Protein 2COS (pdb70)

GO terms:
  GO:0004674 protein serine/threonine kinase activity (F, IDA)
  GO:1900227 positive regulation of NLRP3 inflammasome complex assembly (P, IDA)
  GO:0005737 cytoplasm (C, EXP)
  GO:0006468 protein phosphorylation (P, IDA)
  GO:0008104 intracellular protein localization (P, IDA)
  GO:0001827 inner cell mass cell fate commitment (P, IGI)
  GO:0001828 inner cell mass cellular morphogenesis (P, IGI)
  GO:0035329 hippo signaling (P, IGI)
  GO:0030216 keratinocyte differentiation (P, IGI)
  GO:0008104 intracellular protein localization (P, IGI)
  GO:0090090 negative regulation of canonical Wnt signaling pathway (P, IGI)
  GO:0046620 regulation of organ growth (P, IMP)
  GO:0000922 spindle pole (C, IDA)
  GO:0000082 G1/S transition of mitotic cell cycle (P, IDA)
  GO:0017015 regulation of transforming growth factor beta receptor signaling pathway (P, IMP)
  GO:1900181 negative regulation of protein localization to nucleus (P, IMP)

InterPro domains:
  IPR000719 Protein kinase domain [PF00069] (627-776)
  IPR000719 Protein kinase domain [PF00069] (824-931)
  IPR000719 Protein kinase domain [PS50011] (626-931)
  IPR000719 Protein kinase domain [SM00220] (626-931)
  IPR000961 AGC-kinase, C-terminal [PS51285] (932-1010)
  IPR000961 AGC-kinase, C-terminal [SM00133] (932-1002)
  IPR008271 Serine/threonine-protein kinase, active site [PS00108] (745-757)
  IPR009060 UBA-like superfamily [SSF46934] (98-138)
  IPR011009 Protein kinase-like domain superfamily [SSF56112] (604-971)
  IPR015940 Ubiquitin-associated domain [PS50030] (97-138)
  IPR017441 Protein kinase, ATP binding site [PS00107] (632-655)
  IPR017892 Protein kinase, C-terminal [PF00433] (951-1000)
  IPR050236 Serine/threonine-protein kinases, AGC [PTHR24356] (540-967)

Organism: Mus musculus (NCBI:txid10090)

Secondary structure (DSSP, 8-state):
--SS--S--HHHHHHHHHHH--HHHHHHHHHHHTS--HHHHHHHHHHHS-S---

Foldseek 3Di:
DDDQDQQQDDVLLVVLVVVPDDNVLQNVQCNVQHVPDNVNSVCVVCVVPHPPDD

Solvent-accessible surface area: 4429 Å² total; per-residue (Å²): 106,101,125,67,82,118,49,36,60,194,135,35,30,113,117,0,32,119,85,72,19,81,137,129,89,0,21,192,1,1,119,111,45,41,45,194,57,39,138,23,0,73,126,76,38,41,161,148,88,40,147,101,104,129

Structure (mmCIF, N/CA/C/O backbone):
data_2COS
#
_entry.id   2COS
#
loop_
_atom_site.group_PDB
_atom_site.id
_atom_site.type_symbol
_atom_site.label_atom_id
_atom_site.label_alt_id
_atom_site.label_comp_id
_atom_site.label_asym_id
_atom_site.label_entity_id
_atom_site.label_seq_id
_atom_site.pdbx_PDB_ins_code
_atom_site.Cartn_x
_atom_site.Cartn_y
_atom_site.Cartn_z
_atom_site.occupancy
_atom_site.B_iso_or_equiv
_atom_site.auth_seq_id
_atom_site.auth_comp_id
_atom_site.auth_asym_id
_atom_site.auth_atom_id
_atom_site.pdbx_PDB_model_num
ATOM 1 N N . GLY A 1 1 ? -6.389 16.594 5.808 1.00 0.00 1 GLY A N 1
ATOM 2 C CA . GLY A 1 1 ? -7.490 17.245 6.495 1.00 0.00 1 GLY A CA 1
ATOM 3 C C . GLY A 1 1 ? -7.177 18.683 6.858 1.00 0.00 1 GLY A C 1
ATOM 4 O O . GLY A 1 1 ? -6.446 19.366 6.142 1.00 0.00 1 GLY A O 1
ATOM 8 N N . SER A 1 2 ? -7.734 19.144 7.974 1.00 0.00 2 SER A N 1
ATOM 9 C CA . SER A 1 2 ? -7.515 20.513 8.428 1.00 0.00 2 SER A CA 1
ATOM 10 C C . SER A 1 2 ? -7.055 20.535 9.882 1.00 0.00 2 SER A C 1
ATOM 11 O O . SER A 1 2 ? -7.156 19.535 10.592 1.00 0.00 2 SER A O 1
ATOM 19 N N . SER A 1 3 ? -6.549 21.684 10.318 1.00 0.00 3 SER A N 1
ATOM 20 C CA . SER A 1 3 ? -6.069 21.838 11.686 1.00 0.00 3 SER A CA 1
ATOM 21 C C . SER A 1 3 ? -4.999 20.798 12.007 1.00 0.00 3 SER A C 1
ATOM 22 O O . SER A 1 3 ? -5.000 20.201 13.083 1.00 0.00 3 SER A O 1
ATOM 30 N N . GLY A 1 4 ? -4.087 20.586 11.063 1.00 0.00 4 GLY A N 1
ATOM 31 C CA . GLY A 1 4 ? -3.024 19.619 11.263 1.00 0.00 4 GLY A CA 1
ATOM 32 C C . GLY A 1 4 ? -3.431 18.218 10.850 1.00 0.00 4 GLY A C 1
ATOM 33 O O . GLY A 1 4 ? -3.911 17.437 11.672 1.00 0.00 4 GLY A O 1
ATOM 37 N N . SER A 1 5 ? -3.239 17.899 9.574 1.00 0.00 5 SER A N 1
ATOM 38 C CA . SER A 1 5 ? -3.594 16.584 9.053 1.00 0.00 5 SER A CA 1
ATOM 39 C C . SER A 1 5 ? -2.621 15.521 9.553 1.00 0.00 5 SER A C 1
ATOM 40 O O . SER A 1 5 ? -1.462 15.483 9.142 1.00 0.00 5 SER A O 1
ATOM 48 N N . SER A 1 6 ? -3.103 14.658 10.442 1.00 0.00 6 SER A N 1
ATOM 49 C CA . SER A 1 6 ? -2.276 13.595 11.002 1.00 0.00 6 SER A CA 1
ATOM 50 C C . SER A 1 6 ? -2.779 12.225 10.559 1.00 0.00 6 SER A C 1
ATOM 51 O O . SER A 1 6 ? -3.684 11.656 11.168 1.00 0.00 6 SER A O 1
ATOM 59 N N . GLY A 1 7 ? -2.184 11.699 9.492 1.00 0.00 7 GLY A N 1
ATOM 60 C CA . GLY A 1 7 ? -2.585 10.400 8.984 1.00 0.00 7 GLY A CA 1
ATOM 61 C C . GLY A 1 7 ? -2.322 10.252 7.499 1.00 0.00 7 GLY A C 1
ATOM 62 O O . GLY A 1 7 ? -2.318 11.237 6.760 1.00 0.00 7 GLY A O 1
ATOM 66 N N . VAL A 1 8 ? -2.100 9.017 7.058 1.00 0.00 8 VAL A N 1
ATOM 67 C CA . VAL A 1 8 ? -1.835 8.743 5.651 1.00 0.00 8 VAL A CA 1
ATOM 68 C C . VAL A 1 8 ? -2.921 9.338 4.761 1.00 0.00 8 VAL A C 1
ATOM 69 O O . VAL A 1 8 ? -3.842 9.995 5.244 1.00 0.00 8 VAL A O 1
ATOM 82 N N . ASN A 1 9 ? -2.805 9.101 3.459 1.00 0.00 9 ASN A N 1
ATOM 83 C CA . ASN A 1 9 ? -3.778 9.613 2.500 1.00 0.00 9 ASN A CA 1
ATOM 84 C C . ASN A 1 9 ? -4.829 8.556 2.174 1.00 0.00 9 ASN A C 1
ATOM 85 O O . ASN A 1 9 ? -4.621 7.705 1.309 1.00 0.00 9 ASN A O 1
ATOM 96 N N . ARG A 1 10 ? -5.958 8.618 2.872 1.00 0.00 10 ARG A N 1
ATOM 97 C CA . ARG A 1 10 ? -7.041 7.666 2.658 1.00 0.00 10 ARG A CA 1
ATOM 98 C C . ARG A 1 10 ? -7.298 7.461 1.168 1.00 0.00 10 ARG A C 1
ATOM 99 O O . ARG A 1 10 ? -7.830 6.430 0.757 1.00 0.00 10 ARG A O 1
ATOM 120 N N . GLN A 1 11 ? -6.917 8.450 0.365 1.00 0.00 11 GLN A N 1
ATOM 121 C CA . GLN A 1 11 ? -7.107 8.377 -1.078 1.00 0.00 11 GLN A CA 1
ATOM 122 C C . GLN A 1 11 ? -6.074 7.456 -1.718 1.00 0.00 11 GLN A C 1
ATOM 123 O O . GLN A 1 11 ? -6.424 6.525 -2.444 1.00 0.00 11 GLN A O 1
ATOM 137 N N . MET A 1 12 ? -4.801 7.722 -1.445 1.00 0.00 12 MET A N 1
ATOM 138 C CA . MET A 1 12 ? -3.717 6.915 -1.994 1.00 0.00 12 MET A CA 1
ATOM 139 C C . MET A 1 12 ? -3.982 5.429 -1.777 1.00 0.00 12 MET A C 1
ATOM 140 O O . MET A 1 12 ? -3.670 4.600 -2.634 1.00 0.00 12 MET A O 1
ATOM 154 N N . LEU A 1 13 ? -4.559 5.097 -0.627 1.00 0.00 13 LEU A N 1
ATOM 155 C CA . LEU A 1 13 ? -4.866 3.709 -0.298 1.00 0.00 13 LEU A CA 1
ATOM 156 C C . LEU A 1 13 ? -5.710 3.063 -1.393 1.00 0.00 13 LEU A C 1
ATOM 157 O O . LEU A 1 13 ? -5.248 2.166 -2.096 1.00 0.00 13 LEU A O 1
ATOM 173 N N . GLN A 1 14 ? -6.947 3.528 -1.531 1.00 0.00 14 GLN A N 1
ATOM 174 C CA . GLN A 1 14 ? -7.854 2.996 -2.541 1.00 0.00 14 GLN A CA 1
ATOM 175 C C . GLN A 1 14 ? -7.119 2.743 -3.853 1.00 0.00 14 GLN A C 1
ATOM 176 O O . GLN A 1 14 ? -7.531 1.905 -4.654 1.00 0.00 14 GLN A O 1
ATOM 190 N N . GLU A 1 15 ? -6.028 3.473 -4.066 1.00 0.00 15 GLU A N 1
ATOM 191 C CA . GLU A 1 15 ? -5.237 3.326 -5.281 1.00 0.00 15 GLU A CA 1
ATOM 192 C C . GLU A 1 15 ? -4.328 2.104 -5.195 1.00 0.00 15 GLU A C 1
ATOM 193 O O . GLU A 1 15 ? -4.402 1.201 -6.030 1.00 0.00 15 GLU A O 1
ATOM 205 N N . LEU A 1 16 ? -3.470 2.082 -4.181 1.00 0.00 16 LEU A N 1
ATOM 206 C CA . LEU A 1 16 ? -2.546 0.971 -3.985 1.00 0.00 16 LEU A CA 1
ATOM 207 C C . LEU A 1 16 ? -3.301 -0.345 -3.827 1.00 0.00 16 LEU A C 1
ATOM 208 O O . LEU A 1 16 ? -2.890 -1.377 -4.359 1.00 0.00 16 LEU A O 1
ATOM 224 N N . VAL A 1 17 ? -4.409 -0.301 -3.094 1.00 0.00 17 VAL A N 1
ATOM 225 C CA . VAL A 1 17 ? -5.224 -1.489 -2.869 1.00 0.00 17 VAL A CA 1
ATOM 226 C C . VAL A 1 17 ? -5.809 -2.010 -4.177 1.00 0.00 17 VAL A C 1
ATOM 227 O O . VAL A 1 17 ? -5.842 -3.216 -4.416 1.00 0.00 17 VAL A O 1
ATOM 240 N N . ASN A 1 18 ? -6.269 -1.092 -5.020 1.00 0.00 18 ASN A N 1
ATOM 241 C CA . ASN A 1 18 ? -6.853 -1.459 -6.305 1.00 0.00 18 ASN A CA 1
ATOM 242 C C . ASN A 1 18 ? -6.026 -2.544 -6.989 1.00 0.00 18 ASN A C 1
ATOM 243 O O . ASN A 1 18 ? -6.572 -3.484 -7.565 1.00 0.00 18 ASN A O 1
ATOM 254 N N . ALA A 1 19 ? -4.706 -2.405 -6.920 1.00 0.00 19 ALA A N 1
ATOM 255 C CA . ALA A 1 19 ? -3.803 -3.374 -7.529 1.00 0.00 19 ALA A CA 1
ATOM 256 C C . ALA A 1 19 ? -4.040 -4.773 -6.970 1.00 0.00 19 ALA A C 1
ATOM 257 O O . ALA A 1 19 ? -4.103 -5.748 -7.717 1.00 0.00 19 ALA A O 1
ATOM 264 N N . GLY A 1 20 ? -4.170 -4.863 -5.650 1.00 0.00 20 GLY A N 1
ATOM 265 C CA . GLY A 1 20 ? -4.398 -6.147 -5.013 1.00 0.00 20 GLY A CA 1
ATOM 266 C C . GLY A 1 20 ? -3.663 -6.278 -3.693 1.00 0.00 20 GLY A C 1
ATOM 267 O O . GLY A 1 20 ? -3.083 -7.324 -3.399 1.00 0.00 20 GLY A O 1
ATOM 271 N N . CYS A 1 21 ? -3.686 -5.215 -2.897 1.00 0.00 21 CYS A N 1
ATOM 272 C CA . CYS A 1 21 ? -3.015 -5.215 -1.602 1.00 0.00 21 CYS A CA 1
ATOM 273 C C . CYS A 1 21 ? -4.030 -5.232 -0.464 1.00 0.00 21 CYS A C 1
ATOM 274 O O . CYS A 1 21 ? -5.137 -4.710 -0.598 1.00 0.00 21 CYS A O 1
ATOM 282 N N . ASP A 1 22 ? -3.645 -5.836 0.655 1.00 0.00 22 ASP A N 1
ATOM 283 C CA . ASP A 1 22 ? -4.521 -5.922 1.817 1.00 0.00 22 ASP A CA 1
ATOM 284 C C . ASP A 1 22 ? -4.881 -4.532 2.331 1.00 0.00 22 ASP A C 1
ATOM 285 O O . ASP A 1 22 ? -4.060 -3.615 2.293 1.00 0.00 22 ASP A O 1
ATOM 294 N N . GLN A 1 23 ? -6.111 -4.383 2.811 1.00 0.00 23 GLN A N 1
ATOM 295 C CA . GLN A 1 23 ? -6.579 -3.103 3.331 1.00 0.00 23 GLN A CA 1
ATOM 296 C C . GLN A 1 23 ? -5.964 -2.813 4.696 1.00 0.00 23 GLN A C 1
ATOM 297 O O . GLN A 1 23 ? -5.561 -1.686 4.978 1.00 0.00 23 GLN A O 1
ATOM 311 N N . GLU A 1 24 ? -5.898 -3.839 5.540 1.00 0.00 24 GLU A N 1
ATOM 312 C CA . GLU A 1 24 ? -5.334 -3.692 6.877 1.00 0.00 24 GLU A CA 1
ATOM 313 C C . GLU A 1 24 ? -3.814 -3.568 6.815 1.00 0.00 24 GLU A C 1
ATOM 314 O O . GLU A 1 24 ? -3.191 -3.004 7.714 1.00 0.00 24 GLU A O 1
ATOM 326 N N . MET A 1 25 ? -3.226 -4.099 5.749 1.00 0.00 25 MET A N 1
ATOM 327 C CA . MET A 1 25 ? -1.779 -4.047 5.570 1.00 0.00 25 MET A CA 1
ATOM 328 C C . MET A 1 25 ? -1.362 -2.745 4.893 1.00 0.00 25 MET A C 1
ATOM 329 O O . MET A 1 25 ? -0.596 -1.962 5.454 1.00 0.00 25 MET A O 1
ATOM 343 N N . ALA A 1 26 ? -1.870 -2.522 3.686 1.00 0.00 26 ALA A N 1
ATOM 344 C CA . ALA A 1 26 ? -1.551 -1.314 2.934 1.00 0.00 26 ALA A CA 1
ATOM 345 C C . ALA A 1 26 ? -1.371 -0.120 3.865 1.00 0.00 26 ALA A C 1
ATOM 346 O O . ALA A 1 26 ? -0.364 0.584 3.800 1.00 0.00 26 ALA A O 1
ATOM 353 N N . GLY A 1 27 ? -2.355 0.103 4.731 1.00 0.00 27 GLY A N 1
ATOM 354 C CA . GLY A 1 27 ? -2.285 1.214 5.663 1.00 0.00 27 GLY A CA 1
ATOM 355 C C . GLY A 1 27 ? -0.967 1.264 6.409 1.00 0.00 27 GLY A C 1
ATOM 356 O O . GLY A 1 27 ? -0.211 2.228 6.283 1.00 0.00 27 GLY A O 1
ATOM 360 N N . ARG A 1 28 ? -0.690 0.224 7.188 1.00 0.00 28 ARG A N 1
ATOM 361 C CA . ARG A 1 28 ? 0.546 0.154 7.959 1.00 0.00 28 ARG A CA 1
ATOM 362 C C . ARG A 1 28 ? 1.710 0.752 7.175 1.00 0.00 28 ARG A C 1
ATOM 363 O O . ARG A 1 28 ? 2.277 1.772 7.566 1.00 0.00 28 ARG A O 1
ATOM 384 N N . ALA A 1 29 ? 2.063 0.108 6.067 1.00 0.00 29 ALA A N 1
ATOM 385 C CA . ALA A 1 29 ? 3.158 0.576 5.227 1.00 0.00 29 ALA A CA 1
ATOM 386 C C . ALA A 1 29 ? 2.982 2.047 4.864 1.00 0.00 29 ALA A C 1
ATOM 387 O O . ALA A 1 29 ? 3.871 2.866 5.101 1.00 0.00 29 ALA A O 1
ATOM 394 N N . LEU A 1 30 ? 1.831 2.375 4.287 1.00 0.00 30 LEU A N 1
ATOM 395 C CA . LEU A 1 30 ? 1.539 3.748 3.890 1.00 0.00 30 LEU A CA 1
ATOM 396 C C . LEU A 1 30 ? 1.993 4.733 4.962 1.00 0.00 30 LEU A C 1
ATOM 397 O O . LEU A 1 30 ? 2.633 5.742 4.662 1.00 0.00 30 LEU A O 1
ATOM 413 N N . LYS A 1 31 ? 1.661 4.434 6.213 1.00 0.00 31 LYS A N 1
ATOM 414 C CA . LYS A 1 31 ? 2.038 5.290 7.331 1.00 0.00 31 LYS A CA 1
ATOM 415 C C . LYS A 1 31 ? 3.545 5.248 7.565 1.00 0.00 31 LYS A C 1
ATOM 416 O O . LYS A 1 31 ? 4.203 6.287 7.616 1.00 0.00 31 LYS A O 1
ATOM 435 N N . GLN A 1 32 ? 4.084 4.042 7.706 1.00 0.00 32 GLN A N 1
ATOM 436 C CA . GLN A 1 32 ? 5.513 3.866 7.934 1.00 0.00 32 GLN A CA 1
ATOM 437 C C . GLN A 1 32 ? 6.327 4.726 6.973 1.00 0.00 32 GLN A C 1
ATOM 438 O O . GLN A 1 32 ? 7.186 5.503 7.392 1.00 0.00 32 GLN A O 1
ATOM 452 N N . THR A 1 33 ? 6.053 4.582 5.680 1.00 0.00 33 THR A N 1
ATOM 453 C CA . THR A 1 33 ? 6.761 5.345 4.659 1.00 0.00 33 THR A CA 1
ATOM 454 C C . THR A 1 33 ? 6.399 6.824 4.727 1.00 0.00 33 THR A C 1
ATOM 455 O O . THR A 1 33 ? 7.268 7.690 4.640 1.00 0.00 33 THR A O 1
ATOM 466 N N . GLY A 1 34 ? 5.109 7.106 4.885 1.00 0.00 34 GLY A N 1
ATOM 467 C CA . GLY A 1 34 ? 4.655 8.483 4.963 1.00 0.00 34 GLY A CA 1
ATOM 468 C C . GLY A 1 34 ? 3.986 8.946 3.685 1.00 0.00 34 GLY A C 1
ATOM 469 O O . GLY A 1 34 ? 4.376 9.959 3.104 1.00 0.00 34 GLY A O 1
ATOM 473 N N . SER A 1 35 ? 2.976 8.202 3.244 1.00 0.00 35 SER A N 1
ATOM 474 C CA . SER A 1 35 ? 2.255 8.540 2.022 1.00 0.00 35 SER A CA 1
ATOM 475 C C . SER A 1 35 ? 3.209 9.074 0.958 1.00 0.00 35 SER A C 1
ATOM 476 O O . SER A 1 35 ? 2.950 10.106 0.339 1.00 0.00 35 SER A O 1
ATOM 484 N N . ARG A 1 36 ? 4.313 8.364 0.751 1.00 0.00 36 ARG A N 1
ATOM 485 C CA . ARG A 1 36 ? 5.306 8.766 -0.236 1.00 0.00 36 ARG A CA 1
ATOM 486 C C . ARG A 1 36 ? 4.823 8.458 -1.651 1.00 0.00 36 ARG A C 1
ATOM 487 O O . ARG A 1 36 ? 4.755 9.346 -2.501 1.00 0.00 36 ARG A O 1
ATOM 508 N N . SER A 1 37 ? 4.488 7.195 -1.894 1.00 0.00 37 SER A N 1
ATOM 509 C CA . SER A 1 37 ? 4.015 6.769 -3.206 1.00 0.00 37 SER A CA 1
ATOM 510 C C . SER A 1 37 ? 3.445 5.355 -3.145 1.00 0.00 37 SER A C 1
ATOM 511 O O . SER A 1 37 ? 3.865 4.540 -2.324 1.00 0.00 37 SER A O 1
ATOM 519 N N . ILE A 1 38 ? 2.486 5.073 -4.021 1.00 0.00 38 ILE A N 1
ATOM 520 C CA . ILE A 1 38 ? 1.859 3.758 -4.068 1.00 0.00 38 ILE A CA 1
ATOM 521 C C . ILE A 1 38 ? 2.906 2.650 -4.114 1.00 0.00 38 ILE A C 1
ATOM 522 O O . ILE A 1 38 ? 2.776 1.632 -3.436 1.00 0.00 38 ILE A O 1
ATOM 538 N N . GLU A 1 39 ? 3.946 2.859 -4.916 1.00 0.00 39 GLU A N 1
ATOM 539 C CA . GLU A 1 39 ? 5.016 1.878 -5.048 1.00 0.00 39 GLU A CA 1
ATOM 540 C C . GLU A 1 39 ? 5.787 1.733 -3.739 1.00 0.00 39 GLU A C 1
ATOM 541 O O . GLU A 1 39 ? 6.084 0.622 -3.301 1.00 0.00 39 GLU A O 1
ATOM 553 N N . ALA A 1 40 ? 6.107 2.864 -3.119 1.00 0.00 40 ALA A N 1
ATOM 554 C CA . ALA A 1 40 ? 6.841 2.865 -1.860 1.00 0.00 40 ALA A CA 1
ATOM 555 C C . ALA A 1 40 ? 6.289 1.814 -0.902 1.00 0.00 40 ALA A C 1
ATOM 556 O O . ALA A 1 40 ? 7.037 1.005 -0.355 1.00 0.00 40 ALA A O 1
ATOM 563 N N . ALA A 1 41 ? 4.975 1.834 -0.704 1.00 0.00 41 ALA A N 1
ATOM 564 C CA . ALA A 1 41 ? 4.323 0.882 0.187 1.00 0.00 41 ALA A CA 1
ATOM 565 C C . ALA A 1 41 ? 4.567 -0.552 -0.269 1.00 0.00 41 ALA A C 1
ATOM 566 O O . ALA A 1 41 ? 5.167 -1.350 0.453 1.00 0.00 41 ALA A O 1
ATOM 573 N N . LEU A 1 42 ? 4.099 -0.875 -1.469 1.00 0.00 42 LEU A N 1
ATOM 574 C CA . LEU A 1 42 ? 4.267 -2.215 -2.021 1.00 0.00 42 LEU A CA 1
ATOM 575 C C . LEU A 1 42 ? 5.709 -2.688 -1.875 1.00 0.00 42 LEU A C 1
ATOM 576 O O . LEU A 1 42 ? 5.963 -3.864 -1.618 1.00 0.00 42 LEU A O 1
ATOM 592 N N . GLU A 1 43 ? 6.650 -1.762 -2.038 1.00 0.00 43 GLU A N 1
ATOM 593 C CA . GLU A 1 43 ? 8.067 -2.085 -1.923 1.00 0.00 43 GLU A CA 1
ATOM 594 C C . GLU A 1 43 ? 8.445 -2.362 -0.470 1.00 0.00 43 GLU A C 1
ATOM 595 O O . GLU A 1 43 ? 9.179 -3.306 -0.177 1.00 0.00 43 GLU A O 1
ATOM 607 N N . TYR A 1 44 ? 7.940 -1.531 0.435 1.00 0.00 44 TYR A N 1
ATOM 608 C CA . TYR A 1 44 ? 8.226 -1.683 1.856 1.00 0.00 44 TYR A CA 1
ATOM 609 C C . TYR A 1 44 ? 7.787 -3.056 2.357 1.00 0.00 44 TYR A C 1
ATOM 610 O O . TYR A 1 44 ? 8.514 -3.721 3.095 1.00 0.00 44 TYR A O 1
ATOM 628 N N . ILE A 1 45 ? 6.593 -3.472 1.949 1.00 0.00 45 ILE A N 1
ATOM 629 C CA . ILE A 1 45 ? 6.057 -4.766 2.354 1.00 0.00 45 ILE A CA 1
ATOM 630 C C . ILE A 1 45 ? 6.943 -5.906 1.863 1.00 0.00 45 ILE A C 1
ATOM 631 O O . ILE A 1 45 ? 7.188 -6.871 2.587 1.00 0.00 45 ILE A O 1
ATOM 647 N N . SER A 1 46 ? 7.421 -5.787 0.629 1.00 0.00 46 SER A N 1
ATOM 648 C CA . SER A 1 46 ? 8.278 -6.809 0.039 1.00 0.00 46 SER A CA 1
ATOM 649 C C . SER A 1 46 ? 9.653 -6.811 0.699 1.00 0.00 46 SER A C 1
ATOM 650 O O . SER A 1 46 ? 10.227 -7.868 0.965 1.00 0.00 46 SER A O 1
ATOM 658 N N . LYS A 1 47 ? 10.179 -5.619 0.961 1.00 0.00 47 LYS A N 1
ATOM 659 C CA . LYS A 1 47 ? 11.486 -5.480 1.591 1.00 0.00 47 LYS A CA 1
ATOM 660 C C . LYS A 1 47 ? 11.707 -6.571 2.633 1.00 0.00 47 LYS A C 1
ATOM 661 O O . LYS A 1 47 ? 12.750 -7.223 2.651 1.00 0.00 47 LYS A O 1
ATOM 680 N N . MET A 1 48 ? 10.717 -6.765 3.499 1.00 0.00 48 MET A N 1
ATOM 681 C CA . MET A 1 48 ? 10.804 -7.780 4.542 1.00 0.00 48 MET A CA 1
ATOM 682 C C . MET A 1 48 ? 10.991 -9.168 3.937 1.00 0.00 48 MET A C 1
ATOM 683 O O . MET A 1 48 ? 12.000 -9.830 4.180 1.00 0.00 48 MET A O 1
ATOM 697 N N . SER A 1 49 ? 10.013 -9.602 3.149 1.00 0.00 49 SER A N 1
ATOM 698 C CA . SER A 1 49 ? 10.069 -10.913 2.512 1.00 0.00 49 SER A CA 1
ATOM 699 C C . SER A 1 49 ? 9.180 -10.953 1.272 1.00 0.00 49 SER A C 1
ATOM 700 O O . SER A 1 49 ? 8.286 -10.124 1.108 1.00 0.00 49 SER A O 1
ATOM 708 N N . GLY A 1 50 ? 9.434 -11.924 0.401 1.00 0.00 50 GLY A N 1
ATOM 709 C CA . GLY A 1 50 ? 8.651 -12.056 -0.813 1.00 0.00 50 GLY A CA 1
ATOM 710 C C . GLY A 1 50 ? 9.499 -12.425 -2.014 1.00 0.00 50 GLY A C 1
ATOM 711 O O . GLY A 1 50 ? 9.907 -11.569 -2.799 1.00 0.00 50 GLY A O 1
ATOM 715 N N . PRO A 1 51 ? 9.777 -13.728 -2.169 1.00 0.00 51 PRO A N 1
ATOM 716 C CA . PRO A 1 51 ? 10.586 -14.238 -3.280 1.00 0.00 51 PRO A CA 1
ATOM 717 C C . PRO A 1 51 ? 9.864 -14.133 -4.619 1.00 0.00 51 PRO A C 1
ATOM 718 O O . PRO A 1 51 ? 10.387 -14.553 -5.651 1.00 0.00 51 PRO A O 1
ATOM 729 N N . SER A 1 52 ? 8.660 -13.570 -4.594 1.00 0.00 52 SER A N 1
ATOM 730 C CA . SER A 1 52 ? 7.865 -13.413 -5.806 1.00 0.00 52 SER A CA 1
ATOM 731 C C . SER A 1 52 ? 7.319 -11.992 -5.918 1.00 0.00 52 SER A C 1
ATOM 732 O O . SER A 1 52 ? 6.484 -11.572 -5.117 1.00 0.00 52 SER A O 1
ATOM 740 N N . SER A 1 53 ? 7.798 -11.258 -6.917 1.00 0.00 53 SER A N 1
ATOM 741 C CA . SER A 1 53 ? 7.362 -9.883 -7.132 1.00 0.00 53 SER A CA 1
ATOM 742 C C . SER A 1 53 ? 7.447 -9.511 -8.609 1.00 0.00 53 SER A C 1
ATOM 743 O O . SER A 1 53 ? 8.385 -9.897 -9.305 1.00 0.00 53 SER A O 1
ATOM 751 N N . GLY A 1 54 ? 6.458 -8.758 -9.081 1.00 0.00 54 GLY A N 1
ATOM 752 C CA . GLY A 1 54 ? 6.439 -8.346 -10.473 1.00 0.00 54 GLY A CA 1
ATOM 753 C C . GLY A 1 54 ? 5.065 -8.483 -11.099 1.00 0.00 54 GLY A C 1
ATOM 754 O O . GLY A 1 54 ? 4.523 -7.519 -11.639 1.00 0.00 54 GLY A O 1
ATOM 758 N N . GLY A 1 1 ? 6.403 13.682 9.020 1.00 0.00 1 GLY A N 2
ATOM 759 C CA . GLY A 1 1 ? 5.724 14.843 9.565 1.00 0.00 1 GLY A CA 2
ATOM 760 C C . GLY A 1 1 ? 5.065 15.685 8.491 1.00 0.00 1 GLY A C 2
ATOM 761 O O . GLY A 1 1 ? 5.691 16.579 7.922 1.00 0.00 1 GLY A O 2
ATOM 765 N N . SER A 1 2 ? 3.797 15.399 8.212 1.00 0.00 2 SER A N 2
ATOM 766 C CA . SER A 1 2 ? 3.053 16.134 7.196 1.00 0.00 2 SER A CA 2
ATOM 767 C C . SER A 1 2 ? 1.779 16.734 7.782 1.00 0.00 2 SER A C 2
ATOM 768 O O . SER A 1 2 ? 1.425 16.467 8.930 1.00 0.00 2 SER A O 2
ATOM 776 N N . SER A 1 3 ? 1.094 17.547 6.984 1.00 0.00 3 SER A N 2
ATOM 777 C CA . SER A 1 3 ? -0.139 18.189 7.424 1.00 0.00 3 SER A CA 2
ATOM 778 C C . SER A 1 3 ? -1.276 17.909 6.446 1.00 0.00 3 SER A C 2
ATOM 779 O O . SER A 1 3 ? -1.211 18.285 5.277 1.00 0.00 3 SER A O 2
ATOM 787 N N . GLY A 1 4 ? -2.320 17.246 6.936 1.00 0.00 4 GLY A N 2
ATOM 788 C CA . GLY A 1 4 ? -3.457 16.926 6.093 1.00 0.00 4 GLY A CA 2
ATOM 789 C C . GLY A 1 4 ? -4.343 15.854 6.696 1.00 0.00 4 GLY A C 2
ATOM 790 O O . GLY A 1 4 ? -5.359 16.158 7.321 1.00 0.00 4 GLY A O 2
ATOM 794 N N . SER A 1 5 ? -3.958 14.596 6.509 1.00 0.00 5 SER A N 2
ATOM 795 C CA . SER A 1 5 ? -4.727 13.475 7.035 1.00 0.00 5 SER A CA 2
ATOM 796 C C . SER A 1 5 ? -4.225 13.072 8.418 1.00 0.00 5 SER A C 2
ATOM 797 O O . SER A 1 5 ? -3.035 12.818 8.609 1.00 0.00 5 SER A O 2
ATOM 805 N N . SER A 1 6 ? -5.140 13.017 9.380 1.00 0.00 6 SER A N 2
ATOM 806 C CA . SER A 1 6 ? -4.791 12.649 10.747 1.00 0.00 6 SER A CA 2
ATOM 807 C C . SER A 1 6 ? -3.987 11.352 10.773 1.00 0.00 6 SER A C 2
ATOM 808 O O . SER A 1 6 ? -3.020 11.223 11.522 1.00 0.00 6 SER A O 2
ATOM 816 N N . GLY A 1 7 ? -4.395 10.394 9.947 1.00 0.00 7 GLY A N 2
ATOM 817 C CA . GLY A 1 7 ? -3.704 9.119 9.889 1.00 0.00 7 GLY A CA 2
ATOM 818 C C . GLY A 1 7 ? -3.089 8.854 8.529 1.00 0.00 7 GLY A C 2
ATOM 819 O O . GLY A 1 7 ? -2.326 9.671 8.014 1.00 0.00 7 GLY A O 2
ATOM 823 N N . VAL A 1 8 ? -3.421 7.707 7.945 1.00 0.00 8 VAL A N 2
ATOM 824 C CA . VAL A 1 8 ? -2.897 7.335 6.637 1.00 0.00 8 VAL A CA 2
ATOM 825 C C . VAL A 1 8 ? -3.822 7.805 5.520 1.00 0.00 8 VAL A C 2
ATOM 826 O O . VAL A 1 8 ? -5.044 7.761 5.652 1.00 0.00 8 VAL A O 2
ATOM 839 N N . ASN A 1 9 ? -3.229 8.256 4.419 1.00 0.00 9 ASN A N 2
ATOM 840 C CA . ASN A 1 9 ? -4.000 8.735 3.277 1.00 0.00 9 ASN A CA 2
ATOM 841 C C . ASN A 1 9 ? -5.047 7.708 2.858 1.00 0.00 9 ASN A C 2
ATOM 842 O O . ASN A 1 9 ? -4.724 6.551 2.590 1.00 0.00 9 ASN A O 2
ATOM 853 N N . ARG A 1 10 ? -6.303 8.140 2.805 1.00 0.00 10 ARG A N 2
ATOM 854 C CA . ARG A 1 10 ? -7.398 7.258 2.419 1.00 0.00 10 ARG A CA 2
ATOM 855 C C . ARG A 1 10 ? -7.542 7.202 0.901 1.00 0.00 10 ARG A C 2
ATOM 856 O O . ARG A 1 10 ? -7.936 6.178 0.343 1.00 0.00 10 ARG A O 2
ATOM 877 N N . GLN A 1 11 ? -7.221 8.309 0.240 1.00 0.00 11 GLN A N 2
ATOM 878 C CA . GLN A 1 11 ? -7.315 8.385 -1.213 1.00 0.00 11 GLN A CA 2
ATOM 879 C C . GLN A 1 11 ? -6.327 7.430 -1.874 1.00 0.00 11 GLN A C 2
ATOM 880 O O . GLN A 1 11 ? -6.723 6.491 -2.564 1.00 0.00 11 GLN A O 2
ATOM 894 N N . MET A 1 12 ? -5.039 7.677 -1.658 1.00 0.00 12 MET A N 2
ATOM 895 C CA . MET A 1 12 ? -3.993 6.838 -2.233 1.00 0.00 12 MET A CA 2
ATOM 896 C C . MET A 1 12 ? -4.245 5.367 -1.921 1.00 0.00 12 MET A C 2
ATOM 897 O O . MET A 1 12 ? -4.055 4.499 -2.775 1.00 0.00 12 MET A O 2
ATOM 911 N N . LEU A 1 13 ? -4.672 5.091 -0.694 1.00 0.00 13 LEU A N 2
ATOM 912 C CA . LEU A 1 13 ? -4.950 3.723 -0.269 1.00 0.00 13 LEU A CA 2
ATOM 913 C C . LEU A 1 13 ? -5.844 3.011 -1.278 1.00 0.00 13 LEU A C 2
ATOM 914 O O . LEU A 1 13 ? -5.509 1.930 -1.764 1.00 0.00 13 LEU A O 2
ATOM 930 N N . GLN A 1 14 ? -6.981 3.624 -1.590 1.00 0.00 14 GLN A N 2
ATOM 931 C CA . GLN A 1 14 ? -7.922 3.048 -2.543 1.00 0.00 14 GLN A CA 2
ATOM 932 C C . GLN A 1 14 ? -7.250 2.796 -3.889 1.00 0.00 14 GLN A C 2
ATOM 933 O O . GLN A 1 14 ? -7.763 2.047 -4.719 1.00 0.00 14 GLN A O 2
ATOM 947 N N . GLU A 1 15 ? -6.099 3.428 -4.097 1.00 0.00 15 GLU A N 2
ATOM 948 C CA . GLU A 1 15 ? -5.357 3.273 -5.343 1.00 0.00 15 GLU A CA 2
ATOM 949 C C . GLU A 1 15 ? -4.433 2.061 -5.278 1.00 0.00 15 GLU A C 2
ATOM 950 O O . GLU A 1 15 ? -4.439 1.213 -6.172 1.00 0.00 15 GLU A O 2
ATOM 962 N N . LEU A 1 16 ? -3.639 1.986 -4.216 1.00 0.00 16 LEU A N 2
ATOM 963 C CA . LEU A 1 16 ? -2.708 0.877 -4.034 1.00 0.00 16 LEU A CA 2
ATOM 964 C C . LEU A 1 16 ? -3.456 -0.427 -3.780 1.00 0.00 16 LEU A C 2
ATOM 965 O O . LEU A 1 16 ? -3.015 -1.499 -4.194 1.00 0.00 16 LEU A O 2
ATOM 981 N N . VAL A 1 17 ? -4.593 -0.328 -3.097 1.00 0.00 17 VAL A N 2
ATOM 982 C CA . VAL A 1 17 ? -5.405 -1.499 -2.791 1.00 0.00 17 VAL A CA 2
ATOM 983 C C . VAL A 1 17 ? -6.028 -2.082 -4.055 1.00 0.00 17 VAL A C 2
ATOM 984 O O . VAL A 1 17 ? -6.039 -3.296 -4.251 1.00 0.00 17 VAL A O 2
ATOM 997 N N . ASN A 1 18 ? -6.547 -1.206 -4.910 1.00 0.00 18 ASN A N 2
ATOM 998 C CA . ASN A 1 18 ? -7.172 -1.633 -6.156 1.00 0.00 18 ASN A CA 2
ATOM 999 C C . ASN A 1 18 ? -6.317 -2.680 -6.864 1.00 0.00 18 ASN A C 2
ATOM 1000 O O . ASN A 1 18 ? -6.838 -3.618 -7.466 1.00 0.00 18 ASN A O 2
ATOM 1011 N N . ALA A 1 19 ? -5.001 -2.511 -6.786 1.00 0.00 19 ALA A N 2
ATOM 1012 C CA . ALA A 1 19 ? -4.073 -3.442 -7.416 1.00 0.00 19 ALA A CA 2
ATOM 1013 C C . ALA A 1 19 ? -4.217 -4.843 -6.829 1.00 0.00 19 ALA A C 2
ATOM 1014 O O . ALA A 1 19 ? -4.373 -5.819 -7.560 1.00 0.00 19 ALA A O 2
ATOM 1021 N N . GLY A 1 20 ? -4.163 -4.933 -5.503 1.00 0.00 20 GLY A N 2
ATOM 1022 C CA . GLY A 1 20 ? -4.288 -6.218 -4.841 1.00 0.00 20 GLY A CA 2
ATOM 1023 C C . GLY A 1 20 ? -3.494 -6.286 -3.552 1.00 0.00 20 GLY A C 2
ATOM 1024 O O . GLY A 1 20 ? -2.697 -7.203 -3.353 1.00 0.00 20 GLY A O 2
ATOM 1028 N N . CYS A 1 21 ? -3.710 -5.312 -2.674 1.00 0.00 21 CYS A N 2
ATOM 1029 C CA . CYS A 1 21 ? -3.006 -5.263 -1.398 1.00 0.00 21 CYS A CA 2
ATOM 1030 C C . CYS A 1 21 ? -3.989 -5.114 -0.241 1.00 0.00 21 CYS A C 2
ATOM 1031 O O . CYS A 1 21 ? -4.817 -4.204 -0.230 1.00 0.00 21 CYS A O 2
ATOM 1039 N N . ASP A 1 22 ? -3.891 -6.015 0.731 1.00 0.00 22 ASP A N 2
ATOM 1040 C CA . ASP A 1 22 ? -4.772 -5.985 1.893 1.00 0.00 22 ASP A CA 2
ATOM 1041 C C . ASP A 1 22 ? -5.022 -4.550 2.347 1.00 0.00 22 ASP A C 2
ATOM 1042 O O . ASP A 1 22 ? -4.121 -3.713 2.313 1.00 0.00 22 ASP A O 2
ATOM 1051 N N . GLN A 1 23 ? -6.252 -4.275 2.771 1.00 0.00 23 GLN A N 2
ATOM 1052 C CA . GLN A 1 23 ? -6.620 -2.941 3.230 1.00 0.00 23 GLN A CA 2
ATOM 1053 C C . GLN A 1 23 ? -5.945 -2.617 4.559 1.00 0.00 23 GLN A C 2
ATOM 1054 O O . GLN A 1 23 ? -5.401 -1.529 4.739 1.00 0.00 23 GLN A O 2
ATOM 1068 N N . GLU A 1 24 ? -5.986 -3.569 5.486 1.00 0.00 24 GLU A N 2
ATOM 1069 C CA . GLU A 1 24 ? -5.379 -3.383 6.798 1.00 0.00 24 GLU A CA 2
ATOM 1070 C C . GLU A 1 24 ? -3.865 -3.231 6.681 1.00 0.00 24 GLU A C 2
ATOM 1071 O O . GLU A 1 24 ? -3.267 -2.364 7.319 1.00 0.00 24 GLU A O 2
ATOM 1083 N N . MET A 1 25 ? -3.253 -4.079 5.861 1.00 0.00 25 MET A N 2
ATOM 1084 C CA . MET A 1 25 ? -1.809 -4.038 5.660 1.00 0.00 25 MET A CA 2
ATOM 1085 C C . MET A 1 25 ? -1.407 -2.803 4.859 1.00 0.00 25 MET A C 2
ATOM 1086 O O . MET A 1 25 ? -0.519 -2.052 5.263 1.00 0.00 25 MET A O 2
ATOM 1100 N N . ALA A 1 26 ? -2.065 -2.600 3.723 1.00 0.00 26 ALA A N 2
ATOM 1101 C CA . ALA A 1 26 ? -1.777 -1.456 2.867 1.00 0.00 26 ALA A CA 2
ATOM 1102 C C . ALA A 1 26 ? -1.634 -0.178 3.688 1.00 0.00 26 ALA A C 2
ATOM 1103 O O . ALA A 1 26 ? -0.687 0.585 3.507 1.00 0.00 26 ALA A O 2
ATOM 1110 N N . GLY A 1 27 ? -2.583 0.048 4.592 1.00 0.00 27 GLY A N 2
ATOM 1111 C CA . GLY A 1 27 ? -2.545 1.235 5.426 1.00 0.00 27 GLY A CA 2
ATOM 1112 C C . GLY A 1 27 ? -1.324 1.273 6.324 1.00 0.00 27 GLY A C 2
ATOM 1113 O O . GLY A 1 27 ? -0.874 2.346 6.726 1.00 0.00 27 GLY A O 2
ATOM 1117 N N . ARG A 1 28 ? -0.788 0.099 6.641 1.00 0.00 28 ARG A N 2
ATOM 1118 C CA . ARG A 1 28 ? 0.387 0.003 7.500 1.00 0.00 28 ARG A CA 2
ATOM 1119 C C . ARG A 1 28 ? 1.632 0.506 6.776 1.00 0.00 28 ARG A C 2
ATOM 1120 O O . ARG A 1 28 ? 2.287 1.445 7.227 1.00 0.00 28 ARG A O 2
ATOM 1141 N N . ALA A 1 29 ? 1.953 -0.126 5.652 1.00 0.00 29 ALA A N 2
ATOM 1142 C CA . ALA A 1 29 ? 3.118 0.258 4.866 1.00 0.00 29 ALA A CA 2
ATOM 1143 C C . ALA A 1 29 ? 3.057 1.732 4.478 1.00 0.00 29 ALA A C 2
ATOM 1144 O O . ALA A 1 29 ? 4.048 2.455 4.588 1.00 0.00 29 ALA A O 2
ATOM 1151 N N . LEU A 1 30 ? 1.889 2.171 4.023 1.00 0.00 30 LEU A N 2
ATOM 1152 C CA . LEU A 1 30 ? 1.699 3.560 3.618 1.00 0.00 30 LEU A CA 2
ATOM 1153 C C . LEU A 1 30 ? 2.288 4.514 4.652 1.00 0.00 30 LEU A C 2
ATOM 1154 O O . LEU A 1 30 ? 3.139 5.345 4.332 1.00 0.00 30 LEU A O 2
ATOM 1170 N N . LYS A 1 31 ? 1.833 4.388 5.893 1.00 0.00 31 LYS A N 2
ATOM 1171 C CA . LYS A 1 31 ? 2.316 5.237 6.976 1.00 0.00 31 LYS A CA 2
ATOM 1172 C C . LYS A 1 31 ? 3.828 5.106 7.135 1.00 0.00 31 LYS A C 2
ATOM 1173 O O . LYS A 1 31 ? 4.553 6.099 7.086 1.00 0.00 31 LYS A O 2
ATOM 1192 N N . GLN A 1 32 ? 4.295 3.877 7.325 1.00 0.00 32 GLN A N 2
ATOM 1193 C CA . GLN A 1 32 ? 5.720 3.618 7.490 1.00 0.00 32 GLN A CA 2
ATOM 1194 C C . GLN A 1 32 ? 6.542 4.454 6.514 1.00 0.00 32 GLN A C 2
ATOM 1195 O O . GLN A 1 32 ? 7.402 5.235 6.921 1.00 0.00 32 GLN A O 2
ATOM 1209 N N . THR A 1 33 ? 6.271 4.284 5.224 1.00 0.00 33 THR A N 2
ATOM 1210 C CA . THR A 1 33 ? 6.986 5.021 4.190 1.00 0.00 33 THR A CA 2
ATOM 1211 C C . THR A 1 33 ? 6.758 6.522 4.327 1.00 0.00 33 THR A C 2
ATOM 1212 O O . THR A 1 33 ? 7.649 7.323 4.048 1.00 0.00 33 THR A O 2
ATOM 1223 N N . GLY A 1 34 ? 5.559 6.897 4.761 1.00 0.00 34 GLY A N 2
ATOM 1224 C CA . GLY A 1 34 ? 5.236 8.302 4.929 1.00 0.00 34 GLY A CA 2
ATOM 1225 C C . GLY A 1 34 ? 4.350 8.830 3.819 1.00 0.00 34 GLY A C 2
ATOM 1226 O O . GLY A 1 34 ? 4.506 9.969 3.379 1.00 0.00 34 GLY A O 2
ATOM 1230 N N . SER A 1 35 ? 3.417 8.000 3.363 1.00 0.00 35 SER A N 2
ATOM 1231 C CA . SER A 1 35 ? 2.505 8.387 2.293 1.00 0.00 35 SER A CA 2
ATOM 1232 C C . SER A 1 35 ? 3.214 9.267 1.268 1.00 0.00 35 SER A C 2
ATOM 1233 O O . SER A 1 35 ? 2.708 10.322 0.883 1.00 0.00 35 SER A O 2
ATOM 1241 N N . ARG A 1 36 ? 4.388 8.826 0.829 1.00 0.00 36 ARG A N 2
ATOM 1242 C CA . ARG A 1 36 ? 5.168 9.573 -0.150 1.00 0.00 36 ARG A CA 2
ATOM 1243 C C . ARG A 1 36 ? 4.867 9.091 -1.566 1.00 0.00 36 ARG A C 2
ATOM 1244 O O . ARG A 1 36 ? 5.034 9.833 -2.534 1.00 0.00 36 ARG A O 2
ATOM 1265 N N . SER A 1 37 ? 4.424 7.843 -1.680 1.00 0.00 37 SER A N 2
ATOM 1266 C CA . SER A 1 37 ? 4.104 7.260 -2.978 1.00 0.00 37 SER A CA 2
ATOM 1267 C C . SER A 1 37 ? 3.412 5.911 -2.812 1.00 0.00 37 SER A C 2
ATOM 1268 O O . SER A 1 37 ? 3.423 5.324 -1.729 1.00 0.00 37 SER A O 2
ATOM 1276 N N . ILE A 1 38 ? 2.809 5.425 -3.892 1.00 0.00 38 ILE A N 2
ATOM 1277 C CA . ILE A 1 38 ? 2.113 4.145 -3.867 1.00 0.00 38 ILE A CA 2
ATOM 1278 C C . ILE A 1 38 ? 3.099 2.982 -3.858 1.00 0.00 38 ILE A C 2
ATOM 1279 O O . ILE A 1 38 ? 2.932 2.020 -3.109 1.00 0.00 38 ILE A O 2
ATOM 1295 N N . GLU A 1 39 ? 4.128 3.080 -4.694 1.00 0.00 39 GLU A N 2
ATOM 1296 C CA . GLU A 1 39 ? 5.142 2.036 -4.781 1.00 0.00 39 GLU A CA 2
ATOM 1297 C C . GLU A 1 39 ? 5.869 1.871 -3.450 1.00 0.00 39 GLU A C 2
ATOM 1298 O O . GLU A 1 39 ? 6.066 0.754 -2.973 1.00 0.00 39 GLU A O 2
ATOM 1310 N N . ALA A 1 40 ? 6.265 2.991 -2.856 1.00 0.00 40 ALA A N 2
ATOM 1311 C CA . ALA A 1 40 ? 6.968 2.972 -1.579 1.00 0.00 40 ALA A CA 2
ATOM 1312 C C . ALA A 1 40 ? 6.326 1.982 -0.613 1.00 0.00 40 ALA A C 2
ATOM 1313 O O . ALA A 1 40 ? 7.002 1.123 -0.049 1.00 0.00 40 ALA A O 2
ATOM 1320 N N . ALA A 1 41 ? 5.016 2.110 -0.427 1.00 0.00 41 ALA A N 2
ATOM 1321 C CA . ALA A 1 41 ? 4.282 1.225 0.469 1.00 0.00 41 ALA A CA 2
ATOM 1322 C C . ALA A 1 41 ? 4.539 -0.239 0.129 1.00 0.00 41 ALA A C 2
ATOM 1323 O O . ALA A 1 41 ? 4.929 -1.028 0.990 1.00 0.00 41 ALA A O 2
ATOM 1330 N N . LEU A 1 42 ? 4.319 -0.595 -1.132 1.00 0.00 42 LEU A N 2
ATOM 1331 C CA . LEU A 1 42 ? 4.526 -1.965 -1.587 1.00 0.00 42 LEU A CA 2
ATOM 1332 C C . LEU A 1 42 ? 5.961 -2.413 -1.331 1.00 0.00 42 LEU A C 2
ATOM 1333 O O . LEU A 1 42 ? 6.197 -3.430 -0.679 1.00 0.00 42 LEU A O 2
ATOM 1349 N N . GLU A 1 43 ? 6.916 -1.645 -1.846 1.00 0.00 43 GLU A N 2
ATOM 1350 C CA . GLU A 1 43 ? 8.329 -1.963 -1.671 1.00 0.00 43 GLU A CA 2
ATOM 1351 C C . GLU A 1 43 ? 8.608 -2.433 -0.247 1.00 0.00 43 GLU A C 2
ATOM 1352 O O . GLU A 1 43 ? 9.062 -3.556 -0.029 1.00 0.00 43 GLU A O 2
ATOM 1364 N N . TYR A 1 44 ? 8.335 -1.564 0.720 1.00 0.00 44 TYR A N 2
ATOM 1365 C CA . TYR A 1 44 ? 8.559 -1.887 2.124 1.00 0.00 44 TYR A CA 2
ATOM 1366 C C . TYR A 1 44 ? 8.022 -3.276 2.456 1.00 0.00 44 TYR A C 2
ATOM 1367 O O . TYR A 1 44 ? 8.731 -4.109 3.022 1.00 0.00 44 TYR A O 2
ATOM 1385 N N . ILE A 1 45 ? 6.765 -3.517 2.100 1.00 0.00 45 ILE A N 2
ATOM 1386 C CA . ILE A 1 45 ? 6.132 -4.805 2.358 1.00 0.00 45 ILE A CA 2
ATOM 1387 C C . ILE A 1 45 ? 6.997 -5.954 1.850 1.00 0.00 45 ILE A C 2
ATOM 1388 O O . ILE A 1 45 ? 7.249 -6.919 2.570 1.00 0.00 45 ILE A O 2
ATOM 1404 N N . SER A 1 46 ? 7.449 -5.841 0.605 1.00 0.00 46 SER A N 2
ATOM 1405 C CA . SER A 1 46 ? 8.284 -6.872 -0.001 1.00 0.00 46 SER A CA 2
ATOM 1406 C C . SER A 1 46 ? 9.495 -7.175 0.876 1.00 0.00 46 SER A C 2
ATOM 1407 O O . SER A 1 46 ? 9.742 -8.326 1.238 1.00 0.00 46 SER A O 2
ATOM 1415 N N . LYS A 1 47 ? 10.248 -6.134 1.215 1.00 0.00 47 LYS A N 2
ATOM 1416 C CA . LYS A 1 47 ? 11.432 -6.286 2.051 1.00 0.00 47 LYS A CA 2
ATOM 1417 C C . LYS A 1 47 ? 11.110 -7.080 3.313 1.00 0.00 47 LYS A C 2
ATOM 1418 O O . LYS A 1 47 ? 11.786 -8.058 3.632 1.00 0.00 47 LYS A O 2
ATOM 1437 N N . MET A 1 48 ? 10.073 -6.653 4.026 1.00 0.00 48 MET A N 2
ATOM 1438 C CA . MET A 1 48 ? 9.660 -7.326 5.252 1.00 0.00 48 MET A CA 2
ATOM 1439 C C . MET A 1 48 ? 9.802 -8.839 5.116 1.00 0.00 48 MET A C 2
ATOM 1440 O O . MET A 1 48 ? 10.512 -9.477 5.893 1.00 0.00 48 MET A O 2
ATOM 1454 N N . SER A 1 49 ? 9.124 -9.405 4.124 1.00 0.00 49 SER A N 2
ATOM 1455 C CA . SER A 1 49 ? 9.171 -10.844 3.888 1.00 0.00 49 SER A CA 2
ATOM 1456 C C . SER A 1 49 ? 10.496 -11.245 3.246 1.00 0.00 49 SER A C 2
ATOM 1457 O O . SER A 1 49 ? 10.729 -10.988 2.066 1.00 0.00 49 SER A O 2
ATOM 1465 N N . GLY A 1 50 ? 11.360 -11.879 4.033 1.00 0.00 50 GLY A N 2
ATOM 1466 C CA . GLY A 1 50 ? 12.650 -12.307 3.525 1.00 0.00 50 GLY A CA 2
ATOM 1467 C C . GLY A 1 50 ? 13.513 -12.943 4.596 1.00 0.00 50 GLY A C 2
ATOM 1468 O O . GLY A 1 50 ? 13.072 -13.177 5.721 1.00 0.00 50 GLY A O 2
ATOM 1472 N N . PRO A 1 51 ? 14.775 -13.236 4.248 1.00 0.00 51 PRO A N 2
ATOM 1473 C CA . PRO A 1 51 ? 15.728 -13.855 5.174 1.00 0.00 51 PRO A CA 2
ATOM 1474 C C . PRO A 1 51 ? 16.153 -12.905 6.290 1.00 0.00 51 PRO A C 2
ATOM 1475 O O . PRO A 1 51 ? 16.718 -13.329 7.297 1.00 0.00 51 PRO A O 2
ATOM 1486 N N . SER A 1 52 ? 15.876 -11.619 6.102 1.00 0.00 52 SER A N 2
ATOM 1487 C CA . SER A 1 52 ? 16.232 -10.608 7.092 1.00 0.00 52 SER A CA 2
ATOM 1488 C C . SER A 1 52 ? 15.457 -10.821 8.388 1.00 0.00 52 SER A C 2
ATOM 1489 O O . SER A 1 52 ? 14.426 -10.189 8.619 1.00 0.00 52 SER A O 2
ATOM 1497 N N . SER A 1 53 ? 15.961 -11.716 9.232 1.00 0.00 53 SER A N 2
ATOM 1498 C CA . SER A 1 53 ? 15.315 -12.015 10.505 1.00 0.00 53 SER A CA 2
ATOM 1499 C C . SER A 1 53 ? 15.981 -11.252 11.645 1.00 0.00 53 SER A C 2
ATOM 1500 O O . SER A 1 53 ? 17.203 -11.270 11.789 1.00 0.00 53 SER A O 2
ATOM 1508 N N . GLY A 1 54 ? 15.168 -10.581 12.455 1.00 0.00 54 GLY A N 2
ATOM 1509 C CA . GLY A 1 54 ? 15.695 -9.820 13.573 1.00 0.00 54 GLY A CA 2
ATOM 1510 C C . GLY A 1 54 ? 15.102 -10.253 14.899 1.00 0.00 54 GLY A C 2
ATOM 1511 O O . GLY A 1 54 ? 15.570 -9.838 15.960 1.00 0.00 54 GLY A O 2
ATOM 1515 N N . GLY A 1 1 ? 6.768 22.536 12.068 1.00 0.00 1 GLY A N 3
ATOM 1516 C CA . GLY A 1 1 ? 6.449 22.736 10.666 1.00 0.00 1 GLY A CA 3
ATOM 1517 C C . GLY A 1 1 ? 5.081 22.195 10.300 1.00 0.00 1 GLY A C 3
ATOM 1518 O O . GLY A 1 1 ? 4.071 22.878 10.466 1.00 0.00 1 GLY A O 3
ATOM 1522 N N . SER A 1 2 ? 5.048 20.964 9.799 1.00 0.00 2 SER A N 3
ATOM 1523 C CA . SER A 1 2 ? 3.794 20.333 9.403 1.00 0.00 2 SER A CA 3
ATOM 1524 C C . SER A 1 2 ? 3.652 18.957 10.045 1.00 0.00 2 SER A C 3
ATOM 1525 O O . SER A 1 2 ? 3.977 17.938 9.436 1.00 0.00 2 SER A O 3
ATOM 1533 N N . SER A 1 3 ? 3.163 18.935 11.281 1.00 0.00 3 SER A N 3
ATOM 1534 C CA . SER A 1 3 ? 2.980 17.685 12.009 1.00 0.00 3 SER A CA 3
ATOM 1535 C C . SER A 1 3 ? 1.560 17.577 12.555 1.00 0.00 3 SER A C 3
ATOM 1536 O O . SER A 1 3 ? 0.867 18.580 12.718 1.00 0.00 3 SER A O 3
ATOM 1544 N N . GLY A 1 4 ? 1.132 16.349 12.836 1.00 0.00 4 GLY A N 3
ATOM 1545 C CA . GLY A 1 4 ? -0.203 16.131 13.361 1.00 0.00 4 GLY A CA 3
ATOM 1546 C C . GLY A 1 4 ? -1.244 16.007 12.265 1.00 0.00 4 GLY A C 3
ATOM 1547 O O . GLY A 1 4 ? -2.127 16.855 12.140 1.00 0.00 4 GLY A O 3
ATOM 1551 N N . SER A 1 5 ? -1.138 14.949 11.468 1.00 0.00 5 SER A N 3
ATOM 1552 C CA . SER A 1 5 ? -2.074 14.721 10.374 1.00 0.00 5 SER A CA 3
ATOM 1553 C C . SER A 1 5 ? -3.089 13.642 10.742 1.00 0.00 5 SER A C 3
ATOM 1554 O O . SER A 1 5 ? -2.809 12.764 11.559 1.00 0.00 5 SER A O 3
ATOM 1562 N N . SER A 1 6 ? -4.269 13.716 10.134 1.00 0.00 6 SER A N 3
ATOM 1563 C CA . SER A 1 6 ? -5.327 12.749 10.401 1.00 0.00 6 SER A CA 3
ATOM 1564 C C . SER A 1 6 ? -4.748 11.354 10.615 1.00 0.00 6 SER A C 3
ATOM 1565 O O . SER A 1 6 ? -4.959 10.735 11.657 1.00 0.00 6 SER A O 3
ATOM 1573 N N . GLY A 1 7 ? -4.015 10.865 9.619 1.00 0.00 7 GLY A N 3
ATOM 1574 C CA . GLY A 1 7 ? -3.416 9.547 9.718 1.00 0.00 7 GLY A CA 3
ATOM 1575 C C . GLY A 1 7 ? -2.848 9.068 8.396 1.00 0.00 7 GLY A C 3
ATOM 1576 O O . GLY A 1 7 ? -1.976 9.714 7.816 1.00 0.00 7 GLY A O 3
ATOM 1580 N N . VAL A 1 8 ? -3.343 7.930 7.918 1.00 0.00 8 VAL A N 3
ATOM 1581 C CA . VAL A 1 8 ? -2.879 7.365 6.657 1.00 0.00 8 VAL A CA 3
ATOM 1582 C C . VAL A 1 8 ? -3.707 7.881 5.486 1.00 0.00 8 VAL A C 3
ATOM 1583 O O . VAL A 1 8 ? -4.932 7.965 5.568 1.00 0.00 8 VAL A O 3
ATOM 1596 N N . ASN A 1 9 ? -3.029 8.226 4.396 1.00 0.00 9 ASN A N 3
ATOM 1597 C CA . ASN A 1 9 ? -3.703 8.735 3.206 1.00 0.00 9 ASN A CA 3
ATOM 1598 C C . ASN A 1 9 ? -4.733 7.733 2.694 1.00 0.00 9 ASN A C 3
ATOM 1599 O O . ASN A 1 9 ? -4.390 6.612 2.317 1.00 0.00 9 ASN A O 3
ATOM 1610 N N . ARG A 1 10 ? -5.996 8.145 2.682 1.00 0.00 10 ARG A N 3
ATOM 1611 C CA . ARG A 1 10 ? -7.077 7.284 2.217 1.00 0.00 10 ARG A CA 3
ATOM 1612 C C . ARG A 1 10 ? -7.036 7.133 0.699 1.00 0.00 10 ARG A C 3
ATOM 1613 O O . ARG A 1 10 ? -7.330 6.064 0.165 1.00 0.00 10 ARG A O 3
ATOM 1634 N N . GLN A 1 11 ? -6.669 8.210 0.012 1.00 0.00 11 GLN A N 3
ATOM 1635 C CA . GLN A 1 11 ? -6.591 8.196 -1.444 1.00 0.00 11 GLN A CA 3
ATOM 1636 C C . GLN A 1 11 ? -5.518 7.224 -1.923 1.00 0.00 11 GLN A C 3
ATOM 1637 O O . GLN A 1 11 ? -5.790 6.328 -2.722 1.00 0.00 11 GLN A O 3
ATOM 1651 N N . MET A 1 12 ? -4.298 7.407 -1.429 1.00 0.00 12 MET A N 3
ATOM 1652 C CA . MET A 1 12 ? -3.184 6.545 -1.806 1.00 0.00 12 MET A CA 3
ATOM 1653 C C . MET A 1 12 ? -3.482 5.089 -1.463 1.00 0.00 12 MET A C 3
ATOM 1654 O O . MET A 1 12 ? -2.819 4.176 -1.956 1.00 0.00 12 MET A O 3
ATOM 1668 N N . LEU A 1 13 ? -4.484 4.879 -0.617 1.00 0.00 13 LEU A N 3
ATOM 1669 C CA . LEU A 1 13 ? -4.871 3.533 -0.208 1.00 0.00 13 LEU A CA 3
ATOM 1670 C C . LEU A 1 13 ? -5.740 2.870 -1.271 1.00 0.00 13 LEU A C 3
ATOM 1671 O O . LEU A 1 13 ? -5.390 1.816 -1.803 1.00 0.00 13 LEU A O 3
ATOM 1687 N N . GLN A 1 14 ? -6.873 3.494 -1.577 1.00 0.00 14 GLN A N 3
ATOM 1688 C CA . GLN A 1 14 ? -7.790 2.965 -2.579 1.00 0.00 14 GLN A CA 3
ATOM 1689 C C . GLN A 1 14 ? -7.054 2.640 -3.874 1.00 0.00 14 GLN A C 3
ATOM 1690 O O . GLN A 1 14 ? -7.535 1.857 -4.692 1.00 0.00 14 GLN A O 3
ATOM 1704 N N . GLU A 1 15 ? -5.886 3.248 -4.054 1.00 0.00 15 GLU A N 3
ATOM 1705 C CA . GLU A 1 15 ? -5.085 3.024 -5.251 1.00 0.00 15 GLU A CA 3
ATOM 1706 C C . GLU A 1 15 ? -4.182 1.806 -5.081 1.00 0.00 15 GLU A C 3
ATOM 1707 O O . GLU A 1 15 ? -4.210 0.880 -5.893 1.00 0.00 15 GLU A O 3
ATOM 1719 N N . LEU A 1 16 ? -3.381 1.814 -4.022 1.00 0.00 16 LEU A N 3
ATOM 1720 C CA . LEU A 1 16 ? -2.468 0.710 -3.744 1.00 0.00 16 LEU A CA 3
ATOM 1721 C C . LEU A 1 16 ? -3.233 -0.597 -3.565 1.00 0.00 16 LEU A C 3
ATOM 1722 O O . LEU A 1 16 ? -2.739 -1.670 -3.913 1.00 0.00 16 LEU A O 3
ATOM 1738 N N . VAL A 1 17 ? -4.442 -0.500 -3.022 1.00 0.00 17 VAL A N 3
ATOM 1739 C CA . VAL A 1 17 ? -5.277 -1.674 -2.800 1.00 0.00 17 VAL A CA 3
ATOM 1740 C C . VAL A 1 17 ? -5.783 -2.246 -4.119 1.00 0.00 17 VAL A C 3
ATOM 1741 O O . VAL A 1 17 ? -5.760 -3.458 -4.331 1.00 0.00 17 VAL A O 3
ATOM 1754 N N . ASN A 1 18 ? -6.240 -1.365 -5.003 1.00 0.00 18 ASN A N 3
ATOM 1755 C CA . ASN A 1 18 ? -6.752 -1.783 -6.303 1.00 0.00 18 ASN A CA 3
ATOM 1756 C C . ASN A 1 18 ? -5.848 -2.839 -6.931 1.00 0.00 18 ASN A C 3
ATOM 1757 O O . ASN A 1 18 ? -6.324 -3.832 -7.480 1.00 0.00 18 ASN A O 3
ATOM 1768 N N . ALA A 1 19 ? -4.540 -2.618 -6.843 1.00 0.00 19 ALA A N 3
ATOM 1769 C CA . ALA A 1 19 ? -3.569 -3.552 -7.400 1.00 0.00 19 ALA A CA 3
ATOM 1770 C C . ALA A 1 19 ? -3.808 -4.966 -6.883 1.00 0.00 19 ALA A C 3
ATOM 1771 O O . ALA A 1 19 ? -3.836 -5.924 -7.655 1.00 0.00 19 ALA A O 3
ATOM 1778 N N . GLY A 1 20 ? -3.980 -5.090 -5.570 1.00 0.00 20 GLY A N 3
ATOM 1779 C CA . GLY A 1 20 ? -4.214 -6.392 -4.972 1.00 0.00 20 GLY A CA 3
ATOM 1780 C C . GLY A 1 20 ? -3.597 -6.516 -3.593 1.00 0.00 20 GLY A C 3
ATOM 1781 O O . GLY A 1 20 ? -2.956 -7.520 -3.281 1.00 0.00 20 GLY A O 3
ATOM 1785 N N . CYS A 1 21 ? -3.789 -5.494 -2.767 1.00 0.00 21 CYS A N 3
ATOM 1786 C CA . CYS A 1 21 ? -3.244 -5.491 -1.414 1.00 0.00 21 CYS A CA 3
ATOM 1787 C C . CYS A 1 21 ? -4.362 -5.507 -0.377 1.00 0.00 21 CYS A C 3
ATOM 1788 O O . CYS A 1 21 ? -5.525 -5.264 -0.700 1.00 0.00 21 CYS A O 3
ATOM 1796 N N . ASP A 1 22 ? -4.003 -5.797 0.868 1.00 0.00 22 ASP A N 3
ATOM 1797 C CA . ASP A 1 22 ? -4.976 -5.846 1.953 1.00 0.00 22 ASP A CA 3
ATOM 1798 C C . ASP A 1 22 ? -5.174 -4.464 2.568 1.00 0.00 22 ASP A C 3
ATOM 1799 O O . ASP A 1 22 ? -4.208 -3.787 2.920 1.00 0.00 22 ASP A O 3
ATOM 1808 N N . GLN A 1 23 ? -6.431 -4.051 2.694 1.00 0.00 23 GLN A N 3
ATOM 1809 C CA . GLN A 1 23 ? -6.754 -2.749 3.265 1.00 0.00 23 GLN A CA 3
ATOM 1810 C C . GLN A 1 23 ? -6.077 -2.565 4.619 1.00 0.00 23 GLN A C 3
ATOM 1811 O O . GLN A 1 23 ? -5.418 -1.555 4.860 1.00 0.00 23 GLN A O 3
ATOM 1825 N N . GLU A 1 24 ? -6.245 -3.549 5.497 1.00 0.00 24 GLU A N 3
ATOM 1826 C CA . GLU A 1 24 ? -5.650 -3.493 6.828 1.00 0.00 24 GLU A CA 3
ATOM 1827 C C . GLU A 1 24 ? -4.139 -3.300 6.740 1.00 0.00 24 GLU A C 3
ATOM 1828 O O . GLU A 1 24 ? -3.608 -2.277 7.172 1.00 0.00 24 GLU A O 3
ATOM 1840 N N . MET A 1 25 ? -3.453 -4.290 6.179 1.00 0.00 25 MET A N 3
ATOM 1841 C CA . MET A 1 25 ? -2.003 -4.229 6.035 1.00 0.00 25 MET A CA 3
ATOM 1842 C C . MET A 1 25 ? -1.576 -2.912 5.394 1.00 0.00 25 MET A C 3
ATOM 1843 O O . MET A 1 25 ? -0.864 -2.116 6.006 1.00 0.00 25 MET A O 3
ATOM 1857 N N . ALA A 1 26 ? -2.015 -2.689 4.160 1.00 0.00 26 ALA A N 3
ATOM 1858 C CA . ALA A 1 26 ? -1.679 -1.468 3.438 1.00 0.00 26 ALA A CA 3
ATOM 1859 C C . ALA A 1 26 ? -1.599 -0.276 4.385 1.00 0.00 26 ALA A C 3
ATOM 1860 O O . ALA A 1 26 ? -0.544 0.337 4.539 1.00 0.00 26 ALA A O 3
ATOM 1867 N N . GLY A 1 27 ? -2.723 0.050 5.017 1.00 0.00 27 GLY A N 3
ATOM 1868 C CA . GLY A 1 27 ? -2.758 1.169 5.940 1.00 0.00 27 GLY A CA 3
ATOM 1869 C C . GLY A 1 27 ? -1.469 1.316 6.722 1.00 0.00 27 GLY A C 3
ATOM 1870 O O . GLY A 1 27 ? -0.867 2.390 6.745 1.00 0.00 27 GLY A O 3
ATOM 1874 N N . ARG A 1 28 ? -1.043 0.234 7.367 1.00 0.00 28 ARG A N 3
ATOM 1875 C CA . ARG A 1 28 ? 0.182 0.248 8.157 1.00 0.00 28 ARG A CA 3
ATOM 1876 C C . ARG A 1 28 ? 1.370 0.696 7.310 1.00 0.00 28 ARG A C 3
ATOM 1877 O O . ARG A 1 28 ? 2.078 1.639 7.664 1.00 0.00 28 ARG A O 3
ATOM 1898 N N . ALA A 1 29 ? 1.583 0.013 6.190 1.00 0.00 29 ALA A N 3
ATOM 1899 C CA . ALA A 1 29 ? 2.683 0.341 5.292 1.00 0.00 29 ALA A CA 3
ATOM 1900 C C . ALA A 1 29 ? 2.630 1.806 4.871 1.00 0.00 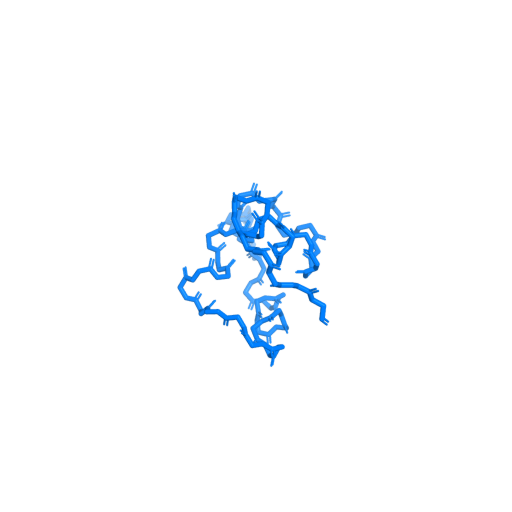29 ALA A C 3
ATOM 1901 O O . ALA A 1 29 ? 3.589 2.554 5.068 1.00 0.00 29 ALA A O 3
ATOM 1908 N N . LEU A 1 30 ? 1.506 2.209 4.290 1.00 0.00 30 LEU A N 3
ATOM 1909 C CA . LEU A 1 30 ? 1.328 3.585 3.840 1.00 0.00 30 LEU A CA 3
ATOM 1910 C C . LEU A 1 30 ? 1.981 4.564 4.811 1.00 0.00 30 LEU A C 3
ATOM 1911 O O . LEU A 1 30 ? 2.648 5.513 4.399 1.00 0.00 30 LEU A O 3
ATOM 1927 N N . LYS A 1 31 ? 1.786 4.326 6.104 1.00 0.00 31 LYS A N 3
ATOM 1928 C CA . LYS A 1 31 ? 2.357 5.184 7.135 1.00 0.00 31 LYS A CA 3
ATOM 1929 C C . LYS A 1 31 ? 3.858 4.945 7.271 1.00 0.00 31 LYS A C 3
ATOM 1930 O O . LYS A 1 31 ? 4.644 5.890 7.311 1.00 0.00 31 LYS A O 3
ATOM 1949 N N . GLN A 1 32 ? 4.247 3.676 7.340 1.00 0.00 32 GLN A N 3
ATOM 1950 C CA . GLN A 1 32 ? 5.653 3.314 7.471 1.00 0.00 32 GLN A CA 3
ATOM 1951 C C . GLN A 1 32 ? 6.509 4.087 6.473 1.00 0.00 32 GLN A C 3
ATOM 1952 O O . GLN A 1 32 ? 7.514 4.696 6.840 1.00 0.00 32 GLN A O 3
ATOM 1966 N N . THR A 1 33 ? 6.103 4.060 5.207 1.00 0.00 33 THR A N 3
ATOM 1967 C CA . THR A 1 33 ? 6.833 4.757 4.155 1.00 0.00 33 THR A CA 3
ATOM 1968 C C . THR A 1 33 ? 6.781 6.267 4.357 1.00 0.00 33 THR A C 3
ATOM 1969 O O . THR A 1 33 ? 7.810 6.940 4.346 1.00 0.00 33 THR A O 3
ATOM 1980 N N . GLY A 1 34 ? 5.573 6.793 4.541 1.00 0.00 34 GLY A N 3
ATOM 1981 C CA . GLY A 1 34 ? 5.409 8.220 4.744 1.00 0.00 34 GLY A CA 3
ATOM 1982 C C . GLY A 1 34 ? 4.541 8.861 3.679 1.00 0.00 34 GLY A C 3
ATOM 1983 O O . GLY A 1 34 ? 4.778 10.001 3.279 1.00 0.00 34 GLY A O 3
ATOM 1987 N N . SER A 1 35 ? 3.535 8.126 3.217 1.00 0.00 35 SER A N 3
ATOM 1988 C CA . SER A 1 35 ? 2.632 8.627 2.188 1.00 0.00 35 SER A CA 3
ATOM 1989 C C . SER A 1 35 ? 3.389 9.462 1.160 1.00 0.00 35 SER A C 3
ATOM 1990 O O . SER A 1 35 ? 3.004 10.590 0.855 1.00 0.00 35 SER A O 3
ATOM 1998 N N . ARG A 1 36 ? 4.470 8.898 0.630 1.00 0.00 36 ARG A N 3
ATOM 1999 C CA . ARG A 1 36 ? 5.284 9.590 -0.363 1.00 0.00 36 ARG A CA 3
ATOM 2000 C C . ARG A 1 36 ? 4.843 9.224 -1.777 1.00 0.00 36 ARG A C 3
ATOM 2001 O O . ARG A 1 36 ? 4.724 10.090 -2.644 1.00 0.00 36 ARG A O 3
ATOM 2022 N N . SER A 1 37 ? 4.603 7.937 -2.002 1.00 0.00 37 SER A N 3
ATOM 2023 C CA . SER A 1 37 ? 4.180 7.456 -3.312 1.00 0.00 37 SER A CA 3
ATOM 2024 C C . SER A 1 37 ? 3.526 6.082 -3.202 1.00 0.00 37 SER A C 3
ATOM 2025 O O . SER A 1 37 ? 3.858 5.294 -2.315 1.00 0.00 37 SER A O 3
ATOM 2033 N N . ILE A 1 38 ? 2.595 5.802 -4.107 1.00 0.00 38 ILE A N 3
ATOM 2034 C CA . ILE A 1 38 ? 1.895 4.524 -4.113 1.00 0.00 38 ILE A CA 3
ATOM 2035 C C . ILE A 1 38 ? 2.873 3.361 -4.244 1.00 0.00 38 ILE A C 3
ATOM 2036 O O . ILE A 1 38 ? 2.556 2.228 -3.886 1.00 0.00 38 ILE A O 3
ATOM 2052 N N . GLU A 1 39 ? 4.064 3.653 -4.759 1.00 0.00 39 GLU A N 3
ATOM 2053 C CA . GLU A 1 39 ? 5.089 2.631 -4.937 1.00 0.00 39 GLU A CA 3
ATOM 2054 C C . GLU A 1 39 ? 5.696 2.230 -3.595 1.00 0.00 39 GLU A C 3
ATOM 2055 O O . GLU A 1 39 ? 5.671 1.060 -3.216 1.00 0.00 39 GLU A O 3
ATOM 2067 N N . ALA A 1 40 ? 6.240 3.210 -2.882 1.00 0.00 40 ALA A N 3
ATOM 2068 C CA . ALA A 1 40 ? 6.852 2.961 -1.583 1.00 0.00 40 ALA A CA 3
ATOM 2069 C C . ALA A 1 40 ? 6.019 1.982 -0.763 1.00 0.00 40 ALA A C 3
ATOM 2070 O O . ALA A 1 40 ? 6.512 0.937 -0.339 1.00 0.00 40 ALA A O 3
ATOM 2077 N N . ALA A 1 41 ? 4.755 2.327 -0.542 1.00 0.00 41 ALA A N 3
ATOM 2078 C CA . ALA A 1 41 ? 3.854 1.478 0.226 1.00 0.00 41 ALA A CA 3
ATOM 2079 C C . ALA A 1 41 ? 4.080 0.004 -0.096 1.00 0.00 41 ALA A C 3
ATOM 2080 O O . ALA A 1 41 ? 4.329 -0.806 0.798 1.00 0.00 41 ALA A O 3
ATOM 2087 N N . LEU A 1 42 ? 3.991 -0.337 -1.377 1.00 0.00 42 LEU A N 3
ATOM 2088 C CA . LEU A 1 42 ? 4.186 -1.714 -1.817 1.00 0.00 42 LEU A CA 3
ATOM 2089 C C . LEU A 1 42 ? 5.630 -2.155 -1.602 1.00 0.00 42 LEU A C 3
ATOM 2090 O O . LEU A 1 42 ? 5.893 -3.121 -0.887 1.00 0.00 42 LEU A O 3
ATOM 2106 N N . GLU A 1 43 ? 6.561 -1.440 -2.225 1.00 0.00 43 GLU A N 3
ATOM 2107 C CA . GLU A 1 43 ? 7.979 -1.758 -2.100 1.00 0.00 43 GLU A CA 3
ATOM 2108 C C . GLU A 1 43 ? 8.313 -2.201 -0.679 1.00 0.00 43 GLU A C 3
ATOM 2109 O O . GLU A 1 43 ? 8.989 -3.210 -0.475 1.00 0.00 43 GLU A O 3
ATOM 2121 N N . TYR A 1 44 ? 7.836 -1.440 0.300 1.00 0.00 44 TYR A N 3
ATOM 2122 C CA . TYR A 1 44 ? 8.087 -1.752 1.702 1.00 0.00 44 TYR A CA 3
ATOM 2123 C C . TYR A 1 44 ? 7.731 -3.204 2.009 1.00 0.00 44 TYR A C 3
ATOM 2124 O O . TYR A 1 44 ? 8.581 -3.986 2.435 1.00 0.00 44 TYR A O 3
ATOM 2142 N N . ILE A 1 45 ? 6.469 -3.556 1.789 1.00 0.00 45 ILE A N 3
ATOM 2143 C CA . ILE A 1 45 ? 6.000 -4.913 2.041 1.00 0.00 45 ILE A CA 3
ATOM 2144 C C . ILE A 1 45 ? 7.019 -5.943 1.566 1.00 0.00 45 ILE A C 3
ATOM 2145 O O . ILE A 1 45 ? 7.357 -6.877 2.293 1.00 0.00 45 ILE A O 3
ATOM 2161 N N . SER A 1 46 ? 7.507 -5.765 0.343 1.00 0.00 46 SER A N 3
ATOM 2162 C CA . SER A 1 46 ? 8.487 -6.681 -0.230 1.00 0.00 46 SER A CA 3
ATOM 2163 C C . SER A 1 46 ? 9.783 -6.662 0.574 1.00 0.00 46 SER A C 3
ATOM 2164 O O . SER A 1 46 ? 10.306 -7.709 0.956 1.00 0.00 46 SER A O 3
ATOM 2172 N N . LYS A 1 47 ? 10.297 -5.463 0.828 1.00 0.00 47 LYS A N 3
ATOM 2173 C CA . LYS A 1 47 ? 11.531 -5.305 1.588 1.00 0.00 47 LYS A CA 3
ATOM 2174 C C . LYS A 1 47 ? 11.488 -6.125 2.874 1.00 0.00 47 LYS A C 3
ATOM 2175 O O . LYS A 1 47 ? 12.383 -6.926 3.140 1.00 0.00 47 LYS A O 3
ATOM 2194 N N . MET A 1 48 ? 10.441 -5.919 3.666 1.00 0.00 48 MET A N 3
ATOM 2195 C CA . MET A 1 48 ? 10.280 -6.642 4.922 1.00 0.00 48 MET A CA 3
ATOM 2196 C C . MET A 1 48 ? 10.315 -8.149 4.691 1.00 0.00 48 MET A C 3
ATOM 2197 O O . MET A 1 48 ? 11.147 -8.855 5.260 1.00 0.00 48 MET A O 3
ATOM 2211 N N . SER A 1 49 ? 9.406 -8.635 3.852 1.00 0.00 49 SER A N 3
ATOM 2212 C CA . SER A 1 49 ? 9.330 -10.060 3.549 1.00 0.00 49 SER A CA 3
ATOM 2213 C C . SER A 1 49 ? 10.167 -10.398 2.319 1.00 0.00 49 SER A C 3
ATOM 2214 O O . SER A 1 49 ? 9.687 -10.327 1.188 1.00 0.00 49 SER A O 3
ATOM 2222 N N . GLY A 1 50 ? 11.423 -10.768 2.549 1.00 0.00 50 GLY A N 3
ATOM 2223 C CA . GLY A 1 50 ? 12.308 -11.113 1.452 1.00 0.00 50 GLY A CA 3
ATOM 2224 C C . GLY A 1 50 ? 13.569 -11.810 1.921 1.00 0.00 50 GLY A C 3
ATOM 2225 O O . GLY A 1 50 ? 13.598 -13.027 2.110 1.00 0.00 50 GLY A O 3
ATOM 2229 N N . PRO A 1 51 ? 14.644 -11.032 2.115 1.00 0.00 51 PRO A N 3
ATOM 2230 C CA . PRO A 1 51 ? 15.934 -11.561 2.566 1.00 0.00 51 PRO A CA 3
ATOM 2231 C C . PRO A 1 51 ? 15.892 -12.033 4.016 1.00 0.00 51 PRO A C 3
ATOM 2232 O O . PRO A 1 51 ? 15.158 -11.483 4.836 1.00 0.00 51 PRO A O 3
ATOM 2243 N N . SER A 1 52 ? 16.685 -13.054 4.324 1.00 0.00 52 SER A N 3
ATOM 2244 C CA . SER A 1 52 ? 16.736 -13.601 5.675 1.00 0.00 52 SER A CA 3
ATOM 2245 C C . SER A 1 52 ? 18.158 -13.558 6.225 1.00 0.00 52 SER A C 3
ATOM 2246 O O . SER A 1 52 ? 19.053 -14.233 5.717 1.00 0.00 52 SER A O 3
ATOM 2254 N N . SER A 1 53 ? 18.359 -12.759 7.268 1.00 0.00 53 SER A N 3
ATOM 2255 C CA . SER A 1 53 ? 19.672 -12.623 7.886 1.00 0.00 53 SER A CA 3
ATOM 2256 C C . SER A 1 53 ? 20.722 -12.228 6.852 1.00 0.00 53 SER A C 3
ATOM 2257 O O . SER A 1 53 ? 21.842 -12.737 6.861 1.00 0.00 53 SER A O 3
ATOM 2265 N N . GLY A 1 54 ? 20.349 -11.316 5.959 1.00 0.00 54 GLY A N 3
ATOM 2266 C CA . GLY A 1 54 ? 21.269 -10.867 4.929 1.00 0.00 54 GLY A CA 3
ATOM 2267 C C . GLY A 1 54 ? 21.053 -11.581 3.609 1.00 0.00 54 GLY A C 3
ATOM 2268 O O . GLY A 1 54 ? 20.385 -11.060 2.717 1.00 0.00 54 GLY A O 3
ATOM 2272 N N . GLY A 1 1 ? -5.841 23.277 8.099 1.00 0.00 1 GLY A N 4
ATOM 2273 C CA . GLY A 1 1 ? -6.899 23.252 9.091 1.00 0.00 1 GLY A CA 4
ATOM 2274 C C . GLY A 1 1 ? -6.382 23.493 10.496 1.00 0.00 1 GLY A C 4
ATOM 2275 O O . GLY A 1 1 ? -6.258 24.638 10.931 1.00 0.00 1 GLY A O 4
ATOM 2279 N N . SER A 1 2 ? -6.082 22.412 11.208 1.00 0.00 2 SER A N 4
ATOM 2280 C CA . SER A 1 2 ? -5.581 22.511 12.574 1.00 0.00 2 SER A CA 4
ATOM 2281 C C . SER A 1 2 ? -4.104 22.135 12.639 1.00 0.00 2 SER A C 4
ATOM 2282 O O . SER A 1 2 ? -3.518 21.700 11.648 1.00 0.00 2 SER A O 4
ATOM 2290 N N . SER A 1 3 ? -3.508 22.306 13.815 1.00 0.00 3 SER A N 4
ATOM 2291 C CA . SER A 1 3 ? -2.098 21.989 14.011 1.00 0.00 3 SER A CA 4
ATOM 2292 C C . SER A 1 3 ? -1.934 20.609 14.642 1.00 0.00 3 SER A C 4
ATOM 2293 O O . SER A 1 3 ? -1.981 20.463 15.863 1.00 0.00 3 SER A O 4
ATOM 2301 N N . GLY A 1 4 ? -1.741 19.599 13.800 1.00 0.00 4 GLY A N 4
ATOM 2302 C CA . GLY A 1 4 ? -1.573 18.244 14.293 1.00 0.00 4 GLY A CA 4
ATOM 2303 C C . GLY A 1 4 ? -1.319 17.249 13.178 1.00 0.00 4 GLY A C 4
ATOM 2304 O O . GLY A 1 4 ? -0.593 17.543 12.228 1.00 0.00 4 GLY A O 4
ATOM 2308 N N . SER A 1 5 ? -1.915 16.067 13.294 1.00 0.00 5 SER A N 4
ATOM 2309 C CA . SER A 1 5 ? -1.745 15.023 12.290 1.00 0.00 5 SER A CA 4
ATOM 2310 C C . SER A 1 5 ? -2.956 14.956 11.365 1.00 0.00 5 SER A C 4
ATOM 2311 O O . SER A 1 5 ? -4.099 15.042 11.814 1.00 0.00 5 SER A O 4
ATOM 2319 N N . SER A 1 6 ? -2.696 14.801 10.071 1.00 0.00 6 SER A N 4
ATOM 2320 C CA . SER A 1 6 ? -3.764 14.726 9.081 1.00 0.00 6 SER A CA 4
ATOM 2321 C C . SER A 1 6 ? -4.309 13.304 8.976 1.00 0.00 6 SER A C 4
ATOM 2322 O O . SER A 1 6 ? -5.520 13.091 8.974 1.00 0.00 6 SER A O 4
ATOM 2330 N N . GLY A 1 7 ? -3.403 12.335 8.890 1.00 0.00 7 GLY A N 4
ATOM 2331 C CA . GLY A 1 7 ? -3.811 10.946 8.786 1.00 0.00 7 GLY A CA 4
ATOM 2332 C C . GLY A 1 7 ? -3.312 10.289 7.514 1.00 0.00 7 GLY A C 4
ATOM 2333 O O . GLY A 1 7 ? -3.082 10.960 6.508 1.00 0.00 7 GLY A O 4
ATOM 2337 N N . VAL A 1 8 ? -3.143 8.971 7.558 1.00 0.00 8 VAL A N 4
ATOM 2338 C CA . VAL A 1 8 ? -2.668 8.222 6.400 1.00 0.00 8 VAL A CA 4
ATOM 2339 C C . VAL A 1 8 ? -3.561 8.459 5.188 1.00 0.00 8 VAL A C 4
ATOM 2340 O O . VAL A 1 8 ? -4.740 8.108 5.195 1.00 0.00 8 VAL A O 4
ATOM 2353 N N . ASN A 1 9 ? -2.991 9.057 4.147 1.00 0.00 9 ASN A N 4
ATOM 2354 C CA . ASN A 1 9 ? -3.736 9.341 2.926 1.00 0.00 9 ASN A CA 4
ATOM 2355 C C . ASN A 1 9 ? -4.724 8.221 2.618 1.00 0.00 9 ASN A C 4
ATOM 2356 O O . ASN A 1 9 ? -4.332 7.070 2.423 1.00 0.00 9 ASN A O 4
ATOM 2367 N N . ARG A 1 10 ? -6.007 8.566 2.576 1.00 0.00 10 ARG A N 4
ATOM 2368 C CA . ARG A 1 10 ? -7.052 7.589 2.293 1.00 0.00 10 ARG A CA 4
ATOM 2369 C C . ARG A 1 10 ? -7.101 7.262 0.803 1.00 0.00 10 ARG A C 4
ATOM 2370 O O . ARG A 1 10 ? -7.465 6.153 0.414 1.00 0.00 10 ARG A O 4
ATOM 2391 N N . GLN A 1 11 ? -6.732 8.235 -0.023 1.00 0.00 11 GLN A N 4
ATOM 2392 C CA . GLN A 1 11 ? -6.736 8.051 -1.470 1.00 0.00 11 GLN A CA 4
ATOM 2393 C C . GLN A 1 11 ? -5.663 7.053 -1.894 1.00 0.00 11 GLN A C 4
ATOM 2394 O O . GLN A 1 11 ? -5.936 6.112 -2.638 1.00 0.00 11 GLN A O 4
ATOM 2408 N N . MET A 1 12 ? -4.441 7.266 -1.415 1.00 0.00 12 MET A N 4
ATOM 2409 C CA . MET A 1 12 ? -3.328 6.384 -1.744 1.00 0.00 12 MET A CA 4
ATOM 2410 C C . MET A 1 12 ? -3.673 4.932 -1.431 1.00 0.00 12 MET A C 4
ATOM 2411 O O . MET A 1 12 ? -3.065 4.008 -1.974 1.00 0.00 12 MET A O 4
ATOM 2425 N N . LEU A 1 13 ? -4.651 4.737 -0.554 1.00 0.00 13 LEU A N 4
ATOM 2426 C CA . LEU A 1 13 ? -5.077 3.396 -0.168 1.00 0.00 13 LEU A CA 4
ATOM 2427 C C . LEU A 1 13 ? -5.935 2.763 -1.258 1.00 0.00 13 LEU A C 4
ATOM 2428 O O . LEU A 1 13 ? -5.603 1.701 -1.784 1.00 0.00 13 LEU A O 4
ATOM 2444 N N . GLN A 1 14 ? -7.039 3.423 -1.593 1.00 0.00 14 GLN A N 4
ATOM 2445 C CA . GLN A 1 14 ? -7.944 2.925 -2.623 1.00 0.00 14 GLN A CA 4
ATOM 2446 C C . GLN A 1 14 ? -7.183 2.594 -3.902 1.00 0.00 14 GLN A C 4
ATOM 2447 O O . GLN A 1 14 ? -7.668 1.840 -4.746 1.00 0.00 14 GLN A O 4
ATOM 2461 N N . GLU A 1 15 ? -5.990 3.163 -4.040 1.00 0.00 15 GLU A N 4
ATOM 2462 C CA . GLU A 1 15 ? -5.163 2.928 -5.218 1.00 0.00 15 GLU A CA 4
ATOM 2463 C C . GLU A 1 15 ? -4.250 1.723 -5.011 1.00 0.00 15 GLU A C 4
ATOM 2464 O O . GLU A 1 15 ? -4.274 0.771 -5.792 1.00 0.00 15 GLU A O 4
ATOM 2476 N N . LEU A 1 16 ? -3.446 1.772 -3.954 1.00 0.00 16 LEU A N 4
ATOM 2477 C CA . LEU A 1 16 ? -2.524 0.685 -3.644 1.00 0.00 16 LEU A CA 4
ATOM 2478 C C . LEU A 1 16 ? -3.271 -0.636 -3.493 1.00 0.00 16 LEU A C 4
ATOM 2479 O O . LEU A 1 16 ? -2.770 -1.692 -3.879 1.00 0.00 16 LEU A O 4
ATOM 2495 N N . VAL A 1 17 ? -4.474 -0.570 -2.931 1.00 0.00 17 VAL A N 4
ATOM 2496 C CA . VAL A 1 17 ? -5.292 -1.760 -2.732 1.00 0.00 17 VAL A CA 4
ATOM 2497 C C . VAL A 1 17 ? -5.633 -2.421 -4.063 1.00 0.00 17 VAL A C 4
ATOM 2498 O O . VAL A 1 17 ? -5.648 -3.646 -4.173 1.00 0.00 17 VAL A O 4
ATOM 2511 N N . ASN A 1 18 ? -5.906 -1.600 -5.072 1.00 0.00 18 ASN A N 4
ATOM 2512 C CA . ASN A 1 18 ? -6.248 -2.105 -6.397 1.00 0.00 18 ASN A CA 4
ATOM 2513 C C . ASN A 1 18 ? -5.242 -3.157 -6.854 1.00 0.00 18 ASN A C 4
ATOM 2514 O O . ASN A 1 18 ? -5.621 -4.243 -7.292 1.00 0.00 18 ASN A O 4
ATOM 2525 N N . ALA A 1 19 ? -3.959 -2.827 -6.748 1.00 0.00 19 ALA A N 4
ATOM 2526 C CA . ALA A 1 19 ? -2.899 -3.744 -7.147 1.00 0.00 19 ALA A CA 4
ATOM 2527 C C . ALA A 1 19 ? -3.113 -5.127 -6.543 1.00 0.00 19 ALA A C 4
ATOM 2528 O O . ALA A 1 19 ? -3.133 -6.130 -7.255 1.00 0.00 19 ALA A O 4
ATOM 2535 N N . GLY A 1 20 ? -3.271 -5.174 -5.223 1.00 0.00 20 GLY A N 4
ATOM 2536 C CA . GLY A 1 20 ? -3.480 -6.440 -4.545 1.00 0.00 20 GLY A CA 4
ATOM 2537 C C . GLY A 1 20 ? -2.936 -6.436 -3.130 1.00 0.00 20 GLY A C 4
ATOM 2538 O O . GLY A 1 20 ? -2.391 -7.438 -2.666 1.00 0.00 20 GLY A O 4
ATOM 2542 N N . CYS A 1 21 ? -3.082 -5.308 -2.445 1.00 0.00 21 CYS A N 4
ATOM 2543 C CA . CYS A 1 21 ? -2.599 -5.178 -1.075 1.00 0.00 21 CYS A CA 4
ATOM 2544 C C . CYS A 1 21 ? -3.761 -5.019 -0.101 1.00 0.00 21 CYS A C 4
ATOM 2545 O O . CYS A 1 21 ? -4.616 -4.150 -0.275 1.00 0.00 21 CYS A O 4
ATOM 2553 N N . ASP A 1 22 ? -3.788 -5.864 0.924 1.00 0.00 22 ASP A N 4
ATOM 2554 C CA . ASP A 1 22 ? -4.846 -5.818 1.926 1.00 0.00 22 ASP A CA 4
ATOM 2555 C C . ASP A 1 22 ? -5.062 -4.392 2.423 1.00 0.00 22 ASP A C 4
ATOM 2556 O O . ASP A 1 22 ? -4.115 -3.615 2.538 1.00 0.00 22 ASP A O 4
ATOM 2565 N N . GLN A 1 23 ? -6.315 -4.056 2.715 1.00 0.00 23 GLN A N 4
ATOM 2566 C CA . GLN A 1 23 ? -6.654 -2.723 3.197 1.00 0.00 23 GLN A CA 4
ATOM 2567 C C . GLN A 1 23 ? -6.011 -2.454 4.554 1.00 0.00 23 GLN A C 4
ATOM 2568 O O . GLN A 1 23 ? -5.308 -1.460 4.731 1.00 0.00 23 GLN A O 4
ATOM 2582 N N . GLU A 1 24 ? -6.257 -3.347 5.507 1.00 0.00 24 GLU A N 4
ATOM 2583 C CA . GLU A 1 24 ? -5.702 -3.205 6.848 1.00 0.00 24 GLU A CA 4
ATOM 2584 C C . GLU A 1 24 ? -4.186 -3.041 6.795 1.00 0.00 24 GLU A C 4
ATOM 2585 O O . GLU A 1 24 ? -3.649 -2.007 7.190 1.00 0.00 24 GLU A O 4
ATOM 2597 N N . MET A 1 25 ? -3.503 -4.069 6.304 1.00 0.00 25 MET A N 4
ATOM 2598 C CA . MET A 1 25 ? -2.049 -4.039 6.198 1.00 0.00 25 MET A CA 4
ATOM 2599 C C . MET A 1 25 ? -1.582 -2.779 5.476 1.00 0.00 25 MET A C 4
ATOM 2600 O O . MET A 1 25 ? -0.687 -2.078 5.947 1.00 0.00 25 MET A O 4
ATOM 2614 N N . ALA A 1 26 ? -2.194 -2.498 4.330 1.00 0.00 26 ALA A N 4
ATOM 2615 C CA . ALA A 1 26 ? -1.842 -1.322 3.544 1.00 0.00 26 ALA A CA 4
ATOM 2616 C C . ALA A 1 26 ? -1.693 -0.092 4.434 1.00 0.00 26 ALA A C 4
ATOM 2617 O O . ALA A 1 26 ? -0.631 0.527 4.480 1.00 0.00 26 ALA A O 4
ATOM 2624 N N . GLY A 1 27 ? -2.765 0.256 5.139 1.00 0.00 27 GLY A N 4
ATOM 2625 C CA . GLY A 1 27 ? -2.732 1.412 6.017 1.00 0.00 27 GLY A CA 4
ATOM 2626 C C . GLY A 1 27 ? -1.396 1.573 6.713 1.00 0.00 27 GLY A C 4
ATOM 2627 O O . GLY A 1 27 ? -0.780 2.637 6.651 1.00 0.00 27 GLY A O 4
ATOM 2631 N N . ARG A 1 28 ? -0.945 0.514 7.379 1.00 0.00 28 ARG A N 4
ATOM 2632 C CA . ARG A 1 28 ? 0.326 0.545 8.092 1.00 0.00 28 ARG A CA 4
ATOM 2633 C C . ARG A 1 28 ? 1.462 0.955 7.161 1.00 0.00 28 ARG A C 4
ATOM 2634 O O . ARG A 1 28 ? 2.068 2.012 7.332 1.00 0.00 28 ARG A O 4
ATOM 2655 N N . ALA A 1 29 ? 1.747 0.110 6.175 1.00 0.00 29 ALA A N 4
ATOM 2656 C CA . ALA A 1 29 ? 2.809 0.385 5.216 1.00 0.00 29 ALA A CA 4
ATOM 2657 C C . ALA A 1 29 ? 2.760 1.834 4.743 1.00 0.00 29 ALA A C 4
ATOM 2658 O O . ALA A 1 29 ? 3.786 2.514 4.683 1.00 0.00 29 ALA A O 4
ATOM 2665 N N . LEU A 1 30 ? 1.563 2.302 4.407 1.00 0.00 30 LEU A N 4
ATOM 2666 C CA . LEU A 1 30 ? 1.380 3.671 3.938 1.00 0.00 30 LEU A CA 4
ATOM 2667 C C . LEU A 1 30 ? 1.935 4.671 4.948 1.00 0.00 30 LEU A C 4
ATOM 2668 O O . LEU A 1 30 ? 2.614 5.630 4.580 1.00 0.00 30 LEU A O 4
ATOM 2684 N N . LYS A 1 31 ? 1.642 4.440 6.223 1.00 0.00 31 LYS A N 4
ATOM 2685 C CA . LYS A 1 31 ? 2.114 5.317 7.288 1.00 0.00 31 LYS A CA 4
ATOM 2686 C C . LYS A 1 31 ? 3.617 5.158 7.499 1.00 0.00 31 LYS A C 4
ATOM 2687 O O . LYS A 1 31 ? 4.360 6.138 7.489 1.00 0.00 31 LYS A O 4
ATOM 2706 N N . GLN A 1 32 ? 4.055 3.917 7.688 1.00 0.00 32 GLN A N 4
ATOM 2707 C CA . GLN A 1 32 ? 5.469 3.631 7.900 1.00 0.00 32 GLN A CA 4
ATOM 2708 C C . GLN A 1 32 ? 6.334 4.394 6.902 1.00 0.00 32 GLN A C 4
ATOM 2709 O O . GLN A 1 32 ? 7.276 5.090 7.284 1.00 0.00 32 GLN A O 4
ATOM 2723 N N . THR A 1 33 ? 6.009 4.259 5.620 1.00 0.00 33 THR A N 4
ATOM 2724 C CA . THR A 1 33 ? 6.757 4.933 4.567 1.00 0.00 33 THR A CA 4
ATOM 2725 C C . THR A 1 33 ? 6.668 6.448 4.712 1.00 0.00 33 THR A C 4
ATOM 2726 O O . THR A 1 33 ? 7.655 7.159 4.529 1.00 0.00 33 THR A O 4
ATOM 2737 N N . GLY A 1 34 ? 5.476 6.937 5.044 1.00 0.00 34 GLY A N 4
ATOM 2738 C CA . GLY A 1 34 ? 5.280 8.365 5.209 1.00 0.00 34 GLY A CA 4
ATOM 2739 C C . GLY A 1 34 ? 4.372 8.952 4.147 1.00 0.00 34 GLY A C 4
ATOM 2740 O O . GLY A 1 34 ? 4.646 10.025 3.610 1.00 0.00 34 GLY A O 4
ATOM 2744 N N . SER A 1 35 ? 3.287 8.247 3.843 1.00 0.00 35 SER A N 4
ATOM 2745 C CA . SER A 1 35 ? 2.337 8.702 2.834 1.00 0.00 35 SER A CA 4
ATOM 2746 C C . SER A 1 35 ? 3.064 9.178 1.580 1.00 0.00 35 SER A C 4
ATOM 2747 O O . SER A 1 35 ? 2.695 10.189 0.982 1.00 0.00 35 SER A O 4
ATOM 2755 N N . ARG A 1 36 ? 4.099 8.442 1.188 1.00 0.00 36 ARG A N 4
ATOM 2756 C CA . ARG A 1 36 ? 4.879 8.789 0.006 1.00 0.00 36 ARG A CA 4
ATOM 2757 C C . ARG A 1 36 ? 4.349 8.063 -1.227 1.00 0.00 36 ARG A C 4
ATOM 2758 O O . ARG A 1 36 ? 3.360 7.334 -1.153 1.00 0.00 36 ARG A O 4
ATOM 2779 N N . SER A 1 37 ? 5.014 8.268 -2.359 1.00 0.00 37 SER A N 4
ATOM 2780 C CA . SER A 1 37 ? 4.608 7.636 -3.610 1.00 0.00 37 SER A CA 4
ATOM 2781 C C . SER A 1 37 ? 4.061 6.235 -3.358 1.00 0.00 37 SER A C 4
ATOM 2782 O O . SER A 1 37 ? 4.639 5.459 -2.596 1.00 0.00 37 SER A O 4
ATOM 2790 N N . ILE A 1 38 ? 2.943 5.918 -4.002 1.00 0.00 38 ILE A N 4
ATOM 2791 C CA . ILE A 1 38 ? 2.318 4.610 -3.849 1.00 0.00 38 ILE A CA 4
ATOM 2792 C C . ILE A 1 38 ? 3.325 3.489 -4.085 1.00 0.00 38 ILE A C 4
ATOM 2793 O O . ILE A 1 38 ? 3.399 2.537 -3.309 1.00 0.00 38 ILE A O 4
ATOM 2809 N N . GLU A 1 39 ? 4.098 3.611 -5.159 1.00 0.00 39 GLU A N 4
ATOM 2810 C CA . GLU A 1 39 ? 5.101 2.608 -5.495 1.00 0.00 39 GLU A CA 4
ATOM 2811 C C . GLU A 1 39 ? 5.845 2.142 -4.247 1.00 0.00 39 GLU A C 4
ATOM 2812 O O . GLU A 1 39 ? 5.893 0.949 -3.949 1.00 0.00 39 GLU A O 4
ATOM 2824 N N . ALA A 1 40 ? 6.423 3.093 -3.521 1.00 0.00 40 ALA A N 4
ATOM 2825 C CA . ALA A 1 40 ? 7.163 2.782 -2.304 1.00 0.00 40 ALA A CA 4
ATOM 2826 C C . ALA A 1 40 ? 6.363 1.852 -1.398 1.00 0.00 40 ALA A C 4
ATOM 2827 O O . ALA A 1 40 ? 6.824 0.767 -1.044 1.00 0.00 40 ALA A O 4
ATOM 2834 N N . ALA A 1 41 ? 5.163 2.285 -1.025 1.00 0.00 41 ALA A N 4
ATOM 2835 C CA . ALA A 1 41 ? 4.299 1.490 -0.161 1.00 0.00 41 ALA A CA 4
ATOM 2836 C C . ALA A 1 41 ? 4.315 0.021 -0.570 1.00 0.00 41 ALA A C 4
ATOM 2837 O O . ALA A 1 41 ? 4.597 -0.858 0.246 1.00 0.00 41 ALA A O 4
ATOM 2844 N N . LEU A 1 42 ? 4.011 -0.239 -1.836 1.00 0.00 42 LEU A N 4
ATOM 2845 C CA . LEU A 1 42 ? 3.990 -1.603 -2.353 1.00 0.00 42 LEU A CA 4
ATOM 2846 C C . LEU A 1 42 ? 5.337 -2.287 -2.141 1.00 0.00 42 LEU A C 4
ATOM 2847 O O . LEU A 1 42 ? 5.400 -3.421 -1.668 1.00 0.00 42 LEU A O 4
ATOM 2863 N N . GLU A 1 43 ? 6.412 -1.587 -2.491 1.00 0.00 43 GLU A N 4
ATOM 2864 C CA . GLU A 1 43 ? 7.758 -2.127 -2.336 1.00 0.00 43 GLU A CA 4
ATOM 2865 C C . GLU A 1 43 ? 7.992 -2.603 -0.905 1.00 0.00 43 GLU A C 4
ATOM 2866 O O . GLU A 1 43 ? 8.322 -3.766 -0.672 1.00 0.00 43 GLU A O 4
ATOM 2878 N N . TYR A 1 44 ? 7.821 -1.694 0.049 1.00 0.00 44 TYR A N 4
ATOM 2879 C CA . TYR A 1 44 ? 8.017 -2.019 1.457 1.00 0.00 44 TYR A CA 4
ATOM 2880 C C . TYR A 1 44 ? 7.427 -3.386 1.788 1.00 0.00 44 TYR A C 4
ATOM 2881 O O . TYR A 1 44 ? 8.109 -4.252 2.338 1.00 0.00 44 TYR A O 4
ATOM 2899 N N . ILE A 1 45 ? 6.156 -3.573 1.448 1.00 0.00 45 ILE A N 4
ATOM 2900 C CA . ILE A 1 45 ? 5.474 -4.835 1.707 1.00 0.00 45 ILE A CA 4
ATOM 2901 C C . ILE A 1 45 ? 6.200 -5.999 1.041 1.00 0.00 45 ILE A C 4
ATOM 2902 O O . ILE A 1 45 ? 6.518 -6.997 1.687 1.00 0.00 45 ILE A O 4
ATOM 2918 N N . SER A 1 46 ? 6.460 -5.862 -0.256 1.00 0.00 46 SER A N 4
ATOM 2919 C CA . SER A 1 46 ? 7.147 -6.903 -1.011 1.00 0.00 46 SER A CA 4
ATOM 2920 C C . SER A 1 46 ? 8.452 -7.299 -0.328 1.00 0.00 46 SER A C 4
ATOM 2921 O O . SER A 1 46 ? 8.794 -8.479 -0.251 1.00 0.00 46 SER A O 4
ATOM 2929 N N . LYS A 1 47 ? 9.179 -6.302 0.167 1.00 0.00 47 LYS A N 4
ATOM 2930 C CA . LYS A 1 47 ? 10.447 -6.543 0.845 1.00 0.00 47 LYS A CA 4
ATOM 2931 C C . LYS A 1 47 ? 10.231 -7.311 2.145 1.00 0.00 47 LYS A C 4
ATOM 2932 O O . LYS A 1 47 ? 10.760 -8.408 2.323 1.00 0.00 47 LYS A O 4
ATOM 2951 N N . MET A 1 48 ? 9.451 -6.728 3.049 1.00 0.00 48 MET A N 4
ATOM 2952 C CA . MET A 1 48 ? 9.164 -7.361 4.332 1.00 0.00 48 MET A CA 4
ATOM 2953 C C . MET A 1 48 ? 8.954 -8.862 4.163 1.00 0.00 48 MET A C 4
ATOM 2954 O O . MET A 1 48 ? 9.543 -9.666 4.886 1.00 0.00 48 MET A O 4
ATOM 2968 N N . SER A 1 49 ? 8.111 -9.233 3.204 1.00 0.00 49 SER A N 4
ATOM 2969 C CA . SER A 1 49 ? 7.820 -10.638 2.944 1.00 0.00 49 SER A CA 4
ATOM 2970 C C . SER A 1 49 ? 8.779 -11.207 1.902 1.00 0.00 49 SER A C 4
ATOM 2971 O O . SER A 1 49 ? 8.895 -10.680 0.796 1.00 0.00 49 SER A O 4
ATOM 2979 N N . GLY A 1 50 ? 9.464 -12.287 2.264 1.00 0.00 50 GLY A N 4
ATOM 2980 C CA . GLY A 1 50 ? 10.404 -12.910 1.351 1.00 0.00 50 GLY A CA 4
ATOM 2981 C C . GLY A 1 50 ? 11.743 -12.200 1.322 1.00 0.00 50 GLY A C 4
ATOM 2982 O O . GLY A 1 50 ? 12.142 -11.622 0.311 1.00 0.00 50 GLY A O 4
ATOM 2986 N N . PRO A 1 51 ? 12.460 -12.236 2.455 1.00 0.00 51 PRO A N 4
ATOM 2987 C CA . PRO A 1 51 ? 13.772 -11.594 2.582 1.00 0.00 51 PRO A CA 4
ATOM 2988 C C . PRO A 1 51 ? 14.846 -12.304 1.763 1.00 0.00 51 PRO A C 4
ATOM 2989 O O . PRO A 1 51 ? 15.176 -13.460 2.025 1.00 0.00 51 PRO A O 4
ATOM 3000 N N . SER A 1 52 ? 15.387 -11.603 0.772 1.00 0.00 52 SER A N 4
ATOM 3001 C CA . SER A 1 52 ? 16.422 -12.168 -0.087 1.00 0.00 52 SER A CA 4
ATOM 3002 C C . SER A 1 52 ? 17.812 -11.849 0.455 1.00 0.00 52 SER A C 4
ATOM 3003 O O . SER A 1 52 ? 18.275 -10.711 0.376 1.00 0.00 52 SER A O 4
ATOM 3011 N N . SER A 1 53 ? 18.472 -12.862 1.006 1.00 0.00 53 SER A N 4
ATOM 3012 C CA . SER A 1 53 ? 19.808 -12.690 1.566 1.00 0.00 53 SER A CA 4
ATOM 3013 C C . SER A 1 53 ? 20.838 -12.488 0.459 1.00 0.00 53 SER A C 4
ATOM 3014 O O . SER A 1 53 ? 21.244 -13.439 -0.208 1.00 0.00 53 SER A O 4
ATOM 3022 N N . GLY A 1 54 ? 21.258 -11.241 0.269 1.00 0.00 54 GLY A N 4
ATOM 3023 C CA . GLY A 1 54 ? 22.237 -10.935 -0.757 1.00 0.00 54 GLY A CA 4
ATOM 3024 C C . GLY A 1 54 ? 23.549 -11.664 -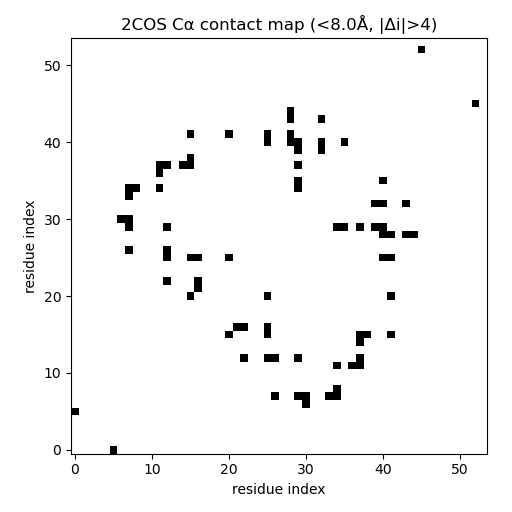0.543 1.00 0.00 54 GLY A C 4
ATOM 3025 O O . GLY A 1 54 ? 23.654 -12.520 0.336 1.00 0.00 54 GLY A O 4
ATOM 3029 N N . GLY A 1 1 ? -13.819 17.944 15.326 1.00 0.00 1 GLY A N 5
ATOM 3030 C CA . GLY A 1 1 ? -12.637 17.428 15.991 1.00 0.00 1 GLY A CA 5
ATOM 3031 C C . GLY A 1 1 ? -11.472 18.396 15.938 1.00 0.00 1 GLY A C 5
ATOM 3032 O O . GLY A 1 1 ? -11.645 19.597 16.147 1.00 0.00 1 GLY A O 5
ATOM 3036 N N . SER A 1 2 ? -10.282 17.874 15.660 1.00 0.00 2 SER A N 5
ATOM 3037 C CA . SER A 1 2 ? -9.083 18.700 15.586 1.00 0.00 2 SER A CA 5
ATOM 3038 C C . SER A 1 2 ? -8.610 18.843 14.142 1.00 0.00 2 SER A C 5
ATOM 3039 O O . SER A 1 2 ? -8.164 17.876 13.524 1.00 0.00 2 SER A O 5
ATOM 3047 N N . SER A 1 3 ? -8.711 20.057 13.611 1.00 0.00 3 SER A N 5
ATOM 3048 C CA . SER A 1 3 ? -8.298 20.328 12.239 1.00 0.00 3 SER A CA 5
ATOM 3049 C C . SER A 1 3 ? -6.943 19.692 11.944 1.00 0.00 3 SER A C 5
ATOM 3050 O O . SER A 1 3 ? -5.908 20.167 12.409 1.00 0.00 3 SER A O 5
ATOM 3058 N N . GLY A 1 4 ? -6.959 18.614 11.167 1.00 0.00 4 GLY A N 5
ATOM 3059 C CA . GLY A 1 4 ? -5.727 17.929 10.822 1.00 0.00 4 GLY A CA 5
ATOM 3060 C C . GLY A 1 4 ? -5.487 16.701 11.678 1.00 0.00 4 GLY A C 5
ATOM 3061 O O . GLY A 1 4 ? -5.120 16.813 12.848 1.00 0.00 4 GLY A O 5
ATOM 3065 N N . SER A 1 5 ? -5.697 15.525 11.095 1.00 0.00 5 SER A N 5
ATOM 3066 C CA . SER A 1 5 ? -5.507 14.270 11.813 1.00 0.00 5 SER A CA 5
ATOM 3067 C C . SER A 1 5 ? -4.281 13.526 11.292 1.00 0.00 5 SER A C 5
ATOM 3068 O O . SER A 1 5 ? -4.332 12.880 10.246 1.00 0.00 5 SER A O 5
ATOM 3076 N N . SER A 1 6 ? -3.180 13.623 12.030 1.00 0.00 6 SER A N 5
ATOM 3077 C CA . SER A 1 6 ? -1.939 12.962 11.642 1.00 0.00 6 SER A CA 5
ATOM 3078 C C . SER A 1 6 ? -2.208 11.538 11.166 1.00 0.00 6 SER A C 5
ATOM 3079 O O . SER A 1 6 ? -2.811 10.737 11.878 1.00 0.00 6 SER A O 5
ATOM 3087 N N . GLY A 1 7 ? -1.755 11.230 9.954 1.00 0.00 7 GLY A N 5
ATOM 3088 C CA . GLY A 1 7 ? -1.955 9.903 9.402 1.00 0.00 7 GLY A CA 5
ATOM 3089 C C . GLY A 1 7 ? -1.686 9.848 7.912 1.00 0.00 7 GLY A C 5
ATOM 3090 O O . GLY A 1 7 ? -1.427 10.874 7.282 1.00 0.00 7 GLY A O 5
ATOM 3094 N N . VAL A 1 8 ? -1.746 8.647 7.345 1.00 0.00 8 VAL A N 5
ATOM 3095 C CA . VAL A 1 8 ? -1.506 8.463 5.918 1.00 0.00 8 VAL A CA 5
ATOM 3096 C C . VAL A 1 8 ? -2.642 9.051 5.089 1.00 0.00 8 VAL A C 5
ATOM 3097 O O . VAL A 1 8 ? -3.580 9.636 5.630 1.00 0.00 8 VAL A O 5
ATOM 3110 N N . ASN A 1 9 ? -2.551 8.891 3.773 1.00 0.00 9 ASN A N 5
ATOM 3111 C CA . ASN A 1 9 ? -3.572 9.407 2.868 1.00 0.00 9 ASN A CA 5
ATOM 3112 C C . ASN A 1 9 ? -4.555 8.308 2.474 1.00 0.00 9 ASN A C 5
ATOM 3113 O O . ASN A 1 9 ? -4.221 7.124 2.503 1.00 0.00 9 ASN A O 5
ATOM 3124 N N . ARG A 1 10 ? -5.767 8.711 2.105 1.00 0.00 10 ARG A N 5
ATOM 3125 C CA . ARG A 1 10 ? -6.798 7.761 1.705 1.00 0.00 10 ARG A CA 5
ATOM 3126 C C . ARG A 1 10 ? -6.687 7.432 0.219 1.00 0.00 10 ARG A C 5
ATOM 3127 O O . ARG A 1 10 ? -6.620 6.264 -0.164 1.00 0.00 10 ARG A O 5
ATOM 3148 N N . GLN A 1 11 ? -6.670 8.469 -0.612 1.00 0.00 11 GLN A N 5
ATOM 3149 C CA . GLN A 1 11 ? -6.569 8.289 -2.055 1.00 0.00 11 GLN A CA 5
ATOM 3150 C C . GLN A 1 11 ? -5.474 7.287 -2.403 1.00 0.00 11 GLN A C 5
ATOM 3151 O O . GLN A 1 11 ? -5.691 6.362 -3.186 1.00 0.00 11 GLN A O 5
ATOM 3165 N N . MET A 1 12 ? -4.296 7.477 -1.818 1.00 0.00 12 MET A N 5
ATOM 3166 C CA . MET A 1 12 ? -3.167 6.588 -2.066 1.00 0.00 12 MET A CA 5
ATOM 3167 C C . MET A 1 12 ? -3.513 5.151 -1.689 1.00 0.00 12 MET A C 5
ATOM 3168 O O . MET A 1 12 ? -3.029 4.203 -2.308 1.00 0.00 12 MET A O 5
ATOM 3182 N N . LEU A 1 13 ? -4.352 4.997 -0.670 1.00 0.00 13 LEU A N 5
ATOM 3183 C CA . LEU A 1 13 ? -4.762 3.675 -0.211 1.00 0.00 13 LEU A CA 5
ATOM 3184 C C . LEU A 1 13 ? -5.687 3.009 -1.224 1.00 0.00 13 LEU A C 5
ATOM 3185 O O . LEU A 1 13 ? -5.357 1.966 -1.788 1.00 0.00 13 LEU A O 5
ATOM 3201 N N . GLN A 1 14 ? -6.846 3.620 -1.451 1.00 0.00 14 GLN A N 5
ATOM 3202 C CA . GLN A 1 14 ? -7.817 3.086 -2.398 1.00 0.00 14 GLN A CA 5
ATOM 3203 C C . GLN A 1 14 ? -7.142 2.693 -3.708 1.00 0.00 14 GLN A C 5
ATOM 3204 O O . GLN A 1 14 ? -7.674 1.891 -4.474 1.00 0.00 14 GLN A O 5
ATOM 3218 N N . GLU A 1 15 ? -5.968 3.264 -3.957 1.00 0.00 15 GLU A N 5
ATOM 3219 C CA . GLU A 1 15 ? -5.221 2.973 -5.175 1.00 0.00 15 GLU A CA 5
ATOM 3220 C C . GLU A 1 15 ? -4.381 1.710 -5.010 1.00 0.00 15 GLU A C 5
ATOM 3221 O O . GLU A 1 15 ? -4.552 0.737 -5.746 1.00 0.00 15 GLU A O 5
ATOM 3233 N N . LEU A 1 16 ? -3.474 1.732 -4.040 1.00 0.00 16 LEU A N 5
ATOM 3234 C CA . LEU A 1 16 ? -2.606 0.589 -3.778 1.00 0.00 16 LEU A CA 5
ATOM 3235 C C . LEU A 1 16 ? -3.428 -0.666 -3.503 1.00 0.00 16 LEU A C 5
ATOM 3236 O O . LEU A 1 16 ? -3.052 -1.768 -3.905 1.00 0.00 16 LEU A O 5
ATOM 3252 N N . VAL A 1 17 ? -4.553 -0.493 -2.817 1.00 0.00 17 VAL A N 5
ATOM 3253 C CA . VAL A 1 17 ? -5.431 -1.611 -2.492 1.00 0.00 17 VAL A CA 5
ATOM 3254 C C . VAL A 1 17 ? -6.017 -2.235 -3.753 1.00 0.00 17 VAL A C 5
ATOM 3255 O O . VAL A 1 17 ? -6.296 -3.432 -3.794 1.00 0.00 17 VAL A O 5
ATOM 3268 N N . ASN A 1 18 ? -6.201 -1.414 -4.782 1.00 0.00 18 ASN A N 5
ATOM 3269 C CA . ASN A 1 18 ? -6.755 -1.885 -6.047 1.00 0.00 18 ASN A CA 5
ATOM 3270 C C . ASN A 1 18 ? -5.811 -2.879 -6.717 1.00 0.00 18 ASN A C 5
ATOM 3271 O O . ASN A 1 18 ? -6.246 -3.895 -7.258 1.00 0.00 18 ASN A O 5
ATOM 3282 N N . ALA A 1 19 ? -4.517 -2.578 -6.676 1.00 0.00 19 ALA A N 5
ATOM 3283 C CA . ALA A 1 19 ? -3.512 -3.446 -7.276 1.00 0.00 19 ALA A CA 5
ATOM 3284 C C . ALA A 1 19 ? -3.611 -4.865 -6.726 1.00 0.00 19 ALA A C 5
ATOM 3285 O O . ALA A 1 19 ? -3.522 -5.838 -7.473 1.00 0.00 19 ALA A O 5
ATOM 3292 N N . GLY A 1 20 ? -3.796 -4.974 -5.414 1.00 0.00 20 GLY A N 5
ATOM 3293 C CA . GLY A 1 20 ? -3.904 -6.278 -4.786 1.00 0.00 20 GLY A CA 5
ATOM 3294 C C . GLY A 1 20 ? -3.357 -6.288 -3.372 1.00 0.00 20 GLY A C 5
ATOM 3295 O O . GLY A 1 20 ? -2.798 -7.289 -2.923 1.00 0.00 20 GLY A O 5
ATOM 3299 N N . CYS A 1 21 ? -3.516 -5.171 -2.671 1.00 0.00 21 CYS A N 5
ATOM 3300 C CA . CYS A 1 21 ? -3.031 -5.054 -1.300 1.00 0.00 21 CYS A CA 5
ATOM 3301 C C . CYS A 1 21 ? -4.191 -5.069 -0.310 1.00 0.00 21 CYS A C 5
ATOM 3302 O O . CYS A 1 21 ? -5.277 -4.570 -0.604 1.00 0.00 21 CYS A O 5
ATOM 3310 N N . ASP A 1 22 ? -3.953 -5.646 0.863 1.00 0.00 22 ASP A N 5
ATOM 3311 C CA . ASP A 1 22 ? -4.978 -5.727 1.897 1.00 0.00 22 ASP A CA 5
ATOM 3312 C C . ASP A 1 22 ? -5.329 -4.339 2.424 1.00 0.00 22 ASP A C 5
ATOM 3313 O O . ASP A 1 22 ? -4.542 -3.402 2.300 1.00 0.00 22 ASP A O 5
ATOM 3322 N N . GLN A 1 23 ? -6.515 -4.217 3.011 1.00 0.00 23 GLN A N 5
ATOM 3323 C CA . GLN A 1 23 ? -6.971 -2.944 3.555 1.00 0.00 23 GLN A CA 5
ATOM 3324 C C . GLN A 1 23 ? -6.349 -2.682 4.923 1.00 0.00 23 GLN A C 5
ATOM 3325 O O . GLN A 1 23 ? -6.060 -1.539 5.275 1.00 0.00 23 GLN A O 5
ATOM 3339 N N . GLU A 1 24 ? -6.145 -3.750 5.689 1.00 0.00 24 GLU A N 5
ATOM 3340 C CA . GLU A 1 24 ? -5.559 -3.635 7.019 1.00 0.00 24 GLU A CA 5
ATOM 3341 C C . GLU A 1 24 ? -4.035 -3.619 6.941 1.00 0.00 24 GLU A C 5
ATOM 3342 O O . GLU A 1 24 ? -3.366 -3.033 7.792 1.00 0.00 24 GLU A O 5
ATOM 3354 N N . MET A 1 25 ? -3.493 -4.267 5.915 1.00 0.00 25 MET A N 5
ATOM 3355 C CA . MET A 1 25 ? -2.049 -4.328 5.726 1.00 0.00 25 MET A CA 5
ATOM 3356 C C . MET A 1 25 ? -1.544 -3.088 4.995 1.00 0.00 25 MET A C 5
ATOM 3357 O O . MET A 1 25 ? -0.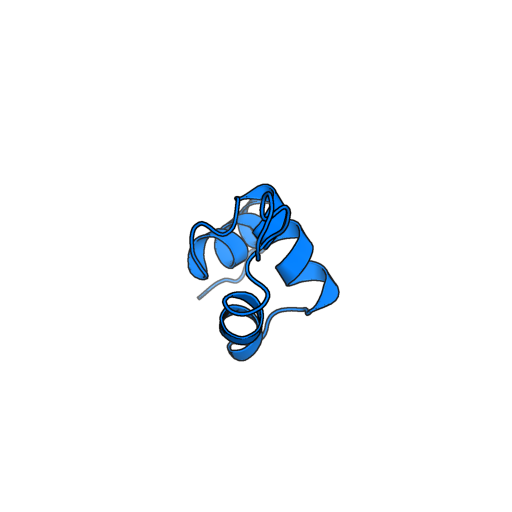507 -2.527 5.349 1.00 0.00 25 MET A O 5
ATOM 3371 N N . ALA A 1 26 ? -2.283 -2.666 3.975 1.00 0.00 26 ALA A N 5
ATOM 3372 C CA . ALA A 1 26 ? -1.911 -1.492 3.195 1.00 0.00 26 ALA A CA 5
ATOM 3373 C C . ALA A 1 26 ? -1.533 -0.327 4.104 1.00 0.00 26 ALA A C 5
ATOM 3374 O O . ALA A 1 26 ? -0.396 0.141 4.089 1.00 0.00 26 ALA A O 5
ATOM 3381 N N . GLY A 1 27 ? -2.496 0.137 4.895 1.00 0.00 27 GLY A N 5
ATOM 3382 C CA . GLY A 1 27 ? -2.244 1.244 5.799 1.00 0.00 27 GLY A CA 5
ATOM 3383 C C . GLY A 1 27 ? -0.912 1.119 6.512 1.00 0.00 27 GLY A C 5
ATOM 3384 O O . GLY A 1 27 ? -0.056 1.997 6.400 1.00 0.00 27 GLY A O 5
ATOM 3388 N N . ARG A 1 28 ? -0.737 0.027 7.248 1.00 0.00 28 ARG A N 5
ATOM 3389 C CA . ARG A 1 28 ? 0.499 -0.208 7.984 1.00 0.00 28 ARG A CA 5
ATOM 3390 C C . ARG A 1 28 ? 1.703 0.315 7.206 1.00 0.00 28 ARG A C 5
ATOM 3391 O O . ARG A 1 28 ? 2.438 1.176 7.687 1.00 0.00 28 ARG A O 5
ATOM 3412 N N . ALA A 1 29 ? 1.898 -0.214 6.002 1.00 0.00 29 ALA A N 5
ATOM 3413 C CA . ALA A 1 29 ? 3.011 0.200 5.158 1.00 0.00 29 ALA A CA 5
ATOM 3414 C C . ALA A 1 29 ? 2.914 1.682 4.809 1.00 0.00 29 ALA A C 5
ATOM 3415 O O . ALA A 1 29 ? 3.864 2.440 5.007 1.00 0.00 29 ALA A O 5
ATOM 3422 N N . LEU A 1 30 ? 1.762 2.088 4.288 1.00 0.00 30 LEU A N 5
ATOM 3423 C CA . LEU A 1 30 ? 1.541 3.479 3.910 1.00 0.00 30 LEU A CA 5
ATOM 3424 C C . LEU A 1 30 ? 2.089 4.426 4.973 1.00 0.00 30 LEU A C 5
ATOM 3425 O O . LEU A 1 30 ? 2.750 5.415 4.658 1.00 0.00 30 LEU A O 5
ATOM 3441 N N . LYS A 1 31 ? 1.812 4.114 6.235 1.00 0.00 31 LYS A N 5
ATOM 3442 C CA . LYS A 1 31 ? 2.279 4.933 7.347 1.00 0.00 31 LYS A CA 5
ATOM 3443 C C . LYS A 1 31 ? 3.796 4.849 7.484 1.00 0.00 31 LYS A C 5
ATOM 3444 O O . LYS A 1 31 ? 4.484 5.869 7.496 1.00 0.00 31 LYS A O 5
ATOM 3463 N N . GLN A 1 32 ? 4.310 3.627 7.587 1.00 0.00 32 GLN A N 5
ATOM 3464 C CA . GLN A 1 32 ? 5.745 3.411 7.723 1.00 0.00 32 GLN A CA 5
ATOM 3465 C C . GLN A 1 32 ? 6.524 4.316 6.774 1.00 0.00 32 GLN A C 5
ATOM 3466 O O . GLN A 1 32 ? 7.547 4.892 7.146 1.00 0.00 32 GLN A O 5
ATOM 3480 N N . THR A 1 33 ? 6.034 4.436 5.544 1.00 0.00 33 THR A N 5
ATOM 3481 C CA . THR A 1 33 ? 6.685 5.269 4.540 1.00 0.00 33 THR A CA 5
ATOM 3482 C C . THR A 1 33 ? 6.320 6.738 4.724 1.00 0.00 33 THR A C 5
ATOM 3483 O O . THR A 1 33 ? 7.174 7.617 4.619 1.00 0.00 33 THR A O 5
ATOM 3494 N N . GLY A 1 34 ? 5.045 6.996 5.001 1.00 0.00 34 GLY A N 5
ATOM 3495 C CA . GLY A 1 34 ? 4.590 8.361 5.196 1.00 0.00 34 GLY A CA 5
ATOM 3496 C C . GLY A 1 34 ? 3.992 8.958 3.938 1.00 0.00 34 GLY A C 5
ATOM 3497 O O . GLY A 1 34 ? 4.469 9.976 3.437 1.00 0.00 34 GLY A O 5
ATOM 3501 N N . SER A 1 35 ? 2.944 8.322 3.423 1.00 0.00 35 SER A N 5
ATOM 3502 C CA . SER A 1 35 ? 2.282 8.793 2.212 1.00 0.00 35 SER A CA 5
ATOM 3503 C C . SER A 1 35 ? 3.300 9.331 1.212 1.00 0.00 35 SER A C 5
ATOM 3504 O O . SER A 1 35 ? 3.183 10.461 0.737 1.00 0.00 35 SER A O 5
ATOM 3512 N N . ARG A 1 36 ? 4.299 8.513 0.895 1.00 0.00 36 ARG A N 5
ATOM 3513 C CA . ARG A 1 36 ? 5.339 8.907 -0.048 1.00 0.00 36 ARG A CA 5
ATOM 3514 C C . ARG A 1 36 ? 4.878 8.692 -1.486 1.00 0.00 36 ARG A C 5
ATOM 3515 O O . ARG A 1 36 ? 4.900 9.615 -2.300 1.00 0.00 36 ARG A O 5
ATOM 3536 N N . SER A 1 37 ? 4.460 7.468 -1.792 1.00 0.00 37 SER A N 5
ATOM 3537 C CA . SER A 1 37 ? 3.998 7.130 -3.133 1.00 0.00 37 SER A CA 5
ATOM 3538 C C . SER A 1 37 ? 3.405 5.725 -3.166 1.00 0.00 37 SER A C 5
ATOM 3539 O O . SER A 1 37 ? 3.848 4.836 -2.437 1.00 0.00 37 SER A O 5
ATOM 3547 N N . ILE A 1 38 ? 2.402 5.532 -4.016 1.00 0.00 38 ILE A N 5
ATOM 3548 C CA . ILE A 1 38 ? 1.750 4.235 -4.145 1.00 0.00 38 ILE A CA 5
ATOM 3549 C C . ILE A 1 38 ? 2.773 3.105 -4.171 1.00 0.00 38 ILE A C 5
ATOM 3550 O O . ILE A 1 38 ? 2.631 2.109 -3.462 1.00 0.00 38 ILE A O 5
ATOM 3566 N N . GLU A 1 39 ? 3.805 3.268 -4.993 1.00 0.00 39 GLU A N 5
ATOM 3567 C CA . GLU A 1 39 ? 4.853 2.261 -5.111 1.00 0.00 39 GLU A CA 5
ATOM 3568 C C . GLU A 1 39 ? 5.621 2.119 -3.800 1.00 0.00 39 GLU A C 5
ATOM 3569 O O . GLU A 1 39 ? 5.766 1.018 -3.269 1.00 0.00 39 GLU A O 5
ATOM 3581 N N . ALA A 1 40 ? 6.111 3.241 -3.284 1.00 0.00 40 ALA A N 5
ATOM 3582 C CA . ALA A 1 40 ? 6.863 3.243 -2.035 1.00 0.00 40 ALA A CA 5
ATOM 3583 C C . ALA A 1 40 ? 6.298 2.223 -1.052 1.00 0.00 40 ALA A C 5
ATOM 3584 O O . ALA A 1 40 ? 7.012 1.337 -0.584 1.00 0.00 40 ALA A O 5
ATOM 3591 N N . ALA A 1 41 ? 5.012 2.355 -0.744 1.00 0.00 41 ALA A N 5
ATOM 3592 C CA . ALA A 1 41 ? 4.351 1.443 0.182 1.00 0.00 41 ALA A CA 5
ATOM 3593 C C . ALA A 1 41 ? 4.548 -0.008 -0.242 1.00 0.00 41 ALA A C 5
ATOM 3594 O O . ALA A 1 41 ? 4.940 -0.853 0.564 1.00 0.00 41 ALA A O 5
ATOM 3601 N N . LEU A 1 42 ? 4.273 -0.291 -1.510 1.00 0.00 42 LEU A N 5
ATOM 3602 C CA . LEU A 1 42 ? 4.420 -1.642 -2.042 1.00 0.00 42 LEU A CA 5
ATOM 3603 C C . LEU A 1 42 ? 5.844 -2.151 -1.849 1.00 0.00 42 LEU A C 5
ATOM 3604 O O . LEU A 1 42 ? 6.055 -3.284 -1.418 1.00 0.00 42 LEU A O 5
ATOM 3620 N N . GLU A 1 43 ? 6.818 -1.305 -2.171 1.00 0.00 43 GLU A N 5
ATOM 3621 C CA . GLU A 1 43 ? 8.223 -1.670 -2.032 1.00 0.00 43 GLU A CA 5
ATOM 3622 C C . GLU A 1 43 ? 8.508 -2.217 -0.636 1.00 0.00 43 GLU A C 5
ATOM 3623 O O . GLU A 1 43 ? 9.051 -3.311 -0.485 1.00 0.00 43 GLU A O 5
ATOM 3635 N N . TYR A 1 44 ? 8.137 -1.447 0.382 1.00 0.00 44 TYR A N 5
ATOM 3636 C CA . TYR A 1 44 ? 8.354 -1.852 1.765 1.00 0.00 44 TYR A CA 5
ATOM 3637 C C . TYR A 1 44 ? 7.762 -3.233 2.028 1.00 0.00 44 TYR A C 5
ATOM 3638 O O . TYR A 1 44 ? 8.480 -4.174 2.371 1.00 0.00 44 TYR A O 5
ATOM 3656 N N . ILE A 1 45 ? 6.448 -3.347 1.865 1.00 0.00 45 ILE A N 5
ATOM 3657 C CA . ILE A 1 45 ? 5.759 -4.613 2.083 1.00 0.00 45 ILE A CA 5
ATOM 3658 C C . ILE A 1 45 ? 6.490 -5.762 1.397 1.00 0.00 45 ILE A C 5
ATOM 3659 O O . ILE A 1 45 ? 6.562 -6.870 1.928 1.00 0.00 45 ILE A O 5
ATOM 3675 N N . SER A 1 46 ? 7.033 -5.489 0.215 1.00 0.00 46 SER A N 5
ATOM 3676 C CA . SER A 1 46 ? 7.757 -6.501 -0.545 1.00 0.00 46 SER A CA 5
ATOM 3677 C C . SER A 1 46 ? 9.054 -6.886 0.160 1.00 0.00 46 SER A C 5
ATOM 3678 O O . SER A 1 46 ? 9.399 -8.064 0.252 1.00 0.00 46 SER A O 5
ATOM 3686 N N . LYS A 1 47 ? 9.769 -5.883 0.658 1.00 0.00 47 LYS A N 5
ATOM 3687 C CA . LYS A 1 47 ? 11.028 -6.113 1.357 1.00 0.00 47 LYS A CA 5
ATOM 3688 C C . LYS A 1 47 ? 10.953 -7.376 2.209 1.00 0.00 47 LYS A C 5
ATOM 3689 O O . LYS A 1 47 ? 11.677 -8.342 1.969 1.00 0.00 47 LYS A O 5
ATOM 3708 N N . MET A 1 48 ? 10.073 -7.362 3.205 1.00 0.00 48 MET A N 5
ATOM 3709 C CA . MET A 1 48 ? 9.903 -8.508 4.091 1.00 0.00 48 MET A CA 5
ATOM 3710 C C . MET A 1 48 ? 9.792 -9.802 3.290 1.00 0.00 48 MET A C 5
ATOM 3711 O O . MET A 1 48 ? 10.587 -10.724 3.471 1.00 0.00 48 MET A O 5
ATOM 3725 N N . SER A 1 49 ? 8.802 -9.863 2.406 1.00 0.00 49 SER A N 5
ATOM 3726 C CA . SER A 1 49 ? 8.585 -11.046 1.581 1.00 0.00 49 SER A CA 5
ATOM 3727 C C . SER A 1 49 ? 8.985 -10.779 0.133 1.00 0.00 49 SER A C 5
ATOM 3728 O O . SER A 1 49 ? 8.187 -10.284 -0.662 1.00 0.00 49 SER A O 5
ATOM 3736 N N . GLY A 1 50 ? 10.228 -11.112 -0.202 1.00 0.00 50 GLY A N 5
ATOM 3737 C CA . GLY A 1 50 ? 10.714 -10.901 -1.553 1.00 0.00 50 GLY A CA 5
ATOM 3738 C C . GLY A 1 50 ? 12.118 -11.434 -1.754 1.00 0.00 50 GLY A C 5
ATOM 3739 O O . GLY A 1 50 ? 13.094 -10.684 -1.766 1.00 0.00 50 GLY A O 5
ATOM 3743 N N . PRO A 1 51 ? 12.234 -12.761 -1.916 1.00 0.00 51 PRO A N 5
ATOM 3744 C CA . PRO A 1 51 ? 13.526 -13.424 -2.119 1.00 0.00 51 PRO A CA 5
ATOM 3745 C C . PRO A 1 51 ? 14.132 -13.106 -3.481 1.00 0.00 51 PRO A C 5
ATOM 3746 O O . PRO A 1 51 ? 13.594 -13.497 -4.517 1.00 0.00 51 PRO A O 5
ATOM 3757 N N . SER A 1 52 ? 15.256 -12.396 -3.473 1.00 0.00 52 SER A N 5
ATOM 3758 C CA . SER A 1 52 ? 15.933 -12.023 -4.709 1.00 0.00 52 SER A CA 5
ATOM 3759 C C . SER A 1 52 ? 17.135 -12.928 -4.964 1.00 0.00 52 SER A C 5
ATOM 3760 O O . SER A 1 52 ? 17.450 -13.802 -4.157 1.00 0.00 52 SER A O 5
ATOM 3768 N N . SER A 1 53 ? 17.801 -12.712 -6.093 1.00 0.00 53 SER A N 5
ATOM 3769 C CA . SER A 1 53 ? 18.966 -13.510 -6.458 1.00 0.00 53 SER A CA 5
ATOM 3770 C C . SER A 1 53 ? 20.226 -12.650 -6.490 1.00 0.00 53 SER A C 5
ATOM 3771 O O . SER A 1 53 ? 20.380 -11.788 -7.354 1.00 0.00 53 SER A O 5
ATOM 3779 N N . GLY A 1 54 ? 21.124 -12.892 -5.541 1.00 0.00 54 GLY A N 5
ATOM 3780 C CA . GLY A 1 54 ? 22.359 -12.132 -5.477 1.00 0.00 54 GLY A CA 5
ATOM 3781 C C . GLY A 1 54 ? 22.928 -12.067 -4.074 1.00 0.00 54 GLY A C 5
ATOM 3782 O O . GLY A 1 54 ? 23.080 -10.985 -3.508 1.00 0.00 54 GLY A O 5
ATOM 3786 N N . GLY A 1 1 ? -4.135 23.004 19.395 1.00 0.00 1 GLY A N 6
ATOM 3787 C CA . GLY A 1 1 ? -3.916 21.668 18.872 1.00 0.00 1 GLY A CA 6
ATOM 3788 C C . GLY A 1 1 ? -4.215 21.569 17.390 1.00 0.00 1 GLY A C 6
ATOM 3789 O O . GLY A 1 1 ? -3.866 22.463 16.618 1.00 0.00 1 GLY A O 6
ATOM 3793 N N . SER A 1 2 ? -4.862 20.479 16.989 1.00 0.00 2 SER A N 6
ATOM 3794 C CA . SER A 1 2 ? -5.203 20.264 15.588 1.00 0.00 2 SER A CA 6
ATOM 3795 C C . SER A 1 2 ? -6.254 19.167 15.447 1.00 0.00 2 SER A C 6
ATOM 3796 O O . SER A 1 2 ? -6.221 18.165 16.160 1.00 0.00 2 SER A O 6
ATOM 3804 N N . SER A 1 3 ? -7.186 19.365 14.520 1.00 0.00 3 SER A N 6
ATOM 3805 C CA . SER A 1 3 ? -8.250 18.396 14.287 1.00 0.00 3 SER A CA 6
ATOM 3806 C C . SER A 1 3 ? -8.923 18.641 12.940 1.00 0.00 3 SER A C 6
ATOM 3807 O O . SER A 1 3 ? -9.659 19.612 12.769 1.00 0.00 3 SER A O 6
ATOM 3815 N N . GLY A 1 4 ? -8.663 17.753 11.985 1.00 0.00 4 GLY A N 6
ATOM 3816 C CA . GLY A 1 4 ? -9.251 17.891 10.665 1.00 0.00 4 GLY A CA 6
ATOM 3817 C C . GLY A 1 4 ? -8.641 16.936 9.657 1.00 0.00 4 GLY A C 6
ATOM 3818 O O . GLY A 1 4 ? -9.357 16.295 8.888 1.00 0.00 4 GLY A O 6
ATOM 3822 N N . SER A 1 5 ? -7.315 16.843 9.659 1.00 0.00 5 SER A N 6
ATOM 3823 C CA . SER A 1 5 ? -6.609 15.964 8.734 1.00 0.00 5 SER A CA 6
ATOM 3824 C C . SER A 1 5 ? -6.585 14.531 9.258 1.00 0.00 5 SER A C 6
ATOM 3825 O O . SER A 1 5 ? -6.213 14.284 10.405 1.00 0.00 5 SER A O 6
ATOM 3833 N N . SER A 1 6 ? -6.985 13.591 8.408 1.00 0.00 6 SER A N 6
ATOM 3834 C CA . SER A 1 6 ? -7.013 12.182 8.785 1.00 0.00 6 SER A CA 6
ATOM 3835 C C . SER A 1 6 ? -5.610 11.583 8.754 1.00 0.00 6 SER A C 6
ATOM 3836 O O . SER A 1 6 ? -4.658 12.225 8.311 1.00 0.00 6 SER A O 6
ATOM 3844 N N . GLY A 1 7 ? -5.490 10.347 9.229 1.00 0.00 7 GLY A N 6
ATOM 3845 C CA . GLY A 1 7 ? -4.201 9.681 9.248 1.00 0.00 7 GLY A CA 6
ATOM 3846 C C . GLY A 1 7 ? -3.675 9.398 7.855 1.00 0.00 7 GLY A C 6
ATOM 3847 O O . GLY A 1 7 ? -3.494 10.315 7.053 1.00 0.00 7 GLY A O 6
ATOM 3851 N N . VAL A 1 8 ? -3.426 8.125 7.565 1.00 0.00 8 VAL A N 6
ATOM 3852 C CA . VAL A 1 8 ? -2.916 7.723 6.259 1.00 0.00 8 VAL A CA 6
ATOM 3853 C C . VAL A 1 8 ? -3.758 8.316 5.135 1.00 0.00 8 VAL A C 6
ATOM 3854 O O . VAL A 1 8 ? -4.957 8.538 5.294 1.00 0.00 8 VAL A O 6
ATOM 3867 N N . ASN A 1 9 ? -3.120 8.570 3.997 1.00 0.00 9 ASN A N 6
ATOM 3868 C CA . ASN A 1 9 ? -3.810 9.137 2.844 1.00 0.00 9 ASN A CA 6
ATOM 3869 C C . ASN A 1 9 ? -4.810 8.142 2.264 1.00 0.00 9 ASN A C 6
ATOM 3870 O O . ASN A 1 9 ? -4.426 7.107 1.719 1.00 0.00 9 ASN A O 6
ATOM 3881 N N . ARG A 1 10 ? -6.094 8.462 2.386 1.00 0.00 10 ARG A N 6
ATOM 3882 C CA . ARG A 1 10 ? -7.150 7.596 1.875 1.00 0.00 10 ARG A CA 6
ATOM 3883 C C . ARG A 1 10 ? -6.943 7.304 0.391 1.00 0.00 10 ARG A C 6
ATOM 3884 O O . ARG A 1 10 ? -6.662 6.169 0.006 1.00 0.00 10 ARG A O 6
ATOM 3905 N N . GLN A 1 11 ? -7.083 8.336 -0.435 1.00 0.00 11 GLN A N 6
ATOM 3906 C CA . GLN A 1 11 ? -6.913 8.189 -1.875 1.00 0.00 11 GLN A CA 6
ATOM 3907 C C . GLN A 1 11 ? -5.768 7.233 -2.193 1.00 0.00 11 GLN A C 6
ATOM 3908 O O . GLN A 1 11 ? -5.972 6.188 -2.810 1.00 0.00 11 GLN A O 6
ATOM 3922 N N . MET A 1 12 ? -4.563 7.600 -1.769 1.00 0.00 12 MET A N 6
ATOM 3923 C CA . MET A 1 12 ? -3.385 6.774 -2.008 1.00 0.00 12 MET A CA 6
ATOM 3924 C C . MET A 1 12 ? -3.673 5.310 -1.688 1.00 0.00 12 MET A C 6
ATOM 3925 O O . MET A 1 12 ? -3.343 4.417 -2.469 1.00 0.00 12 MET A O 6
ATOM 3939 N N . LEU A 1 13 ? -4.288 5.072 -0.535 1.00 0.00 13 LEU A N 6
ATOM 3940 C CA . LEU A 1 13 ? -4.620 3.716 -0.111 1.00 0.00 13 LEU A CA 6
ATOM 3941 C C . LEU A 1 13 ? -5.539 3.039 -1.123 1.00 0.00 13 LEU A C 6
ATOM 3942 O O . LEU A 1 13 ? -5.175 2.030 -1.727 1.00 0.00 13 LEU A O 6
ATOM 3958 N N . GLN A 1 14 ? -6.729 3.601 -1.303 1.00 0.00 14 GLN A N 6
ATOM 3959 C CA . GLN A 1 14 ? -7.699 3.052 -2.243 1.00 0.00 14 GLN A CA 6
ATOM 3960 C C . GLN A 1 14 ? -7.020 2.634 -3.543 1.00 0.00 14 GLN A C 6
ATOM 3961 O O . GLN A 1 14 ? -7.491 1.734 -4.238 1.00 0.00 14 GLN A O 6
ATOM 3975 N N . GLU A 1 15 ? -5.912 3.294 -3.865 1.00 0.00 15 GLU A N 6
ATOM 3976 C CA . GLU A 1 15 ? -5.170 2.990 -5.083 1.00 0.00 15 GLU A CA 6
ATOM 3977 C C . GLU A 1 15 ? -4.287 1.761 -4.890 1.00 0.00 15 GLU A C 6
ATOM 3978 O O . GLU A 1 15 ? -4.464 0.744 -5.561 1.00 0.00 15 GLU A O 6
ATOM 3990 N N . LEU A 1 16 ? -3.335 1.863 -3.969 1.00 0.00 16 LEU A N 6
ATOM 3991 C CA . LEU A 1 16 ? -2.422 0.760 -3.687 1.00 0.00 16 LEU A CA 6
ATOM 3992 C C . LEU A 1 16 ? -3.192 -0.531 -3.429 1.00 0.00 16 LEU A C 6
ATOM 3993 O O . LEU A 1 16 ? -2.750 -1.616 -3.808 1.00 0.00 16 LEU A O 6
ATOM 4009 N N . VAL A 1 17 ? -4.348 -0.407 -2.784 1.00 0.00 17 VAL A N 6
ATOM 4010 C CA . VAL A 1 17 ? -5.181 -1.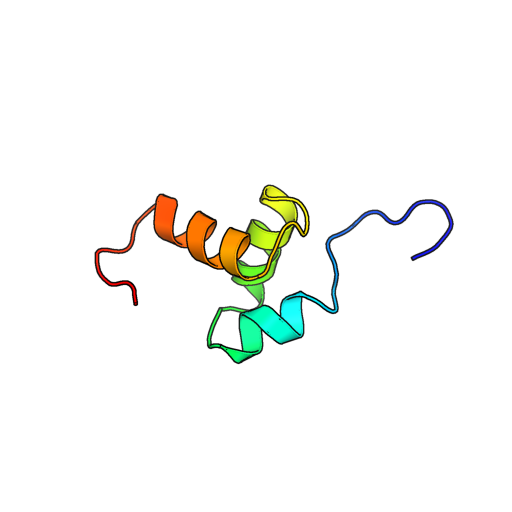563 -2.478 1.00 0.00 17 VAL A CA 6
ATOM 4011 C C . VAL A 1 17 ? -5.878 -2.085 -3.730 1.00 0.00 17 VAL A C 6
ATOM 4012 O O . VAL A 1 17 ? -6.092 -3.287 -3.878 1.00 0.00 17 VAL A O 6
ATOM 4025 N N . ASN A 1 18 ? -6.228 -1.171 -4.629 1.00 0.00 18 ASN A N 6
ATOM 4026 C CA . ASN A 1 18 ? -6.901 -1.539 -5.870 1.00 0.00 18 ASN A CA 6
ATOM 4027 C C . ASN A 1 18 ? -6.001 -2.413 -6.739 1.00 0.00 18 ASN A C 6
ATOM 4028 O O . ASN A 1 18 ? -6.474 -3.316 -7.428 1.00 0.00 18 ASN A O 6
ATOM 4039 N N . ALA A 1 19 ? -4.702 -2.138 -6.699 1.00 0.00 19 ALA A N 6
ATOM 4040 C CA . ALA A 1 19 ? -3.735 -2.900 -7.480 1.00 0.00 19 ALA A CA 6
ATOM 4041 C C . ALA A 1 19 ? -3.797 -4.384 -7.132 1.00 0.00 19 ALA A C 6
ATOM 4042 O O . ALA A 1 19 ? -3.926 -5.233 -8.013 1.00 0.00 19 ALA A O 6
ATOM 4049 N N . GLY A 1 20 ? -3.702 -4.689 -5.841 1.00 0.00 20 GLY A N 6
ATOM 4050 C CA . GLY A 1 20 ? -3.748 -6.071 -5.400 1.00 0.00 20 GLY A CA 6
ATOM 4051 C C . GLY A 1 20 ? -3.178 -6.254 -4.008 1.00 0.00 20 GLY A C 6
ATOM 4052 O O . GLY A 1 20 ? -2.519 -7.256 -3.727 1.00 0.00 20 GLY A O 6
ATOM 4056 N N . CYS A 1 21 ? -3.431 -5.286 -3.135 1.00 0.00 21 CYS A N 6
ATOM 4057 C CA . CYS A 1 21 ? -2.935 -5.344 -1.764 1.00 0.00 21 CYS A CA 6
ATOM 4058 C C . CYS A 1 21 ? -4.091 -5.412 -0.771 1.00 0.00 21 CYS A C 6
ATOM 4059 O O . CYS A 1 21 ? -5.258 -5.341 -1.155 1.00 0.00 21 CYS A O 6
ATOM 4067 N N . ASP A 1 22 ? -3.758 -5.552 0.507 1.00 0.00 22 ASP A N 6
ATOM 4068 C CA . ASP A 1 22 ? -4.767 -5.631 1.557 1.00 0.00 22 ASP A CA 6
ATOM 4069 C C . ASP A 1 22 ? -5.243 -4.238 1.959 1.00 0.00 22 ASP A C 6
ATOM 4070 O O . ASP A 1 22 ? -4.680 -3.232 1.528 1.00 0.00 22 ASP A O 6
ATOM 4079 N N . GLN A 1 23 ? -6.282 -4.189 2.786 1.00 0.00 23 GLN A N 6
ATOM 4080 C CA . GLN A 1 23 ? -6.834 -2.920 3.244 1.00 0.00 23 GLN A CA 6
ATOM 4081 C C . GLN A 1 23 ? -6.166 -2.472 4.540 1.00 0.00 23 GLN A C 6
ATOM 4082 O O . GLN A 1 23 ? -5.867 -1.292 4.719 1.00 0.00 23 GLN A O 6
ATOM 4096 N N . GLU A 1 24 ? -5.936 -3.422 5.440 1.00 0.00 24 GLU A N 6
ATOM 4097 C CA . GLU A 1 24 ? -5.304 -3.124 6.720 1.00 0.00 24 GLU A CA 6
ATOM 4098 C C . GLU A 1 24 ? -3.792 -2.992 6.563 1.00 0.00 24 GLU A C 6
ATOM 4099 O O . GLU A 1 24 ? -3.236 -1.903 6.698 1.00 0.00 24 GLU A O 6
ATOM 4111 N N . MET A 1 25 ? -3.133 -4.111 6.278 1.00 0.00 25 MET A N 6
ATOM 4112 C CA . MET A 1 25 ? -1.685 -4.121 6.102 1.00 0.00 25 MET A CA 6
ATOM 4113 C C . MET A 1 25 ? -1.223 -2.888 5.333 1.00 0.00 25 MET A C 6
ATOM 4114 O O . MET A 1 25 ? -0.318 -2.177 5.768 1.00 0.00 25 MET A O 6
ATOM 4128 N N . ALA A 1 26 ? -1.849 -2.641 4.187 1.00 0.00 26 ALA A N 6
ATOM 4129 C CA . ALA A 1 26 ? -1.503 -1.493 3.359 1.00 0.00 26 ALA A CA 6
ATOM 4130 C C . ALA A 1 26 ? -1.395 -0.223 4.197 1.00 0.00 26 ALA A C 6
ATOM 4131 O O . ALA A 1 26 ? -0.304 0.309 4.399 1.00 0.00 26 ALA A O 6
ATOM 4138 N N . GLY A 1 27 ? -2.535 0.258 4.683 1.00 0.00 27 GLY A N 6
ATOM 4139 C CA . GLY A 1 27 ? -2.547 1.462 5.493 1.00 0.00 27 GLY A CA 6
ATOM 4140 C C . GLY A 1 27 ? -1.325 1.574 6.382 1.00 0.00 27 GLY A C 6
ATOM 4141 O O . GLY A 1 27 ? -0.657 2.608 6.404 1.00 0.00 27 GLY A O 6
ATOM 4145 N N . ARG A 1 28 ? -1.031 0.508 7.119 1.00 0.00 28 ARG A N 6
ATOM 4146 C CA . ARG A 1 28 ? 0.117 0.492 8.017 1.00 0.00 28 ARG A CA 6
ATOM 4147 C C . ARG A 1 28 ? 1.394 0.875 7.273 1.00 0.00 28 ARG A C 6
ATOM 4148 O O . ARG A 1 28 ? 2.029 1.881 7.587 1.00 0.00 28 ARG A O 6
ATOM 4169 N N . ALA A 1 29 ? 1.763 0.065 6.287 1.00 0.00 29 ALA A N 6
ATOM 4170 C CA . ALA A 1 29 ? 2.962 0.319 5.498 1.00 0.00 29 ALA A CA 6
ATOM 4171 C C . ALA A 1 29 ? 2.990 1.756 4.990 1.00 0.00 29 ALA A C 6
ATOM 4172 O O . ALA A 1 29 ? 4.036 2.408 4.996 1.00 0.00 29 ALA A O 6
ATOM 4179 N N . LEU A 1 30 ? 1.836 2.246 4.549 1.00 0.00 30 LEU A N 6
ATOM 4180 C CA . LEU A 1 30 ? 1.729 3.607 4.036 1.00 0.00 30 LEU A CA 6
ATOM 4181 C C . LEU A 1 30 ? 2.248 4.616 5.055 1.00 0.00 30 LEU A C 6
ATOM 4182 O O . LEU A 1 30 ? 3.133 5.417 4.757 1.00 0.00 30 LEU A O 6
ATOM 4198 N N . LYS A 1 31 ? 1.692 4.570 6.262 1.00 0.00 31 LYS A N 6
ATOM 4199 C CA . LYS A 1 31 ? 2.100 5.477 7.328 1.00 0.00 31 LYS A CA 6
ATOM 4200 C C . LYS A 1 31 ? 3.589 5.334 7.623 1.00 0.00 31 LYS A C 6
ATOM 4201 O O . LYS A 1 31 ? 4.320 6.323 7.667 1.00 0.00 31 LYS A O 6
ATOM 4220 N N . GLN A 1 32 ? 4.032 4.096 7.824 1.00 0.00 32 GLN A N 6
ATOM 4221 C CA . GLN A 1 32 ? 5.435 3.826 8.114 1.00 0.00 32 GLN A CA 6
ATOM 4222 C C . GLN A 1 32 ? 6.347 4.681 7.240 1.00 0.00 32 GLN A C 6
ATOM 4223 O O . GLN A 1 32 ? 7.197 5.416 7.744 1.00 0.00 32 GLN A O 6
ATOM 4237 N N . THR A 1 33 ? 6.166 4.579 5.927 1.00 0.00 33 THR A N 6
ATOM 4238 C CA . THR A 1 33 ? 6.973 5.342 4.983 1.00 0.00 33 THR A CA 6
ATOM 4239 C C . THR A 1 33 ? 6.623 6.824 5.033 1.00 0.00 33 THR A C 6
ATOM 4240 O O . THR A 1 33 ? 7.503 7.682 4.972 1.00 0.00 33 THR A O 6
ATOM 4251 N N . GLY A 1 34 ? 5.331 7.120 5.145 1.00 0.00 34 GLY A N 6
ATOM 4252 C CA . GLY A 1 34 ? 4.888 8.501 5.202 1.00 0.00 34 GLY A CA 6
ATOM 4253 C C . GLY A 1 34 ? 4.121 8.915 3.962 1.00 0.00 34 GLY A C 6
ATOM 4254 O O . GLY A 1 34 ? 4.512 9.853 3.267 1.00 0.00 34 GLY A O 6
ATOM 4258 N N . SER A 1 35 ? 3.027 8.214 3.684 1.00 0.00 35 SER A N 6
ATOM 4259 C CA . SER A 1 35 ? 2.206 8.511 2.516 1.00 0.00 35 SER A CA 6
ATOM 4260 C C . SER A 1 35 ? 3.065 8.606 1.258 1.00 0.00 35 SER A C 6
ATOM 4261 O O . SER A 1 35 ? 2.957 9.563 0.491 1.00 0.00 35 SER A O 6
ATOM 4269 N N . ARG A 1 36 ? 3.917 7.607 1.054 1.00 0.00 36 ARG A N 6
ATOM 4270 C CA . ARG A 1 36 ? 4.795 7.577 -0.109 1.00 0.00 36 ARG A CA 6
ATOM 4271 C C . ARG A 1 36 ? 4.064 7.026 -1.329 1.00 0.00 36 ARG A C 6
ATOM 4272 O O . ARG A 1 36 ? 3.051 6.339 -1.200 1.00 0.00 36 ARG A O 6
ATOM 4293 N N . SER A 1 37 ? 4.583 7.334 -2.513 1.00 0.00 37 SER A N 6
ATOM 4294 C CA . SER A 1 37 ? 3.977 6.874 -3.757 1.00 0.00 37 SER A CA 6
ATOM 4295 C C . SER A 1 37 ? 3.369 5.485 -3.584 1.00 0.00 37 SER A C 6
ATOM 4296 O O . SER A 1 37 ? 3.988 4.593 -3.002 1.00 0.00 37 SER A O 6
ATOM 4304 N N . ILE A 1 38 ? 2.154 5.310 -4.093 1.00 0.00 38 ILE A N 6
ATOM 4305 C CA . ILE A 1 38 ? 1.463 4.031 -3.995 1.00 0.00 38 ILE A CA 6
ATOM 4306 C C . ILE A 1 38 ? 2.432 2.867 -4.170 1.00 0.00 38 ILE A C 6
ATOM 4307 O O . ILE A 1 38 ? 2.215 1.781 -3.635 1.00 0.00 38 ILE A O 6
ATOM 4323 N N . GLU A 1 39 ? 3.504 3.104 -4.920 1.00 0.00 39 GLU A N 6
ATOM 4324 C CA . GLU A 1 39 ? 4.508 2.075 -5.164 1.00 0.00 39 GLU A CA 6
ATOM 4325 C C . GLU A 1 39 ? 5.294 1.770 -3.892 1.00 0.00 39 GLU A C 6
ATOM 4326 O O . GLU A 1 39 ? 5.267 0.649 -3.386 1.00 0.00 39 GLU A O 6
ATOM 4338 N N . ALA A 1 40 ? 5.995 2.778 -3.382 1.00 0.00 40 ALA A N 6
ATOM 4339 C CA . ALA A 1 40 ? 6.788 2.619 -2.169 1.00 0.00 40 ALA A CA 6
ATOM 4340 C C . ALA A 1 40 ? 6.098 1.687 -1.180 1.00 0.00 40 ALA A C 6
ATOM 4341 O O . ALA A 1 40 ? 6.630 0.634 -0.830 1.00 0.00 40 ALA A O 6
ATOM 4348 N N . ALA A 1 41 ? 4.911 2.081 -0.732 1.00 0.00 41 ALA A N 6
ATOM 4349 C CA . ALA A 1 41 ? 4.148 1.280 0.217 1.00 0.00 41 ALA A CA 6
ATOM 4350 C C . ALA A 1 41 ? 4.346 -0.210 -0.039 1.00 0.00 41 ALA A C 6
ATOM 4351 O O . ALA A 1 41 ? 4.773 -0.952 0.847 1.00 0.00 41 ALA A O 6
ATOM 4358 N N . LEU A 1 42 ? 4.032 -0.644 -1.255 1.00 0.00 42 LEU A N 6
ATOM 4359 C CA . LEU A 1 42 ? 4.175 -2.047 -1.628 1.00 0.00 42 LEU A CA 6
ATOM 4360 C C . LEU A 1 42 ? 5.638 -2.475 -1.586 1.00 0.00 42 LEU A C 6
ATOM 4361 O O . LEU A 1 42 ? 5.978 -3.496 -0.989 1.00 0.00 42 LEU A O 6
ATOM 4377 N N . GLU A 1 43 ? 6.499 -1.686 -2.221 1.00 0.00 43 GLU A N 6
ATOM 4378 C CA . GLU A 1 43 ? 7.926 -1.984 -2.254 1.00 0.00 43 GLU A CA 6
ATOM 4379 C C . GLU A 1 43 ? 8.434 -2.369 -0.868 1.00 0.00 43 GLU A C 6
ATOM 4380 O O . GLU A 1 43 ? 9.093 -3.396 -0.700 1.00 0.00 43 GLU A O 6
ATOM 4392 N N . TYR A 1 44 ? 8.123 -1.539 0.121 1.00 0.00 44 TYR A N 6
ATOM 4393 C CA . TYR A 1 44 ? 8.549 -1.791 1.493 1.00 0.00 44 TYR A CA 6
ATOM 4394 C C . TYR A 1 44 ? 8.146 -3.192 1.940 1.00 0.00 44 TYR A C 6
ATOM 4395 O O . TYR A 1 44 ? 8.968 -3.952 2.453 1.00 0.00 44 TYR A O 6
ATOM 4413 N N . ILE A 1 45 ? 6.876 -3.527 1.742 1.00 0.00 45 ILE A N 6
ATOM 4414 C CA . ILE A 1 45 ? 6.363 -4.837 2.124 1.00 0.00 45 ILE A CA 6
ATOM 4415 C C . ILE A 1 45 ? 7.192 -5.955 1.500 1.00 0.00 45 ILE A C 6
ATOM 4416 O O . ILE A 1 45 ? 7.432 -6.987 2.125 1.00 0.00 45 ILE A O 6
ATOM 4432 N N . SER A 1 46 ? 7.629 -5.740 0.263 1.00 0.00 46 SER A N 6
ATOM 4433 C CA . SER A 1 46 ? 8.430 -6.730 -0.448 1.00 0.00 46 SER A CA 6
ATOM 4434 C C . SER A 1 46 ? 9.811 -6.867 0.186 1.00 0.00 46 SER A C 6
ATOM 4435 O O . SER A 1 46 ? 10.267 -7.973 0.477 1.00 0.00 46 SER A O 6
ATOM 4443 N N . LYS A 1 47 ? 10.473 -5.734 0.396 1.00 0.00 47 LYS A N 6
ATOM 4444 C CA . LYS A 1 47 ? 11.802 -5.725 0.996 1.00 0.00 47 LYS A CA 6
ATOM 4445 C C . LYS A 1 47 ? 11.836 -6.581 2.258 1.00 0.00 47 LYS A C 6
ATOM 4446 O O . LYS A 1 47 ? 12.740 -7.395 2.442 1.00 0.00 47 LYS A O 6
ATOM 4465 N N . MET A 1 48 ? 10.844 -6.393 3.122 1.00 0.00 48 MET A N 6
ATOM 4466 C CA . MET A 1 48 ? 10.760 -7.151 4.365 1.00 0.00 48 MET A CA 6
ATOM 4467 C C . MET A 1 48 ? 10.589 -8.640 4.083 1.00 0.00 48 MET A C 6
ATOM 4468 O O . MET A 1 48 ? 11.334 -9.469 4.605 1.00 0.00 48 MET A O 6
ATOM 4482 N N . SER A 1 49 ? 9.604 -8.972 3.254 1.00 0.00 49 SER A N 6
ATOM 4483 C CA . SER A 1 49 ? 9.334 -10.362 2.907 1.00 0.00 49 SER A CA 6
ATOM 4484 C C . SER A 1 49 ? 10.609 -11.066 2.451 1.00 0.00 49 SER A C 6
ATOM 4485 O O . SER A 1 49 ? 10.912 -12.173 2.894 1.00 0.00 49 SER A O 6
ATOM 4493 N N . GLY A 1 50 ? 11.351 -10.414 1.561 1.00 0.00 50 GLY A N 6
ATOM 4494 C CA . GLY A 1 50 ? 12.584 -10.992 1.059 1.00 0.00 50 GLY A CA 6
ATOM 4495 C C . GLY A 1 50 ? 12.352 -12.278 0.292 1.00 0.00 50 GLY A C 6
ATOM 4496 O O . GLY A 1 50 ? 11.256 -12.541 -0.203 1.00 0.00 50 GLY A O 6
ATOM 4500 N N . PRO A 1 51 ? 13.402 -13.105 0.183 1.00 0.00 51 PRO A N 6
ATOM 4501 C CA . PRO A 1 51 ? 13.333 -14.384 -0.530 1.00 0.00 51 PRO A CA 6
ATOM 4502 C C . PRO A 1 51 ? 12.476 -15.410 0.204 1.00 0.00 51 PRO A C 6
ATOM 4503 O O . PRO A 1 51 ? 12.062 -15.188 1.341 1.00 0.00 51 PRO A O 6
ATOM 4514 N N . SER A 1 52 ? 12.214 -16.534 -0.455 1.00 0.00 52 SER A N 6
ATOM 4515 C CA . SER A 1 52 ? 11.403 -17.594 0.133 1.00 0.00 52 SER A CA 6
ATOM 4516 C C . SER A 1 52 ? 12.031 -18.962 -0.118 1.00 0.00 52 SER A C 6
ATOM 4517 O O . SER A 1 52 ? 12.910 -19.107 -0.967 1.00 0.00 52 SER A O 6
ATOM 4525 N N . SER A 1 53 ? 11.572 -19.962 0.627 1.00 0.00 53 SER A N 6
ATOM 4526 C CA . SER A 1 53 ? 12.090 -21.318 0.489 1.00 0.00 53 SER A CA 6
ATOM 4527 C C . SER A 1 53 ? 11.251 -22.305 1.294 1.00 0.00 53 SER A C 6
ATOM 4528 O O . SER A 1 53 ? 10.401 -21.910 2.091 1.00 0.00 53 SER A O 6
ATOM 4536 N N . GLY A 1 54 ? 11.497 -23.594 1.080 1.00 0.00 54 GLY A N 6
ATOM 4537 C CA . GLY A 1 54 ? 10.757 -24.619 1.793 1.00 0.00 54 GLY A CA 6
ATOM 4538 C C . GLY A 1 54 ? 9.687 -25.264 0.934 1.00 0.00 54 GLY A C 6
ATOM 4539 O O . GLY A 1 54 ? 8.666 -24.646 0.634 1.00 0.00 54 GLY A O 6
ATOM 4543 N N . GLY A 1 1 ? -2.017 24.396 11.967 1.00 0.00 1 GLY A N 7
ATOM 4544 C CA . GLY A 1 1 ? -3.096 23.756 11.237 1.00 0.00 1 GLY A CA 7
ATOM 4545 C C . GLY A 1 1 ? -3.233 24.284 9.823 1.00 0.00 1 GLY A C 7
ATOM 4546 O O . GLY A 1 1 ? -3.988 25.224 9.575 1.00 0.00 1 GLY A O 7
ATOM 4550 N N . SER A 1 2 ? -2.500 23.679 8.894 1.00 0.00 2 SER A N 7
ATOM 4551 C CA . SER A 1 2 ? -2.539 24.098 7.498 1.00 0.00 2 SER A CA 7
ATOM 4552 C C . SER A 1 2 ? -2.957 22.941 6.595 1.00 0.00 2 SER A C 7
ATOM 4553 O O . SER A 1 2 ? -2.390 21.851 6.662 1.00 0.00 2 SER A O 7
ATOM 4561 N N . SER A 1 3 ? -3.953 23.188 5.750 1.00 0.00 3 SER A N 7
ATOM 4562 C CA . SER A 1 3 ? -4.450 22.167 4.836 1.00 0.00 3 SER A CA 7
ATOM 4563 C C . SER A 1 3 ? -3.300 21.346 4.260 1.00 0.00 3 SER A C 7
ATOM 4564 O O . SER A 1 3 ? -2.159 21.803 4.215 1.00 0.00 3 SER A O 7
ATOM 4572 N N . GLY A 1 4 ? -3.611 20.131 3.820 1.00 0.00 4 GLY A N 7
ATOM 4573 C CA . GLY A 1 4 ? -2.594 19.264 3.253 1.00 0.00 4 GLY A CA 7
ATOM 4574 C C . GLY A 1 4 ? -2.370 18.015 4.081 1.00 0.00 4 GLY A C 7
ATOM 4575 O O . GLY A 1 4 ? -1.666 18.048 5.090 1.00 0.00 4 GLY A O 7
ATOM 4579 N N . SER A 1 5 ? -2.971 16.908 3.655 1.00 0.00 5 SER A N 7
ATOM 4580 C CA . SER A 1 5 ? -2.838 15.643 4.367 1.00 0.00 5 SER A CA 7
ATOM 4581 C C . SER A 1 5 ? -1.434 15.491 4.946 1.00 0.00 5 SER A C 7
ATOM 4582 O O . SER A 1 5 ? -0.439 15.685 4.249 1.00 0.00 5 SER A O 7
ATOM 4590 N N . SER A 1 6 ? -1.364 15.142 6.227 1.00 0.00 6 SER A N 7
ATOM 4591 C CA . SER A 1 6 ? -0.084 14.967 6.902 1.00 0.00 6 SER A CA 7
ATOM 4592 C C . SER A 1 6 ? 0.217 13.487 7.122 1.00 0.00 6 SER A C 7
ATOM 4593 O O . SER A 1 6 ? 1.220 12.967 6.635 1.00 0.00 6 SER A O 7
ATOM 4601 N N . GLY A 1 7 ? -0.661 12.815 7.860 1.00 0.00 7 GLY A N 7
ATOM 4602 C CA . GLY A 1 7 ? -0.473 11.402 8.133 1.00 0.00 7 GLY A CA 7
ATOM 4603 C C . GLY A 1 7 ? -0.641 10.545 6.894 1.00 0.00 7 GLY A C 7
ATOM 4604 O O . GLY A 1 7 ? -0.255 10.946 5.796 1.00 0.00 7 GLY A O 7
ATOM 4608 N N . VAL A 1 8 ? -1.218 9.360 7.069 1.00 0.00 8 VAL A N 7
ATOM 4609 C CA . VAL A 1 8 ? -1.436 8.444 5.956 1.00 0.00 8 VAL A CA 7
ATOM 4610 C C . VAL A 1 8 ? -2.527 8.960 5.025 1.00 0.00 8 VAL A C 7
ATOM 4611 O O . VAL A 1 8 ? -3.598 9.367 5.473 1.00 0.00 8 VAL A O 7
ATOM 4624 N N . ASN A 1 9 ? -2.247 8.939 3.726 1.00 0.00 9 ASN A N 7
ATOM 4625 C CA . ASN A 1 9 ? -3.205 9.405 2.730 1.00 0.00 9 ASN A CA 7
ATOM 4626 C C . ASN A 1 9 ? -4.234 8.323 2.417 1.00 0.00 9 ASN A C 7
ATOM 4627 O O . ASN A 1 9 ? -3.913 7.134 2.394 1.00 0.00 9 ASN A O 7
ATOM 4638 N N . ARG A 1 10 ? -5.472 8.742 2.176 1.00 0.00 10 ARG A N 7
ATOM 4639 C CA . ARG A 1 10 ? -6.548 7.810 1.865 1.00 0.00 10 ARG A CA 7
ATOM 4640 C C . ARG A 1 10 ? -6.649 7.578 0.360 1.00 0.00 10 ARG A C 7
ATOM 4641 O O . ARG A 1 10 ? -6.815 6.446 -0.093 1.00 0.00 10 ARG A O 7
ATOM 4662 N N . GLN A 1 11 ? -6.548 8.659 -0.408 1.00 0.00 11 GLN A N 7
ATOM 4663 C CA . GLN A 1 11 ? -6.629 8.573 -1.861 1.00 0.00 11 GLN A CA 7
ATOM 4664 C C . GLN A 1 11 ? -5.589 7.600 -2.408 1.00 0.00 11 GLN A C 7
ATOM 4665 O O . GLN A 1 11 ? -5.835 6.901 -3.390 1.00 0.00 11 GLN A O 7
ATOM 4679 N N . MET A 1 12 ? -4.427 7.563 -1.765 1.00 0.00 12 MET A N 7
ATOM 4680 C CA . MET A 1 12 ? -3.349 6.675 -2.188 1.00 0.00 12 MET A CA 7
ATOM 4681 C C . MET A 1 12 ? -3.652 5.231 -1.802 1.00 0.00 12 MET A C 7
ATOM 4682 O O . MET A 1 12 ? -3.074 4.295 -2.356 1.00 0.00 12 MET A O 7
ATOM 4696 N N . LEU A 1 13 ? -4.560 5.056 -0.848 1.00 0.00 13 LEU A N 7
ATOM 4697 C CA . LEU A 1 13 ? -4.940 3.725 -0.388 1.00 0.00 13 LEU A CA 7
ATOM 4698 C C . LEU A 1 13 ? -5.707 2.972 -1.471 1.00 0.00 13 LEU A C 7
ATOM 4699 O O . LEU A 1 13 ? -5.203 2.006 -2.043 1.00 0.00 13 LEU A O 7
ATOM 4715 N N . GLN A 1 14 ? -6.926 3.423 -1.748 1.00 0.00 14 GLN A N 7
ATOM 4716 C CA . GLN A 1 14 ? -7.761 2.793 -2.763 1.00 0.00 14 GLN A CA 7
ATOM 4717 C C . GLN A 1 14 ? -6.933 2.403 -3.984 1.00 0.00 14 GLN A C 7
ATOM 4718 O O . GLN A 1 14 ? -7.298 1.494 -4.727 1.00 0.00 14 GLN A O 7
ATOM 4732 N N . GLU A 1 15 ? -5.818 3.099 -4.183 1.00 0.00 15 GLU A N 7
ATOM 4733 C CA . GLU A 1 15 ? -4.940 2.826 -5.314 1.00 0.00 15 GLU A CA 7
ATOM 4734 C C . GLU A 1 15 ? -4.047 1.621 -5.032 1.00 0.00 15 GLU A C 7
ATOM 4735 O O . GLU A 1 15 ? -4.090 0.620 -5.749 1.00 0.00 15 GLU A O 7
ATOM 4747 N N . LEU A 1 16 ? -3.238 1.724 -3.983 1.00 0.00 16 LEU A N 7
ATOM 4748 C CA . LEU A 1 16 ? -2.334 0.643 -3.605 1.00 0.00 16 LEU A CA 7
ATOM 4749 C C . LEU A 1 16 ? -3.105 -0.649 -3.357 1.00 0.00 16 LEU A C 7
ATOM 4750 O O . LEU A 1 16 ? -2.666 -1.731 -3.749 1.00 0.00 16 LEU A O 7
ATOM 4766 N N . VAL A 1 17 ? -4.257 -0.530 -2.704 1.00 0.00 17 VAL A N 7
ATOM 4767 C CA . VAL A 1 17 ? -5.091 -1.689 -2.407 1.00 0.00 17 VAL A CA 7
ATOM 4768 C C . VAL A 1 17 ? -5.556 -2.374 -3.687 1.00 0.00 17 VAL A C 7
ATOM 4769 O O . VAL A 1 17 ? -5.672 -3.597 -3.741 1.00 0.00 17 VAL A O 7
ATOM 4782 N N . ASN A 1 18 ? -5.822 -1.575 -4.716 1.00 0.00 18 ASN A N 7
ATOM 4783 C CA . ASN A 1 18 ? -6.275 -2.105 -5.997 1.00 0.00 18 ASN A CA 7
ATOM 4784 C C . ASN A 1 18 ? -5.314 -3.169 -6.517 1.00 0.00 18 ASN A C 7
ATOM 4785 O O . ASN A 1 18 ? -5.733 -4.248 -6.935 1.00 0.00 18 ASN A O 7
ATOM 4796 N N . ALA A 1 19 ? -4.022 -2.857 -6.486 1.00 0.00 19 ALA A N 7
ATOM 4797 C CA . ALA A 1 19 ? -3.001 -3.787 -6.952 1.00 0.00 19 ALA A CA 7
ATOM 4798 C C . ALA A 1 19 ? -3.211 -5.176 -6.357 1.00 0.00 19 ALA A C 7
ATOM 4799 O O . ALA A 1 19 ? -3.120 -6.182 -7.059 1.00 0.00 19 ALA A O 7
ATOM 4806 N N . GLY A 1 20 ? -3.491 -5.222 -5.058 1.00 0.00 20 GLY A N 7
ATOM 4807 C CA . GLY A 1 20 ? -3.708 -6.493 -4.392 1.00 0.00 20 GLY A CA 7
ATOM 4808 C C . GLY A 1 20 ? -3.142 -6.514 -2.986 1.00 0.00 20 GLY A C 7
ATOM 4809 O O . GLY A 1 20 ? -2.368 -7.405 -2.634 1.00 0.00 20 GLY A O 7
ATOM 4813 N N . CYS A 1 21 ? -3.527 -5.531 -2.180 1.00 0.00 21 CYS A N 7
ATOM 4814 C CA . CYS A 1 21 ? -3.051 -5.438 -0.804 1.00 0.00 21 CYS A CA 7
ATOM 4815 C C . CYS A 1 21 ? -4.217 -5.271 0.165 1.00 0.00 21 CYS A C 7
ATOM 4816 O O . CYS A 1 21 ? -5.062 -4.393 -0.012 1.00 0.00 21 CYS A O 7
ATOM 4824 N N . ASP A 1 22 ? -4.256 -6.118 1.187 1.00 0.00 22 ASP A N 7
ATOM 4825 C CA . ASP A 1 22 ? -5.319 -6.065 2.184 1.00 0.00 22 ASP A CA 7
ATOM 4826 C C . ASP A 1 22 ? -5.524 -4.638 2.684 1.00 0.00 22 ASP A C 7
ATOM 4827 O O . ASP A 1 22 ? -4.564 -3.944 3.017 1.00 0.00 22 ASP A O 7
ATOM 4836 N N . GLN A 1 23 ? -6.781 -4.208 2.731 1.00 0.00 23 GLN A N 7
ATOM 4837 C CA . GLN A 1 23 ? -7.111 -2.863 3.189 1.00 0.00 23 GLN A CA 7
ATOM 4838 C C . GLN A 1 23 ? -6.354 -2.523 4.468 1.00 0.00 23 GLN A C 7
ATOM 4839 O O . GLN A 1 23 ? -5.768 -1.447 4.586 1.00 0.00 23 GLN A O 7
ATOM 4853 N N . GLU A 1 24 ? -6.372 -3.446 5.424 1.00 0.00 24 GLU A N 7
ATOM 4854 C CA . GLU A 1 24 ? -5.688 -3.242 6.696 1.00 0.00 24 GLU A CA 7
ATOM 4855 C C . GLU A 1 24 ? -4.179 -3.142 6.492 1.00 0.00 24 GLU A C 7
ATOM 4856 O O . GLU A 1 24 ? -3.591 -2.072 6.646 1.00 0.00 24 GLU A O 7
ATOM 4868 N N . MET A 1 25 ? -3.559 -4.265 6.146 1.00 0.00 25 MET A N 7
ATOM 4869 C CA . MET A 1 25 ? -2.119 -4.305 5.920 1.00 0.00 25 MET A CA 7
ATOM 4870 C C . MET A 1 25 ? -1.648 -3.049 5.194 1.00 0.00 25 MET A C 7
ATOM 4871 O O . MET A 1 25 ? -0.690 -2.400 5.613 1.00 0.00 25 MET A O 7
ATOM 4885 N N . ALA A 1 26 ? -2.327 -2.712 4.102 1.00 0.00 26 ALA A N 7
ATOM 4886 C CA . ALA A 1 26 ? -1.979 -1.534 3.319 1.00 0.00 26 ALA A CA 7
ATOM 4887 C C . ALA A 1 26 ? -1.642 -0.353 4.223 1.00 0.00 26 ALA A C 7
ATOM 4888 O O . ALA A 1 26 ? -0.507 0.122 4.243 1.00 0.00 26 ALA A O 7
ATOM 4895 N N . GLY A 1 27 ? -2.636 0.117 4.971 1.00 0.00 27 GLY A N 7
ATOM 4896 C CA . GLY A 1 27 ? -2.424 1.239 5.866 1.00 0.00 27 GLY A CA 7
ATOM 4897 C C . GLY A 1 27 ? -1.102 1.150 6.604 1.00 0.00 27 GLY A C 7
ATOM 4898 O O . GLY A 1 27 ? -0.257 2.038 6.485 1.00 0.00 27 GLY A O 7
ATOM 4902 N N . ARG A 1 28 ? -0.923 0.078 7.368 1.00 0.00 28 ARG A N 7
ATOM 4903 C CA . ARG A 1 28 ? 0.304 -0.121 8.130 1.00 0.00 28 ARG A CA 7
ATOM 4904 C C . ARG A 1 28 ? 1.511 0.412 7.365 1.00 0.00 28 ARG A C 7
ATOM 4905 O O . ARG A 1 28 ? 2.273 1.231 7.879 1.00 0.00 28 ARG A O 7
ATOM 4926 N N . ALA A 1 29 ? 1.680 -0.058 6.133 1.00 0.00 29 ALA A N 7
ATOM 4927 C CA . ALA A 1 29 ? 2.793 0.372 5.297 1.00 0.00 29 ALA A CA 7
ATOM 4928 C C . ALA A 1 29 ? 2.757 1.879 5.067 1.00 0.00 29 ALA A C 7
ATOM 4929 O O . ALA A 1 29 ? 3.656 2.605 5.494 1.00 0.00 29 ALA A O 7
ATOM 4936 N N . LEU A 1 30 ? 1.713 2.344 4.389 1.00 0.00 30 LEU A N 7
ATOM 4937 C CA . LEU A 1 30 ? 1.560 3.766 4.101 1.00 0.00 30 LEU A CA 7
ATOM 4938 C C . LEU A 1 30 ? 2.070 4.615 5.262 1.00 0.00 30 LEU A C 7
ATOM 4939 O O . LEU A 1 30 ? 2.703 5.651 5.057 1.00 0.00 30 LEU A O 7
ATOM 4955 N N . LYS A 1 31 ? 1.791 4.168 6.482 1.00 0.00 31 LYS A N 7
ATOM 4956 C CA . LYS A 1 31 ? 2.224 4.883 7.676 1.00 0.00 31 LYS A CA 7
ATOM 4957 C C . LYS A 1 31 ? 3.725 4.722 7.893 1.00 0.00 31 LYS A C 7
ATOM 4958 O O . LYS A 1 31 ? 4.473 5.699 7.865 1.00 0.00 31 LYS A O 7
ATOM 4977 N N . GLN A 1 32 ? 4.158 3.484 8.108 1.00 0.00 32 GLN A N 7
ATOM 4978 C CA . GLN A 1 32 ? 5.571 3.196 8.328 1.00 0.00 32 GLN A CA 7
ATOM 4979 C C . GLN A 1 32 ? 6.444 3.983 7.357 1.00 0.00 32 GLN A C 7
ATOM 4980 O O . GLN A 1 32 ? 7.288 4.780 7.769 1.00 0.00 32 GLN A O 7
ATOM 4994 N N . THR A 1 33 ? 6.237 3.754 6.064 1.00 0.00 33 THR A N 7
ATOM 4995 C CA . THR A 1 33 ? 7.007 4.441 5.034 1.00 0.00 33 THR A CA 7
ATOM 4996 C C . THR A 1 33 ? 6.672 5.927 4.996 1.00 0.00 33 THR A C 7
ATOM 4997 O O . THR A 1 33 ? 7.559 6.776 5.076 1.00 0.00 33 THR A O 7
ATOM 5008 N N . GLY A 1 34 ? 5.384 6.236 4.874 1.00 0.00 34 GLY A N 7
ATOM 5009 C CA . GLY A 1 34 ? 4.955 7.622 4.828 1.00 0.00 34 GLY A CA 7
ATOM 5010 C C . GLY A 1 34 ? 4.391 8.010 3.476 1.00 0.00 34 GLY A C 7
ATOM 5011 O O . GLY A 1 34 ? 5.044 7.830 2.448 1.00 0.00 34 GLY A O 7
ATOM 5015 N N . SER A 1 35 ? 3.173 8.542 3.475 1.00 0.00 35 SER A N 7
ATOM 5016 C CA . SER A 1 35 ? 2.518 8.951 2.238 1.00 0.00 35 SER A CA 7
ATOM 5017 C C . SER A 1 35 ? 3.488 9.705 1.333 1.00 0.00 35 SER A C 7
ATOM 5018 O O . SER A 1 35 ? 3.628 10.924 1.433 1.00 0.00 35 SER A O 7
ATOM 5026 N N . ARG A 1 36 ? 4.157 8.970 0.451 1.00 0.00 36 ARG A N 7
ATOM 5027 C CA . ARG A 1 36 ? 5.115 9.567 -0.471 1.00 0.00 36 ARG A CA 7
ATOM 5028 C C . ARG A 1 36 ? 4.788 9.192 -1.914 1.00 0.00 36 ARG A C 7
ATOM 5029 O O . ARG A 1 36 ? 4.818 10.038 -2.807 1.00 0.00 36 ARG A O 7
ATOM 5050 N N . SER A 1 37 ? 4.475 7.919 -2.133 1.00 0.00 37 SER A N 7
ATOM 5051 C CA . SER A 1 37 ? 4.145 7.432 -3.467 1.00 0.00 37 SER A CA 7
ATOM 5052 C C . SER A 1 37 ? 3.591 6.012 -3.405 1.00 0.00 37 SER A C 7
ATOM 5053 O O . SER A 1 37 ? 4.262 5.092 -2.938 1.00 0.00 37 SER A O 7
ATOM 5061 N N . ILE A 1 38 ? 2.361 5.843 -3.880 1.00 0.00 38 ILE A N 7
ATOM 5062 C CA . ILE A 1 38 ? 1.716 4.536 -3.879 1.00 0.00 38 ILE A CA 7
ATOM 5063 C C . ILE A 1 38 ? 2.727 3.423 -4.136 1.00 0.00 38 ILE A C 7
ATOM 5064 O O . ILE A 1 38 ? 2.649 2.351 -3.539 1.00 0.00 38 ILE A O 7
ATOM 5080 N N . GLU A 1 39 ? 3.677 3.689 -5.027 1.00 0.00 39 GLU A N 7
ATOM 5081 C CA . GLU A 1 39 ? 4.705 2.710 -5.361 1.00 0.00 39 GLU A CA 7
ATOM 5082 C C . GLU A 1 39 ? 5.539 2.355 -4.133 1.00 0.00 39 GLU A C 7
ATOM 5083 O O . GLU A 1 39 ? 5.786 1.182 -3.856 1.00 0.00 39 GLU A O 7
ATOM 5095 N N . ALA A 1 40 ? 5.969 3.378 -3.402 1.00 0.00 40 ALA A N 7
ATOM 5096 C CA . ALA A 1 40 ? 6.774 3.176 -2.204 1.00 0.00 40 ALA A CA 7
ATOM 5097 C C . ALA A 1 40 ? 6.113 2.175 -1.262 1.00 0.00 40 ALA A C 7
ATOM 5098 O O . ALA A 1 40 ? 6.707 1.158 -0.905 1.00 0.00 40 ALA A O 7
ATOM 5105 N N . ALA A 1 41 ? 4.880 2.470 -0.862 1.00 0.00 41 ALA A N 7
ATOM 5106 C CA . ALA A 1 41 ? 4.139 1.595 0.037 1.00 0.00 41 ALA A CA 7
ATOM 5107 C C . ALA A 1 41 ? 4.324 0.131 -0.344 1.00 0.00 41 ALA A C 7
ATOM 5108 O O . ALA A 1 41 ? 4.772 -0.681 0.467 1.00 0.00 41 ALA A O 7
ATOM 5115 N N . LEU A 1 42 ? 3.977 -0.201 -1.583 1.00 0.00 42 LEU A N 7
ATOM 5116 C CA . LEU A 1 42 ? 4.105 -1.570 -2.072 1.00 0.00 42 LEU A CA 7
ATOM 5117 C C . LEU A 1 42 ? 5.547 -2.054 -1.965 1.00 0.00 42 LEU A C 7
ATOM 5118 O O . LEU A 1 42 ? 5.813 -3.127 -1.424 1.00 0.00 42 LEU A O 7
ATOM 5134 N N . GLU A 1 43 ? 6.474 -1.254 -2.482 1.00 0.00 43 GLU A N 7
ATOM 5135 C CA . GLU A 1 43 ? 7.890 -1.601 -2.443 1.00 0.00 43 GLU A CA 7
ATOM 5136 C C . GLU A 1 43 ? 8.290 -2.096 -1.056 1.00 0.00 43 GLU A C 7
ATOM 5137 O O . GLU A 1 43 ? 8.923 -3.143 -0.917 1.00 0.00 43 GLU A O 7
ATOM 5149 N N . TYR A 1 44 ? 7.918 -1.336 -0.033 1.00 0.00 44 TYR A N 7
ATOM 5150 C CA . TYR A 1 44 ? 8.240 -1.694 1.343 1.00 0.00 44 TYR A CA 7
ATOM 5151 C C . TYR A 1 44 ? 7.726 -3.092 1.677 1.00 0.00 44 TYR A C 7
ATOM 5152 O O . TYR A 1 44 ? 8.500 -3.980 2.036 1.00 0.00 44 TYR A O 7
ATOM 5170 N N . ILE A 1 45 ? 6.416 -3.278 1.555 1.00 0.00 45 ILE A N 7
ATOM 5171 C CA . ILE A 1 45 ? 5.799 -4.567 1.841 1.00 0.00 45 ILE A CA 7
ATOM 5172 C C . ILE A 1 45 ? 6.546 -5.701 1.148 1.00 0.00 45 ILE A C 7
ATOM 5173 O O . ILE A 1 45 ? 6.834 -6.732 1.756 1.00 0.00 45 ILE A O 7
ATOM 5189 N N . SER A 1 46 ? 6.860 -5.502 -0.128 1.00 0.00 46 SER A N 7
ATOM 5190 C CA . SER A 1 46 ? 7.573 -6.509 -0.906 1.00 0.00 46 SER A CA 7
ATOM 5191 C C . SER A 1 46 ? 8.972 -6.740 -0.343 1.00 0.00 46 SER A C 7
ATOM 5192 O O . SER A 1 46 ? 9.407 -7.880 -0.178 1.00 0.00 46 SER A O 7
ATOM 5200 N N . LYS A 1 47 ? 9.672 -5.650 -0.049 1.00 0.00 47 LYS A N 7
ATOM 5201 C CA . LYS A 1 47 ? 11.022 -5.731 0.497 1.00 0.00 47 LYS A CA 7
ATOM 5202 C C . LYS A 1 47 ? 11.124 -6.846 1.532 1.00 0.00 47 LYS A C 7
ATOM 5203 O O . LYS A 1 47 ? 12.113 -7.577 1.575 1.00 0.00 47 LYS A O 7
ATOM 5222 N N . MET A 1 48 ? 10.094 -6.972 2.363 1.00 0.00 48 MET A N 7
ATOM 5223 C CA . MET A 1 48 ? 10.068 -8.001 3.396 1.00 0.00 48 MET A CA 7
ATOM 5224 C C . MET A 1 48 ? 9.657 -9.348 2.811 1.00 0.00 48 MET A C 7
ATOM 5225 O O . MET A 1 48 ? 10.275 -10.374 3.096 1.00 0.00 48 MET A O 7
ATOM 5239 N N . SER A 1 49 ? 8.609 -9.338 1.993 1.00 0.00 49 SER A N 7
ATOM 5240 C CA . SER A 1 49 ? 8.113 -10.560 1.372 1.00 0.00 49 SER A CA 7
ATOM 5241 C C . SER A 1 49 ? 9.258 -11.367 0.768 1.00 0.00 49 SER A C 7
ATOM 5242 O O . SER A 1 49 ? 9.886 -10.944 -0.201 1.00 0.00 49 SER A O 7
ATOM 5250 N N . GLY A 1 50 ? 9.525 -12.532 1.351 1.00 0.00 50 GLY A N 7
ATOM 5251 C CA . GLY A 1 50 ? 10.594 -13.380 0.858 1.00 0.00 50 GLY A CA 7
ATOM 5252 C C . GLY A 1 50 ? 11.279 -14.153 1.968 1.00 0.00 50 GLY A C 7
ATOM 5253 O O . GLY A 1 50 ? 10.720 -14.361 3.045 1.00 0.00 50 GLY A O 7
ATOM 5257 N N . PRO A 1 51 ? 12.519 -14.594 1.709 1.00 0.00 51 PRO A N 7
ATOM 5258 C CA . PRO A 1 51 ? 13.308 -15.356 2.682 1.00 0.00 51 PRO A CA 7
ATOM 5259 C C . PRO A 1 51 ? 13.753 -14.502 3.864 1.00 0.00 51 PRO A C 7
ATOM 5260 O O . PRO A 1 51 ? 13.929 -15.005 4.974 1.00 0.00 51 PRO A O 7
ATOM 5271 N N . SER A 1 52 ? 13.933 -13.208 3.618 1.00 0.00 52 SER A N 7
ATOM 5272 C CA . SER A 1 52 ? 14.361 -12.285 4.662 1.00 0.00 52 SER A CA 7
ATOM 5273 C C . SER A 1 52 ? 13.173 -11.826 5.503 1.00 0.00 52 SER A C 7
ATOM 5274 O O . SER A 1 52 ? 12.033 -12.216 5.250 1.00 0.00 52 SER A O 7
ATOM 5282 N N . SER A 1 53 ? 13.450 -10.996 6.504 1.00 0.00 53 SER A N 7
ATOM 5283 C CA . SER A 1 53 ? 12.406 -10.487 7.385 1.00 0.00 53 SER A CA 7
ATOM 5284 C C . SER A 1 53 ? 12.926 -9.329 8.231 1.00 0.00 53 SER A C 7
ATOM 5285 O O . SER A 1 53 ? 13.889 -9.477 8.982 1.00 0.00 53 SER A O 7
ATOM 5293 N N . GLY A 1 54 ? 12.280 -8.174 8.102 1.00 0.00 54 GLY A N 7
ATOM 5294 C CA . GLY A 1 54 ? 12.691 -7.006 8.860 1.00 0.00 54 GLY A CA 7
ATOM 5295 C C . GLY A 1 54 ? 11.720 -6.666 9.973 1.00 0.00 54 GLY A C 7
ATOM 5296 O O . GLY A 1 54 ? 10.768 -7.405 10.222 1.00 0.00 54 GLY A O 7
ATOM 5300 N N . GLY A 1 1 ? -3.108 27.201 8.213 1.00 0.00 1 GLY A N 8
ATOM 5301 C CA . GLY A 1 1 ? -2.749 25.810 8.420 1.00 0.00 1 GLY A CA 8
ATOM 5302 C C . GLY A 1 1 ? -3.146 24.929 7.252 1.00 0.00 1 GLY A C 8
ATOM 5303 O O . GLY A 1 1 ? -3.640 25.418 6.237 1.00 0.00 1 GLY A O 8
ATOM 5307 N N . SER A 1 2 ? -2.927 23.626 7.395 1.00 0.00 2 SER A N 8
ATOM 5308 C CA . SER A 1 2 ? -3.259 22.675 6.340 1.00 0.00 2 SER A CA 8
ATOM 5309 C C . SER A 1 2 ? -4.686 22.158 6.505 1.00 0.00 2 SER A C 8
ATOM 5310 O O . SER A 1 2 ? -5.433 22.047 5.533 1.00 0.00 2 SER A O 8
ATOM 5318 N N . SER A 1 3 ? -5.056 21.844 7.742 1.00 0.00 3 SER A N 8
ATOM 5319 C CA . SER A 1 3 ? -6.391 21.336 8.035 1.00 0.00 3 SER A CA 8
ATOM 5320 C C . SER A 1 3 ? -6.644 20.022 7.303 1.00 0.00 3 SER A C 8
ATOM 5321 O O . SER A 1 3 ? -7.723 19.802 6.754 1.00 0.00 3 SER A O 8
ATOM 5329 N N . GLY A 1 4 ? -5.640 19.150 7.299 1.00 0.00 4 GLY A N 8
ATOM 5330 C CA . GLY A 1 4 ? -5.773 17.869 6.631 1.00 0.00 4 GLY A CA 8
ATOM 5331 C C . GLY A 1 4 ? -5.760 16.705 7.603 1.00 0.00 4 GLY A C 8
ATOM 5332 O O . GLY A 1 4 ? -5.769 16.902 8.818 1.00 0.00 4 GLY A O 8
ATOM 5336 N N . SER A 1 5 ? -5.740 15.489 7.067 1.00 0.00 5 SER A N 8
ATOM 5337 C CA . SER A 1 5 ? -5.732 14.289 7.895 1.00 0.00 5 SER A CA 8
ATOM 5338 C C . SER A 1 5 ? -4.307 13.909 8.287 1.00 0.00 5 SER A C 8
ATOM 5339 O O . SER A 1 5 ? -3.364 14.122 7.525 1.00 0.00 5 SER A O 8
ATOM 5347 N N . SER A 1 6 ? -4.159 13.345 9.482 1.00 0.00 6 SER A N 8
ATOM 5348 C CA . SER A 1 6 ? -2.850 12.939 9.978 1.00 0.00 6 SER A CA 8
ATOM 5349 C C . SER A 1 6 ? -2.578 11.472 9.657 1.00 0.00 6 SER A C 8
ATOM 5350 O O . SER A 1 6 ? -3.504 10.688 9.452 1.00 0.00 6 SER A O 8
ATOM 5358 N N . GLY A 1 7 ? -1.300 11.109 9.616 1.00 0.00 7 GLY A N 8
ATOM 5359 C CA . GLY A 1 7 ? -0.928 9.738 9.319 1.00 0.00 7 GLY A CA 8
ATOM 5360 C C . GLY A 1 7 ? -0.695 9.508 7.839 1.00 0.00 7 GLY A C 8
ATOM 5361 O O . GLY A 1 7 ? 0.299 9.971 7.280 1.00 0.00 7 GLY A O 8
ATOM 5365 N N . VAL A 1 8 ? -1.614 8.788 7.203 1.00 0.00 8 VAL A N 8
ATOM 5366 C CA . VAL A 1 8 ? -1.504 8.496 5.779 1.00 0.00 8 VAL A CA 8
ATOM 5367 C C . VAL A 1 8 ? -2.685 9.073 5.007 1.00 0.00 8 VAL A C 8
ATOM 5368 O O . VAL A 1 8 ? -3.540 9.751 5.576 1.00 0.00 8 VAL A O 8
ATOM 5381 N N . ASN A 1 9 ? -2.726 8.800 3.707 1.00 0.00 9 ASN A N 8
ATOM 5382 C CA . ASN A 1 9 ? -3.803 9.293 2.856 1.00 0.00 9 ASN A CA 8
ATOM 5383 C C . ASN A 1 9 ? -4.843 8.204 2.609 1.00 0.00 9 ASN A C 8
ATOM 5384 O O . ASN A 1 9 ? -4.552 7.014 2.733 1.00 0.00 9 ASN A O 8
ATOM 5395 N N . ARG A 1 10 ? -6.055 8.620 2.258 1.00 0.00 10 ARG A N 8
ATOM 5396 C CA . ARG A 1 10 ? -7.139 7.681 1.994 1.00 0.00 10 ARG A CA 8
ATOM 5397 C C . ARG A 1 10 ? -7.197 7.320 0.512 1.00 0.00 10 ARG A C 8
ATOM 5398 O O . ARG A 1 10 ? -7.498 6.183 0.152 1.00 0.00 10 ARG A O 8
ATOM 5419 N N . GLN A 1 11 ? -6.906 8.297 -0.341 1.00 0.00 11 GLN A N 8
ATOM 5420 C CA . GLN A 1 11 ? -6.927 8.082 -1.783 1.00 0.00 11 GLN A CA 8
ATOM 5421 C C . GLN A 1 11 ? -5.805 7.141 -2.210 1.00 0.00 11 GLN A C 8
ATOM 5422 O O . GLN A 1 11 ? -6.020 6.219 -2.996 1.00 0.00 11 GLN A O 8
ATOM 5436 N N . MET A 1 12 ? -4.607 7.381 -1.686 1.00 0.00 12 MET A N 8
ATOM 5437 C CA . MET A 1 12 ? -3.452 6.553 -2.012 1.00 0.00 12 MET A CA 8
ATOM 5438 C C . MET A 1 12 ? -3.705 5.095 -1.641 1.00 0.00 12 MET A C 8
ATOM 5439 O O . MET A 1 12 ? -3.213 4.181 -2.304 1.00 0.00 12 MET A O 8
ATOM 5453 N N . LEU A 1 13 ? -4.473 4.885 -0.578 1.00 0.00 13 LEU A N 8
ATOM 5454 C CA . LEU A 1 13 ? -4.791 3.538 -0.118 1.00 0.00 13 LEU A CA 8
ATOM 5455 C C . LEU A 1 13 ? -5.753 2.847 -1.080 1.00 0.00 13 LEU A C 8
ATOM 5456 O O . LEU A 1 13 ? -5.501 1.728 -1.527 1.00 0.00 13 LEU A O 8
ATOM 5472 N N . GLN A 1 14 ? -6.853 3.523 -1.395 1.00 0.00 14 GLN A N 8
ATOM 5473 C CA . GLN A 1 14 ? -7.852 2.974 -2.305 1.00 0.00 14 GLN A CA 8
ATOM 5474 C C . GLN A 1 14 ? -7.212 2.548 -3.622 1.00 0.00 14 GLN A C 8
ATOM 5475 O O . GLN A 1 14 ? -7.703 1.643 -4.296 1.00 0.00 14 GLN A O 8
ATOM 5489 N N . GLU A 1 15 ? -6.115 3.206 -3.982 1.00 0.00 15 GLU A N 8
ATOM 5490 C CA . GLU A 1 15 ? -5.409 2.895 -5.219 1.00 0.00 15 GLU A CA 8
ATOM 5491 C C . GLU A 1 15 ? -4.498 1.685 -5.037 1.00 0.00 15 GLU A C 8
ATOM 5492 O O . GLU A 1 15 ? -4.616 0.690 -5.754 1.00 0.00 15 GLU A O 8
ATOM 5504 N N . LEU A 1 16 ? -3.589 1.776 -4.072 1.00 0.00 16 LEU A N 8
ATOM 5505 C CA . LEU A 1 16 ? -2.657 0.689 -3.794 1.00 0.00 16 LEU A CA 8
ATOM 5506 C C . LEU A 1 16 ? -3.404 -0.600 -3.470 1.00 0.00 16 LEU A C 8
ATOM 5507 O O . LEU A 1 16 ? -2.931 -1.697 -3.770 1.00 0.00 16 LEU A O 8
ATOM 5523 N N . VAL A 1 17 ? -4.576 -0.462 -2.858 1.00 0.00 17 VAL A N 8
ATOM 5524 C CA . VAL A 1 17 ? -5.391 -1.615 -2.496 1.00 0.00 17 VAL A CA 8
ATOM 5525 C C . VAL A 1 17 ? -6.153 -2.150 -3.704 1.00 0.00 17 VAL A C 8
ATOM 5526 O O . VAL A 1 17 ? -6.447 -3.341 -3.787 1.00 0.00 17 VAL A O 8
ATOM 5539 N N . ASN A 1 18 ? -6.468 -1.260 -4.639 1.00 0.00 18 ASN A N 8
ATOM 5540 C CA . ASN A 1 18 ? -7.196 -1.642 -5.844 1.00 0.00 18 ASN A CA 8
ATOM 5541 C C . ASN A 1 18 ? -6.358 -2.576 -6.712 1.00 0.00 18 ASN A C 8
ATOM 5542 O O . ASN A 1 18 ? -6.895 -3.372 -7.482 1.00 0.00 18 ASN A O 8
ATOM 5553 N N . ALA A 1 19 ? -5.040 -2.471 -6.583 1.00 0.00 19 ALA A N 8
ATOM 5554 C CA . ALA A 1 19 ? -4.128 -3.308 -7.353 1.00 0.00 19 ALA A CA 8
ATOM 5555 C C . ALA A 1 19 ? -4.238 -4.770 -6.935 1.00 0.00 19 ALA A C 8
ATOM 5556 O O . ALA A 1 19 ? -4.385 -5.657 -7.775 1.00 0.00 19 ALA A O 8
ATOM 5563 N N . GLY A 1 20 ? -4.165 -5.015 -5.630 1.00 0.00 20 GLY A N 8
ATOM 5564 C CA . GLY A 1 20 ? -4.257 -6.372 -5.124 1.00 0.00 20 GLY A CA 8
ATOM 5565 C C . GLY A 1 20 ? -3.654 -6.517 -3.740 1.00 0.00 20 GLY A C 8
ATOM 5566 O O . GLY A 1 20 ? -3.070 -7.551 -3.416 1.00 0.00 20 GLY A O 8
ATOM 5570 N N . CYS A 1 21 ? -3.794 -5.478 -2.924 1.00 0.00 21 CYS A N 8
ATOM 5571 C CA . CYS A 1 21 ? -3.256 -5.493 -1.569 1.00 0.00 21 CYS A CA 8
ATOM 5572 C C . CYS A 1 21 ? -4.377 -5.402 -0.538 1.00 0.00 21 CYS A C 8
ATOM 5573 O O . CYS A 1 21 ? -5.495 -4.999 -0.856 1.00 0.00 21 CYS A O 8
ATOM 5581 N N . ASP A 1 22 ? -4.069 -5.782 0.697 1.00 0.00 22 ASP A N 8
ATOM 5582 C CA . ASP A 1 22 ? -5.051 -5.744 1.775 1.00 0.00 22 ASP A CA 8
ATOM 5583 C C . ASP A 1 22 ? -5.403 -4.305 2.139 1.00 0.00 22 ASP A C 8
ATOM 5584 O O . ASP A 1 22 ? -4.672 -3.374 1.803 1.00 0.00 22 ASP A O 8
ATOM 5593 N N . GLN A 1 23 ? -6.528 -4.133 2.826 1.00 0.00 23 GLN A N 8
ATOM 5594 C CA . GLN A 1 23 ? -6.978 -2.807 3.233 1.00 0.00 23 GLN A CA 8
ATOM 5595 C C . GLN A 1 23 ? -6.332 -2.393 4.551 1.00 0.00 23 GLN A C 8
ATOM 5596 O O . GLN A 1 23 ? -5.980 -1.230 4.742 1.00 0.00 23 GLN A O 8
ATOM 5610 N N . GLU A 1 24 ? -6.180 -3.354 5.457 1.00 0.00 24 GLU A N 8
ATOM 5611 C CA . GLU A 1 24 ? -5.577 -3.089 6.758 1.00 0.00 24 GLU A CA 8
ATOM 5612 C C . GLU A 1 24 ? -4.055 -3.044 6.653 1.00 0.00 24 GLU A C 8
ATOM 5613 O O . GLU A 1 24 ? -3.422 -2.075 7.072 1.00 0.00 24 GLU A O 8
ATOM 5625 N N . MET A 1 25 ? -3.475 -4.099 6.092 1.00 0.00 25 MET A N 8
ATOM 5626 C CA . MET A 1 25 ? -2.028 -4.180 5.931 1.00 0.00 25 MET A CA 8
ATOM 5627 C C . MET A 1 25 ? -1.501 -2.986 5.142 1.00 0.00 25 MET A C 8
ATOM 5628 O O . MET A 1 25 ? -0.557 -2.319 5.565 1.00 0.00 25 MET A O 8
ATOM 5642 N N . ALA A 1 26 ? -2.117 -2.723 3.994 1.00 0.00 26 ALA A N 8
ATOM 5643 C CA . ALA A 1 26 ? -1.710 -1.608 3.148 1.00 0.00 26 ALA A CA 8
ATOM 5644 C C . ALA A 1 26 ? -1.415 -0.365 3.981 1.00 0.00 26 ALA A C 8
ATOM 5645 O O . ALA A 1 26 ? -0.265 0.055 4.101 1.00 0.00 26 ALA A O 8
ATOM 5652 N N . GLY A 1 27 ? -2.463 0.220 4.554 1.00 0.00 27 GLY A N 8
ATOM 5653 C CA . GLY A 1 27 ? -2.294 1.410 5.367 1.00 0.00 27 GLY A CA 8
ATOM 5654 C C . GLY A 1 27 ? -1.001 1.393 6.158 1.00 0.00 27 GLY A C 8
ATOM 5655 O O . GLY A 1 27 ? -0.140 2.252 5.970 1.00 0.00 27 GLY A O 8
ATOM 5659 N N . ARG A 1 28 ? -0.866 0.415 7.048 1.00 0.00 28 ARG A N 8
ATOM 5660 C CA . ARG A 1 28 ? 0.329 0.292 7.873 1.00 0.00 28 ARG A CA 8
ATOM 5661 C C . ARG A 1 28 ? 1.575 0.695 7.088 1.00 0.00 28 ARG A C 8
ATOM 5662 O O . ARG A 1 28 ? 2.367 1.520 7.542 1.00 0.00 28 ARG A O 8
ATOM 5683 N N . ALA A 1 29 ? 1.741 0.105 5.909 1.00 0.00 29 ALA A N 8
ATOM 5684 C CA . ALA A 1 29 ? 2.888 0.404 5.061 1.00 0.00 29 ALA A CA 8
ATOM 5685 C C . ALA A 1 29 ? 2.914 1.877 4.669 1.00 0.00 29 ALA A C 8
ATOM 5686 O O . ALA A 1 29 ? 3.950 2.537 4.762 1.00 0.00 29 ALA A O 8
ATOM 5693 N N . LEU A 1 30 ? 1.768 2.388 4.232 1.00 0.00 30 LEU A N 8
ATOM 5694 C CA . LEU A 1 30 ? 1.659 3.785 3.825 1.00 0.00 30 LEU A CA 8
ATOM 5695 C C . LEU A 1 30 ? 2.143 4.714 4.934 1.00 0.00 30 LEU A C 8
ATOM 5696 O O . LEU A 1 30 ? 2.694 5.782 4.668 1.00 0.00 30 LEU A O 8
ATOM 5712 N N . LYS A 1 31 ? 1.936 4.299 6.179 1.00 0.00 31 LYS A N 8
ATOM 5713 C CA . LYS A 1 31 ? 2.353 5.091 7.330 1.00 0.00 31 LYS A CA 8
ATOM 5714 C C . LYS A 1 31 ? 3.831 4.870 7.635 1.00 0.00 31 LYS A C 8
ATOM 5715 O O . LYS A 1 31 ? 4.624 5.811 7.619 1.00 0.00 31 LYS A O 8
ATOM 5734 N N . GLN A 1 32 ? 4.194 3.621 7.910 1.00 0.00 32 GLN A N 8
ATOM 5735 C CA . GLN A 1 32 ? 5.577 3.278 8.218 1.00 0.00 32 GLN A CA 8
ATOM 5736 C C . GLN A 1 32 ? 6.539 4.006 7.285 1.00 0.00 32 GLN A C 8
ATOM 5737 O O . GLN A 1 32 ? 7.421 4.739 7.733 1.00 0.00 32 GLN A O 8
ATOM 5751 N N . THR A 1 33 ? 6.364 3.799 5.983 1.00 0.00 33 THR A N 8
ATOM 5752 C CA . THR A 1 33 ? 7.217 4.434 4.986 1.00 0.00 33 THR A CA 8
ATOM 5753 C C . THR A 1 33 ? 6.794 5.877 4.740 1.00 0.00 33 THR A C 8
ATOM 5754 O O . THR A 1 33 ? 7.632 6.772 4.643 1.00 0.00 33 THR A O 8
ATOM 5765 N N . GLY A 1 34 ? 5.486 6.098 4.640 1.00 0.00 34 GLY A N 8
ATOM 5766 C CA . GLY A 1 34 ? 4.975 7.435 4.406 1.00 0.00 34 GLY A CA 8
ATOM 5767 C C . GLY A 1 34 ? 4.123 7.520 3.156 1.00 0.00 34 GLY A C 8
ATOM 5768 O O . GLY A 1 34 ? 4.437 6.901 2.139 1.00 0.00 34 GLY A O 8
ATOM 5772 N N . SER A 1 35 ? 3.040 8.287 3.230 1.00 0.00 35 SER A N 8
ATOM 5773 C CA . SER A 1 35 ? 2.136 8.446 2.097 1.00 0.00 35 SER A CA 8
ATOM 5774 C C . SER A 1 35 ? 2.738 9.378 1.049 1.00 0.00 35 SER A C 8
ATOM 5775 O O . SER A 1 35 ? 2.170 10.423 0.732 1.00 0.00 35 SER A O 8
ATOM 5783 N N . ARG A 1 36 ? 3.892 8.991 0.515 1.00 0.00 36 ARG A N 8
ATOM 5784 C CA . ARG A 1 36 ? 4.572 9.791 -0.496 1.00 0.00 36 ARG A CA 8
ATOM 5785 C C . ARG A 1 36 ? 4.289 9.254 -1.896 1.00 0.00 36 ARG A C 8
ATOM 5786 O O . ARG A 1 36 ? 4.037 10.019 -2.826 1.00 0.00 36 ARG A O 8
ATOM 5807 N N . SER A 1 37 ? 4.334 7.933 -2.037 1.00 0.00 37 SER A N 8
ATOM 5808 C CA . SER A 1 37 ? 4.087 7.293 -3.324 1.00 0.00 37 SER A CA 8
ATOM 5809 C C . SER A 1 37 ? 3.575 5.868 -3.133 1.00 0.00 37 SER A C 8
ATOM 5810 O O . SER A 1 37 ? 3.975 5.174 -2.198 1.00 0.00 37 SER A O 8
ATOM 5818 N N . ILE A 1 38 ? 2.689 5.440 -4.025 1.00 0.00 38 ILE A N 8
ATOM 5819 C CA . ILE A 1 38 ? 2.123 4.099 -3.956 1.00 0.00 38 ILE A CA 8
ATOM 5820 C C . ILE A 1 38 ? 3.218 3.038 -3.977 1.00 0.00 38 ILE A C 8
ATOM 5821 O O . ILE A 1 38 ? 3.169 2.067 -3.223 1.00 0.00 38 ILE A O 8
ATOM 5837 N N . GLU A 1 39 ? 4.207 3.233 -4.844 1.00 0.00 39 GLU A N 8
ATOM 5838 C CA . GLU A 1 39 ? 5.315 2.292 -4.962 1.00 0.00 39 GLU A CA 8
ATOM 5839 C C . GLU A 1 39 ? 6.005 2.093 -3.615 1.00 0.00 39 GLU A C 8
ATOM 5840 O O . GLU A 1 39 ? 6.043 0.984 -3.084 1.00 0.00 39 GLU A O 8
ATOM 5852 N N . ALA A 1 40 ? 6.549 3.176 -3.070 1.00 0.00 40 ALA A N 8
ATOM 5853 C CA . ALA A 1 40 ? 7.236 3.122 -1.786 1.00 0.00 40 ALA A CA 8
ATOM 5854 C C . ALA A 1 40 ? 6.566 2.124 -0.846 1.00 0.00 40 ALA A C 8
ATOM 5855 O O . ALA A 1 40 ? 7.169 1.128 -0.451 1.00 0.00 40 ALA A O 8
ATOM 5862 N N . ALA A 1 41 ? 5.315 2.400 -0.493 1.00 0.00 41 ALA A N 8
ATOM 5863 C CA . ALA A 1 41 ? 4.563 1.526 0.399 1.00 0.00 41 ALA A CA 8
ATOM 5864 C C . ALA A 1 41 ? 4.735 0.063 0.007 1.00 0.00 41 ALA A C 8
ATOM 5865 O O . ALA A 1 41 ? 5.068 -0.779 0.842 1.00 0.00 41 ALA A O 8
ATOM 5872 N N . LEU A 1 42 ? 4.506 -0.234 -1.267 1.00 0.00 42 LEU A N 8
ATOM 5873 C CA . LEU A 1 42 ? 4.635 -1.598 -1.770 1.00 0.00 42 LEU A CA 8
ATOM 5874 C C . LEU A 1 42 ? 6.049 -2.127 -1.551 1.00 0.00 42 LEU A C 8
ATOM 5875 O O . LEU A 1 42 ? 6.236 -3.231 -1.042 1.00 0.00 42 LEU A O 8
ATOM 5891 N N . GLU A 1 43 ? 7.040 -1.330 -1.938 1.00 0.00 43 GLU A N 8
ATOM 5892 C CA . GLU A 1 43 ? 8.437 -1.719 -1.783 1.00 0.00 43 GLU A CA 8
ATOM 5893 C C . GLU A 1 43 ? 8.704 -2.234 -0.372 1.00 0.00 43 GLU A C 8
ATOM 5894 O O . GLU A 1 43 ? 9.071 -3.394 -0.182 1.00 0.00 43 GLU A O 8
ATOM 5906 N N . TYR A 1 44 ? 8.518 -1.364 0.614 1.00 0.00 44 TYR A N 8
ATOM 5907 C CA . TYR A 1 44 ? 8.742 -1.729 2.008 1.00 0.00 44 TYR A CA 8
ATOM 5908 C C . TYR A 1 44 ? 8.188 -3.120 2.303 1.00 0.00 44 TYR A C 8
ATOM 5909 O O . TYR A 1 44 ? 8.898 -3.988 2.811 1.00 0.00 44 TYR A O 8
ATOM 5927 N N . ILE A 1 45 ? 6.915 -3.323 1.980 1.00 0.00 45 ILE A N 8
ATOM 5928 C CA . ILE A 1 45 ? 6.265 -4.608 2.208 1.00 0.00 45 ILE A CA 8
ATOM 5929 C C . ILE A 1 45 ? 7.026 -5.738 1.522 1.00 0.00 45 ILE A C 8
ATOM 5930 O O . ILE A 1 45 ? 7.323 -6.762 2.137 1.00 0.00 45 ILE A O 8
ATOM 5946 N N . SER A 1 46 ? 7.339 -5.543 0.246 1.00 0.00 46 SER A N 8
ATOM 5947 C CA . SER A 1 46 ? 8.064 -6.547 -0.525 1.00 0.00 46 SER A CA 8
ATOM 5948 C C . SER A 1 46 ? 9.330 -6.984 0.207 1.00 0.00 46 SER A C 8
ATOM 5949 O O . SER A 1 46 ? 9.595 -8.177 0.356 1.00 0.00 46 SER A O 8
ATOM 5957 N N . LYS A 1 47 ? 10.109 -6.008 0.661 1.00 0.00 47 LYS A N 8
ATOM 5958 C CA . LYS A 1 47 ? 11.347 -6.288 1.379 1.00 0.00 47 LYS A CA 8
ATOM 5959 C C . LYS A 1 47 ? 11.133 -7.370 2.433 1.00 0.00 47 LYS A C 8
ATOM 5960 O O . LYS A 1 47 ? 11.850 -8.369 2.465 1.00 0.00 47 LYS A O 8
ATOM 5979 N N . MET A 1 48 ? 10.140 -7.163 3.292 1.00 0.00 48 MET A N 8
ATOM 5980 C CA . MET A 1 48 ? 9.830 -8.123 4.346 1.00 0.00 48 MET A CA 8
ATOM 5981 C C . MET A 1 48 ? 9.264 -9.411 3.758 1.00 0.00 48 MET A C 8
ATOM 5982 O O . MET A 1 48 ? 9.836 -10.487 3.931 1.00 0.00 48 MET A O 8
ATOM 5996 N N . SER A 1 49 ? 8.137 -9.294 3.062 1.00 0.00 49 SER A N 8
ATOM 5997 C CA . SER A 1 49 ? 7.492 -10.451 2.453 1.00 0.00 49 SER A CA 8
ATOM 5998 C C . SER A 1 49 ? 7.623 -10.408 0.933 1.00 0.00 49 SER A C 8
ATOM 5999 O O . SER A 1 49 ? 6.796 -9.812 0.244 1.00 0.00 49 SER A O 8
ATOM 6007 N N . GLY A 1 50 ? 8.669 -11.045 0.417 1.00 0.00 50 GLY A N 8
ATOM 6008 C CA . GLY A 1 50 ? 8.891 -11.068 -1.017 1.00 0.00 50 GLY A CA 8
ATOM 6009 C C . GLY A 1 50 ? 9.105 -12.471 -1.549 1.00 0.00 50 GLY A C 8
ATOM 6010 O O . GLY A 1 50 ? 10.235 -12.924 -1.728 1.00 0.00 50 GLY A O 8
ATOM 6014 N N . PRO A 1 51 ? 7.999 -13.185 -1.809 1.00 0.00 51 PRO A N 8
ATOM 6015 C CA . PRO A 1 51 ? 8.045 -14.556 -2.326 1.00 0.00 51 PRO A CA 8
ATOM 6016 C C . PRO A 1 51 ? 8.541 -14.616 -3.766 1.00 0.00 51 PRO A C 8
ATOM 6017 O O . PRO A 1 51 ? 7.844 -14.198 -4.691 1.00 0.00 51 PRO A O 8
ATOM 6028 N N . SER A 1 52 ? 9.750 -15.138 -3.950 1.00 0.00 52 SER A N 8
ATOM 6029 C CA . SER A 1 52 ? 10.341 -15.250 -5.278 1.00 0.00 52 SER A CA 8
ATOM 6030 C C . SER A 1 52 ? 10.816 -16.675 -5.543 1.00 0.00 52 SER A C 8
ATOM 6031 O O . SER A 1 52 ? 11.941 -17.040 -5.203 1.00 0.00 52 SER A O 8
ATOM 6039 N N . SER A 1 53 ? 9.949 -17.477 -6.153 1.00 0.00 53 SER A N 8
ATOM 6040 C CA . SER A 1 53 ? 10.277 -18.865 -6.461 1.00 0.00 53 SER A CA 8
ATOM 6041 C C . SER A 1 53 ? 10.249 -19.108 -7.967 1.00 0.00 53 SER A C 8
ATOM 6042 O O . SER A 1 53 ? 9.909 -18.217 -8.745 1.00 0.00 53 SER A O 8
ATOM 6050 N N . GLY A 1 54 ? 10.609 -20.322 -8.371 1.00 0.00 54 GLY A N 8
ATOM 6051 C CA . GLY A 1 54 ? 10.619 -20.662 -9.782 1.00 0.00 54 GLY A CA 8
ATOM 6052 C C . GLY A 1 54 ? 9.232 -20.961 -10.316 1.00 0.00 54 GLY A C 8
ATOM 6053 O O . GLY A 1 54 ? 8.578 -20.088 -10.886 1.00 0.00 54 GLY A O 8
ATOM 6057 N N . GLY A 1 1 ? -11.543 22.797 11.418 1.00 0.00 1 GLY A N 9
ATOM 6058 C CA . GLY A 1 1 ? -10.137 22.504 11.209 1.00 0.00 1 GLY A CA 9
ATOM 6059 C C . GLY A 1 1 ? -9.777 22.409 9.740 1.00 0.00 1 GLY A C 9
ATOM 6060 O O . GLY A 1 1 ? -9.755 21.319 9.168 1.00 0.00 1 GLY A O 9
ATOM 6064 N N . SER A 1 2 ? -9.496 23.554 9.126 1.00 0.00 2 SER A N 9
ATOM 6065 C CA . SER A 1 2 ? -9.140 23.597 7.713 1.00 0.00 2 SER A CA 9
ATOM 6066 C C . SER A 1 2 ? -8.009 22.620 7.407 1.00 0.00 2 SER A C 9
ATOM 6067 O O . SER A 1 2 ? -8.155 21.723 6.577 1.00 0.00 2 SER A O 9
ATOM 6075 N N . SER A 1 3 ? -6.880 22.800 8.086 1.00 0.00 3 SER A N 9
ATOM 6076 C CA . SER A 1 3 ? -5.721 21.938 7.886 1.00 0.00 3 SER A CA 9
ATOM 6077 C C . SER A 1 3 ? -6.018 20.514 8.346 1.00 0.00 3 SER A C 9
ATOM 6078 O O . SER A 1 3 ? -6.022 20.225 9.542 1.00 0.00 3 SER A O 9
ATOM 6086 N N . GLY A 1 4 ? -6.266 19.628 7.387 1.00 0.00 4 GLY A N 9
ATOM 6087 C CA . GLY A 1 4 ? -6.560 18.244 7.713 1.00 0.00 4 GLY A CA 9
ATOM 6088 C C . GLY A 1 4 ? -5.344 17.498 8.225 1.00 0.00 4 GLY A C 9
ATOM 6089 O O . GLY A 1 4 ? -4.946 17.663 9.378 1.00 0.00 4 GLY A O 9
ATOM 6093 N N . SER A 1 5 ? -4.753 16.673 7.367 1.00 0.00 5 SER A N 9
ATOM 6094 C CA . SER A 1 5 ? -3.578 15.894 7.740 1.00 0.00 5 SER A CA 9
ATOM 6095 C C . SER A 1 5 ? -3.874 15.009 8.947 1.00 0.00 5 SER A C 9
ATOM 6096 O O . SER A 1 5 ? -3.045 14.869 9.846 1.00 0.00 5 SER A O 9
ATOM 6104 N N . SER A 1 6 ? -5.063 14.415 8.959 1.00 0.00 6 SER A N 9
ATOM 6105 C CA . SER A 1 6 ? -5.472 13.546 10.057 1.00 0.00 6 SER A CA 9
ATOM 6106 C C . SER A 1 6 ? -4.509 12.373 10.209 1.00 0.00 6 SER A C 9
ATOM 6107 O O . SER A 1 6 ? -4.021 12.093 11.303 1.00 0.00 6 SER A O 9
ATOM 6115 N N . GLY A 1 7 ? -4.241 11.688 9.101 1.00 0.00 7 GLY A N 9
ATOM 6116 C CA . GLY A 1 7 ? -3.337 10.552 9.131 1.00 0.00 7 GLY A CA 9
ATOM 6117 C C . GLY A 1 7 ? -3.046 10.007 7.748 1.00 0.00 7 GLY A C 9
ATOM 6118 O O . GLY A 1 7 ? -3.006 10.757 6.772 1.00 0.00 7 GLY A O 9
ATOM 6122 N N . VAL A 1 8 ? -2.838 8.697 7.661 1.00 0.00 8 VAL A N 9
ATOM 6123 C CA . VAL A 1 8 ? -2.547 8.051 6.387 1.00 0.00 8 VAL A CA 9
ATOM 6124 C C . VAL A 1 8 ? -3.425 8.612 5.274 1.00 0.00 8 VAL A C 9
ATOM 6125 O O . VAL A 1 8 ? -4.597 8.920 5.488 1.00 0.00 8 VAL A O 9
ATOM 6138 N N . ASN A 1 9 ? -2.850 8.742 4.083 1.00 0.00 9 ASN A N 9
ATOM 6139 C CA . ASN A 1 9 ? -3.580 9.267 2.934 1.00 0.00 9 ASN A CA 9
ATOM 6140 C C . ASN A 1 9 ? -4.490 8.200 2.335 1.00 0.00 9 ASN A C 9
ATOM 6141 O O . ASN A 1 9 ? -4.035 7.321 1.603 1.00 0.00 9 ASN A O 9
ATOM 6152 N N . ARG A 1 10 ? -5.779 8.284 2.650 1.00 0.00 10 ARG A N 9
ATOM 6153 C CA . ARG A 1 10 ? -6.753 7.325 2.143 1.00 0.00 10 ARG A CA 9
ATOM 6154 C C . ARG A 1 10 ? -6.763 7.314 0.617 1.00 0.00 10 ARG A C 9
ATOM 6155 O O . ARG A 1 10 ? -6.883 6.259 -0.004 1.00 0.00 10 ARG A O 9
ATOM 6176 N N . GLN A 1 11 ? -6.636 8.495 0.022 1.00 0.00 11 GLN A N 9
ATOM 6177 C CA . GLN A 1 11 ? -6.631 8.621 -1.431 1.00 0.00 11 GLN A CA 9
ATOM 6178 C C . GLN A 1 11 ? -5.627 7.659 -2.057 1.00 0.00 11 GLN A C 9
ATOM 6179 O O . GLN A 1 11 ? -5.910 7.027 -3.074 1.00 0.00 11 GLN A O 9
ATOM 6193 N N . MET A 1 12 ? -4.453 7.555 -1.443 1.00 0.00 12 MET A N 9
ATOM 6194 C CA . MET A 1 12 ? -3.407 6.669 -1.941 1.00 0.00 12 MET A CA 9
ATOM 6195 C C . MET A 1 12 ? -3.764 5.208 -1.686 1.00 0.00 12 MET A C 9
ATOM 6196 O O . MET A 1 12 ? -3.425 4.328 -2.478 1.00 0.00 12 MET A O 9
ATOM 6210 N N . LEU A 1 13 ? -4.450 4.957 -0.576 1.00 0.00 13 LEU A N 9
ATOM 6211 C CA . LEU A 1 13 ? -4.854 3.602 -0.217 1.00 0.00 13 LEU A CA 9
ATOM 6212 C C . LEU A 1 13 ? -5.728 2.987 -1.305 1.00 0.00 13 LEU A C 9
ATOM 6213 O O . LEU A 1 13 ? -5.396 1.943 -1.865 1.00 0.00 13 LEU A O 9
ATOM 6229 N N . GLN A 1 14 ? -6.845 3.644 -1.601 1.00 0.00 14 GLN A N 9
ATOM 6230 C CA . GLN A 1 14 ? -7.766 3.162 -2.624 1.00 0.00 14 GLN A CA 9
ATOM 6231 C C . GLN A 1 14 ? -7.020 2.818 -3.909 1.00 0.00 14 GLN A C 9
ATOM 6232 O O . GLN A 1 14 ? -7.521 2.067 -4.745 1.00 0.00 14 GLN A O 9
ATOM 6246 N N . GLU A 1 15 ? -5.822 3.373 -4.058 1.00 0.00 15 GLU A N 9
ATOM 6247 C CA . GLU A 1 15 ? -5.008 3.124 -5.243 1.00 0.00 15 GLU A CA 9
ATOM 6248 C C . GLU A 1 15 ? -4.112 1.906 -5.042 1.00 0.00 15 GLU A C 9
ATOM 6249 O O . GLU A 1 15 ? -4.180 0.939 -5.803 1.00 0.00 15 GLU A O 9
ATOM 6261 N N . LEU A 1 16 ? -3.273 1.959 -4.014 1.00 0.00 16 LEU A N 9
ATOM 6262 C CA . LEU A 1 16 ? -2.362 0.860 -3.712 1.00 0.00 16 LEU A CA 9
ATOM 6263 C C . LEU A 1 16 ? -3.126 -0.449 -3.542 1.00 0.00 16 LEU A C 9
ATOM 6264 O O . LEU A 1 16 ? -2.629 -1.520 -3.893 1.00 0.00 16 LEU A O 9
ATOM 6280 N N . VAL A 1 17 ? -4.337 -0.356 -3.003 1.00 0.00 17 VAL A N 9
ATOM 6281 C CA . VAL A 1 17 ? -5.171 -1.532 -2.789 1.00 0.00 17 VAL A CA 9
ATOM 6282 C C . VAL A 1 17 ? -5.609 -2.144 -4.115 1.00 0.00 17 VAL A C 9
ATOM 6283 O O . VAL A 1 17 ? -5.702 -3.363 -4.247 1.00 0.00 17 VAL A O 9
ATOM 6296 N N . ASN A 1 18 ? -5.877 -1.287 -5.096 1.00 0.00 18 ASN A N 9
ATOM 6297 C CA . ASN A 1 18 ? -6.305 -1.743 -6.413 1.00 0.00 18 ASN A CA 9
ATOM 6298 C C . ASN A 1 18 ? -5.305 -2.737 -6.996 1.00 0.00 18 ASN A C 9
ATOM 6299 O O . ASN A 1 18 ? -5.660 -3.577 -7.823 1.00 0.00 18 ASN A O 9
ATOM 6310 N N . ALA A 1 19 ? -4.054 -2.636 -6.559 1.00 0.00 19 ALA A N 9
ATOM 6311 C CA . ALA A 1 19 ? -3.004 -3.527 -7.035 1.00 0.00 19 ALA A CA 9
ATOM 6312 C C . ALA A 1 19 ? -3.174 -4.930 -6.464 1.00 0.00 19 ALA A C 9
ATOM 6313 O O . ALA A 1 19 ? -2.881 -5.922 -7.130 1.00 0.00 19 ALA A O 9
ATOM 6320 N N . GLY A 1 20 ? -3.648 -5.006 -5.224 1.00 0.00 20 GLY A N 9
ATOM 6321 C CA . GLY A 1 20 ? -3.848 -6.293 -4.583 1.00 0.00 20 GLY A CA 9
ATOM 6322 C C . GLY A 1 20 ? -3.197 -6.367 -3.216 1.00 0.00 20 GLY A C 9
ATOM 6323 O O . GLY A 1 20 ? -2.445 -7.299 -2.929 1.00 0.00 20 GLY A O 9
ATOM 6327 N N . CYS A 1 21 ? -3.485 -5.383 -2.372 1.00 0.00 21 CYS A N 9
ATOM 6328 C CA . CYS A 1 21 ? -2.921 -5.340 -1.028 1.00 0.00 21 CYS A CA 9
ATOM 6329 C C . CYS A 1 21 ? -4.024 -5.303 0.025 1.00 0.00 21 CYS A C 9
ATOM 6330 O O . CYS A 1 21 ? -5.076 -4.698 -0.184 1.00 0.00 21 CYS A O 9
ATOM 6338 N N . ASP A 1 22 ? -3.777 -5.956 1.155 1.00 0.00 22 ASP A N 9
ATOM 6339 C CA . ASP A 1 22 ? -4.750 -5.999 2.241 1.00 0.00 22 ASP A CA 9
ATOM 6340 C C . ASP A 1 22 ? -5.054 -4.595 2.754 1.00 0.00 22 ASP A C 9
ATOM 6341 O O . ASP A 1 22 ? -4.157 -3.878 3.196 1.00 0.00 22 ASP A O 9
ATOM 6350 N N . GLN A 1 23 ? -6.325 -4.210 2.692 1.00 0.00 23 GLN A N 9
ATOM 6351 C CA . GLN A 1 23 ? -6.746 -2.890 3.149 1.00 0.00 23 GLN A CA 9
ATOM 6352 C C . GLN A 1 23 ? -6.202 -2.598 4.544 1.00 0.00 23 GLN A C 9
ATOM 6353 O O . GLN A 1 23 ? -5.769 -1.483 4.829 1.00 0.00 23 GLN A O 9
ATOM 6367 N N . GLU A 1 24 ? -6.229 -3.608 5.407 1.00 0.00 24 GLU A N 9
ATOM 6368 C CA . GLU A 1 24 ? -5.739 -3.458 6.773 1.00 0.00 24 GLU A CA 9
ATOM 6369 C C . GLU A 1 24 ? -4.227 -3.251 6.789 1.00 0.00 24 GLU A C 9
ATOM 6370 O O . GLU A 1 24 ? -3.732 -2.259 7.321 1.00 0.00 24 GLU A O 9
ATOM 6382 N N . MET A 1 25 ? -3.501 -4.197 6.202 1.00 0.00 25 MET A N 9
ATOM 6383 C CA . MET A 1 25 ? -2.045 -4.118 6.149 1.00 0.00 25 MET A CA 9
ATOM 6384 C C . MET A 1 25 ? -1.595 -2.810 5.506 1.00 0.00 25 MET A C 9
ATOM 6385 O O . MET A 1 25 ? -0.875 -2.023 6.120 1.00 0.00 25 MET A O 9
ATOM 6399 N N . ALA A 1 26 ? -2.023 -2.586 4.269 1.00 0.00 26 ALA A N 9
ATOM 6400 C CA . ALA A 1 26 ? -1.664 -1.372 3.545 1.00 0.00 26 ALA A CA 9
ATOM 6401 C C . ALA A 1 26 ? -1.552 -0.181 4.491 1.00 0.00 26 ALA A C 9
ATOM 6402 O O . ALA A 1 26 ? -0.481 0.405 4.641 1.00 0.00 26 ALA A O 9
ATOM 6409 N N . GLY A 1 27 ? -2.665 0.171 5.127 1.00 0.00 27 GLY A N 9
ATOM 6410 C CA . GLY A 1 27 ? -2.670 1.291 6.049 1.00 0.00 27 GLY A CA 9
ATOM 6411 C C . GLY A 1 27 ? -1.380 1.397 6.838 1.00 0.00 27 GLY A C 9
ATOM 6412 O O . GLY A 1 27 ? -0.735 2.446 6.848 1.00 0.00 27 GLY A O 9
ATOM 6416 N N . ARG A 1 28 ? -1.003 0.310 7.502 1.00 0.00 28 ARG A N 9
ATOM 6417 C CA . ARG A 1 28 ? 0.217 0.286 8.300 1.00 0.00 28 ARG A CA 9
ATOM 6418 C C . ARG A 1 28 ? 1.403 0.809 7.495 1.00 0.00 28 ARG A C 9
ATOM 6419 O O . ARG A 1 28 ? 2.079 1.751 7.908 1.00 0.00 28 ARG A O 9
ATOM 6440 N N . ALA A 1 29 ? 1.650 0.191 6.345 1.00 0.00 29 ALA A N 9
ATOM 6441 C CA . ALA A 1 29 ? 2.753 0.594 5.482 1.00 0.00 29 ALA A CA 9
ATOM 6442 C C . ALA A 1 29 ? 2.654 2.072 5.120 1.00 0.00 29 ALA A C 9
ATOM 6443 O O . ALA A 1 29 ? 3.538 2.864 5.452 1.00 0.00 29 ALA A O 9
ATOM 6450 N N . LEU A 1 30 ? 1.576 2.439 4.437 1.00 0.00 30 LEU A N 9
ATOM 6451 C CA . LEU A 1 30 ? 1.362 3.823 4.029 1.00 0.00 30 LEU A CA 9
ATOM 6452 C C . LEU A 1 30 ? 1.828 4.789 5.114 1.00 0.00 30 LEU A C 9
ATOM 6453 O O . LEU A 1 30 ? 2.246 5.910 4.824 1.00 0.00 30 LEU A O 9
ATOM 6469 N N . LYS A 1 31 ? 1.756 4.345 6.364 1.00 0.00 31 LYS A N 9
ATOM 6470 C CA . LYS A 1 31 ? 2.174 5.167 7.493 1.00 0.00 31 LYS A CA 9
ATOM 6471 C C . LYS A 1 31 ? 3.661 4.984 7.779 1.00 0.00 31 LYS A C 9
ATOM 6472 O O . LYS A 1 31 ? 4.426 5.948 7.775 1.00 0.00 31 LYS A O 9
ATOM 6491 N N . GLN A 1 32 ? 4.062 3.741 8.026 1.00 0.00 32 GLN A N 9
ATOM 6492 C CA . GLN A 1 32 ? 5.458 3.433 8.313 1.00 0.00 32 GLN A CA 9
ATOM 6493 C C . GLN A 1 32 ? 6.385 4.145 7.334 1.00 0.00 32 GLN A C 9
ATOM 6494 O O . GLN A 1 32 ? 7.218 4.960 7.731 1.00 0.00 32 GLN A O 9
ATOM 6508 N N . THR A 1 33 ? 6.236 3.831 6.051 1.00 0.00 33 THR A N 9
ATOM 6509 C CA . THR A 1 33 ? 7.061 4.440 5.014 1.00 0.00 33 THR A CA 9
ATOM 6510 C C . THR A 1 33 ? 6.618 5.870 4.728 1.00 0.00 33 THR A C 9
ATOM 6511 O O . THR A 1 33 ? 7.441 6.740 4.447 1.00 0.00 33 THR A O 9
ATOM 6522 N N . GLY A 1 34 ? 5.312 6.106 4.802 1.00 0.00 34 GLY A N 9
ATOM 6523 C CA . GLY A 1 34 ? 4.782 7.433 4.549 1.00 0.00 34 GLY A CA 9
ATOM 6524 C C . GLY A 1 34 ? 4.009 7.510 3.248 1.00 0.00 34 GLY A C 9
ATOM 6525 O O . GLY A 1 34 ? 4.289 6.768 2.306 1.00 0.00 34 GLY A O 9
ATOM 6529 N N . SER A 1 35 ? 3.031 8.410 3.194 1.00 0.00 35 SER A N 9
ATOM 6530 C CA . SER A 1 35 ? 2.211 8.577 2.000 1.00 0.00 35 SER A CA 9
ATOM 6531 C C . SER A 1 35 ? 2.987 9.304 0.906 1.00 0.00 35 SER A C 9
ATOM 6532 O O . SER A 1 35 ? 2.600 10.389 0.472 1.00 0.00 35 SER A O 9
ATOM 6540 N N . ARG A 1 36 ? 4.083 8.696 0.464 1.00 0.00 36 ARG A N 9
ATOM 6541 C CA . ARG A 1 36 ? 4.914 9.285 -0.579 1.00 0.00 36 ARG A CA 9
ATOM 6542 C C . ARG A 1 36 ? 4.364 8.956 -1.964 1.00 0.00 36 ARG A C 9
ATOM 6543 O O . ARG A 1 36 ? 3.908 9.841 -2.688 1.00 0.00 36 ARG A O 9
ATOM 6564 N N . SER A 1 37 ? 4.410 7.678 -2.325 1.00 0.00 37 SER A N 9
ATOM 6565 C CA . SER A 1 37 ? 3.920 7.232 -3.625 1.00 0.00 37 SER A CA 9
ATOM 6566 C C . SER A 1 37 ? 3.339 5.825 -3.532 1.00 0.00 37 SER A C 9
ATOM 6567 O O . SER A 1 37 ? 3.781 5.011 -2.721 1.00 0.00 37 SER A O 9
ATOM 6575 N N . ILE A 1 38 ? 2.345 5.547 -4.369 1.00 0.00 38 ILE A N 9
ATOM 6576 C CA . ILE A 1 38 ? 1.703 4.238 -4.384 1.00 0.00 38 ILE A CA 9
ATOM 6577 C C . ILE A 1 38 ? 2.732 3.122 -4.530 1.00 0.00 38 ILE A C 9
ATOM 6578 O O . ILE A 1 38 ? 2.439 1.957 -4.266 1.00 0.00 38 ILE A O 9
ATOM 6594 N N . GLU A 1 39 ? 3.939 3.489 -4.950 1.00 0.00 39 GLU A N 9
ATOM 6595 C CA . GLU A 1 39 ? 5.012 2.518 -5.130 1.00 0.00 39 GLU A CA 9
ATOM 6596 C C . GLU A 1 39 ? 5.723 2.242 -3.808 1.00 0.00 39 GLU A C 9
ATOM 6597 O O . GLU A 1 39 ? 5.847 1.093 -3.386 1.00 0.00 39 GLU A O 9
ATOM 6609 N N . ALA A 1 40 ? 6.188 3.305 -3.160 1.00 0.00 40 ALA A N 9
ATOM 6610 C CA . ALA A 1 40 ? 6.885 3.178 -1.886 1.00 0.00 40 ALA A CA 9
ATOM 6611 C C . ALA A 1 40 ? 6.283 2.062 -1.039 1.00 0.00 40 ALA A C 9
ATOM 6612 O O . ALA A 1 40 ? 7.004 1.248 -0.464 1.00 0.00 40 ALA A O 9
ATOM 6619 N N . ALA A 1 41 ? 4.956 2.032 -0.966 1.00 0.00 41 ALA A N 9
ATOM 6620 C CA . ALA A 1 41 ? 4.257 1.015 -0.190 1.00 0.00 41 ALA A CA 9
ATOM 6621 C C . ALA A 1 41 ? 4.551 -0.382 -0.725 1.00 0.00 41 ALA A C 9
ATOM 6622 O O . ALA A 1 41 ? 5.269 -1.161 -0.096 1.00 0.00 41 ALA A O 9
ATOM 6629 N N . LEU A 1 42 ? 3.992 -0.695 -1.889 1.00 0.00 42 LEU A N 9
ATOM 6630 C CA . LEU A 1 42 ? 4.194 -2.000 -2.509 1.00 0.00 42 LEU A CA 9
ATOM 6631 C C . LEU A 1 42 ? 5.649 -2.442 -2.387 1.00 0.00 42 LEU A C 9
ATOM 6632 O O . LEU A 1 42 ? 5.938 -3.632 -2.268 1.00 0.00 42 LEU A O 9
ATOM 6648 N N . GLU A 1 43 ? 6.560 -1.474 -2.415 1.00 0.00 43 GLU A N 9
ATOM 6649 C CA . GLU A 1 43 ? 7.985 -1.764 -2.306 1.00 0.00 43 GLU A CA 9
ATOM 6650 C C . GLU A 1 43 ? 8.350 -2.169 -0.881 1.00 0.00 43 GLU A C 9
ATOM 6651 O O . GLU A 1 43 ? 9.015 -3.183 -0.663 1.00 0.00 43 GLU A O 9
ATOM 6663 N N . TYR A 1 44 ? 7.912 -1.370 0.085 1.00 0.00 44 TYR A N 9
ATOM 6664 C CA . TYR A 1 44 ? 8.195 -1.643 1.490 1.00 0.00 44 TYR A CA 9
ATOM 6665 C C . TYR A 1 44 ? 7.676 -3.020 1.892 1.00 0.00 44 TYR A C 9
ATOM 6666 O O . TYR A 1 44 ? 8.386 -3.803 2.524 1.00 0.00 44 TYR A O 9
ATOM 6684 N N . ILE A 1 45 ? 6.433 -3.308 1.521 1.00 0.00 45 ILE A N 9
ATOM 6685 C CA . ILE A 1 45 ? 5.818 -4.591 1.842 1.00 0.00 45 ILE A CA 9
ATOM 6686 C C . ILE A 1 45 ? 6.639 -5.748 1.284 1.00 0.00 45 ILE A C 9
ATOM 6687 O O . ILE A 1 45 ? 6.908 -6.725 1.983 1.00 0.00 45 ILE A O 9
ATOM 6703 N N . SER A 1 46 ? 7.036 -5.631 0.021 1.00 0.00 46 SER A N 9
ATOM 6704 C CA . SER A 1 46 ? 7.825 -6.668 -0.633 1.00 0.00 46 SER A CA 9
ATOM 6705 C C . SER A 1 46 ? 9.090 -6.971 0.164 1.00 0.00 46 SER A C 9
ATOM 6706 O O . SER A 1 46 ? 9.454 -8.131 0.358 1.00 0.00 46 SER A O 9
ATOM 6714 N N . LYS A 1 47 ? 9.758 -5.918 0.624 1.00 0.00 47 LYS A N 9
ATOM 6715 C CA . LYS A 1 47 ? 10.982 -6.067 1.401 1.00 0.00 47 LYS A CA 9
ATOM 6716 C C . LYS A 1 47 ? 10.827 -7.157 2.458 1.00 0.00 47 LYS A C 9
ATOM 6717 O O . LYS A 1 47 ? 11.715 -7.988 2.640 1.00 0.00 47 LYS A O 9
ATOM 6736 N N . MET A 1 48 ? 9.692 -7.146 3.149 1.00 0.00 48 MET A N 9
ATOM 6737 C CA . MET A 1 48 ? 9.420 -8.135 4.186 1.00 0.00 48 MET A CA 9
ATOM 6738 C C . MET A 1 48 ? 9.451 -9.548 3.611 1.00 0.00 48 MET A C 9
ATOM 6739 O O . MET A 1 48 ? 10.214 -10.398 4.069 1.00 0.00 48 MET A O 9
ATOM 6753 N N . SER A 1 49 ? 8.618 -9.791 2.604 1.00 0.00 49 SER A N 9
ATOM 6754 C CA . SER A 1 49 ? 8.548 -11.102 1.970 1.00 0.00 49 SER A CA 9
ATOM 6755 C C . SER A 1 49 ? 8.399 -10.966 0.457 1.00 0.00 49 SER A C 9
ATOM 6756 O O . SER A 1 49 ? 7.913 -9.952 -0.041 1.00 0.00 49 SER A O 9
ATOM 6764 N N . GLY A 1 50 ? 8.822 -11.998 -0.268 1.00 0.00 50 GLY A N 9
ATOM 6765 C CA . GLY A 1 50 ? 8.728 -11.974 -1.716 1.00 0.00 50 GLY A CA 9
ATOM 6766 C C . GLY A 1 50 ? 10.084 -12.059 -2.386 1.00 0.00 50 GLY A C 9
ATOM 6767 O O . GLY A 1 50 ? 11.116 -12.214 -1.732 1.00 0.00 50 GLY A O 9
ATOM 6771 N N . PRO A 1 51 ? 10.095 -11.957 -3.724 1.00 0.00 51 PRO A N 9
ATOM 6772 C CA . PRO A 1 51 ? 11.329 -12.021 -4.512 1.00 0.00 51 PRO A CA 9
ATOM 6773 C C . PRO A 1 51 ? 12.208 -10.791 -4.314 1.00 0.00 51 PRO A C 9
ATOM 6774 O O . PRO A 1 51 ? 11.710 -9.694 -4.063 1.00 0.00 51 PRO A O 9
ATOM 6785 N N . SER A 1 52 ? 13.519 -10.982 -4.430 1.00 0.00 52 SER A N 9
ATOM 6786 C CA . SER A 1 52 ? 14.468 -9.888 -4.260 1.00 0.00 52 SER A CA 9
ATOM 6787 C C . SER A 1 52 ? 14.176 -8.758 -5.242 1.00 0.00 52 SER A C 9
ATOM 6788 O O . SER A 1 52 ? 13.435 -8.937 -6.209 1.00 0.00 52 SER A O 9
ATOM 6796 N N . SER A 1 53 ? 14.765 -7.594 -4.987 1.00 0.00 53 SER A N 9
ATOM 6797 C CA . SER A 1 53 ? 14.566 -6.432 -5.846 1.00 0.00 53 SER A CA 9
ATOM 6798 C C . SER A 1 53 ? 15.853 -6.075 -6.583 1.00 0.00 53 SER A C 9
ATOM 6799 O O . SER A 1 53 ? 15.894 -6.063 -7.813 1.00 0.00 53 SER A O 9
ATOM 6807 N N . GLY A 1 54 ? 16.903 -5.784 -5.821 1.00 0.00 54 GLY A N 9
ATOM 6808 C CA . GLY A 1 54 ? 18.177 -5.430 -6.418 1.00 0.00 54 GLY A CA 9
ATOM 6809 C C . GLY A 1 54 ? 18.650 -4.052 -6.001 1.00 0.00 54 GLY A C 9
ATOM 6810 O O . GLY A 1 54 ? 19.697 -3.585 -6.451 1.00 0.00 54 GLY A O 9
ATOM 6814 N N . GLY A 1 1 ? -5.528 22.329 -1.784 1.00 0.00 1 GLY A N 10
ATOM 6815 C CA . GLY A 1 1 ? -5.738 23.086 -0.564 1.00 0.00 1 GLY A CA 10
ATOM 6816 C C . GLY A 1 1 ? -5.780 22.201 0.667 1.00 0.00 1 GLY A C 10
ATOM 6817 O O . GLY A 1 1 ? -6.847 21.963 1.232 1.00 0.00 1 GLY A O 10
ATOM 6821 N N . SER A 1 2 ? -4.616 21.711 1.081 1.00 0.00 2 SER A N 10
ATOM 6822 C CA . SER A 1 2 ? -4.524 20.843 2.249 1.00 0.00 2 SER A CA 10
ATOM 6823 C C . SER A 1 2 ? -3.758 21.529 3.377 1.00 0.00 2 SER A C 10
ATOM 6824 O O . SER A 1 2 ? -2.657 22.039 3.173 1.00 0.00 2 SER A O 10
ATOM 6832 N N . SER A 1 3 ? -4.351 21.537 4.566 1.00 0.00 3 SER A N 10
ATOM 6833 C CA . SER A 1 3 ? -3.728 22.163 5.727 1.00 0.00 3 SER A CA 10
ATOM 6834 C C . SER A 1 3 ? -2.574 21.312 6.249 1.00 0.00 3 SER A C 10
ATOM 6835 O O . SER A 1 3 ? -1.488 21.821 6.524 1.00 0.00 3 SER A O 10
ATOM 6843 N N . GLY A 1 4 ? -2.819 20.012 6.382 1.00 0.00 4 GLY A N 10
ATOM 6844 C CA . GLY A 1 4 ? -1.792 19.110 6.871 1.00 0.00 4 GLY A CA 10
ATOM 6845 C C . GLY A 1 4 ? -2.202 18.400 8.145 1.00 0.00 4 GLY A C 10
ATOM 6846 O O . GLY A 1 4 ? -2.389 19.034 9.184 1.00 0.00 4 GLY A O 10
ATOM 6850 N N . SER A 1 5 ? -2.345 17.081 8.066 1.00 0.00 5 SER A N 10
ATOM 6851 C CA . SER A 1 5 ? -2.741 16.285 9.222 1.00 0.00 5 SER A CA 10
ATOM 6852 C C . SER A 1 5 ? -1.930 14.995 9.297 1.00 0.00 5 SER A C 10
ATOM 6853 O O . SER A 1 5 ? -1.466 14.480 8.279 1.00 0.00 5 SER A O 10
ATOM 6861 N N . SER A 1 6 ? -1.762 14.478 10.510 1.00 0.00 6 SER A N 10
ATOM 6862 C CA . SER A 1 6 ? -1.004 13.251 10.720 1.00 0.00 6 SER A CA 10
ATOM 6863 C C . SER A 1 6 ? -1.886 12.024 10.510 1.00 0.00 6 SER A C 10
ATOM 6864 O O . SER A 1 6 ? -2.840 11.797 11.253 1.00 0.00 6 SER A O 10
ATOM 6872 N N . GLY A 1 7 ? -1.560 11.235 9.491 1.00 0.00 7 GLY A N 10
ATOM 6873 C CA . GLY A 1 7 ? -2.332 10.041 9.200 1.00 0.00 7 GLY A CA 10
ATOM 6874 C C . GLY A 1 7 ? -1.939 9.403 7.883 1.00 0.00 7 GLY A C 10
ATOM 6875 O O . GLY A 1 7 ? -1.063 9.905 7.178 1.00 0.00 7 GLY A O 10
ATOM 6879 N N . VAL A 1 8 ? -2.587 8.292 7.548 1.00 0.00 8 VAL A N 10
ATOM 6880 C CA . VAL A 1 8 ? -2.300 7.583 6.307 1.00 0.00 8 VAL A CA 10
ATOM 6881 C C . VAL A 1 8 ? -3.162 8.107 5.163 1.00 0.00 8 VAL A C 10
ATOM 6882 O O . VAL A 1 8 ? -4.362 8.323 5.326 1.00 0.00 8 VAL A O 10
ATOM 6895 N N . ASN A 1 9 ? -2.541 8.308 4.006 1.00 0.00 9 ASN A N 10
ATOM 6896 C CA . ASN A 1 9 ? -3.251 8.806 2.834 1.00 0.00 9 ASN A CA 10
ATOM 6897 C C . ASN A 1 9 ? -4.302 7.803 2.367 1.00 0.00 9 ASN A C 10
ATOM 6898 O O . ASN A 1 9 ? -3.985 6.654 2.060 1.00 0.00 9 ASN A O 10
ATOM 6909 N N . ARG A 1 10 ? -5.554 8.246 2.317 1.00 0.00 10 ARG A N 10
ATOM 6910 C CA . ARG A 1 10 ? -6.652 7.388 1.889 1.00 0.00 10 ARG A CA 10
ATOM 6911 C C . ARG A 1 10 ? -6.670 7.246 0.370 1.00 0.00 10 ARG A C 10
ATOM 6912 O O . ARG A 1 10 ? -6.699 6.134 -0.158 1.00 0.00 10 ARG A O 10
ATOM 6933 N N . GLN A 1 11 ? -6.653 8.378 -0.326 1.00 0.00 11 GLN A N 10
ATOM 6934 C CA . GLN A 1 11 ? -6.669 8.379 -1.784 1.00 0.00 11 GLN A CA 10
ATOM 6935 C C . GLN A 1 11 ? -5.621 7.421 -2.340 1.00 0.00 11 GLN A C 10
ATOM 6936 O O . GLN A 1 11 ? -5.851 6.751 -3.347 1.00 0.00 11 GLN A O 10
ATOM 6950 N N . MET A 1 12 ? -4.470 7.361 -1.678 1.00 0.00 12 MET A N 10
ATOM 6951 C CA . MET A 1 12 ? -3.387 6.483 -2.107 1.00 0.00 12 MET A CA 10
ATOM 6952 C C . MET A 1 12 ? -3.695 5.030 -1.759 1.00 0.00 12 MET A C 10
ATOM 6953 O O . MET A 1 12 ? -3.283 4.111 -2.468 1.00 0.00 12 MET A O 10
ATOM 6967 N N . LEU A 1 13 ? -4.420 4.830 -0.664 1.00 0.00 13 LEU A N 10
ATOM 6968 C CA . LEU A 1 13 ? -4.782 3.488 -0.221 1.00 0.00 13 LEU A CA 10
ATOM 6969 C C . LEU A 1 13 ? -5.656 2.790 -1.259 1.00 0.00 13 LEU A C 10
ATOM 6970 O O . LEU A 1 13 ? -5.335 1.693 -1.717 1.00 0.00 13 LEU A O 10
ATOM 6986 N N . GLN A 1 14 ? -6.759 3.434 -1.626 1.00 0.00 14 GLN A N 10
ATOM 6987 C CA . GLN A 1 14 ? -7.678 2.875 -2.611 1.00 0.00 14 GLN A CA 10
ATOM 6988 C C . GLN A 1 14 ? -6.943 2.515 -3.898 1.00 0.00 14 GLN A C 10
ATOM 6989 O O . GLN A 1 14 ? -7.428 1.715 -4.697 1.00 0.00 14 GLN A O 10
ATOM 7003 N N . GLU A 1 15 ? -5.771 3.113 -4.092 1.00 0.00 15 GLU A N 10
ATOM 7004 C CA . GLU A 1 15 ? -4.971 2.855 -5.283 1.00 0.00 15 GLU A CA 10
ATOM 7005 C C . GLU A 1 15 ? -4.072 1.639 -5.082 1.00 0.00 15 GLU A C 10
ATOM 7006 O O . GLU A 1 15 ? -4.081 0.706 -5.886 1.00 0.00 15 GLU A O 10
ATOM 7018 N N . LEU A 1 16 ? -3.295 1.657 -4.004 1.00 0.00 16 LEU A N 10
ATOM 7019 C CA . LEU A 1 16 ? -2.389 0.557 -3.696 1.00 0.00 16 LEU A CA 10
ATOM 7020 C C . LEU A 1 16 ? -3.160 -0.744 -3.493 1.00 0.00 16 LEU A C 10
ATOM 7021 O O . LEU A 1 16 ? -2.678 -1.824 -3.836 1.00 0.00 16 LEU A O 10
ATOM 7037 N N . VAL A 1 17 ? -4.361 -0.632 -2.934 1.00 0.00 17 VAL A N 10
ATOM 7038 C CA . VAL A 1 17 ? -5.201 -1.798 -2.688 1.00 0.00 17 VAL A CA 10
ATOM 7039 C C . VAL A 1 17 ? -5.702 -2.401 -3.996 1.00 0.00 17 VAL A C 10
ATOM 7040 O O . VAL A 1 17 ? -5.801 -3.619 -4.132 1.00 0.00 17 VAL A O 10
ATOM 7053 N N . ASN A 1 18 ? -6.016 -1.537 -4.956 1.00 0.00 18 ASN A N 10
ATOM 7054 C CA . ASN A 1 18 ? -6.508 -1.984 -6.255 1.00 0.00 18 ASN A CA 10
ATOM 7055 C C . ASN A 1 18 ? -5.553 -2.999 -6.878 1.00 0.00 18 ASN A C 10
ATOM 7056 O O . ASN A 1 18 ? -5.981 -3.940 -7.545 1.00 0.00 18 ASN A O 10
ATOM 7067 N N . ALA A 1 19 ? -4.259 -2.800 -6.654 1.00 0.00 19 ALA A N 10
ATOM 7068 C CA . ALA A 1 19 ? -3.244 -3.698 -7.191 1.00 0.00 19 ALA A CA 10
ATOM 7069 C C . ALA A 1 19 ? -3.415 -5.110 -6.641 1.00 0.00 19 ALA A C 10
ATOM 7070 O O . ALA A 1 19 ? -3.436 -6.082 -7.395 1.00 0.00 19 ALA A O 10
ATOM 7077 N N . GLY A 1 20 ? -3.535 -5.216 -5.321 1.00 0.00 20 GLY A N 10
ATOM 7078 C CA . GLY A 1 20 ? -3.701 -6.514 -4.693 1.00 0.00 20 GLY A CA 10
ATOM 7079 C C . GLY A 1 20 ? -3.060 -6.581 -3.321 1.00 0.00 20 GLY A C 10
ATOM 7080 O O . GLY A 1 20 ? -2.334 -7.526 -3.013 1.00 0.00 20 GLY A O 10
ATOM 7084 N N . CYS A 1 21 ? -3.327 -5.575 -2.496 1.00 0.00 21 CYS A N 10
ATOM 7085 C CA . CYS A 1 21 ? -2.769 -5.522 -1.149 1.00 0.00 21 CYS A CA 10
ATOM 7086 C C . CYS A 1 21 ? -3.876 -5.433 -0.104 1.00 0.00 21 CYS A C 10
ATOM 7087 O O . CYS A 1 21 ? -4.861 -4.716 -0.288 1.00 0.00 21 CYS A O 10
ATOM 7095 N N . ASP A 1 22 ? -3.710 -6.167 0.991 1.00 0.00 22 ASP A N 10
ATOM 7096 C CA . ASP A 1 22 ? -4.696 -6.172 2.065 1.00 0.00 22 ASP A CA 10
ATOM 7097 C C . ASP A 1 22 ? -4.917 -4.763 2.606 1.00 0.00 22 ASP A C 10
ATOM 7098 O O . ASP A 1 22 ? -4.008 -4.156 3.172 1.00 0.00 22 ASP A O 10
ATOM 7107 N N . GLN A 1 23 ? -6.130 -4.249 2.427 1.00 0.00 23 GLN A N 10
ATOM 7108 C CA . GLN A 1 23 ? -6.469 -2.911 2.895 1.00 0.00 23 GLN A CA 10
ATOM 7109 C C . GLN A 1 23 ? -5.931 -2.674 4.303 1.00 0.00 23 GLN A C 10
ATOM 7110 O O . GLN A 1 23 ? -5.395 -1.608 4.601 1.00 0.00 23 GLN A O 10
ATOM 7124 N N . GLU A 1 24 ? -6.079 -3.676 5.164 1.00 0.00 24 GLU A N 10
ATOM 7125 C CA . GLU A 1 24 ? -5.608 -3.576 6.540 1.00 0.00 24 GLU A CA 10
ATOM 7126 C C . GLU A 1 24 ? -4.105 -3.315 6.584 1.00 0.00 24 GLU A C 10
ATOM 7127 O O . GLU A 1 24 ? -3.664 -2.232 6.968 1.00 0.00 24 GLU A O 10
ATOM 7139 N N . MET A 1 25 ? -3.326 -4.315 6.187 1.00 0.00 25 MET A N 10
ATOM 7140 C CA . MET A 1 25 ? -1.872 -4.194 6.181 1.00 0.00 25 MET A CA 10
ATOM 7141 C C . MET A 1 25 ? -1.437 -2.911 5.481 1.00 0.00 25 MET A C 10
ATOM 7142 O O . MET A 1 25 ? -0.685 -2.113 6.040 1.00 0.00 25 MET A O 10
ATOM 7156 N N . ALA A 1 26 ? -1.915 -2.718 4.256 1.00 0.00 26 ALA A N 10
ATOM 7157 C CA . ALA A 1 26 ? -1.576 -1.530 3.482 1.00 0.00 26 ALA A CA 10
ATOM 7158 C C . ALA A 1 26 ? -1.519 -0.293 4.372 1.00 0.00 26 ALA A C 10
ATOM 7159 O O . ALA A 1 26 ? -0.456 0.295 4.566 1.00 0.00 26 ALA A O 10
ATOM 7166 N N . GLY A 1 27 ? -2.670 0.098 4.910 1.00 0.00 27 GLY A N 10
ATOM 7167 C CA . GLY A 1 27 ? -2.729 1.264 5.772 1.00 0.00 27 GLY A CA 10
ATOM 7168 C C . GLY A 1 27 ? -1.479 1.425 6.615 1.00 0.00 27 GLY A C 10
ATOM 7169 O O . GLY A 1 27 ? -0.877 2.498 6.646 1.00 0.00 27 GLY A O 10
ATOM 7173 N N . ARG A 1 28 ? -1.089 0.356 7.301 1.00 0.00 28 ARG A N 10
ATOM 7174 C CA . ARG A 1 28 ? 0.096 0.384 8.151 1.00 0.00 28 ARG A CA 10
ATOM 7175 C C . ARG A 1 28 ? 1.329 0.792 7.351 1.00 0.00 28 ARG A C 10
ATOM 7176 O O . ARG A 1 28 ? 2.034 1.732 7.715 1.00 0.00 28 ARG A O 10
ATOM 7197 N N . ALA A 1 29 ? 1.583 0.077 6.260 1.00 0.00 29 ALA A N 10
ATOM 7198 C CA . ALA A 1 29 ? 2.730 0.366 5.408 1.00 0.00 29 ALA A CA 10
ATOM 7199 C C . ALA A 1 29 ? 2.722 1.820 4.950 1.00 0.00 29 ALA A C 10
ATOM 7200 O O . ALA A 1 29 ? 3.680 2.560 5.181 1.00 0.00 29 ALA A O 10
ATOM 7207 N N . LEU A 1 30 ? 1.637 2.225 4.300 1.00 0.00 30 LEU A N 10
ATOM 7208 C CA . LEU A 1 30 ? 1.505 3.592 3.809 1.00 0.00 30 LEU A CA 10
ATOM 7209 C C . LEU A 1 30 ? 2.124 4.585 4.788 1.00 0.00 30 LEU A C 10
ATOM 7210 O O . LEU A 1 30 ? 2.818 5.519 4.386 1.00 0.00 30 LEU A O 10
ATOM 7226 N N . LYS A 1 31 ? 1.870 4.375 6.075 1.00 0.00 31 LYS A N 10
ATOM 7227 C CA . LYS A 1 31 ? 2.405 5.248 7.113 1.00 0.00 31 LYS A CA 10
ATOM 7228 C C . LYS A 1 31 ? 3.905 5.031 7.288 1.00 0.00 31 LYS A C 10
ATOM 7229 O O . LYS A 1 31 ? 4.699 5.952 7.103 1.00 0.00 31 LYS A O 10
ATOM 7248 N N . GLN A 1 32 ? 4.284 3.807 7.642 1.00 0.00 32 GLN A N 10
ATOM 7249 C CA . GLN A 1 32 ? 5.689 3.470 7.840 1.00 0.00 32 GLN A CA 10
ATOM 7250 C C . GLN A 1 32 ? 6.556 4.089 6.748 1.00 0.00 32 GLN A C 10
ATOM 7251 O O . GLN A 1 32 ? 7.546 4.763 7.034 1.00 0.00 32 GLN A O 10
ATOM 7265 N N . THR A 1 33 ? 6.178 3.855 5.495 1.00 0.00 33 THR A N 10
ATOM 7266 C CA . THR A 1 33 ? 6.922 4.387 4.361 1.00 0.00 33 THR A CA 10
ATOM 7267 C C . THR A 1 33 ? 7.036 5.905 4.442 1.00 0.00 33 THR A C 10
ATOM 7268 O O . THR A 1 33 ? 8.103 6.470 4.207 1.00 0.00 33 THR A O 10
ATOM 7279 N N . GLY A 1 34 ? 5.929 6.561 4.778 1.00 0.00 34 GLY A N 10
ATOM 7280 C CA . GLY A 1 34 ? 5.928 8.008 4.885 1.00 0.00 34 GLY A CA 10
ATOM 7281 C C . GLY A 1 34 ? 5.051 8.666 3.839 1.00 0.00 34 GLY A C 10
ATOM 7282 O O . GLY A 1 34 ? 5.402 9.711 3.292 1.00 0.00 34 GLY A O 10
ATOM 7286 N N . SER A 1 35 ? 3.906 8.052 3.557 1.00 0.00 35 SER A N 10
ATOM 7287 C CA . SER A 1 35 ? 2.978 8.581 2.565 1.00 0.00 35 SER A CA 10
ATOM 7288 C C . SER A 1 35 ? 3.732 9.156 1.369 1.00 0.00 35 SER A C 10
ATOM 7289 O O . SER A 1 35 ? 3.314 10.152 0.779 1.00 0.00 35 SER A O 10
ATOM 7297 N N . ARG A 1 36 ? 4.845 8.521 1.019 1.00 0.00 36 ARG A N 10
ATOM 7298 C CA . ARG A 1 36 ? 5.659 8.969 -0.105 1.00 0.00 36 ARG A CA 10
ATOM 7299 C C . ARG A 1 36 ? 4.871 8.896 -1.410 1.00 0.00 36 ARG A C 10
ATOM 7300 O O . ARG A 1 36 ? 4.641 9.913 -2.065 1.00 0.00 36 ARG A O 10
ATOM 7321 N N . SER A 1 37 ? 4.460 7.688 -1.781 1.00 0.00 37 SER A N 10
ATOM 7322 C CA . SER A 1 37 ? 3.702 7.482 -3.009 1.00 0.00 37 SER A CA 10
ATOM 7323 C C . SER A 1 37 ? 3.071 6.093 -3.031 1.00 0.00 37 SER A C 10
ATOM 7324 O O . SER A 1 37 ? 3.444 5.217 -2.249 1.00 0.00 37 SER A O 10
ATOM 7332 N N . ILE A 1 38 ? 2.115 5.899 -3.933 1.00 0.00 38 ILE A N 10
ATOM 7333 C CA . ILE A 1 38 ? 1.433 4.617 -4.058 1.00 0.00 38 ILE A CA 10
ATOM 7334 C C . ILE A 1 38 ? 2.432 3.476 -4.220 1.00 0.00 38 ILE A C 10
ATOM 7335 O O . ILE A 1 38 ? 2.166 2.344 -3.816 1.00 0.00 38 ILE A O 10
ATOM 7351 N N . GLU A 1 39 ? 3.582 3.783 -4.811 1.00 0.00 39 GLU A N 10
ATOM 7352 C CA . GLU A 1 39 ? 4.621 2.783 -5.024 1.00 0.00 39 GLU A CA 10
ATOM 7353 C C . GLU A 1 39 ? 5.334 2.451 -3.716 1.00 0.00 39 GLU A C 10
ATOM 7354 O O . GLU A 1 39 ? 5.308 1.311 -3.255 1.00 0.00 39 GLU A O 10
ATOM 7366 N N . ALA A 1 40 ? 5.970 3.457 -3.125 1.00 0.00 40 ALA A N 10
ATOM 7367 C CA . ALA A 1 40 ? 6.689 3.274 -1.870 1.00 0.00 40 ALA A CA 10
ATOM 7368 C C . ALA A 1 40 ? 5.955 2.301 -0.954 1.00 0.00 40 ALA A C 10
ATOM 7369 O O . ALA A 1 40 ? 6.500 1.268 -0.566 1.00 0.00 40 ALA A O 10
ATOM 7376 N N . ALA A 1 41 ? 4.716 2.639 -0.611 1.00 0.00 41 ALA A N 10
ATOM 7377 C CA . ALA A 1 41 ? 3.907 1.794 0.259 1.00 0.00 41 ALA A CA 10
ATOM 7378 C C . ALA A 1 41 ? 4.063 0.321 -0.107 1.00 0.00 41 ALA A C 10
ATOM 7379 O O . ALA A 1 41 ? 4.451 -0.498 0.727 1.00 0.00 41 ALA A O 10
ATOM 7386 N N . LEU A 1 42 ? 3.757 -0.009 -1.356 1.00 0.00 42 LEU A N 10
ATOM 7387 C CA . LEU A 1 42 ? 3.863 -1.384 -1.832 1.00 0.00 42 LEU A CA 10
ATOM 7388 C C . LEU A 1 42 ? 5.286 -1.909 -1.668 1.00 0.00 42 LEU A C 10
ATOM 7389 O O . LEU A 1 42 ? 5.520 -2.875 -0.943 1.00 0.00 42 LEU A O 10
ATOM 7405 N N . GLU A 1 43 ? 6.231 -1.264 -2.344 1.00 0.00 43 GLU A N 10
ATOM 7406 C CA . GLU A 1 43 ? 7.631 -1.666 -2.272 1.00 0.00 43 GLU A CA 10
ATOM 7407 C C . GLU A 1 43 ? 7.987 -2.146 -0.868 1.00 0.00 43 GLU A C 10
ATOM 7408 O O . GLU A 1 43 ? 8.413 -3.286 -0.678 1.00 0.00 43 GLU A O 10
ATOM 7420 N N . TYR A 1 44 ? 7.810 -1.268 0.114 1.00 0.00 44 TYR A N 10
ATOM 7421 C CA . TYR A 1 44 ? 8.115 -1.600 1.500 1.00 0.00 44 TYR A CA 10
ATOM 7422 C C . TYR A 1 44 ? 7.459 -2.917 1.902 1.00 0.00 44 TYR A C 10
ATOM 7423 O O . TYR A 1 44 ? 8.134 -3.855 2.328 1.00 0.00 44 TYR A O 10
ATOM 7441 N N . ILE A 1 45 ? 6.139 -2.980 1.763 1.00 0.00 45 ILE A N 10
ATOM 7442 C CA . ILE A 1 45 ? 5.391 -4.182 2.109 1.00 0.00 45 ILE A CA 10
ATOM 7443 C C . ILE A 1 45 ? 6.001 -5.417 1.454 1.00 0.00 45 ILE A C 10
ATOM 7444 O O . ILE A 1 45 ? 6.381 -6.370 2.135 1.00 0.00 45 ILE A O 10
ATOM 7460 N N . SER A 1 46 ? 6.094 -5.392 0.129 1.00 0.00 46 SER A N 10
ATOM 7461 C CA . SER A 1 46 ? 6.656 -6.510 -0.619 1.00 0.00 46 SER A CA 10
ATOM 7462 C C . SER A 1 46 ? 7.966 -6.978 0.006 1.00 0.00 46 SER A C 10
ATOM 7463 O O . SER A 1 46 ? 8.181 -8.174 0.206 1.00 0.00 46 SER A O 10
ATOM 7471 N N . LYS A 1 47 ? 8.841 -6.026 0.314 1.00 0.00 47 LYS A N 10
ATOM 7472 C CA . LYS A 1 47 ? 10.131 -6.338 0.919 1.00 0.00 47 LYS A CA 10
ATOM 7473 C C . LYS A 1 47 ? 9.953 -7.187 2.173 1.00 0.00 47 LYS A C 10
ATOM 7474 O O . LYS A 1 47 ? 10.532 -8.266 2.290 1.00 0.00 47 LYS A O 10
ATOM 7493 N N . MET A 1 48 ? 9.147 -6.693 3.107 1.00 0.00 48 MET A N 10
ATOM 7494 C CA . MET A 1 48 ? 8.891 -7.409 4.352 1.00 0.00 48 MET A CA 10
ATOM 7495 C C . MET A 1 48 ? 8.712 -8.902 4.094 1.00 0.00 48 MET A C 10
ATOM 7496 O O . MET A 1 48 ? 9.410 -9.730 4.677 1.00 0.00 48 MET A O 10
ATOM 7510 N N . SER A 1 49 ? 7.771 -9.237 3.216 1.00 0.00 49 SER A N 10
ATOM 7511 C CA . SER A 1 49 ? 7.497 -10.630 2.884 1.00 0.00 49 SER A CA 10
ATOM 7512 C C . SER A 1 49 ? 6.765 -10.737 1.550 1.00 0.00 49 SER A C 10
ATOM 7513 O O . SER A 1 49 ? 5.947 -9.884 1.208 1.00 0.00 49 SER A O 10
ATOM 7521 N N . GLY A 1 50 ? 7.067 -11.792 0.799 1.00 0.00 50 GLY A N 10
ATOM 7522 C CA . GLY A 1 50 ? 6.429 -11.992 -0.489 1.00 0.00 50 GLY A CA 10
ATOM 7523 C C . GLY A 1 50 ? 5.691 -13.313 -0.572 1.00 0.00 50 GLY A C 10
ATOM 7524 O O . GLY A 1 50 ? 6.100 -14.316 0.014 1.00 0.00 50 GLY A O 10
ATOM 7528 N N . PRO A 1 51 ? 4.573 -13.326 -1.313 1.00 0.00 51 PRO A N 10
ATOM 7529 C CA . PRO A 1 51 ? 3.751 -14.527 -1.487 1.00 0.00 51 PRO A CA 10
ATOM 7530 C C . PRO A 1 51 ? 4.444 -15.585 -2.338 1.00 0.00 51 PRO A C 10
ATOM 7531 O O . PRO A 1 51 ? 4.714 -15.367 -3.519 1.00 0.00 51 PRO A O 10
ATOM 7542 N N . SER A 1 52 ? 4.729 -16.733 -1.730 1.00 0.00 52 SER A N 10
ATOM 7543 C CA . SER A 1 52 ? 5.394 -17.825 -2.432 1.00 0.00 52 SER A CA 10
ATOM 7544 C C . SER A 1 52 ? 4.374 -18.809 -2.996 1.00 0.00 52 SER A C 10
ATOM 7545 O O . SER A 1 52 ? 4.208 -19.913 -2.477 1.00 0.00 52 SER A O 10
ATOM 7553 N N . SER A 1 53 ? 3.693 -18.400 -4.061 1.00 0.00 53 SER A N 10
ATOM 7554 C CA . SER A 1 53 ? 2.686 -19.244 -4.695 1.00 0.00 53 SER A CA 10
ATOM 7555 C C . SER A 1 53 ? 1.444 -19.359 -3.816 1.00 0.00 53 SER A C 10
ATOM 7556 O O . SER A 1 53 ? 0.870 -20.438 -3.672 1.00 0.00 53 SER A O 10
ATOM 7564 N N . GLY A 1 54 ? 1.034 -18.238 -3.231 1.00 0.00 54 GLY A N 10
ATOM 7565 C CA . GLY A 1 54 ? -0.137 -18.233 -2.374 1.00 0.00 54 GLY A CA 10
ATOM 7566 C C . GLY A 1 54 ? -1.252 -17.364 -2.920 1.00 0.00 54 GLY A C 10
ATOM 7567 O O . GLY A 1 54 ? -2.418 -17.760 -2.912 1.00 0.00 54 GLY A O 10
ATOM 7571 N N . GLY A 1 1 ? -5.408 17.981 16.786 1.00 0.00 1 GLY A N 11
ATOM 7572 C CA . GLY A 1 1 ? -5.658 18.675 15.535 1.00 0.00 1 GLY A CA 11
ATOM 7573 C C . GLY A 1 1 ? -6.849 18.110 14.787 1.00 0.00 1 GLY A C 11
ATOM 7574 O O . GLY A 1 1 ? -7.690 18.859 14.290 1.00 0.00 1 GLY A O 11
ATOM 7578 N N . SER A 1 2 ? -6.921 16.785 14.705 1.00 0.00 2 SER A N 11
ATOM 7579 C CA . SER A 1 2 ? -8.015 16.121 14.007 1.00 0.00 2 SER A CA 11
ATOM 7580 C C . SER A 1 2 ? -8.771 15.186 14.946 1.00 0.00 2 SER A C 11
ATOM 7581 O O . SER A 1 2 ? -8.230 14.180 15.406 1.00 0.00 2 SER A O 11
ATOM 7589 N N . SER A 1 3 ? -10.025 15.526 15.227 1.00 0.00 3 SER A N 11
ATOM 7590 C CA . SER A 1 3 ? -10.855 14.721 16.115 1.00 0.00 3 SER A CA 11
ATOM 7591 C C . SER A 1 3 ? -10.975 13.291 15.597 1.00 0.00 3 SER A C 11
ATOM 7592 O O . SER A 1 3 ? -11.250 13.066 14.419 1.00 0.00 3 SER A O 11
ATOM 7600 N N . GLY A 1 4 ? -10.766 12.326 16.488 1.00 0.00 4 GLY A N 11
ATOM 7601 C CA . GLY A 1 4 ? -10.854 10.929 16.104 1.00 0.00 4 GLY A CA 11
ATOM 7602 C C . GLY A 1 4 ? -9.497 10.322 15.807 1.00 0.00 4 GLY A C 11
ATOM 7603 O O . GLY A 1 4 ? -8.467 10.859 16.214 1.00 0.00 4 GLY A O 11
ATOM 7607 N N . SER A 1 5 ? -9.496 9.199 15.097 1.00 0.00 5 SER A N 11
ATOM 7608 C CA . SER A 1 5 ? -8.255 8.515 14.750 1.00 0.00 5 SER A CA 11
ATOM 7609 C C . SER A 1 5 ? -8.118 8.372 13.238 1.00 0.00 5 SER A C 11
ATOM 7610 O O . SER A 1 5 ? -8.867 7.630 12.603 1.00 0.00 5 SER A O 11
ATOM 7618 N N . SER A 1 6 ? -7.154 9.088 12.667 1.00 0.00 6 SER A N 11
ATOM 7619 C CA . SER A 1 6 ? -6.920 9.045 11.228 1.00 0.00 6 SER A CA 11
ATOM 7620 C C . SER A 1 6 ? -5.644 9.797 10.863 1.00 0.00 6 SER A C 11
ATOM 7621 O O . SER A 1 6 ? -5.183 10.659 11.610 1.00 0.00 6 SER A O 11
ATOM 7629 N N . GLY A 1 7 ? -5.078 9.463 9.707 1.00 0.00 7 GLY A N 11
ATOM 7630 C CA . GLY A 1 7 ? -3.860 10.116 9.262 1.00 0.00 7 GLY A CA 11
ATOM 7631 C C . GLY A 1 7 ? -3.342 9.547 7.956 1.00 0.00 7 GLY A C 11
ATOM 7632 O O . GLY A 1 7 ? -2.963 10.292 7.053 1.00 0.00 7 GLY A O 11
ATOM 7636 N N . VAL A 1 8 ? -3.323 8.221 7.856 1.00 0.00 8 VAL A N 11
ATOM 7637 C CA . VAL A 1 8 ? -2.847 7.552 6.651 1.00 0.00 8 VAL A CA 11
ATOM 7638 C C . VAL A 1 8 ? -3.673 7.955 5.435 1.00 0.00 8 VAL A C 11
ATOM 7639 O O . VAL A 1 8 ? -4.902 7.984 5.489 1.00 0.00 8 VAL A O 11
ATOM 7652 N N . ASN A 1 9 ? -2.990 8.266 4.339 1.00 0.00 9 ASN A N 11
ATOM 7653 C CA . ASN A 1 9 ? -3.661 8.668 3.108 1.00 0.00 9 ASN A CA 11
ATOM 7654 C C . ASN A 1 9 ? -4.785 7.697 2.759 1.00 0.00 9 ASN A C 11
ATOM 7655 O O . ASN A 1 9 ? -4.572 6.487 2.679 1.00 0.00 9 ASN A O 11
ATOM 7666 N N . ARG A 1 10 ? -5.982 8.236 2.553 1.00 0.00 10 ARG A N 11
ATOM 7667 C CA . ARG A 1 10 ? -7.140 7.418 2.214 1.00 0.00 10 ARG A CA 11
ATOM 7668 C C . ARG A 1 10 ? -7.301 7.304 0.700 1.00 0.00 10 ARG A C 11
ATOM 7669 O O . ARG A 1 10 ? -7.445 6.206 0.164 1.00 0.00 10 ARG A O 11
ATOM 7690 N N . GLN A 1 11 ? -7.275 8.445 0.020 1.00 0.00 11 GLN A N 11
ATOM 7691 C CA . GLN A 1 11 ? -7.418 8.472 -1.431 1.00 0.00 11 GLN A CA 11
ATOM 7692 C C . GLN A 1 11 ? -6.349 7.616 -2.100 1.00 0.00 11 GLN A C 11
ATOM 7693 O O . GLN A 1 11 ? -6.623 6.908 -3.068 1.00 0.00 11 GLN A O 11
ATOM 7707 N N . MET A 1 12 ? -5.129 7.687 -1.578 1.00 0.00 12 MET A N 11
ATOM 7708 C CA . MET A 1 12 ? -4.018 6.916 -2.125 1.00 0.00 12 MET A CA 11
ATOM 7709 C C . MET A 1 12 ? -4.182 5.432 -1.818 1.00 0.00 12 MET A C 11
ATOM 7710 O O . MET A 1 12 ? -3.668 4.577 -2.540 1.00 0.00 12 MET A O 11
ATOM 7724 N N . LEU A 1 13 ? -4.901 5.131 -0.742 1.00 0.00 13 LEU A N 11
ATOM 7725 C CA . LEU A 1 13 ? -5.133 3.748 -0.339 1.00 0.00 13 LEU A CA 11
ATOM 7726 C C . LEU A 1 13 ? -5.874 2.980 -1.428 1.00 0.00 13 LEU A C 11
ATOM 7727 O O . LEU A 1 13 ? -5.372 1.983 -1.948 1.00 0.00 13 LEU A O 11
ATOM 7743 N N . GLN A 1 14 ? -7.068 3.452 -1.771 1.00 0.00 14 GLN A N 11
ATOM 7744 C CA . GLN A 1 14 ? -7.876 2.810 -2.800 1.00 0.00 14 GLN A CA 11
ATOM 7745 C C . GLN A 1 14 ? -7.043 2.517 -4.043 1.00 0.00 14 GLN A C 11
ATOM 7746 O O . GLN A 1 14 ? -7.400 1.664 -4.854 1.00 0.00 14 GLN A O 11
ATOM 7760 N N . GLU A 1 15 ? -5.930 3.230 -4.185 1.00 0.00 15 GLU A N 11
ATOM 7761 C CA . GLU A 1 15 ? -5.046 3.046 -5.331 1.00 0.00 15 GLU A CA 11
ATOM 7762 C C . GLU A 1 15 ? -4.116 1.856 -5.115 1.00 0.00 15 GLU A C 11
ATOM 7763 O O . GLU A 1 15 ? -4.112 0.907 -5.900 1.00 0.00 15 GLU A O 11
ATOM 7775 N N . LEU A 1 16 ? -3.329 1.914 -4.046 1.00 0.00 16 LEU A N 11
ATOM 7776 C CA . LEU A 1 16 ? -2.394 0.841 -3.726 1.00 0.00 16 LEU A CA 11
ATOM 7777 C C . LEU A 1 16 ? -3.130 -0.478 -3.515 1.00 0.00 16 LEU A C 11
ATOM 7778 O O . LEU A 1 16 ? -2.673 -1.534 -3.954 1.00 0.00 16 LEU A O 11
ATOM 7794 N N . VAL A 1 17 ? -4.273 -0.411 -2.840 1.00 0.00 17 VAL A N 11
ATOM 7795 C CA . VAL A 1 17 ? -5.075 -1.599 -2.573 1.00 0.00 17 VAL A CA 11
ATOM 7796 C C . VAL A 1 17 ? -5.541 -2.251 -3.870 1.00 0.00 17 VAL A C 11
ATOM 7797 O O . VAL A 1 17 ? -5.595 -3.475 -3.977 1.00 0.00 17 VAL A O 11
ATOM 7810 N N . ASN A 1 18 ? -5.875 -1.423 -4.855 1.00 0.00 18 ASN A N 11
ATOM 7811 C CA . ASN A 1 18 ? -6.337 -1.918 -6.147 1.00 0.00 18 ASN A CA 11
ATOM 7812 C C . ASN A 1 18 ? -5.326 -2.888 -6.750 1.00 0.00 18 ASN A C 11
ATOM 7813 O O . ASN A 1 18 ? -5.698 -3.906 -7.333 1.00 0.00 18 ASN A O 11
ATOM 7824 N N . ALA A 1 19 ? -4.045 -2.565 -6.605 1.00 0.00 19 ALA A N 11
ATOM 7825 C CA . ALA A 1 19 ? -2.980 -3.409 -7.133 1.00 0.00 19 ALA A CA 11
ATOM 7826 C C . ALA A 1 19 ? -3.125 -4.846 -6.645 1.00 0.00 19 ALA A C 11
ATOM 7827 O O . ALA A 1 19 ? -3.137 -5.784 -7.441 1.00 0.00 19 ALA A O 11
ATOM 7834 N N . GLY A 1 20 ? -3.233 -5.011 -5.330 1.00 0.00 20 GLY A N 11
ATOM 7835 C CA . GLY A 1 20 ? -3.375 -6.338 -4.759 1.00 0.00 20 GLY A CA 11
ATOM 7836 C C . GLY A 1 20 ? -2.815 -6.426 -3.352 1.00 0.00 20 GLY A C 11
ATOM 7837 O O . GLY A 1 20 ? -2.016 -7.313 -3.049 1.00 0.00 20 GLY A O 11
ATOM 7841 N N . CYS A 1 21 ? -3.234 -5.504 -2.492 1.00 0.00 21 CYS A N 11
ATOM 7842 C CA . CYS A 1 21 ? -2.767 -5.479 -1.111 1.00 0.00 21 CYS A CA 11
ATOM 7843 C C . CYS A 1 21 ? -3.943 -5.488 -0.139 1.00 0.00 21 CYS A C 11
ATOM 7844 O O . CYS A 1 21 ? -5.084 -5.238 -0.529 1.00 0.00 21 CYS A O 11
ATOM 7852 N N . ASP A 1 22 ? -3.657 -5.777 1.125 1.00 0.00 22 ASP A N 11
ATOM 7853 C CA . ASP A 1 22 ? -4.691 -5.818 2.153 1.00 0.00 22 ASP A CA 11
ATOM 7854 C C . ASP A 1 22 ? -5.005 -4.416 2.665 1.00 0.00 22 ASP A C 11
ATOM 7855 O O . ASP A 1 22 ? -4.119 -3.567 2.758 1.00 0.00 22 ASP A O 11
ATOM 7864 N N . GLN A 1 23 ? -6.271 -4.181 2.994 1.00 0.00 23 GLN A N 11
ATOM 7865 C CA . GLN A 1 23 ? -6.701 -2.881 3.494 1.00 0.00 23 GLN A CA 11
ATOM 7866 C C . GLN A 1 23 ? -6.080 -2.590 4.857 1.00 0.00 23 GLN A C 11
ATOM 7867 O O . GLN A 1 23 ? -5.720 -1.452 5.154 1.00 0.00 23 GLN A O 11
ATOM 7881 N N . GLU A 1 24 ? -5.959 -3.627 5.680 1.00 0.00 24 GLU A N 11
ATOM 7882 C CA . GLU A 1 24 ? -5.382 -3.480 7.011 1.00 0.00 24 GLU A CA 11
ATOM 7883 C C . GLU A 1 24 ? -3.864 -3.344 6.935 1.00 0.00 24 GLU A C 11
ATOM 7884 O O . GLU A 1 24 ? -3.266 -2.542 7.651 1.00 0.00 24 GLU A O 11
ATOM 7896 N N . MET A 1 25 ? -3.248 -4.134 6.062 1.00 0.00 25 MET A N 11
ATOM 7897 C CA . MET A 1 25 ? -1.800 -4.101 5.891 1.00 0.00 25 MET A CA 11
ATOM 7898 C C . MET A 1 25 ? -1.361 -2.800 5.226 1.00 0.00 25 MET A C 11
ATOM 7899 O O . MET A 1 25 ? -0.448 -2.126 5.704 1.00 0.00 25 MET A O 11
ATOM 7913 N N . ALA A 1 26 ? -2.015 -2.454 4.123 1.00 0.00 26 ALA A N 11
ATOM 7914 C CA . ALA A 1 26 ? -1.692 -1.234 3.394 1.00 0.00 26 ALA A CA 11
ATOM 7915 C C . ALA A 1 26 ? -1.571 -0.045 4.341 1.00 0.00 26 ALA A C 11
ATOM 7916 O O . ALA A 1 26 ? -0.488 0.509 4.523 1.00 0.00 26 ALA A O 11
ATOM 7923 N N . GLY A 1 27 ? -2.692 0.343 4.942 1.00 0.00 27 GLY A N 11
ATOM 7924 C CA . GLY A 1 27 ? -2.689 1.465 5.863 1.00 0.00 27 GLY A CA 11
ATOM 7925 C C . GLY A 1 27 ? -1.436 1.513 6.715 1.00 0.00 27 GLY A C 11
ATOM 7926 O O . GLY A 1 27 ? -0.783 2.552 6.812 1.00 0.00 27 GLY A O 11
ATOM 7930 N N . ARG A 1 28 ? -1.101 0.387 7.335 1.00 0.00 28 ARG A N 11
ATOM 7931 C CA . ARG A 1 28 ? 0.080 0.306 8.186 1.00 0.00 28 ARG A CA 11
ATOM 7932 C C . ARG A 1 28 ? 1.314 0.825 7.453 1.00 0.00 28 ARG A C 11
ATOM 7933 O O . ARG A 1 28 ? 1.979 1.751 7.916 1.00 0.00 28 ARG A O 11
ATOM 7954 N N . ALA A 1 29 ? 1.614 0.220 6.308 1.00 0.00 29 ALA A N 11
ATOM 7955 C CA . ALA A 1 29 ? 2.766 0.622 5.511 1.00 0.00 29 ALA A CA 11
ATOM 7956 C C . ALA A 1 29 ? 2.679 2.094 5.123 1.00 0.00 29 ALA A C 11
ATOM 7957 O O . ALA A 1 29 ? 3.609 2.866 5.363 1.00 0.00 29 ALA A O 11
ATOM 7964 N N . LEU A 1 30 ? 1.558 2.477 4.522 1.00 0.00 30 LEU A N 11
ATOM 7965 C CA . LEU A 1 30 ? 1.350 3.857 4.099 1.00 0.00 30 LEU A CA 11
ATOM 7966 C C . LEU A 1 30 ? 1.882 4.833 5.144 1.00 0.00 30 LEU A C 11
ATOM 7967 O O . LEU A 1 30 ? 2.369 5.913 4.810 1.00 0.00 30 LEU A O 11
ATOM 7983 N N . LYS A 1 31 ? 1.787 4.445 6.411 1.00 0.00 31 LYS A N 11
ATOM 7984 C CA . LYS A 1 31 ? 2.262 5.282 7.506 1.00 0.00 31 LYS A CA 11
ATOM 7985 C C . LYS A 1 31 ? 3.753 5.071 7.746 1.00 0.00 31 LYS A C 11
ATOM 7986 O O . LYS A 1 31 ? 4.554 5.990 7.576 1.00 0.00 31 LYS A O 11
ATOM 8005 N N . GLN A 1 32 ? 4.118 3.855 8.139 1.00 0.00 32 GLN A N 11
ATOM 8006 C CA . GLN A 1 32 ? 5.514 3.524 8.401 1.00 0.00 32 GLN A CA 11
ATOM 8007 C C . GLN A 1 32 ? 6.423 4.110 7.326 1.00 0.00 32 GLN A C 11
ATOM 8008 O O . GLN A 1 32 ? 7.291 4.935 7.613 1.00 0.00 32 GLN A O 11
ATOM 8022 N N . THR A 1 33 ? 6.218 3.679 6.085 1.00 0.00 33 THR A N 11
ATOM 8023 C CA . THR A 1 33 ? 7.020 4.160 4.967 1.00 0.00 33 THR A CA 11
ATOM 8024 C C . THR A 1 33 ? 6.750 5.634 4.690 1.00 0.00 33 THR A C 11
ATOM 8025 O O . THR A 1 33 ? 7.667 6.454 4.690 1.00 0.00 33 THR A O 11
ATOM 8036 N N . GLY A 1 34 ? 5.484 5.965 4.455 1.00 0.00 34 GLY A N 11
ATOM 8037 C CA . GLY A 1 34 ? 5.116 7.342 4.180 1.00 0.00 34 GLY A CA 11
ATOM 8038 C C . GLY A 1 34 ? 4.292 7.480 2.915 1.00 0.00 34 GLY A C 11
ATOM 8039 O O . GLY A 1 34 ? 4.558 6.811 1.917 1.00 0.00 34 GLY A O 11
ATOM 8043 N N . SER A 1 35 ? 3.289 8.351 2.956 1.00 0.00 35 SER A N 11
ATOM 8044 C CA . SER A 1 35 ? 2.420 8.571 1.806 1.00 0.00 35 SER A CA 11
ATOM 8045 C C . SER A 1 35 ? 3.108 9.453 0.767 1.00 0.00 35 SER A C 11
ATOM 8046 O O . SER A 1 35 ? 2.542 10.444 0.305 1.00 0.00 35 SER A O 11
ATOM 8054 N N . ARG A 1 36 ? 4.332 9.084 0.405 1.00 0.00 36 ARG A N 11
ATOM 8055 C CA . ARG A 1 36 ? 5.098 9.841 -0.578 1.00 0.00 36 ARG A CA 11
ATOM 8056 C C . ARG A 1 36 ? 4.818 9.338 -1.991 1.00 0.00 36 ARG A C 11
ATOM 8057 O O . ARG A 1 36 ? 4.613 10.128 -2.913 1.00 0.00 36 ARG A O 11
ATOM 8078 N N . SER A 1 37 ? 4.811 8.019 -2.153 1.00 0.00 37 SER A N 11
ATOM 8079 C CA . SER A 1 37 ? 4.560 7.410 -3.454 1.00 0.00 37 SER A CA 11
ATOM 8080 C C . SER A 1 37 ? 3.985 6.006 -3.295 1.00 0.00 37 SER A C 11
ATOM 8081 O O . SER A 1 37 ? 4.592 5.144 -2.658 1.00 0.00 37 SER A O 11
ATOM 8089 N N . ILE A 1 38 ? 2.812 5.783 -3.879 1.00 0.00 38 ILE A N 11
ATOM 8090 C CA . ILE A 1 38 ? 2.156 4.484 -3.803 1.00 0.00 38 ILE A CA 11
ATOM 8091 C C . ILE A 1 38 ? 3.167 3.349 -3.926 1.00 0.00 38 ILE A C 11
ATOM 8092 O O . ILE A 1 38 ? 3.070 2.340 -3.229 1.00 0.00 38 ILE A O 11
ATOM 8108 N N . GLU A 1 39 ? 4.139 3.524 -4.817 1.00 0.00 39 GLU A N 11
ATOM 8109 C CA . GLU A 1 39 ? 5.169 2.514 -5.030 1.00 0.00 39 GLU A CA 11
ATOM 8110 C C . GLU A 1 39 ? 5.880 2.178 -3.722 1.00 0.00 39 GLU A C 11
ATOM 8111 O O . GLU A 1 39 ? 6.101 1.009 -3.406 1.00 0.00 39 GLU A O 11
ATOM 8123 N N . ALA A 1 40 ? 6.236 3.211 -2.966 1.00 0.00 40 ALA A N 11
ATOM 8124 C CA . ALA A 1 40 ? 6.921 3.026 -1.693 1.00 0.00 40 ALA A CA 11
ATOM 8125 C C . ALA A 1 40 ? 6.190 2.012 -0.819 1.00 0.00 40 ALA A C 11
ATOM 8126 O O . ALA A 1 40 ? 6.800 1.088 -0.282 1.00 0.00 40 ALA A O 11
ATOM 8133 N N . ALA A 1 41 ? 4.880 2.191 -0.681 1.00 0.00 41 ALA A N 11
ATOM 8134 C CA . ALA A 1 41 ? 4.067 1.291 0.126 1.00 0.00 41 ALA A CA 11
ATOM 8135 C C . ALA A 1 41 ? 4.286 -0.162 -0.281 1.00 0.00 41 ALA A C 11
ATOM 8136 O O . ALA A 1 41 ? 4.788 -0.968 0.503 1.00 0.00 41 ALA A O 11
ATOM 8143 N N . LEU A 1 42 ? 3.908 -0.490 -1.512 1.00 0.00 42 LEU A N 11
ATOM 8144 C CA . LEU A 1 42 ? 4.063 -1.847 -2.024 1.00 0.00 42 LEU A CA 11
ATOM 8145 C C . LEU A 1 42 ? 5.505 -2.322 -1.879 1.00 0.00 42 LEU A C 11
ATOM 8146 O O . LEU A 1 42 ? 5.771 -3.345 -1.249 1.00 0.00 42 LEU A O 11
ATOM 8162 N N . GLU A 1 43 ? 6.432 -1.570 -2.464 1.00 0.00 43 GLU A N 11
ATOM 8163 C CA . GLU A 1 43 ? 7.847 -1.915 -2.399 1.00 0.00 43 GLU A CA 11
ATOM 8164 C C . GLU A 1 43 ? 8.213 -2.451 -1.018 1.00 0.00 43 GLU A C 11
ATOM 8165 O O . GLU A 1 43 ? 8.782 -3.536 -0.892 1.00 0.00 43 GLU A O 11
ATOM 8177 N N . TYR A 1 44 ? 7.883 -1.684 0.015 1.00 0.00 44 TYR A N 11
ATOM 8178 C CA . TYR A 1 44 ? 8.179 -2.080 1.387 1.00 0.00 44 TYR A CA 11
ATOM 8179 C C . TYR A 1 44 ? 7.533 -3.421 1.718 1.00 0.00 44 TYR A C 11
ATOM 8180 O O . TYR A 1 44 ? 8.163 -4.295 2.315 1.00 0.00 44 TYR A O 11
ATOM 8198 N N . ILE A 1 45 ? 6.273 -3.577 1.326 1.00 0.00 45 ILE A N 11
ATOM 8199 C CA . ILE A 1 45 ? 5.542 -4.812 1.580 1.00 0.00 45 ILE A CA 11
ATOM 8200 C C . ILE A 1 45 ? 6.277 -6.015 0.998 1.00 0.00 45 ILE A C 11
ATOM 8201 O O . ILE A 1 45 ? 6.492 -7.015 1.684 1.00 0.00 45 ILE A O 11
ATOM 8217 N N . SER A 1 46 ? 6.662 -5.911 -0.270 1.00 0.00 46 SER A N 11
ATOM 8218 C CA . SER A 1 46 ? 7.371 -6.991 -0.945 1.00 0.00 46 SER A CA 11
ATOM 8219 C C . SER A 1 46 ? 8.657 -7.343 -0.202 1.00 0.00 46 SER A C 11
ATOM 8220 O O . SER A 1 46 ? 8.922 -8.510 0.087 1.00 0.00 46 SER A O 11
ATOM 8228 N N . LYS A 1 47 ? 9.454 -6.325 0.103 1.00 0.00 47 LYS A N 11
ATOM 8229 C CA . LYS A 1 47 ? 10.712 -6.524 0.813 1.00 0.00 47 LYS A CA 11
ATOM 8230 C C . LYS A 1 47 ? 10.541 -7.519 1.956 1.00 0.00 47 LYS A C 11
ATOM 8231 O O . LYS A 1 47 ? 11.274 -8.503 2.049 1.00 0.00 47 LYS A O 11
ATOM 8250 N N . MET A 1 48 ? 9.568 -7.257 2.822 1.00 0.00 48 MET A N 11
ATOM 8251 C CA . MET A 1 48 ? 9.299 -8.132 3.957 1.00 0.00 48 MET A CA 11
ATOM 8252 C C . MET A 1 48 ? 9.239 -9.591 3.516 1.00 0.00 48 MET A C 11
ATOM 8253 O O . MET A 1 48 ? 9.892 -10.454 4.103 1.00 0.00 48 MET A O 11
ATOM 8267 N N . SER A 1 49 ? 8.450 -9.860 2.481 1.00 0.00 49 SER A N 11
ATOM 8268 C CA . SER A 1 49 ? 8.302 -11.215 1.964 1.00 0.00 49 SER A CA 11
ATOM 8269 C C . SER A 1 49 ? 9.599 -11.698 1.323 1.00 0.00 49 SER A C 11
ATOM 8270 O O . SER A 1 49 ? 10.569 -10.947 1.216 1.00 0.00 49 SER A O 11
ATOM 8278 N N . GLY A 1 50 ? 9.609 -12.957 0.897 1.00 0.00 50 GLY A N 11
ATOM 8279 C CA . GLY A 1 50 ? 10.792 -13.519 0.272 1.00 0.00 50 GLY A CA 11
ATOM 8280 C C . GLY A 1 50 ? 10.455 -14.438 -0.885 1.00 0.00 50 GLY A C 11
ATOM 8281 O O . GLY A 1 50 ? 9.365 -15.007 -0.957 1.00 0.00 50 GLY A O 11
ATOM 8285 N N . PRO A 1 51 ? 11.405 -14.593 -1.819 1.00 0.00 51 PRO A N 11
ATOM 8286 C CA . PRO A 1 51 ? 11.226 -15.448 -2.997 1.00 0.00 51 PRO A CA 11
ATOM 8287 C C . PRO A 1 51 ? 11.199 -16.930 -2.639 1.00 0.00 51 PRO A C 11
ATOM 8288 O O . PRO A 1 51 ? 12.228 -17.517 -2.308 1.00 0.00 51 PRO A O 11
ATOM 8299 N N . SER A 1 52 ? 10.014 -17.529 -2.708 1.00 0.00 52 SER A N 11
ATOM 8300 C CA . SER A 1 52 ? 9.853 -18.942 -2.388 1.00 0.00 52 SER A CA 11
ATOM 8301 C C . SER A 1 52 ? 9.993 -19.803 -3.640 1.00 0.00 52 SER A C 11
ATOM 8302 O O . SER A 1 52 ? 9.505 -19.444 -4.711 1.00 0.00 52 SER A O 11
ATOM 8310 N N . SER A 1 53 ? 10.665 -20.941 -3.496 1.00 0.00 53 SER A N 11
ATOM 8311 C CA . SER A 1 53 ? 10.874 -21.852 -4.615 1.00 0.00 53 SER A CA 11
ATOM 8312 C C . SER A 1 53 ? 9.619 -21.949 -5.478 1.00 0.00 53 SER A C 11
ATOM 8313 O O . SER A 1 53 ? 8.508 -21.710 -5.008 1.00 0.00 53 SER A O 11
ATOM 8321 N N . GLY A 1 54 ? 9.807 -22.302 -6.747 1.00 0.00 54 GLY A N 11
ATOM 8322 C CA . GLY A 1 54 ? 8.683 -22.424 -7.657 1.00 0.00 54 GLY A CA 11
ATOM 8323 C C . GLY A 1 54 ? 8.897 -23.502 -8.701 1.00 0.00 54 GLY A C 11
ATOM 8324 O O . GLY A 1 54 ? 8.266 -23.486 -9.757 1.00 0.00 54 GLY A O 11
ATOM 8328 N N . GLY A 1 1 ? -11.717 23.436 1.671 1.00 0.00 1 GLY A N 12
ATOM 8329 C CA . GLY A 1 1 ? -11.537 22.675 2.894 1.00 0.00 1 GLY A CA 12
ATOM 8330 C C . GLY A 1 1 ? -10.881 23.488 3.992 1.00 0.00 1 GLY A C 12
ATOM 8331 O O . GLY A 1 1 ? -11.462 23.686 5.059 1.00 0.00 1 GLY A O 12
ATOM 8335 N N . SER A 1 2 ? -9.666 23.960 3.731 1.00 0.00 2 SER A N 12
ATOM 8336 C CA . SER A 1 2 ? -8.927 24.752 4.708 1.00 0.00 2 SER A CA 12
ATOM 8337 C C . SER A 1 2 ? -8.780 23.993 6.023 1.00 0.00 2 SER A C 12
ATOM 8338 O O . SER A 1 2 ? -8.964 24.557 7.102 1.00 0.00 2 SER A O 12
ATOM 8346 N N . SER A 1 3 ? -8.448 22.710 5.924 1.00 0.00 3 SER A N 12
ATOM 8347 C CA . SER A 1 3 ? -8.279 21.871 7.105 1.00 0.00 3 SER A CA 12
ATOM 8348 C C . SER A 1 3 ? -6.958 21.110 7.047 1.00 0.00 3 SER A C 12
ATOM 8349 O O . SER A 1 3 ? -6.290 21.081 6.014 1.00 0.00 3 SER A O 12
ATOM 8357 N N . GLY A 1 4 ? -6.586 20.495 8.166 1.00 0.00 4 GLY A N 12
ATOM 8358 C CA . GLY A 1 4 ? -5.346 19.743 8.222 1.00 0.00 4 GLY A CA 12
ATOM 8359 C C . GLY A 1 4 ? -5.578 18.258 8.422 1.00 0.00 4 GLY A C 12
ATOM 8360 O O . GLY A 1 4 ? -5.643 17.780 9.555 1.00 0.00 4 GLY A O 12
ATOM 8364 N N . SER A 1 5 ? -5.704 17.527 7.319 1.00 0.00 5 SER A N 12
ATOM 8365 C CA . SER A 1 5 ? -5.935 16.088 7.379 1.00 0.00 5 SER A CA 12
ATOM 8366 C C . SER A 1 5 ? -4.892 15.406 8.260 1.00 0.00 5 SER A C 12
ATOM 8367 O O . SER A 1 5 ? -3.730 15.811 8.292 1.00 0.00 5 SER A O 12
ATOM 8375 N N . SER A 1 6 ? -5.318 14.369 8.974 1.00 0.00 6 SER A N 12
ATOM 8376 C CA . SER A 1 6 ? -4.423 13.632 9.859 1.00 0.00 6 SER A CA 12
ATOM 8377 C C . SER A 1 6 ? -4.652 12.129 9.733 1.00 0.00 6 SER A C 12
ATOM 8378 O O . SER A 1 6 ? -5.779 11.650 9.844 1.00 0.00 6 SER A O 12
ATOM 8386 N N . GLY A 1 7 ? -3.571 11.390 9.500 1.00 0.00 7 GLY A N 12
ATOM 8387 C CA . GLY A 1 7 ? -3.673 9.949 9.363 1.00 0.00 7 GLY A CA 12
ATOM 8388 C C . GLY A 1 7 ? -3.140 9.454 8.033 1.00 0.00 7 GLY A C 12
ATOM 8389 O O . GLY A 1 7 ? -2.680 10.243 7.208 1.00 0.00 7 GLY A O 12
ATOM 8393 N N . VAL A 1 8 ? -3.198 8.142 7.825 1.00 0.00 8 VAL A N 12
ATOM 8394 C CA . VAL A 1 8 ? -2.716 7.542 6.587 1.00 0.00 8 VAL A CA 12
ATOM 8395 C C . VAL A 1 8 ? -3.519 8.036 5.389 1.00 0.00 8 VAL A C 12
ATOM 8396 O O . VAL A 1 8 ? -4.726 8.250 5.484 1.00 0.00 8 VAL A O 12
ATOM 8409 N N . ASN A 1 9 ? -2.839 8.212 4.260 1.00 0.00 9 ASN A N 12
ATOM 8410 C CA . ASN A 1 9 ? -3.489 8.681 3.042 1.00 0.00 9 ASN A CA 12
ATOM 8411 C C . ASN A 1 9 ? -4.535 7.678 2.563 1.00 0.00 9 ASN A C 12
ATOM 8412 O O . ASN A 1 9 ? -4.226 6.509 2.327 1.00 0.00 9 ASN A O 12
ATOM 8423 N N . ARG A 1 10 ? -5.772 8.142 2.421 1.00 0.00 10 ARG A N 12
ATOM 8424 C CA . ARG A 1 10 ? -6.863 7.286 1.972 1.00 0.00 10 ARG A CA 12
ATOM 8425 C C . ARG A 1 10 ? -6.811 7.090 0.459 1.00 0.00 10 ARG A C 12
ATOM 8426 O O . ARG A 1 10 ? -6.837 5.961 -0.030 1.00 0.00 10 ARG A O 12
ATOM 8447 N N . GLN A 1 11 ? -6.739 8.196 -0.274 1.00 0.00 11 GLN A N 12
ATOM 8448 C CA . GLN A 1 11 ? -6.686 8.145 -1.730 1.00 0.00 11 GLN A CA 12
ATOM 8449 C C . GLN A 1 11 ? -5.605 7.177 -2.201 1.00 0.00 11 GLN A C 12
ATOM 8450 O O . GLN A 1 11 ? -5.823 6.388 -3.120 1.00 0.00 11 GLN A O 12
ATOM 8464 N N . MET A 1 12 ? -4.440 7.244 -1.566 1.00 0.00 12 MET A N 12
ATOM 8465 C CA . MET A 1 12 ? -3.326 6.372 -1.920 1.00 0.00 12 MET A CA 12
ATOM 8466 C C . MET A 1 12 ? -3.647 4.918 -1.590 1.00 0.00 12 MET A C 12
ATOM 8467 O O . MET A 1 12 ? -3.157 3.999 -2.248 1.00 0.00 12 MET A O 12
ATOM 8481 N N . LEU A 1 13 ? -4.472 4.716 -0.569 1.00 0.00 13 LEU A N 12
ATOM 8482 C CA . LEU A 1 13 ? -4.858 3.373 -0.151 1.00 0.00 13 LEU A CA 12
ATOM 8483 C C . LEU A 1 13 ? -5.838 2.755 -1.143 1.00 0.00 13 LEU A C 12
ATOM 8484 O O . LEU A 1 13 ? -5.635 1.637 -1.616 1.00 0.00 13 LEU A O 12
ATOM 8500 N N . GLN A 1 14 ? -6.899 3.492 -1.455 1.00 0.00 14 GLN A N 12
ATOM 8501 C CA . GLN A 1 14 ? -7.910 3.017 -2.392 1.00 0.00 14 GLN A CA 12
ATOM 8502 C C . GLN A 1 14 ? -7.276 2.621 -3.722 1.00 0.00 14 GLN A C 12
ATOM 8503 O O . GLN A 1 14 ? -7.856 1.857 -4.493 1.00 0.00 14 GLN A O 12
ATOM 8517 N N . GLU A 1 15 ? -6.083 3.146 -3.983 1.00 0.00 15 GLU A N 12
ATOM 8518 C CA . GLU A 1 15 ? -5.372 2.847 -5.221 1.00 0.00 15 GLU A CA 12
ATOM 8519 C C . GLU A 1 15 ? -4.487 1.616 -5.056 1.00 0.00 15 GLU A C 12
ATOM 8520 O O . GLU A 1 15 ? -4.627 0.634 -5.786 1.00 0.00 15 GLU A O 12
ATOM 8532 N N . LEU A 1 16 ? -3.574 1.676 -4.092 1.00 0.00 16 LEU A N 12
ATOM 8533 C CA . LEU A 1 16 ? -2.664 0.566 -3.831 1.00 0.00 16 LEU A CA 12
ATOM 8534 C C . LEU A 1 16 ? -3.437 -0.703 -3.488 1.00 0.00 16 LEU A C 12
ATOM 8535 O O . LEU A 1 16 ? -2.977 -1.814 -3.753 1.00 0.00 16 LEU A O 12
ATOM 8551 N N . VAL A 1 17 ? -4.616 -0.531 -2.899 1.00 0.00 17 VAL A N 12
ATOM 8552 C CA . VAL A 1 17 ? -5.455 -1.662 -2.523 1.00 0.00 17 VAL A CA 12
ATOM 8553 C C . VAL A 1 17 ? -6.086 -2.311 -3.750 1.00 0.00 17 VAL A C 12
ATOM 8554 O O . VAL A 1 17 ? -6.180 -3.534 -3.840 1.00 0.00 17 VAL A O 12
ATOM 8567 N N . ASN A 1 18 ? -6.517 -1.481 -4.695 1.00 0.00 18 ASN A N 12
ATOM 8568 C CA . ASN A 1 18 ? -7.140 -1.973 -5.919 1.00 0.00 18 ASN A CA 12
ATOM 8569 C C . ASN A 1 18 ? -6.240 -2.989 -6.616 1.00 0.00 18 ASN A C 12
ATOM 8570 O O . ASN A 1 18 ? -6.700 -4.044 -7.053 1.00 0.00 18 ASN A O 12
ATOM 8581 N N . ALA A 1 19 ? -4.955 -2.664 -6.715 1.00 0.00 19 ALA A N 12
ATOM 8582 C CA . ALA A 1 19 ? -3.991 -3.548 -7.357 1.00 0.00 19 ALA A CA 12
ATOM 8583 C C . ALA A 1 19 ? -4.082 -4.962 -6.792 1.00 0.00 19 ALA A C 12
ATOM 8584 O O . ALA A 1 19 ? -3.964 -5.943 -7.525 1.00 0.00 19 ALA A O 12
ATOM 8591 N N . GLY A 1 20 ? -4.291 -5.058 -5.482 1.00 0.00 20 GLY A N 12
ATOM 8592 C CA . GLY A 1 20 ? -4.394 -6.356 -4.841 1.00 0.00 20 GLY A CA 12
ATOM 8593 C C . GLY A 1 20 ? -3.637 -6.416 -3.529 1.00 0.00 20 GLY A C 12
ATOM 8594 O O . GLY A 1 20 ? -3.112 -7.466 -3.155 1.00 0.00 20 GLY A O 12
ATOM 8598 N N . CYS A 1 21 ? -3.579 -5.289 -2.830 1.00 0.00 21 CYS A N 12
ATOM 8599 C CA . CYS A 1 21 ? -2.878 -5.217 -1.552 1.00 0.00 21 CYS A CA 12
ATOM 8600 C C . CYS A 1 21 ? -3.867 -5.151 -0.393 1.00 0.00 21 CYS A C 12
ATOM 8601 O O . CYS A 1 21 ? -4.790 -4.336 -0.396 1.00 0.00 21 CYS A O 12
ATOM 8609 N N . ASP A 1 22 ? -3.668 -6.015 0.597 1.00 0.00 22 ASP A N 12
ATOM 8610 C CA . ASP A 1 22 ? -4.542 -6.056 1.763 1.00 0.00 22 ASP A CA 12
ATOM 8611 C C . ASP A 1 22 ? -4.976 -4.650 2.167 1.00 0.00 22 ASP A C 12
ATOM 8612 O O . ASP A 1 22 ? -4.285 -3.672 1.883 1.00 0.00 22 ASP A O 12
ATOM 8621 N N . GLN A 1 23 ? -6.125 -4.558 2.828 1.00 0.00 23 GLN A N 12
ATOM 8622 C CA . GLN A 1 23 ? -6.652 -3.271 3.268 1.00 0.00 23 GLN A CA 12
ATOM 8623 C C . GLN A 1 23 ? -6.065 -2.877 4.620 1.00 0.00 23 GLN A C 12
ATOM 8624 O O . GLN A 1 23 ? -5.256 -1.954 4.710 1.00 0.00 23 GLN A O 12
ATOM 8638 N N . GLU A 1 24 ? -6.479 -3.583 5.668 1.00 0.00 24 GLU A N 12
ATOM 8639 C CA . GLU A 1 24 ? -5.995 -3.304 7.015 1.00 0.00 24 GLU A CA 12
ATOM 8640 C C . GLU A 1 24 ? -4.470 -3.241 7.043 1.00 0.00 24 GLU A C 12
ATOM 8641 O O . GLU A 1 24 ? -3.884 -2.486 7.817 1.00 0.00 24 GLU A O 12
ATOM 8653 N N . MET A 1 25 ? -3.835 -4.041 6.192 1.00 0.00 25 MET A N 12
ATOM 8654 C CA . MET A 1 25 ? -2.379 -4.076 6.118 1.00 0.00 25 MET A CA 12
ATOM 8655 C C . MET A 1 25 ? -1.843 -2.854 5.378 1.00 0.00 25 MET A C 12
ATOM 8656 O O . MET A 1 25 ? -1.074 -2.070 5.932 1.00 0.00 25 MET A O 12
ATOM 8670 N N . ALA A 1 26 ? -2.254 -2.701 4.124 1.00 0.00 26 ALA A N 12
ATOM 8671 C CA . ALA A 1 26 ? -1.816 -1.574 3.309 1.00 0.00 26 ALA A CA 12
ATOM 8672 C C . ALA A 1 26 ? -1.664 -0.313 4.153 1.00 0.00 26 ALA A C 12
ATOM 8673 O O . ALA A 1 26 ? -0.574 0.249 4.255 1.00 0.00 26 ALA A O 12
ATOM 8680 N N . GLY A 1 27 ? -2.764 0.127 4.756 1.00 0.00 27 GLY A N 12
ATOM 8681 C CA . GLY A 1 27 ? -2.731 1.319 5.582 1.00 0.00 27 GLY A CA 12
ATOM 8682 C C . GLY A 1 27 ? -1.447 1.437 6.380 1.00 0.00 27 GLY A C 12
ATOM 8683 O O . GLY A 1 27 ? -0.758 2.455 6.314 1.00 0.00 27 GLY A O 12
ATOM 8687 N N . ARG A 1 28 ? -1.124 0.393 7.136 1.00 0.00 28 ARG A N 12
ATOM 8688 C CA . ARG A 1 28 ? 0.084 0.384 7.952 1.00 0.00 28 ARG A CA 12
ATOM 8689 C C . ARG A 1 28 ? 1.300 0.793 7.126 1.00 0.00 28 ARG A C 12
ATOM 8690 O O . ARG A 1 28 ? 2.020 1.725 7.483 1.00 0.00 28 ARG A O 12
ATOM 8711 N N . ALA A 1 29 ? 1.523 0.087 6.022 1.00 0.00 29 ALA A N 12
ATOM 8712 C CA . ALA A 1 29 ? 2.651 0.377 5.145 1.00 0.00 29 ALA A CA 12
ATOM 8713 C C . ALA A 1 29 ? 2.601 1.817 4.644 1.00 0.00 29 ALA A C 12
ATOM 8714 O O . ALA A 1 29 ? 3.614 2.517 4.632 1.00 0.00 29 ALA A O 12
ATOM 8721 N N . LEU A 1 30 ? 1.416 2.253 4.229 1.00 0.00 30 LEU A N 12
ATOM 8722 C CA . LEU A 1 30 ? 1.234 3.610 3.726 1.00 0.00 30 LEU A CA 12
ATOM 8723 C C . LEU A 1 30 ? 1.842 4.631 4.682 1.00 0.00 30 LEU A C 12
ATOM 8724 O O . LEU A 1 30 ? 2.315 5.687 4.261 1.00 0.00 30 LEU A O 12
ATOM 8740 N N . LYS A 1 31 ? 1.827 4.310 5.971 1.00 0.00 31 LYS A N 12
ATOM 8741 C CA . LYS A 1 31 ? 2.379 5.197 6.988 1.00 0.00 31 LYS A CA 12
ATOM 8742 C C . LYS A 1 31 ? 3.855 4.895 7.230 1.00 0.00 31 LYS A C 12
ATOM 8743 O O . LYS A 1 31 ? 4.668 5.807 7.371 1.00 0.00 31 LYS A O 12
ATOM 8762 N N . GLN A 1 32 ? 4.191 3.610 7.275 1.00 0.00 32 GLN A N 12
ATOM 8763 C CA . GLN A 1 32 ? 5.569 3.189 7.500 1.00 0.00 32 GLN A CA 12
ATOM 8764 C C . GLN A 1 32 ? 6.531 3.987 6.626 1.00 0.00 32 GLN A C 12
ATOM 8765 O O . GLN A 1 32 ? 7.450 4.636 7.127 1.00 0.00 32 GLN A O 12
ATOM 8779 N N . THR A 1 33 ? 6.314 3.935 5.315 1.00 0.00 33 THR A N 12
ATOM 8780 C CA . THR A 1 33 ? 7.163 4.652 4.371 1.00 0.00 33 THR A CA 12
ATOM 8781 C C . THR A 1 33 ? 7.034 6.160 4.551 1.00 0.00 33 THR A C 12
ATOM 8782 O O . THR A 1 33 ? 8.019 6.892 4.464 1.00 0.00 33 THR A O 12
ATOM 8793 N N . GLY A 1 34 ? 5.812 6.619 4.804 1.00 0.00 34 GLY A N 12
ATOM 8794 C CA . GLY A 1 34 ? 5.577 8.039 4.993 1.00 0.00 34 GLY A CA 12
ATOM 8795 C C . GLY A 1 34 ? 4.728 8.638 3.890 1.00 0.00 34 GLY A C 12
ATOM 8796 O O . GLY A 1 34 ? 5.184 9.510 3.150 1.00 0.00 34 GLY A O 12
ATOM 8800 N N . SER A 1 35 ? 3.490 8.168 3.776 1.00 0.00 35 SER A N 12
ATOM 8801 C CA . SER A 1 35 ? 2.576 8.659 2.751 1.00 0.00 35 SER A CA 12
ATOM 8802 C C . SER A 1 35 ? 3.328 8.979 1.462 1.00 0.00 35 SER A C 12
ATOM 8803 O O . SER A 1 35 ? 2.974 9.910 0.739 1.00 0.00 35 SER A O 12
ATOM 8811 N N . ARG A 1 36 ? 4.367 8.199 1.182 1.00 0.00 36 ARG A N 12
ATOM 8812 C CA . ARG A 1 36 ? 5.170 8.399 -0.018 1.00 0.00 36 ARG A CA 12
ATOM 8813 C C . ARG A 1 36 ? 4.484 7.792 -1.239 1.00 0.00 36 ARG A C 12
ATOM 8814 O O . ARG A 1 36 ? 3.468 7.107 -1.116 1.00 0.00 36 ARG A O 12
ATOM 8835 N N . SER A 1 37 ? 5.045 8.049 -2.416 1.00 0.00 37 SER A N 12
ATOM 8836 C CA . SER A 1 37 ? 4.485 7.532 -3.659 1.00 0.00 37 SER A CA 12
ATOM 8837 C C . SER A 1 37 ? 3.950 6.116 -3.466 1.00 0.00 37 SER A C 12
ATOM 8838 O O . SER A 1 37 ? 4.556 5.301 -2.770 1.00 0.00 37 SER A O 12
ATOM 8846 N N . ILE A 1 38 ? 2.811 5.831 -4.088 1.00 0.00 38 ILE A N 12
ATOM 8847 C CA . ILE A 1 38 ? 2.194 4.515 -3.986 1.00 0.00 38 ILE A CA 12
ATOM 8848 C C . ILE A 1 38 ? 3.226 3.408 -4.171 1.00 0.00 38 ILE A C 12
ATOM 8849 O O . ILE A 1 38 ? 3.046 2.291 -3.687 1.00 0.00 38 ILE A O 12
ATOM 8865 N N . GLU A 1 39 ? 4.309 3.728 -4.873 1.00 0.00 39 GLU A N 12
ATOM 8866 C CA . GLU A 1 39 ? 5.371 2.760 -5.121 1.00 0.00 39 GLU A CA 12
ATOM 8867 C C . GLU A 1 39 ? 6.148 2.465 -3.841 1.00 0.00 39 GLU A C 12
ATOM 8868 O O . GLU A 1 39 ? 6.344 1.307 -3.474 1.00 0.00 39 GLU A O 12
ATOM 8880 N N . ALA A 1 40 ? 6.588 3.522 -3.166 1.00 0.00 40 ALA A N 12
ATOM 8881 C CA . ALA A 1 40 ? 7.342 3.378 -1.927 1.00 0.00 40 ALA A CA 12
ATOM 8882 C C . ALA A 1 40 ? 6.603 2.485 -0.936 1.00 0.00 40 ALA A C 12
ATOM 8883 O O . ALA A 1 40 ? 7.200 1.609 -0.311 1.00 0.00 40 ALA A O 12
ATOM 8890 N N . ALA A 1 41 ? 5.302 2.714 -0.797 1.00 0.00 41 ALA A N 12
ATOM 8891 C CA . ALA A 1 41 ? 4.482 1.930 0.118 1.00 0.00 41 ALA A CA 12
ATOM 8892 C C . ALA A 1 41 ? 4.638 0.436 -0.148 1.00 0.00 41 ALA A C 12
ATOM 8893 O O . ALA A 1 41 ? 5.053 -0.321 0.730 1.00 0.00 41 ALA A O 12
ATOM 8900 N N . LEU A 1 42 ? 4.303 0.018 -1.364 1.00 0.00 42 LEU A N 12
ATOM 8901 C CA . LEU A 1 42 ? 4.405 -1.386 -1.746 1.00 0.00 42 LEU A CA 12
ATOM 8902 C C . LEU A 1 42 ? 5.832 -1.896 -1.567 1.00 0.00 42 LEU A C 12
ATOM 8903 O O . LEU A 1 42 ? 6.061 -2.906 -0.902 1.00 0.00 42 LEU A O 12
ATOM 8919 N N . GLU A 1 43 ? 6.787 -1.189 -2.163 1.00 0.00 43 GLU A N 12
ATOM 8920 C CA . GLU A 1 43 ? 8.191 -1.570 -2.067 1.00 0.00 43 GLU A CA 12
ATOM 8921 C C . GLU A 1 43 ? 8.538 -2.021 -0.651 1.00 0.00 43 GLU A C 12
ATOM 8922 O O . GLU A 1 43 ? 9.201 -3.039 -0.457 1.00 0.00 43 GLU A O 12
ATOM 8934 N N . TYR A 1 44 ? 8.084 -1.254 0.335 1.00 0.00 44 TYR A N 12
ATOM 8935 C CA . TYR A 1 44 ? 8.348 -1.572 1.733 1.00 0.00 44 TYR A CA 12
ATOM 8936 C C . TYR A 1 44 ? 7.760 -2.930 2.103 1.00 0.00 44 TYR A C 12
ATOM 8937 O O . TYR A 1 44 ? 8.463 -3.806 2.608 1.00 0.00 44 TYR A O 12
ATOM 8955 N N . ILE A 1 45 ? 6.467 -3.097 1.848 1.00 0.00 45 ILE A N 12
ATOM 8956 C CA . ILE A 1 45 ? 5.784 -4.349 2.153 1.00 0.00 45 ILE A CA 12
ATOM 8957 C C . ILE A 1 45 ? 6.585 -5.547 1.654 1.00 0.00 45 ILE A C 12
ATOM 8958 O O . ILE A 1 45 ? 6.905 -6.456 2.420 1.00 0.00 45 ILE A O 12
ATOM 8974 N N . SER A 1 46 ? 6.906 -5.541 0.364 1.00 0.00 46 SER A N 12
ATOM 8975 C CA . SER A 1 46 ? 7.668 -6.629 -0.239 1.00 0.00 46 SER A CA 12
ATOM 8976 C C . SER A 1 46 ? 8.976 -6.857 0.511 1.00 0.00 46 SER A C 12
ATOM 8977 O O . SER A 1 46 ? 9.372 -7.995 0.762 1.00 0.00 46 SER A O 12
ATOM 8985 N N . LYS A 1 47 ? 9.645 -5.765 0.867 1.00 0.00 47 LYS A N 12
ATOM 8986 C CA . LYS A 1 47 ? 10.908 -5.843 1.591 1.00 0.00 47 LYS A CA 12
ATOM 8987 C C . LYS A 1 47 ? 10.781 -6.745 2.814 1.00 0.00 47 LYS A C 12
ATOM 8988 O O . LYS A 1 47 ? 11.625 -7.609 3.050 1.00 0.00 47 LYS A O 12
ATOM 9007 N N . MET A 1 48 ? 9.719 -6.540 3.586 1.00 0.00 48 MET A N 12
ATOM 9008 C CA . MET A 1 48 ? 9.481 -7.338 4.784 1.00 0.00 48 MET A CA 12
ATOM 9009 C C . MET A 1 48 ? 9.579 -8.828 4.472 1.00 0.00 48 MET A C 12
ATOM 9010 O O . MET A 1 48 ? 10.410 -9.537 5.040 1.00 0.00 48 MET A O 12
ATOM 9024 N N . SER A 1 49 ? 8.725 -9.297 3.568 1.00 0.00 49 SER A N 12
ATOM 9025 C CA . SER A 1 49 ? 8.712 -10.704 3.185 1.00 0.00 49 SER A CA 12
ATOM 9026 C C . SER A 1 49 ? 9.617 -10.946 1.981 1.00 0.00 49 SER A C 12
ATOM 9027 O O . SER A 1 49 ? 9.277 -10.592 0.853 1.00 0.00 49 SER A O 12
ATOM 9035 N N . GLY A 1 50 ? 10.774 -11.554 2.230 1.00 0.00 50 GLY A N 12
ATOM 9036 C CA . GLY A 1 50 ? 11.711 -11.835 1.158 1.00 0.00 50 GLY A CA 12
ATOM 9037 C C . GLY A 1 50 ? 11.288 -13.020 0.314 1.00 0.00 50 GLY A C 12
ATOM 9038 O O . GLY A 1 50 ? 10.683 -13.974 0.804 1.00 0.00 50 GLY A O 12
ATOM 9042 N N . PRO A 1 51 ? 11.607 -12.969 -0.988 1.00 0.00 51 PRO A N 12
ATOM 9043 C CA . PRO A 1 51 ? 11.265 -14.039 -1.930 1.00 0.00 51 PRO A CA 12
ATOM 9044 C C . PRO A 1 51 ? 12.071 -15.309 -1.681 1.00 0.00 51 PRO A C 12
ATOM 9045 O O . PRO A 1 51 ? 13.211 -15.252 -1.220 1.00 0.00 51 PRO A O 12
ATOM 9056 N N . SER A 1 52 ? 11.472 -16.455 -1.991 1.00 0.00 52 SER A N 12
ATOM 9057 C CA . SER A 1 52 ? 12.133 -17.740 -1.798 1.00 0.00 52 SER A CA 12
ATOM 9058 C C . SER A 1 52 ? 12.262 -18.489 -3.121 1.00 0.00 52 SER A C 12
ATOM 9059 O O . SER A 1 52 ? 11.523 -19.438 -3.384 1.00 0.00 52 SER A O 12
ATOM 9067 N N . SER A 1 53 ? 13.205 -18.054 -3.950 1.00 0.00 53 SER A N 12
ATOM 9068 C CA . SER A 1 53 ? 13.429 -18.680 -5.248 1.00 0.00 53 SER A CA 12
ATOM 9069 C C . SER A 1 53 ? 14.163 -20.008 -5.092 1.00 0.00 53 SER A C 12
ATOM 9070 O O . SER A 1 53 ? 14.941 -20.194 -4.156 1.00 0.00 53 SER A O 12
ATOM 9078 N N . GLY A 1 54 ? 13.910 -20.930 -6.016 1.00 0.00 54 GLY A N 12
ATOM 9079 C CA . GLY A 1 54 ? 14.554 -22.229 -5.963 1.00 0.00 54 GLY A CA 12
ATOM 9080 C C . GLY A 1 54 ? 13.617 -23.322 -5.487 1.00 0.00 54 GLY A C 12
ATOM 9081 O O . GLY A 1 54 ? 12.925 -23.160 -4.482 1.00 0.00 54 GLY A O 12
ATOM 9085 N N . GLY A 1 1 ? -5.817 20.144 -0.466 1.00 0.00 1 GLY A N 13
ATOM 9086 C CA . GLY A 1 1 ? -6.883 19.515 0.291 1.00 0.00 1 GLY A CA 13
ATOM 9087 C C . GLY A 1 1 ? -7.239 20.289 1.544 1.00 0.00 1 GLY A C 13
ATOM 9088 O O . GLY A 1 1 ? -7.662 21.443 1.470 1.00 0.00 1 GLY A O 13
ATOM 9092 N N . SER A 1 2 ? -7.071 19.654 2.699 1.00 0.00 2 SER A N 13
ATOM 9093 C CA . SER A 1 2 ? -7.383 20.289 3.974 1.00 0.00 2 SER A CA 13
ATOM 9094 C C . SER A 1 2 ? -6.110 20.574 4.765 1.00 0.00 2 SER A C 13
ATOM 9095 O O . SER A 1 2 ? -5.055 20.001 4.492 1.00 0.00 2 SER A O 13
ATOM 9103 N N . SER A 1 3 ? -6.217 21.464 5.746 1.00 0.00 3 SER A N 13
ATOM 9104 C CA . SER A 1 3 ? -5.075 21.830 6.575 1.00 0.00 3 SER A CA 13
ATOM 9105 C C . SER A 1 3 ? -4.877 20.822 7.703 1.00 0.00 3 SER A C 13
ATOM 9106 O O . SER A 1 3 ? -5.841 20.301 8.261 1.00 0.00 3 SER A O 13
ATOM 9114 N N . GLY A 1 4 ? -3.617 20.551 8.032 1.00 0.00 4 GLY A N 13
ATOM 9115 C CA . GLY A 1 4 ? -3.314 19.606 9.091 1.00 0.00 4 GLY A CA 13
ATOM 9116 C C . GLY A 1 4 ? -2.903 18.248 8.556 1.00 0.00 4 GLY A C 13
ATOM 9117 O O . GLY A 1 4 ? -2.993 17.993 7.355 1.00 0.00 4 GLY A O 13
ATOM 9121 N N . SER A 1 5 ? -2.448 17.375 9.449 1.00 0.00 5 SER A N 13
ATOM 9122 C CA . SER A 1 5 ? -2.016 16.038 9.060 1.00 0.00 5 SER A CA 13
ATOM 9123 C C . SER A 1 5 ? -2.850 14.971 9.763 1.00 0.00 5 SER A C 13
ATOM 9124 O O . SER A 1 5 ? -2.583 14.616 10.911 1.00 0.00 5 SER A O 13
ATOM 9132 N N . SER A 1 6 ? -3.861 14.464 9.065 1.00 0.00 6 SER A N 13
ATOM 9133 C CA . SER A 1 6 ? -4.737 13.441 9.622 1.00 0.00 6 SER A CA 13
ATOM 9134 C C . SER A 1 6 ? -4.329 12.053 9.136 1.00 0.00 6 SER A C 13
ATOM 9135 O O . SER A 1 6 ? -4.923 11.509 8.206 1.00 0.00 6 SER A O 13
ATOM 9143 N N . GLY A 1 7 ? -3.310 11.486 9.773 1.00 0.00 7 GLY A N 13
ATOM 9144 C CA . GLY A 1 7 ? -2.838 10.167 9.393 1.00 0.00 7 GLY A CA 13
ATOM 9145 C C . GLY A 1 7 ? -2.513 10.071 7.915 1.00 0.00 7 GLY A C 13
ATOM 9146 O O . GLY A 1 7 ? -2.527 11.075 7.203 1.00 0.00 7 GLY A O 13
ATOM 9150 N N . VAL A 1 8 ? -2.218 8.860 7.453 1.00 0.00 8 VAL A N 13
ATOM 9151 C CA . VAL A 1 8 ? -1.887 8.637 6.051 1.00 0.00 8 VAL A CA 13
ATOM 9152 C C . VAL A 1 8 ? -2.973 9.190 5.135 1.00 0.00 8 VAL A C 13
ATOM 9153 O O . VAL A 1 8 ? -3.953 9.772 5.599 1.00 0.00 8 VAL A O 13
ATOM 9166 N N . ASN A 1 9 ? -2.792 9.004 3.832 1.00 0.00 9 ASN A N 13
ATOM 9167 C CA . ASN A 1 9 ? -3.757 9.485 2.849 1.00 0.00 9 ASN A CA 13
ATOM 9168 C C . ASN A 1 9 ? -4.890 8.481 2.664 1.00 0.00 9 ASN A C 13
ATOM 9169 O O . ASN A 1 9 ? -4.724 7.288 2.917 1.00 0.00 9 ASN A O 13
ATOM 9180 N N . ARG A 1 10 ? -6.042 8.973 2.220 1.00 0.00 10 ARG A N 13
ATOM 9181 C CA . ARG A 1 10 ? -7.204 8.120 2.001 1.00 0.00 10 ARG A CA 13
ATOM 9182 C C . ARG A 1 10 ? -7.256 7.634 0.556 1.00 0.00 10 ARG A C 13
ATOM 9183 O O . ARG A 1 10 ? -7.421 6.442 0.298 1.00 0.00 10 ARG A O 13
ATOM 9204 N N . GLN A 1 11 ? -7.116 8.565 -0.382 1.00 0.00 11 GLN A N 13
ATOM 9205 C CA . GLN A 1 11 ? -7.149 8.231 -1.801 1.00 0.00 11 GLN A CA 13
ATOM 9206 C C . GLN A 1 11 ? -6.086 7.191 -2.140 1.00 0.00 11 GLN A C 13
ATOM 9207 O O . GLN A 1 11 ? -6.404 6.074 -2.547 1.00 0.00 11 GLN A O 13
ATOM 9221 N N . MET A 1 12 ? -4.823 7.567 -1.971 1.00 0.00 12 MET A N 13
ATOM 9222 C CA . MET A 1 12 ? -3.713 6.666 -2.259 1.00 0.00 12 MET A CA 13
ATOM 9223 C C . MET A 1 12 ? -4.070 5.229 -1.891 1.00 0.00 12 MET A C 13
ATOM 9224 O O . MET A 1 12 ? -3.808 4.299 -2.655 1.00 0.00 12 MET A O 13
ATOM 9238 N N . LEU A 1 13 ? -4.667 5.054 -0.718 1.00 0.00 13 LEU A N 13
ATOM 9239 C CA . LEU A 1 13 ? -5.060 3.730 -0.249 1.00 0.00 13 LEU A CA 13
ATOM 9240 C C . LEU A 1 13 ? -5.874 2.996 -1.310 1.00 0.00 13 LEU A C 13
ATOM 9241 O O . LEU A 1 13 ? -5.553 1.867 -1.680 1.00 0.00 13 LEU A O 13
ATOM 9257 N N . GLN A 1 14 ? -6.926 3.646 -1.795 1.00 0.00 14 GLN A N 13
ATOM 9258 C CA . GLN A 1 14 ? -7.785 3.055 -2.815 1.00 0.00 14 GLN A CA 13
ATOM 9259 C C . GLN A 1 14 ? -6.960 2.541 -3.990 1.00 0.00 14 GLN A C 13
ATOM 9260 O O . GLN A 1 14 ? -7.354 1.594 -4.669 1.00 0.00 14 GLN A O 13
ATOM 9274 N N . GLU A 1 15 ? -5.813 3.172 -4.223 1.00 0.00 15 GLU A N 13
ATOM 9275 C CA . GLU A 1 15 ? -4.934 2.778 -5.317 1.00 0.00 15 GLU A CA 13
ATOM 9276 C C . GLU A 1 15 ? -4.089 1.568 -4.927 1.00 0.00 15 GLU A C 13
ATOM 9277 O O . GLU A 1 15 ? -4.211 0.495 -5.519 1.00 0.00 15 GLU A O 13
ATOM 9289 N N . LEU A 1 16 ? -3.232 1.750 -3.929 1.00 0.00 16 LEU A N 13
ATOM 9290 C CA . LEU A 1 16 ? -2.365 0.675 -3.459 1.00 0.00 16 LEU A CA 13
ATOM 9291 C C . LEU A 1 16 ? -3.174 -0.580 -3.148 1.00 0.00 16 LEU A C 13
ATOM 9292 O O . LEU A 1 16 ? -2.696 -1.700 -3.326 1.00 0.00 16 LEU A O 13
ATOM 9308 N N . VAL A 1 17 ? -4.404 -0.385 -2.683 1.00 0.00 17 VAL A N 13
ATOM 9309 C CA . VAL A 1 17 ? -5.282 -1.500 -2.350 1.00 0.00 17 VAL A CA 13
ATOM 9310 C C . VAL A 1 17 ? -5.871 -2.130 -3.607 1.00 0.00 17 VAL A C 13
ATOM 9311 O O . VAL A 1 17 ? -6.142 -3.330 -3.644 1.00 0.00 17 VAL A O 13
ATOM 9324 N N . ASN A 1 18 ? -6.068 -1.312 -4.635 1.00 0.00 18 ASN A N 13
ATOM 9325 C CA . ASN A 1 18 ? -6.627 -1.789 -5.895 1.00 0.00 18 ASN A CA 13
ATOM 9326 C C . ASN A 1 18 ? -5.624 -2.669 -6.636 1.00 0.00 18 ASN A C 13
ATOM 9327 O O . ASN A 1 18 ? -6.000 -3.645 -7.284 1.00 0.00 18 ASN A O 13
ATOM 9338 N N . ALA A 1 19 ? -4.347 -2.315 -6.535 1.00 0.00 19 ALA A N 13
ATOM 9339 C CA . ALA A 1 19 ? -3.290 -3.074 -7.192 1.00 0.00 19 ALA A CA 13
ATOM 9340 C C . ALA A 1 19 ? -3.307 -4.534 -6.753 1.00 0.00 19 ALA A C 13
ATOM 9341 O O . ALA A 1 19 ? -3.082 -5.437 -7.557 1.00 0.00 19 ALA A O 13
ATOM 9348 N N . GLY A 1 20 ? -3.575 -4.758 -5.470 1.00 0.00 20 GLY A N 13
ATOM 9349 C CA . GLY A 1 20 ? -3.615 -6.111 -4.946 1.00 0.00 20 GLY A CA 13
ATOM 9350 C C . GLY A 1 20 ? -2.975 -6.221 -3.576 1.00 0.00 20 GLY A C 13
ATOM 9351 O O . GLY A 1 20 ? -2.345 -7.231 -3.258 1.00 0.00 20 GLY A O 13
ATOM 9355 N N . CYS A 1 21 ? -3.135 -5.182 -2.765 1.00 0.00 21 CYS A N 13
ATOM 9356 C CA . CYS A 1 21 ? -2.565 -5.166 -1.422 1.00 0.00 21 CYS A CA 13
ATOM 9357 C C . CYS A 1 21 ? -3.662 -5.058 -0.368 1.00 0.00 21 CYS A C 13
ATOM 9358 O O . CYS A 1 21 ? -4.526 -4.184 -0.443 1.00 0.00 21 CYS A O 13
ATOM 9366 N N . ASP A 1 22 ? -3.622 -5.953 0.613 1.00 0.00 22 ASP A N 13
ATOM 9367 C CA . ASP A 1 22 ? -4.613 -5.960 1.683 1.00 0.00 22 ASP A CA 13
ATOM 9368 C C . ASP A 1 22 ? -4.897 -4.543 2.169 1.00 0.00 22 ASP A C 13
ATOM 9369 O O . ASP A 1 22 ? -4.141 -3.615 1.882 1.00 0.00 22 ASP A O 13
ATOM 9378 N N . GLN A 1 23 ? -5.992 -4.384 2.906 1.00 0.00 23 GLN A N 13
ATOM 9379 C CA . GLN A 1 23 ? -6.376 -3.079 3.430 1.00 0.00 23 GLN A CA 13
ATOM 9380 C C . GLN A 1 23 ? -5.693 -2.806 4.766 1.00 0.00 23 GLN A C 13
ATOM 9381 O O . GLN A 1 23 ? -5.186 -1.710 5.002 1.00 0.00 23 GLN A O 13
ATOM 9395 N N . GLU A 1 24 ? -5.685 -3.810 5.637 1.00 0.00 24 GLU A N 13
ATOM 9396 C CA . GLU A 1 24 ? -5.065 -3.677 6.950 1.00 0.00 24 GLU A CA 13
ATOM 9397 C C . GLU A 1 24 ? -3.569 -3.407 6.820 1.00 0.00 24 GLU A C 13
ATOM 9398 O O . GLU A 1 24 ? -3.070 -2.381 7.282 1.00 0.00 24 GLU A O 13
ATOM 9410 N N . MET A 1 25 ? -2.858 -4.335 6.188 1.00 0.00 25 MET A N 13
ATOM 9411 C CA . MET A 1 25 ? -1.419 -4.197 5.997 1.00 0.00 25 MET A CA 13
ATOM 9412 C C . MET A 1 25 ? -1.092 -2.914 5.240 1.00 0.00 25 MET A C 13
ATOM 9413 O O . MET A 1 25 ? -0.026 -2.328 5.425 1.00 0.00 25 MET A O 13
ATOM 9427 N N . ALA A 1 26 ? -2.015 -2.485 4.386 1.00 0.00 26 ALA A N 13
ATOM 9428 C CA . ALA A 1 26 ? -1.825 -1.270 3.602 1.00 0.00 26 ALA A CA 13
ATOM 9429 C C . ALA A 1 26 ? -1.522 -0.078 4.503 1.00 0.00 26 ALA A C 13
ATOM 9430 O O . ALA A 1 26 ? -0.393 0.409 4.545 1.00 0.00 26 ALA A O 13
ATOM 9437 N N . GLY A 1 27 ? -2.539 0.389 5.221 1.00 0.00 27 GLY A N 13
ATOM 9438 C CA . GLY A 1 27 ? -2.360 1.522 6.110 1.00 0.00 27 GLY A CA 13
ATOM 9439 C C . GLY A 1 27 ? -1.042 1.470 6.858 1.00 0.00 27 GLY A C 13
ATOM 9440 O O . GLY A 1 27 ? -0.280 2.437 6.854 1.00 0.00 27 GLY A O 13
ATOM 9444 N N . ARG A 1 28 ? -0.773 0.340 7.502 1.00 0.00 28 ARG A N 13
ATOM 9445 C CA . ARG A 1 28 ? 0.461 0.167 8.259 1.00 0.00 28 ARG A CA 13
ATOM 9446 C C . ARG A 1 28 ? 1.645 0.781 7.518 1.00 0.00 28 ARG A C 13
ATOM 9447 O O . ARG A 1 28 ? 2.295 1.698 8.018 1.00 0.00 28 ARG A O 13
ATOM 9468 N N . ALA A 1 29 ? 1.918 0.268 6.323 1.00 0.00 29 ALA A N 13
ATOM 9469 C CA . ALA A 1 29 ? 3.022 0.766 5.512 1.00 0.00 29 ALA A CA 13
ATOM 9470 C C . ALA A 1 29 ? 2.851 2.250 5.203 1.00 0.00 29 ALA A C 13
ATOM 9471 O O . ALA A 1 29 ? 3.715 3.065 5.527 1.00 0.00 29 ALA A O 13
ATOM 9478 N N . LEU A 1 30 ? 1.732 2.593 4.576 1.00 0.00 30 LEU A N 13
ATOM 9479 C CA . LEU A 1 30 ? 1.447 3.980 4.223 1.00 0.00 30 LEU A CA 13
ATOM 9480 C C . LEU A 1 30 ? 1.902 4.927 5.329 1.00 0.00 30 LEU A C 13
ATOM 9481 O O . LEU A 1 30 ? 2.433 6.005 5.059 1.00 0.00 30 LEU A O 13
ATOM 9497 N N . LYS A 1 31 ? 1.691 4.518 6.575 1.00 0.00 31 LYS A N 13
ATOM 9498 C CA . LYS A 1 31 ? 2.082 5.327 7.723 1.00 0.00 31 LYS A CA 13
ATOM 9499 C C . LYS A 1 31 ? 3.577 5.198 7.996 1.00 0.00 31 LYS A C 13
ATOM 9500 O O . LYS A 1 31 ? 4.319 6.176 7.910 1.00 0.00 31 LYS A O 13
ATOM 9519 N N . GLN A 1 32 ? 4.012 3.986 8.324 1.00 0.00 32 GLN A N 13
ATOM 9520 C CA . GLN A 1 32 ? 5.419 3.730 8.609 1.00 0.00 32 GLN A CA 13
ATOM 9521 C C . GLN A 1 32 ? 6.311 4.336 7.531 1.00 0.00 32 GLN A C 13
ATOM 9522 O O . GLN A 1 32 ? 7.137 5.206 7.809 1.00 0.00 32 GLN A O 13
ATOM 9536 N N . THR A 1 33 ? 6.141 3.869 6.298 1.00 0.00 33 THR A N 13
ATOM 9537 C CA . THR A 1 33 ? 6.931 4.363 5.177 1.00 0.00 33 THR A CA 13
ATOM 9538 C C . THR A 1 33 ? 6.522 5.782 4.799 1.00 0.00 33 THR A C 13
ATOM 9539 O O . THR A 1 33 ? 7.337 6.566 4.315 1.00 0.00 33 THR A O 13
ATOM 9550 N N . GLY A 1 34 ? 5.252 6.107 5.023 1.00 0.00 34 GLY A N 13
ATOM 9551 C CA . GLY A 1 34 ? 4.757 7.432 4.700 1.00 0.00 34 GLY A CA 13
ATOM 9552 C C . GLY A 1 34 ? 3.848 7.431 3.487 1.00 0.00 34 GLY A C 13
ATOM 9553 O O . GLY A 1 34 ? 3.883 6.505 2.677 1.00 0.00 34 GLY A O 13
ATOM 9557 N N . SER A 1 35 ? 3.030 8.471 3.362 1.00 0.00 35 SER A N 13
ATOM 9558 C CA . SER A 1 35 ? 2.103 8.585 2.242 1.00 0.00 35 SER A CA 13
ATOM 9559 C C . SER A 1 35 ? 2.836 9.000 0.970 1.00 0.00 35 SER A C 13
ATOM 9560 O O . SER A 1 35 ? 2.449 9.959 0.302 1.00 0.00 35 SER A O 13
ATOM 9568 N N . ARG A 1 36 ? 3.898 8.271 0.642 1.00 0.00 36 ARG A N 13
ATOM 9569 C CA . ARG A 1 36 ? 4.687 8.564 -0.549 1.00 0.00 36 ARG A CA 13
ATOM 9570 C C . ARG A 1 36 ? 4.154 7.799 -1.756 1.00 0.00 36 ARG A C 13
ATOM 9571 O O . ARG A 1 36 ? 3.197 7.033 -1.645 1.00 0.00 36 ARG A O 13
ATOM 9592 N N . SER A 1 37 ? 4.779 8.014 -2.910 1.00 0.00 37 SER A N 13
ATOM 9593 C CA . SER A 1 37 ? 4.364 7.348 -4.139 1.00 0.00 37 SER A CA 13
ATOM 9594 C C . SER A 1 37 ? 3.878 5.931 -3.852 1.00 0.00 37 SER A C 13
ATOM 9595 O O . SER A 1 37 ? 4.591 5.129 -3.249 1.00 0.00 37 SER A O 13
ATOM 9603 N N . ILE A 1 38 ? 2.659 5.631 -4.289 1.00 0.00 38 ILE A N 13
ATOM 9604 C CA . ILE A 1 38 ? 2.077 4.311 -4.080 1.00 0.00 38 ILE A CA 13
ATOM 9605 C C . ILE A 1 38 ? 3.124 3.215 -4.252 1.00 0.00 38 ILE A C 13
ATOM 9606 O O . ILE A 1 38 ? 3.018 2.144 -3.657 1.00 0.00 38 ILE A O 13
ATOM 9622 N N . GLU A 1 39 ? 4.135 3.493 -5.069 1.00 0.00 39 GLU A N 13
ATOM 9623 C CA . GLU A 1 39 ? 5.202 2.531 -5.318 1.00 0.00 39 GLU A CA 13
ATOM 9624 C C . GLU A 1 39 ? 5.924 2.171 -4.023 1.00 0.00 39 GLU A C 13
ATOM 9625 O O . GLU A 1 39 ? 6.151 0.997 -3.732 1.00 0.00 39 GLU A O 13
ATOM 9637 N N . ALA A 1 40 ? 6.282 3.191 -3.249 1.00 0.00 40 ALA A N 13
ATOM 9638 C CA . ALA A 1 40 ? 6.976 2.983 -1.984 1.00 0.00 40 ALA A CA 13
ATOM 9639 C C . ALA A 1 40 ? 6.318 1.872 -1.173 1.00 0.00 40 ALA A C 13
ATOM 9640 O O . ALA A 1 40 ? 6.931 0.839 -0.907 1.00 0.00 40 ALA A O 13
ATOM 9647 N N . ALA A 1 41 ? 5.067 2.093 -0.782 1.00 0.00 41 ALA A N 13
ATOM 9648 C CA . ALA A 1 41 ? 4.326 1.109 -0.002 1.00 0.00 41 ALA A CA 13
ATOM 9649 C C . ALA A 1 41 ? 4.451 -0.283 -0.612 1.00 0.00 41 ALA A C 13
ATOM 9650 O O . ALA A 1 41 ? 4.720 -1.258 0.091 1.00 0.00 41 ALA A O 13
ATOM 9657 N N . LEU A 1 42 ? 4.255 -0.369 -1.923 1.00 0.00 42 LEU A N 13
ATOM 9658 C CA . LEU A 1 42 ? 4.346 -1.643 -2.628 1.00 0.00 42 LEU A CA 13
ATOM 9659 C C . LEU A 1 42 ? 5.697 -2.306 -2.384 1.00 0.00 42 LEU A C 13
ATOM 9660 O O . LEU A 1 42 ? 5.773 -3.509 -2.140 1.00 0.00 42 LEU A O 13
ATOM 9676 N N . GLU A 1 43 ? 6.761 -1.511 -2.449 1.00 0.00 43 GLU A N 13
ATOM 9677 C CA . GLU A 1 43 ? 8.110 -2.022 -2.234 1.00 0.00 43 GLU A CA 13
ATOM 9678 C C . GLU A 1 43 ? 8.282 -2.512 -0.799 1.00 0.00 43 GLU A C 13
ATOM 9679 O O . GLU A 1 43 ? 8.764 -3.621 -0.564 1.00 0.00 43 GLU A O 13
ATOM 9691 N N . TYR A 1 44 ? 7.887 -1.679 0.157 1.00 0.00 44 TYR A N 13
ATOM 9692 C CA . TYR A 1 44 ? 8.000 -2.026 1.568 1.00 0.00 44 TYR A CA 13
ATOM 9693 C C . TYR A 1 44 ? 7.217 -3.297 1.882 1.00 0.00 44 TYR A C 13
ATOM 9694 O O . TYR A 1 44 ? 7.759 -4.251 2.441 1.00 0.00 44 TYR A O 13
ATOM 9712 N N . ILE A 1 45 ? 5.940 -3.302 1.517 1.00 0.00 45 ILE A N 13
ATOM 9713 C CA . ILE A 1 45 ? 5.082 -4.456 1.757 1.00 0.00 45 ILE A CA 13
ATOM 9714 C C . ILE A 1 45 ? 5.723 -5.736 1.232 1.00 0.00 45 ILE A C 13
ATOM 9715 O O . ILE A 1 45 ? 5.677 -6.779 1.885 1.00 0.00 45 ILE A O 13
ATOM 9731 N N . SER A 1 46 ? 6.322 -5.649 0.049 1.00 0.00 46 SER A N 13
ATOM 9732 C CA . SER A 1 46 ? 6.972 -6.801 -0.566 1.00 0.00 46 SER A CA 13
ATOM 9733 C C . SER A 1 46 ? 8.111 -7.314 0.310 1.00 0.00 46 SER A C 13
ATOM 9734 O O . SER A 1 46 ? 8.255 -8.519 0.519 1.00 0.00 46 SER A O 13
ATOM 9742 N N . LYS A 1 47 ? 8.918 -6.391 0.821 1.00 0.00 47 LYS A N 13
ATOM 9743 C CA . LYS A 1 47 ? 10.044 -6.746 1.676 1.00 0.00 47 LYS A CA 13
ATOM 9744 C C . LYS A 1 47 ? 9.627 -7.768 2.729 1.00 0.00 47 LYS A C 13
ATOM 9745 O O . LYS A 1 47 ? 10.332 -8.746 2.972 1.00 0.00 47 LYS A O 13
ATOM 9764 N N . MET A 1 48 ? 8.475 -7.534 3.350 1.00 0.00 48 MET A N 13
ATOM 9765 C CA . MET A 1 48 ? 7.963 -8.436 4.375 1.00 0.00 48 MET A CA 13
ATOM 9766 C C . MET A 1 48 ? 7.946 -9.876 3.873 1.00 0.00 48 MET A C 13
ATOM 9767 O O . MET A 1 48 ? 8.481 -10.776 4.521 1.00 0.00 48 MET A O 13
ATOM 9781 N N . SER A 1 49 ? 7.329 -10.087 2.714 1.00 0.00 49 SER A N 13
ATOM 9782 C CA . SER A 1 49 ? 7.240 -11.419 2.128 1.00 0.00 49 SER A CA 13
ATOM 9783 C C . SER A 1 49 ? 8.516 -11.765 1.367 1.00 0.00 49 SER A C 13
ATOM 9784 O O . SER A 1 49 ? 9.024 -10.961 0.586 1.00 0.00 49 SER A O 13
ATOM 9792 N N . GLY A 1 50 ? 9.031 -12.968 1.603 1.00 0.00 50 GLY A N 13
ATOM 9793 C CA . GLY A 1 50 ? 10.244 -13.400 0.933 1.00 0.00 50 GLY A CA 13
ATOM 9794 C C . GLY A 1 50 ? 10.102 -13.407 -0.576 1.00 0.00 50 GLY A C 13
ATOM 9795 O O . GLY A 1 50 ? 9.032 -13.680 -1.119 1.00 0.00 50 GLY A O 13
ATOM 9799 N N . PRO A 1 51 ? 11.202 -13.098 -1.278 1.00 0.00 51 PRO A N 13
ATOM 9800 C CA . PRO A 1 51 ? 11.221 -13.062 -2.744 1.00 0.00 51 PRO A CA 13
ATOM 9801 C C . PRO A 1 51 ? 11.098 -14.451 -3.360 1.00 0.00 51 PRO A C 13
ATOM 9802 O O . PRO A 1 51 ? 11.971 -15.300 -3.180 1.00 0.00 51 PRO A O 13
ATOM 9813 N N . SER A 1 52 ? 10.009 -14.676 -4.088 1.00 0.00 52 SER A N 13
ATOM 9814 C CA . SER A 1 52 ? 9.771 -15.965 -4.728 1.00 0.00 52 SER A CA 13
ATOM 9815 C C . SER A 1 52 ? 8.530 -15.910 -5.614 1.00 0.00 52 SER A C 13
ATOM 9816 O O . SER A 1 52 ? 7.603 -15.142 -5.356 1.00 0.00 52 SER A O 13
ATOM 9824 N N . SER A 1 53 ? 8.521 -16.729 -6.660 1.00 0.00 53 SER A N 13
ATOM 9825 C CA . SER A 1 53 ? 7.396 -16.772 -7.588 1.00 0.00 53 SER A CA 13
ATOM 9826 C C . SER A 1 53 ? 6.072 -16.626 -6.844 1.00 0.00 53 SER A C 13
ATOM 9827 O O . SER A 1 53 ? 5.236 -15.797 -7.199 1.00 0.00 53 SER A O 13
ATOM 9835 N N . GLY A 1 54 ? 5.890 -17.439 -5.807 1.00 0.00 54 GLY A N 13
ATOM 9836 C CA . GLY A 1 54 ? 4.667 -17.385 -5.029 1.00 0.00 54 GLY A CA 13
ATOM 9837 C C . GLY A 1 54 ? 4.753 -16.398 -3.881 1.00 0.00 54 GLY A C 13
ATOM 9838 O O . GLY A 1 54 ? 4.305 -16.686 -2.771 1.00 0.00 54 GLY A O 13
ATOM 9842 N N . GLY A 1 1 ? 0.368 23.384 -3.416 1.00 0.00 1 GLY A N 14
ATOM 9843 C CA . GLY A 1 1 ? 0.814 23.759 -2.087 1.00 0.00 1 GLY A CA 14
ATOM 9844 C C . GLY A 1 1 ? 0.264 22.845 -1.011 1.00 0.00 1 GLY A C 14
ATOM 9845 O O . GLY A 1 1 ? -0.920 22.906 -0.680 1.00 0.00 1 GLY A O 14
ATOM 9849 N N . SER A 1 2 ? 1.124 21.992 -0.463 1.00 0.00 2 SER A N 14
ATOM 9850 C CA . SER A 1 2 ? 0.716 21.057 0.578 1.00 0.00 2 SER A CA 14
ATOM 9851 C C . SER A 1 2 ? 1.124 21.567 1.957 1.00 0.00 2 SER A C 14
ATOM 9852 O O . SER A 1 2 ? 2.271 21.409 2.375 1.00 0.00 2 SER A O 14
ATOM 9860 N N . SER A 1 3 ? 0.176 22.179 2.658 1.00 0.00 3 SER A N 14
ATOM 9861 C CA . SER A 1 3 ? 0.435 22.717 3.989 1.00 0.00 3 SER A CA 14
ATOM 9862 C C . SER A 1 3 ? 1.033 21.648 4.899 1.00 0.00 3 SER A C 14
ATOM 9863 O O . SER A 1 3 ? 2.026 21.886 5.585 1.00 0.00 3 SER A O 14
ATOM 9871 N N . GLY A 1 4 ? 0.419 20.469 4.899 1.00 0.00 4 GLY A N 14
ATOM 9872 C CA . GLY A 1 4 ? 0.903 19.381 5.729 1.00 0.00 4 GLY A CA 14
ATOM 9873 C C . GLY A 1 4 ? 0.236 18.060 5.399 1.00 0.00 4 GLY A C 14
ATOM 9874 O O . GLY A 1 4 ? 0.010 17.746 4.230 1.00 0.00 4 GLY A O 14
ATOM 9878 N N . SER A 1 5 ? -0.077 17.283 6.431 1.00 0.00 5 SER A N 14
ATOM 9879 C CA . SER A 1 5 ? -0.717 15.986 6.245 1.00 0.00 5 SER A CA 14
ATOM 9880 C C . SER A 1 5 ? -1.439 15.549 7.516 1.00 0.00 5 SER A C 14
ATOM 9881 O O . SER A 1 5 ? -1.044 15.912 8.623 1.00 0.00 5 SER A O 14
ATOM 9889 N N . SER A 1 6 ? -2.500 14.766 7.347 1.00 0.00 6 SER A N 14
ATOM 9890 C CA . SER A 1 6 ? -3.280 14.281 8.479 1.00 0.00 6 SER A CA 14
ATOM 9891 C C . SER A 1 6 ? -3.589 12.795 8.329 1.00 0.00 6 SER A C 14
ATOM 9892 O O . SER A 1 6 ? -4.294 12.385 7.408 1.00 0.00 6 SER A O 14
ATOM 9900 N N . GLY A 1 7 ? -3.056 11.991 9.244 1.00 0.00 7 GLY A N 14
ATOM 9901 C CA . GLY A 1 7 ? -3.285 10.558 9.197 1.00 0.00 7 GLY A CA 14
ATOM 9902 C C . GLY A 1 7 ? -2.564 9.894 8.041 1.00 0.00 7 GLY A C 14
ATOM 9903 O O . GLY A 1 7 ? -1.427 10.244 7.725 1.00 0.00 7 GLY A O 14
ATOM 9907 N N . VAL A 1 8 ? -3.226 8.929 7.409 1.00 0.00 8 VAL A N 14
ATOM 9908 C CA . VAL A 1 8 ? -2.641 8.213 6.282 1.00 0.00 8 VAL A CA 14
ATOM 9909 C C . VAL A 1 8 ? -3.419 8.479 4.998 1.00 0.00 8 VAL A C 14
ATOM 9910 O O . VAL A 1 8 ? -4.611 8.184 4.911 1.00 0.00 8 VAL A O 14
ATOM 9923 N N . ASN A 1 9 ? -2.737 9.037 4.004 1.00 0.00 9 ASN A N 14
ATOM 9924 C CA . ASN A 1 9 ? -3.365 9.343 2.723 1.00 0.00 9 ASN A CA 14
ATOM 9925 C C . ASN A 1 9 ? -4.320 8.229 2.306 1.00 0.00 9 ASN A C 14
ATOM 9926 O O . ASN A 1 9 ? -3.895 7.114 2.004 1.00 0.00 9 ASN A O 14
ATOM 9937 N N . ARG A 1 10 ? -5.612 8.539 2.292 1.00 0.00 10 ARG A N 14
ATOM 9938 C CA . ARG A 1 10 ? -6.628 7.565 1.912 1.00 0.00 10 ARG A CA 14
ATOM 9939 C C . ARG A 1 10 ? -6.680 7.397 0.396 1.00 0.00 10 ARG A C 14
ATOM 9940 O O . ARG A 1 10 ? -6.883 6.292 -0.108 1.00 0.00 10 ARG A O 14
ATOM 9961 N N . GLN A 1 11 ? -6.498 8.499 -0.323 1.00 0.00 11 GLN A N 14
ATOM 9962 C CA . GLN A 1 11 ? -6.526 8.473 -1.780 1.00 0.00 11 GLN A CA 14
ATOM 9963 C C . GLN A 1 11 ? -5.474 7.514 -2.328 1.00 0.00 11 GLN A C 14
ATOM 9964 O O . GLN A 1 11 ? -5.709 6.819 -3.317 1.00 0.00 11 GLN A O 14
ATOM 9978 N N . MET A 1 12 ? -4.315 7.480 -1.679 1.00 0.00 12 MET A N 14
ATOM 9979 C CA . MET A 1 12 ? -3.228 6.605 -2.101 1.00 0.00 12 MET A CA 14
ATOM 9980 C C . MET A 1 12 ? -3.496 5.163 -1.680 1.00 0.00 12 MET A C 14
ATOM 9981 O O . MET A 1 12 ? -3.017 4.221 -2.313 1.00 0.00 12 MET A O 14
ATOM 9995 N N . LEU A 1 13 ? -4.264 4.998 -0.609 1.00 0.00 13 LEU A N 14
ATOM 9996 C CA . LEU A 1 13 ? -4.596 3.670 -0.103 1.00 0.00 13 LEU A CA 14
ATOM 9997 C C . LEU A 1 13 ? -5.466 2.910 -1.098 1.00 0.00 13 LEU A C 14
ATOM 9998 O O . LEU A 1 13 ? -5.154 1.780 -1.472 1.00 0.00 13 LEU A O 14
ATOM 10014 N N . GLN A 1 14 ? -6.556 3.539 -1.525 1.00 0.00 14 GLN A N 14
ATOM 10015 C CA . GLN A 1 14 ? -7.470 2.922 -2.479 1.00 0.00 14 GLN A CA 14
ATOM 10016 C C . GLN A 1 14 ? -6.723 2.453 -3.723 1.00 0.00 14 GLN A C 14
ATOM 10017 O O . GLN A 1 14 ? -7.129 1.493 -4.377 1.00 0.00 14 GLN A O 14
ATOM 10031 N N . GLU A 1 15 ? -5.629 3.136 -4.044 1.00 0.00 15 GLU A N 14
ATOM 10032 C CA . GLU A 1 15 ? -4.826 2.789 -5.211 1.00 0.00 15 GLU A CA 14
ATOM 10033 C C . GLU A 1 15 ? -3.935 1.585 -4.919 1.00 0.00 15 GLU A C 14
ATOM 10034 O O . GLU A 1 15 ? -3.950 0.595 -5.653 1.00 0.00 15 GLU A O 14
ATOM 10046 N N . LEU A 1 16 ? -3.160 1.677 -3.845 1.00 0.00 16 LEU A N 14
ATOM 10047 C CA . LEU A 1 16 ? -2.261 0.596 -3.456 1.00 0.00 16 LEU A CA 14
ATOM 10048 C C . LEU A 1 16 ? -3.037 -0.692 -3.199 1.00 0.00 16 LEU A C 14
ATOM 10049 O O . LEU A 1 16 ? -2.567 -1.786 -3.513 1.00 0.00 16 LEU A O 14
ATOM 10065 N N . VAL A 1 17 ? -4.229 -0.555 -2.628 1.00 0.00 17 VAL A N 14
ATOM 10066 C CA . VAL A 1 17 ? -5.073 -1.707 -2.333 1.00 0.00 17 VAL A CA 14
ATOM 10067 C C . VAL A 1 17 ? -5.711 -2.260 -3.602 1.00 0.00 17 VAL A C 14
ATOM 10068 O O . VAL A 1 17 ? -5.999 -3.453 -3.695 1.00 0.00 17 VAL A O 14
ATOM 10081 N N . ASN A 1 18 ? -5.929 -1.385 -4.578 1.00 0.00 18 ASN A N 14
ATOM 10082 C CA . ASN A 1 18 ? -6.534 -1.787 -5.843 1.00 0.00 18 ASN A CA 14
ATOM 10083 C C . ASN A 1 18 ? -5.553 -2.602 -6.681 1.00 0.00 18 ASN A C 14
ATOM 10084 O O . ASN A 1 18 ? -5.954 -3.347 -7.575 1.00 0.00 18 ASN A O 14
ATOM 10095 N N . ALA A 1 19 ? -4.266 -2.456 -6.384 1.00 0.00 19 ALA A N 14
ATOM 10096 C CA . ALA A 1 19 ? -3.228 -3.180 -7.107 1.00 0.00 19 ALA A CA 14
ATOM 10097 C C . ALA A 1 19 ? -3.252 -4.665 -6.760 1.00 0.00 19 ALA A C 14
ATOM 10098 O O . ALA A 1 19 ? -3.296 -5.518 -7.645 1.00 0.00 19 ALA A O 14
ATOM 10105 N N . GLY A 1 20 ? -3.222 -4.967 -5.465 1.00 0.00 20 GLY A N 14
ATOM 10106 C CA . GLY A 1 20 ? -3.240 -6.349 -5.025 1.00 0.00 20 GLY A CA 14
ATOM 10107 C C . GLY A 1 20 ? -2.810 -6.504 -3.580 1.00 0.00 20 GLY A C 14
ATOM 10108 O O . GLY A 1 20 ? -2.133 -7.470 -3.227 1.00 0.00 20 GLY A O 14
ATOM 10112 N N . CYS A 1 21 ? -3.200 -5.549 -2.743 1.00 0.00 21 CYS A N 14
ATOM 10113 C CA . CYS A 1 21 ? -2.848 -5.582 -1.328 1.00 0.00 21 CYS A CA 14
ATOM 10114 C C . CYS A 1 21 ? -4.099 -5.581 -0.456 1.00 0.00 21 CYS A C 14
ATOM 10115 O O . CYS A 1 21 ? -5.217 -5.458 -0.957 1.00 0.00 21 CYS A O 14
ATOM 10123 N N . ASP A 1 22 ? -3.904 -5.721 0.850 1.00 0.00 22 ASP A N 14
ATOM 10124 C CA . ASP A 1 22 ? -5.016 -5.737 1.793 1.00 0.00 22 ASP A CA 14
ATOM 10125 C C . ASP A 1 22 ? -5.336 -4.328 2.281 1.00 0.00 22 ASP A C 14
ATOM 10126 O O . ASP A 1 22 ? -4.679 -3.363 1.891 1.00 0.00 22 ASP A O 14
ATOM 10135 N N . GLN A 1 23 ? -6.348 -4.218 3.135 1.00 0.00 23 GLN A N 14
ATOM 10136 C CA . GLN A 1 23 ? -6.755 -2.925 3.674 1.00 0.00 23 GLN A CA 14
ATOM 10137 C C . GLN A 1 23 ? -6.026 -2.626 4.979 1.00 0.00 23 GLN A C 14
ATOM 10138 O O . GLN A 1 23 ? -5.318 -1.626 5.090 1.00 0.00 23 GLN A O 14
ATOM 10152 N N . GLU A 1 24 ? -6.205 -3.500 5.965 1.00 0.00 24 GLU A N 14
ATOM 10153 C CA . GLU A 1 24 ? -5.565 -3.327 7.264 1.00 0.00 24 GLU A CA 14
ATOM 10154 C C . GLU A 1 24 ? -4.060 -3.129 7.106 1.00 0.00 24 GLU A C 14
ATOM 10155 O O . GLU A 1 24 ? -3.495 -2.161 7.615 1.00 0.00 24 GLU A O 14
ATOM 10167 N N . MET A 1 25 ? -3.418 -4.052 6.398 1.00 0.00 25 MET A N 14
ATOM 10168 C CA . MET A 1 25 ? -1.979 -3.978 6.173 1.00 0.00 25 MET A CA 14
ATOM 10169 C C . MET A 1 25 ? -1.609 -2.693 5.440 1.00 0.00 25 MET A C 14
ATOM 10170 O O . MET A 1 25 ? -0.879 -1.855 5.968 1.00 0.00 25 MET A O 14
ATOM 10184 N N . ALA A 1 26 ? -2.118 -2.544 4.221 1.00 0.00 26 ALA A N 14
ATOM 10185 C CA . ALA A 1 26 ? -1.841 -1.359 3.418 1.00 0.00 26 ALA A CA 14
ATOM 10186 C C . ALA A 1 26 ? -1.750 -0.112 4.291 1.00 0.00 26 ALA A C 14
ATOM 10187 O O . ALA A 1 26 ? -0.718 0.556 4.330 1.00 0.00 26 ALA A O 14
ATOM 10194 N N . GLY A 1 27 ? -2.838 0.196 4.991 1.00 0.00 27 GLY A N 14
ATOM 10195 C CA . GLY A 1 27 ? -2.860 1.362 5.853 1.00 0.00 27 GLY A CA 14
ATOM 10196 C C . GLY A 1 27 ? -1.567 1.536 6.626 1.00 0.00 27 GLY A C 14
ATOM 10197 O O . GLY A 1 27 ? -0.950 2.600 6.584 1.00 0.00 27 GLY A O 14
ATOM 10201 N N . ARG A 1 28 ? -1.158 0.489 7.335 1.00 0.00 28 ARG A N 14
ATOM 10202 C CA . ARG A 1 28 ? 0.068 0.532 8.123 1.00 0.00 28 ARG A CA 14
ATOM 10203 C C . ARG A 1 28 ? 1.233 1.056 7.288 1.00 0.00 28 ARG A C 14
ATOM 10204 O O . ARG A 1 28 ? 1.736 2.154 7.527 1.00 0.00 28 ARG A O 14
ATOM 10225 N N . ALA A 1 29 ? 1.656 0.264 6.309 1.00 0.00 29 ALA A N 14
ATOM 10226 C CA . ALA A 1 29 ? 2.760 0.649 5.438 1.00 0.00 29 ALA A CA 14
ATOM 10227 C C . ALA A 1 29 ? 2.721 2.141 5.129 1.00 0.00 29 ALA A C 14
ATOM 10228 O O . ALA A 1 29 ? 3.648 2.880 5.464 1.00 0.00 29 ALA A O 14
ATOM 10235 N N . LEU A 1 30 ? 1.643 2.579 4.487 1.00 0.00 30 LEU A N 14
ATOM 10236 C CA . LEU A 1 30 ? 1.483 3.985 4.131 1.00 0.00 30 LEU A CA 14
ATOM 10237 C C . LEU A 1 30 ? 1.940 4.890 5.270 1.00 0.00 30 LEU A C 14
ATOM 10238 O O . LEU A 1 30 ? 2.593 5.909 5.045 1.00 0.00 30 LEU A O 14
ATOM 10254 N N . LYS A 1 31 ? 1.593 4.511 6.496 1.00 0.00 31 LYS A N 14
ATOM 10255 C CA . LYS A 1 31 ? 1.969 5.286 7.672 1.00 0.00 31 LYS A CA 14
ATOM 10256 C C . LYS A 1 31 ? 3.439 5.070 8.018 1.00 0.00 31 LYS A C 14
ATOM 10257 O O . LYS A 1 31 ? 4.220 6.020 8.065 1.00 0.00 31 LYS A O 14
ATOM 10276 N N . GLN A 1 32 ? 3.808 3.816 8.258 1.00 0.00 32 GLN A N 14
ATOM 10277 C CA . GLN A 1 32 ? 5.184 3.477 8.599 1.00 0.00 32 GLN A CA 14
ATOM 10278 C C . GLN A 1 32 ? 6.166 4.192 7.676 1.00 0.00 32 GLN A C 14
ATOM 10279 O O . GLN A 1 32 ? 7.066 4.896 8.135 1.00 0.00 32 GLN A O 14
ATOM 10293 N N . THR A 1 33 ? 5.986 4.007 6.372 1.00 0.00 33 THR A N 14
ATOM 10294 C CA . THR A 1 33 ? 6.856 4.633 5.384 1.00 0.00 33 THR A CA 14
ATOM 10295 C C . THR A 1 33 ? 6.498 6.101 5.188 1.00 0.00 33 THR A C 14
ATOM 10296 O O . THR A 1 33 ? 7.369 6.936 4.948 1.00 0.00 33 THR A O 14
ATOM 10307 N N . GLY A 1 34 ? 5.209 6.411 5.293 1.00 0.00 34 GLY A N 14
ATOM 10308 C CA . GLY A 1 34 ? 4.759 7.780 5.125 1.00 0.00 34 GLY A CA 14
ATOM 10309 C C . GLY A 1 34 ? 4.152 8.027 3.758 1.00 0.00 34 GLY A C 14
ATOM 10310 O O . GLY A 1 34 ? 4.676 7.563 2.745 1.00 0.00 34 GLY A O 14
ATOM 10314 N N . SER A 1 35 ? 3.043 8.759 3.728 1.00 0.00 35 SER A N 14
ATOM 10315 C CA . SER A 1 35 ? 2.360 9.062 2.475 1.00 0.00 35 SER A CA 14
ATOM 10316 C C . SER A 1 35 ? 3.363 9.238 1.339 1.00 0.00 35 SER A C 14
ATOM 10317 O O . SER A 1 35 ? 3.902 10.326 1.136 1.00 0.00 35 SER A O 14
ATOM 10325 N N . ARG A 1 36 ? 3.608 8.160 0.602 1.00 0.00 36 ARG A N 14
ATOM 10326 C CA . ARG A 1 36 ? 4.547 8.194 -0.513 1.00 0.00 36 ARG A CA 14
ATOM 10327 C C . ARG A 1 36 ? 3.957 7.508 -1.742 1.00 0.00 36 ARG A C 14
ATOM 10328 O O . ARG A 1 36 ? 3.028 6.707 -1.632 1.00 0.00 36 ARG A O 14
ATOM 10349 N N . SER A 1 37 ? 4.502 7.828 -2.911 1.00 0.00 37 SER A N 14
ATOM 10350 C CA . SER A 1 37 ? 4.027 7.246 -4.161 1.00 0.00 37 SER A CA 14
ATOM 10351 C C . SER A 1 37 ? 3.577 5.803 -3.952 1.00 0.00 37 SER A C 14
ATOM 10352 O O . SER A 1 37 ? 4.319 4.983 -3.410 1.00 0.00 37 SER A O 14
ATOM 10360 N N . ILE A 1 38 ? 2.358 5.501 -4.385 1.00 0.00 38 ILE A N 14
ATOM 10361 C CA . ILE A 1 38 ? 1.810 4.158 -4.247 1.00 0.00 38 ILE A CA 14
ATOM 10362 C C . ILE A 1 38 ? 2.900 3.101 -4.391 1.00 0.00 38 ILE A C 14
ATOM 10363 O O . ILE A 1 38 ? 2.850 2.053 -3.749 1.00 0.00 38 ILE A O 14
ATOM 10379 N N . GLU A 1 39 ? 3.885 3.387 -5.237 1.00 0.00 39 GLU A N 14
ATOM 10380 C CA . GLU A 1 39 ? 4.988 2.461 -5.465 1.00 0.00 39 GLU A CA 14
ATOM 10381 C C . GLU A 1 39 ? 5.703 2.135 -4.156 1.00 0.00 39 GLU A C 14
ATOM 10382 O O . GLU A 1 39 ? 5.922 0.968 -3.831 1.00 0.00 39 GLU A O 14
ATOM 10394 N N . ALA A 1 40 ? 6.064 3.174 -3.411 1.00 0.00 40 ALA A N 14
ATOM 10395 C CA . ALA A 1 40 ? 6.752 2.999 -2.138 1.00 0.00 40 ALA A CA 14
ATOM 10396 C C . ALA A 1 40 ? 6.098 1.901 -1.307 1.00 0.00 40 ALA A C 14
ATOM 10397 O O . ALA A 1 40 ? 6.697 0.855 -1.060 1.00 0.00 40 ALA A O 14
ATOM 10404 N N . ALA A 1 41 ? 4.864 2.147 -0.876 1.00 0.00 41 ALA A N 14
ATOM 10405 C CA . ALA A 1 41 ? 4.128 1.179 -0.073 1.00 0.00 41 ALA A CA 14
ATOM 10406 C C . ALA A 1 41 ? 4.223 -0.219 -0.675 1.00 0.00 41 ALA A C 14
ATOM 10407 O O . ALA A 1 41 ? 4.441 -1.200 0.037 1.00 0.00 41 ALA A O 14
ATOM 10414 N N . LEU A 1 42 ? 4.057 -0.304 -1.991 1.00 0.00 42 LEU A N 14
ATOM 10415 C CA . LEU A 1 42 ? 4.124 -1.583 -2.689 1.00 0.00 42 LEU A CA 14
ATOM 10416 C C . LEU A 1 42 ? 5.531 -2.167 -2.622 1.00 0.00 42 LEU A C 14
ATOM 10417 O O . LEU A 1 42 ? 5.716 -3.378 -2.740 1.00 0.00 42 LEU A O 14
ATOM 10433 N N . GLU A 1 43 ? 6.519 -1.299 -2.430 1.00 0.00 43 GLU A N 14
ATOM 10434 C CA . GLU A 1 43 ? 7.909 -1.730 -2.346 1.00 0.00 43 GLU A CA 14
ATOM 10435 C C . GLU A 1 43 ? 8.238 -2.237 -0.945 1.00 0.00 43 GLU A C 14
ATOM 10436 O O . GLU A 1 43 ? 8.784 -3.328 -0.780 1.00 0.00 43 GLU A O 14
ATOM 10448 N N . TYR A 1 44 ? 7.902 -1.437 0.061 1.00 0.00 44 TYR A N 14
ATOM 10449 C CA . TYR A 1 44 ? 8.163 -1.803 1.448 1.00 0.00 44 TYR A CA 14
ATOM 10450 C C . TYR A 1 44 ? 7.657 -3.211 1.746 1.00 0.00 44 TYR A C 14
ATOM 10451 O O . TYR A 1 44 ? 8.346 -4.009 2.381 1.00 0.00 44 TYR A O 14
ATOM 10469 N N . ILE A 1 45 ? 6.448 -3.508 1.281 1.00 0.00 45 ILE A N 14
ATOM 10470 C CA . ILE A 1 45 ? 5.849 -4.819 1.495 1.00 0.00 45 ILE A CA 14
ATOM 10471 C C . ILE A 1 45 ? 6.682 -5.917 0.843 1.00 0.00 45 ILE A C 14
ATOM 10472 O O . ILE A 1 45 ? 7.051 -6.897 1.490 1.00 0.00 45 ILE A O 14
ATOM 10488 N N . SER A 1 46 ? 6.977 -5.745 -0.441 1.00 0.00 46 SER A N 14
ATOM 10489 C CA . SER A 1 46 ? 7.766 -6.722 -1.182 1.00 0.00 46 SER A CA 14
ATOM 10490 C C . SER A 1 46 ? 9.088 -7.002 -0.475 1.00 0.00 46 SER A C 14
ATOM 10491 O O . SER A 1 46 ? 9.442 -8.155 -0.225 1.00 0.00 46 SER A O 14
ATOM 10499 N N . LYS A 1 47 ? 9.816 -5.938 -0.153 1.00 0.00 47 LYS A N 14
ATOM 10500 C CA . LYS A 1 47 ? 11.100 -6.065 0.527 1.00 0.00 47 LYS A CA 14
ATOM 10501 C C . LYS A 1 47 ? 10.998 -7.029 1.705 1.00 0.00 47 LYS A C 14
ATOM 10502 O O . LYS A 1 47 ? 11.811 -7.942 1.845 1.00 0.00 47 LYS A O 14
ATOM 10521 N N . MET A 1 48 ? 9.993 -6.820 2.549 1.00 0.00 48 MET A N 14
ATOM 10522 C CA . MET A 1 48 ? 9.784 -7.672 3.714 1.00 0.00 48 MET A CA 14
ATOM 10523 C C . MET A 1 48 ? 9.750 -9.143 3.312 1.00 0.00 48 MET A C 14
ATOM 10524 O O . MET A 1 48 ? 10.528 -9.952 3.818 1.00 0.00 48 MET A O 14
ATOM 10538 N N . SER A 1 49 ? 8.845 -9.482 2.400 1.00 0.00 49 SER A N 14
ATOM 10539 C CA . SER A 1 49 ? 8.707 -10.857 1.934 1.00 0.00 49 SER A CA 14
ATOM 10540 C C . SER A 1 49 ? 10.025 -11.371 1.362 1.00 0.00 49 SER A C 14
ATOM 10541 O O . SER A 1 49 ? 10.592 -12.344 1.858 1.00 0.00 49 SER A O 14
ATOM 10549 N N . GLY A 1 50 ? 10.507 -10.709 0.315 1.00 0.00 50 GLY A N 14
ATOM 10550 C CA . GLY A 1 50 ? 11.754 -11.112 -0.308 1.00 0.00 50 GLY A CA 14
ATOM 10551 C C . GLY A 1 50 ? 12.834 -11.429 0.708 1.00 0.00 50 GLY A C 14
ATOM 10552 O O . GLY A 1 50 ? 12.910 -10.820 1.775 1.00 0.00 50 GLY A O 14
ATOM 10556 N N . PRO A 1 51 ? 13.693 -12.405 0.379 1.00 0.00 51 PRO A N 14
ATOM 10557 C CA . PRO A 1 51 ? 14.789 -12.824 1.258 1.00 0.00 51 PRO A CA 14
ATOM 10558 C C . PRO A 1 51 ? 15.881 -11.766 1.369 1.00 0.00 51 PRO A C 14
ATOM 10559 O O . PRO A 1 51 ? 15.784 -10.695 0.769 1.00 0.00 51 PRO A O 14
ATOM 10570 N N . SER A 1 52 ? 16.920 -12.073 2.139 1.00 0.00 52 SER A N 14
ATOM 10571 C CA . SER A 1 52 ? 18.029 -11.146 2.331 1.00 0.00 52 SER A CA 14
ATOM 10572 C C . SER A 1 52 ? 18.904 -11.080 1.083 1.00 0.00 52 SER A C 14
ATOM 10573 O O . SER A 1 52 ? 19.047 -12.065 0.359 1.00 0.00 52 SER A O 14
ATOM 10581 N N . SER A 1 53 ? 19.488 -9.911 0.839 1.00 0.00 53 SER A N 14
ATOM 10582 C CA . SER A 1 53 ? 20.347 -9.714 -0.323 1.00 0.00 53 SER A CA 14
ATOM 10583 C C . SER A 1 53 ? 21.400 -8.646 -0.045 1.00 0.00 53 SER A C 14
ATOM 10584 O O . SER A 1 53 ? 21.323 -7.925 0.948 1.00 0.00 53 SER A O 14
ATOM 10592 N N . GLY A 1 54 ? 22.387 -8.552 -0.932 1.00 0.00 54 GLY A N 14
ATOM 10593 C CA . GLY A 1 54 ? 23.442 -7.571 -0.766 1.00 0.00 54 GLY A CA 14
ATOM 10594 C C . GLY A 1 54 ? 23.940 -7.491 0.664 1.00 0.00 54 GLY A C 14
ATOM 10595 O O . GLY A 1 54 ? 24.433 -6.451 1.100 1.00 0.00 54 GLY A O 14
ATOM 10599 N N . GLY A 1 1 ? -0.450 20.774 6.275 1.00 0.00 1 GLY A N 15
ATOM 10600 C CA . GLY A 1 1 ? 0.627 20.904 7.239 1.00 0.00 1 GLY A CA 15
ATOM 10601 C C . GLY A 1 1 ? 1.962 20.453 6.681 1.00 0.00 1 GLY A C 15
ATOM 10602 O O . GLY A 1 1 ? 2.577 19.522 7.201 1.00 0.00 1 GLY A O 15
ATOM 10606 N N . SER A 1 2 ? 2.411 21.114 5.619 1.00 0.00 2 SER A N 15
ATOM 10607 C CA . SER A 1 2 ? 3.680 20.772 4.986 1.00 0.00 2 SER A CA 15
ATOM 10608 C C . SER A 1 2 ? 4.851 21.087 5.912 1.00 0.00 2 SER A C 15
ATOM 10609 O O . SER A 1 2 ? 4.705 21.824 6.887 1.00 0.00 2 SER A O 15
ATOM 10617 N N . SER A 1 3 ? 6.012 20.521 5.600 1.00 0.00 3 SER A N 15
ATOM 10618 C CA . SER A 1 3 ? 7.209 20.737 6.406 1.00 0.00 3 SER A CA 15
ATOM 10619 C C . SER A 1 3 ? 6.952 20.378 7.866 1.00 0.00 3 SER A C 15
ATOM 10620 O O . SER A 1 3 ? 7.374 21.091 8.776 1.00 0.00 3 SER A O 15
ATOM 10628 N N . GLY A 1 4 ? 6.257 19.265 8.083 1.00 0.00 4 GLY A N 15
ATOM 10629 C CA . GLY A 1 4 ? 5.956 18.830 9.434 1.00 0.00 4 GLY A CA 15
ATOM 10630 C C . GLY A 1 4 ? 5.302 17.463 9.470 1.00 0.00 4 GLY A C 15
ATOM 10631 O O . GLY A 1 4 ? 5.975 16.442 9.333 1.00 0.00 4 GLY A O 15
ATOM 10635 N N . SER A 1 5 ? 3.986 17.443 9.657 1.00 0.00 5 SER A N 15
ATOM 10636 C CA . SER A 1 5 ? 3.241 16.191 9.716 1.00 0.00 5 SER A CA 15
ATOM 10637 C C . SER A 1 5 ? 2.622 15.862 8.361 1.00 0.00 5 SER A C 15
ATOM 10638 O O . SER A 1 5 ? 1.827 16.634 7.825 1.00 0.00 5 SER A O 15
ATOM 10646 N N . SER A 1 6 ? 2.993 14.709 7.812 1.00 0.00 6 SER A N 15
ATOM 10647 C CA . SER A 1 6 ? 2.478 14.278 6.518 1.00 0.00 6 SER A CA 15
ATOM 10648 C C . SER A 1 6 ? 1.215 13.439 6.688 1.00 0.00 6 SER A C 15
ATOM 10649 O O . SER A 1 6 ? 0.178 13.730 6.094 1.00 0.00 6 SER A O 15
ATOM 10657 N N . GLY A 1 7 ? 1.312 12.394 7.504 1.00 0.00 7 GLY A N 15
ATOM 10658 C CA . GLY A 1 7 ? 0.172 11.527 7.738 1.00 0.00 7 GLY A CA 15
ATOM 10659 C C . GLY A 1 7 ? -0.080 10.576 6.585 1.00 0.00 7 GLY A C 15
ATOM 10660 O O . GLY A 1 7 ? 0.462 10.753 5.494 1.00 0.00 7 GLY A O 15
ATOM 10664 N N . VAL A 1 8 ? -0.903 9.561 6.826 1.00 0.00 8 VAL A N 15
ATOM 10665 C CA . VAL A 1 8 ? -1.225 8.577 5.800 1.00 0.00 8 VAL A CA 15
ATOM 10666 C C . VAL A 1 8 ? -2.366 9.062 4.912 1.00 0.00 8 VAL A C 15
ATOM 10667 O O . VAL A 1 8 ? -3.380 9.557 5.402 1.00 0.00 8 VAL A O 15
ATOM 10680 N N . ASN A 1 9 ? -2.192 8.916 3.602 1.00 0.00 9 ASN A N 15
ATOM 10681 C CA . ASN A 1 9 ? -3.207 9.340 2.645 1.00 0.00 9 ASN A CA 15
ATOM 10682 C C . ASN A 1 9 ? -4.360 8.342 2.597 1.00 0.00 9 ASN A C 15
ATOM 10683 O O . ASN A 1 9 ? -4.151 7.131 2.675 1.00 0.00 9 ASN A O 15
ATOM 10694 N N . ARG A 1 10 ? -5.578 8.859 2.469 1.00 0.00 10 ARG A N 15
ATOM 10695 C CA . ARG A 1 10 ? -6.765 8.014 2.412 1.00 0.00 10 ARG A CA 15
ATOM 10696 C C . ARG A 1 10 ? -7.121 7.674 0.967 1.00 0.00 10 ARG A C 15
ATOM 10697 O O . ARG A 1 10 ? -7.521 6.550 0.665 1.00 0.00 10 ARG A O 15
ATOM 10718 N N . GLN A 1 11 ? -6.972 8.653 0.080 1.00 0.00 11 GLN A N 15
ATOM 10719 C CA . GLN A 1 11 ? -7.280 8.457 -1.331 1.00 0.00 11 GLN A CA 15
ATOM 10720 C C . GLN A 1 11 ? -6.328 7.445 -1.960 1.00 0.00 11 GLN A C 15
ATOM 10721 O O . GLN A 1 11 ? -6.758 6.429 -2.505 1.00 0.00 11 GLN A O 15
ATOM 10735 N N . MET A 1 12 ? -5.032 7.730 -1.881 1.00 0.00 12 MET A N 15
ATOM 10736 C CA . MET A 1 12 ? -4.019 6.843 -2.442 1.00 0.00 12 MET A CA 15
ATOM 10737 C C . MET A 1 12 ? -4.265 5.399 -2.017 1.00 0.00 12 MET A C 15
ATOM 10738 O O . MET A 1 12 ? -3.953 4.463 -2.754 1.00 0.00 12 MET A O 15
ATOM 10752 N N . LEU A 1 13 ? -4.825 5.226 -0.825 1.00 0.00 13 LEU A N 15
ATOM 10753 C CA . LEU A 1 13 ? -5.112 3.895 -0.302 1.00 0.00 13 LEU A CA 15
ATOM 10754 C C . LEU A 1 13 ? -5.959 3.093 -1.286 1.00 0.00 13 LEU A C 15
ATOM 10755 O O . LEU A 1 13 ? -5.573 2.003 -1.705 1.00 0.00 13 LEU A O 15
ATOM 10771 N N . GLN A 1 14 ? -7.112 3.643 -1.651 1.00 0.00 14 GLN A N 15
ATOM 10772 C CA . GLN A 1 14 ? -8.012 2.980 -2.587 1.00 0.00 14 GLN A CA 15
ATOM 10773 C C . GLN A 1 14 ? -7.259 2.516 -3.830 1.00 0.00 14 GLN A C 15
ATOM 10774 O O . GLN A 1 14 ? -7.645 1.540 -4.472 1.00 0.00 14 GLN A O 15
ATOM 10788 N N . GLU A 1 15 ? -6.184 3.224 -4.163 1.00 0.00 15 GLU A N 15
ATOM 10789 C CA . GLU A 1 15 ? -5.378 2.884 -5.330 1.00 0.00 15 GLU A CA 15
ATOM 10790 C C . GLU A 1 15 ? -4.434 1.726 -5.021 1.00 0.00 15 GLU A C 15
ATOM 10791 O O . GLU A 1 15 ? -4.486 0.678 -5.667 1.00 0.00 15 GLU A O 15
ATOM 10803 N N . LEU A 1 16 ? -3.571 1.922 -4.030 1.00 0.00 16 LEU A N 15
ATOM 10804 C CA . LEU A 1 16 ? -2.614 0.895 -3.635 1.00 0.00 16 LEU A CA 15
ATOM 10805 C C . LEU A 1 16 ? -3.322 -0.423 -3.337 1.00 0.00 16 LEU A C 15
ATOM 10806 O O . LEU A 1 16 ? -2.790 -1.501 -3.606 1.00 0.00 16 LEU A O 15
ATOM 10822 N N . VAL A 1 17 ? -4.526 -0.330 -2.781 1.00 0.00 17 VAL A N 15
ATOM 10823 C CA . VAL A 1 17 ? -5.308 -1.515 -2.450 1.00 0.00 17 VAL A CA 15
ATOM 10824 C C . VAL A 1 17 ? -5.906 -2.147 -3.702 1.00 0.00 17 VAL A C 15
ATOM 10825 O O . VAL A 1 17 ? -6.032 -3.367 -3.794 1.00 0.00 17 VAL A O 15
ATOM 10838 N N . ASN A 1 18 ? -6.272 -1.307 -4.664 1.00 0.00 18 ASN A N 15
ATOM 10839 C CA . ASN A 1 18 ? -6.857 -1.784 -5.913 1.00 0.00 18 ASN A CA 15
ATOM 10840 C C . ASN A 1 18 ? -5.844 -2.595 -6.713 1.00 0.00 18 ASN A C 15
ATOM 10841 O O . ASN A 1 18 ? -6.187 -3.605 -7.327 1.00 0.00 18 ASN A O 15
ATOM 10852 N N . ALA A 1 19 ? -4.593 -2.147 -6.702 1.00 0.00 19 ALA A N 15
ATOM 10853 C CA . ALA A 1 19 ? -3.528 -2.832 -7.424 1.00 0.00 19 ALA A CA 15
ATOM 10854 C C . ALA A 1 19 ? -3.471 -4.308 -7.046 1.00 0.00 19 ALA A C 15
ATOM 10855 O O . ALA A 1 19 ? -3.436 -5.180 -7.914 1.00 0.00 19 ALA A O 15
ATOM 10862 N N . GLY A 1 20 ? -3.461 -4.582 -5.745 1.00 0.00 2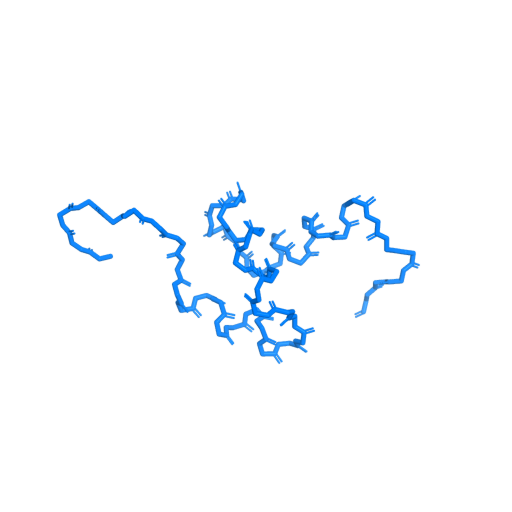0 GLY A N 15
ATOM 10863 C CA . GLY A 1 20 ? -3.407 -5.954 -5.276 1.00 0.00 20 GLY A CA 15
ATOM 10864 C C . GLY A 1 20 ? -2.863 -6.063 -3.865 1.00 0.00 20 GLY A C 15
ATOM 10865 O O . GLY A 1 20 ? -2.055 -6.944 -3.570 1.00 0.00 20 GLY A O 15
ATOM 10869 N N . CYS A 1 21 ? -3.305 -5.165 -2.991 1.00 0.00 21 CYS A N 15
ATOM 10870 C CA . CYS A 1 21 ? -2.856 -5.162 -1.604 1.00 0.00 21 CYS A CA 15
ATOM 10871 C C . CYS A 1 21 ? -4.033 -5.345 -0.651 1.00 0.00 21 CYS A C 15
ATOM 10872 O O . CYS A 1 21 ? -5.192 -5.299 -1.064 1.00 0.00 21 CYS A O 15
ATOM 10880 N N . ASP A 1 22 ? -3.727 -5.554 0.625 1.00 0.00 22 ASP A N 15
ATOM 10881 C CA . ASP A 1 22 ? -4.760 -5.744 1.637 1.00 0.00 22 ASP A CA 15
ATOM 10882 C C . ASP A 1 22 ? -5.245 -4.403 2.177 1.00 0.00 22 ASP A C 15
ATOM 10883 O O . ASP A 1 22 ? -4.679 -3.356 1.864 1.00 0.00 22 ASP A O 15
ATOM 10892 N N . GLN A 1 23 ? -6.297 -4.443 2.989 1.00 0.00 23 GLN A N 15
ATOM 10893 C CA . GLN A 1 23 ? -6.859 -3.230 3.571 1.00 0.00 23 GLN A CA 15
ATOM 10894 C C . GLN A 1 23 ? -6.175 -2.892 4.891 1.00 0.00 23 GLN A C 15
ATOM 10895 O O . GLN A 1 23 ? -5.849 -1.734 5.153 1.00 0.00 23 GLN A O 15
ATOM 10909 N N . GLU A 1 24 ? -5.960 -3.910 5.719 1.00 0.00 24 GLU A N 15
ATOM 10910 C CA . GLU A 1 24 ? -5.316 -3.719 7.013 1.00 0.00 24 GLU A CA 15
ATOM 10911 C C . GLU A 1 24 ? -3.812 -3.519 6.847 1.00 0.00 24 GLU A C 15
ATOM 10912 O O . GLU A 1 24 ? -3.222 -2.629 7.461 1.00 0.00 24 GLU A O 15
ATOM 10924 N N . MET A 1 25 ? -3.198 -4.353 6.014 1.00 0.00 25 MET A N 15
ATOM 10925 C CA . MET A 1 25 ? -1.763 -4.267 5.767 1.00 0.00 25 MET A CA 15
ATOM 10926 C C . MET A 1 25 ? -1.415 -2.979 5.028 1.00 0.00 25 MET A C 15
ATOM 10927 O O . MET A 1 25 ? -0.505 -2.251 5.425 1.00 0.00 25 MET A O 15
ATOM 10941 N N . ALA A 1 26 ? -2.144 -2.704 3.951 1.00 0.00 26 ALA A N 15
ATOM 10942 C CA . ALA A 1 26 ? -1.912 -1.503 3.159 1.00 0.00 26 ALA A CA 15
ATOM 10943 C C . ALA A 1 26 ? -1.519 -0.327 4.046 1.00 0.00 26 ALA A C 15
ATOM 10944 O O . ALA A 1 26 ? -0.429 0.227 3.912 1.00 0.00 26 ALA A O 15
ATOM 10951 N N . GLY A 1 27 ? -2.416 0.051 4.953 1.00 0.00 27 GLY A N 15
ATOM 10952 C CA . GLY A 1 27 ? -2.144 1.160 5.848 1.00 0.00 27 GLY A CA 15
ATOM 10953 C C . GLY A 1 27 ? -0.779 1.057 6.500 1.00 0.00 27 GLY A C 15
ATOM 10954 O O . GLY A 1 27 ? 0.001 2.009 6.476 1.00 0.00 27 GLY A O 15
ATOM 10958 N N . ARG A 1 28 ? -0.491 -0.100 7.087 1.00 0.00 28 ARG A N 15
ATOM 10959 C CA . ARG A 1 28 ? 0.788 -0.322 7.751 1.00 0.00 28 ARG A CA 15
ATOM 10960 C C . ARG A 1 28 ? 1.929 0.306 6.958 1.00 0.00 28 ARG A C 15
ATOM 10961 O O . ARG A 1 28 ? 2.656 1.159 7.466 1.00 0.00 28 ARG A O 15
ATOM 10982 N N . ALA A 1 29 ? 2.081 -0.123 5.709 1.00 0.00 29 ALA A N 15
ATOM 10983 C CA . ALA A 1 29 ? 3.133 0.398 4.845 1.00 0.00 29 ALA A CA 15
ATOM 10984 C C . ALA A 1 29 ? 3.031 1.913 4.709 1.00 0.00 29 ALA A C 15
ATOM 10985 O O . ALA A 1 29 ? 3.940 2.645 5.103 1.00 0.00 29 ALA A O 15
ATOM 10992 N N . LEU A 1 30 ? 1.921 2.379 4.148 1.00 0.00 30 LEU A N 15
ATOM 10993 C CA . LEU A 1 30 ? 1.700 3.809 3.960 1.00 0.00 30 LEU A CA 15
ATOM 10994 C C . LEU A 1 30 ? 2.231 4.603 5.149 1.00 0.00 30 LEU A C 15
ATOM 10995 O O . LEU A 1 30 ? 2.951 5.587 4.980 1.00 0.00 30 LEU A O 15
ATOM 11011 N N . LYS A 1 31 ? 1.871 4.168 6.352 1.00 0.00 31 LYS A N 15
ATOM 11012 C CA . LYS A 1 31 ? 2.313 4.836 7.570 1.00 0.00 31 LYS A CA 15
ATOM 11013 C C . LYS A 1 31 ? 3.821 4.691 7.754 1.00 0.00 31 LYS A C 15
ATOM 11014 O O . LYS A 1 31 ? 4.530 5.679 7.937 1.00 0.00 31 LYS A O 15
ATOM 11033 N N . GLN A 1 32 ? 4.302 3.453 7.703 1.00 0.00 32 GLN A N 15
ATOM 11034 C CA . GLN A 1 32 ? 5.725 3.180 7.863 1.00 0.00 32 GLN A CA 15
ATOM 11035 C C . GLN A 1 32 ? 6.552 4.008 6.884 1.00 0.00 32 GLN A C 15
ATOM 11036 O O . GLN A 1 32 ? 7.372 4.833 7.289 1.00 0.00 32 GLN A O 15
ATOM 11050 N N . THR A 1 33 ? 6.332 3.782 5.592 1.00 0.00 33 THR A N 15
ATOM 11051 C CA . THR A 1 33 ? 7.057 4.505 4.556 1.00 0.00 33 THR A CA 15
ATOM 11052 C C . THR A 1 33 ? 6.662 5.977 4.534 1.00 0.00 33 THR A C 15
ATOM 11053 O O . THR A 1 33 ? 7.506 6.859 4.687 1.00 0.00 33 THR A O 15
ATOM 11064 N N . GLY A 1 34 ? 5.372 6.237 4.342 1.00 0.00 34 GLY A N 15
ATOM 11065 C CA . GLY A 1 34 ? 4.888 7.604 4.304 1.00 0.00 34 GLY A CA 15
ATOM 11066 C C . GLY A 1 34 ? 4.228 7.949 2.983 1.00 0.00 34 GLY A C 15
ATOM 11067 O O . GLY A 1 34 ? 4.655 7.482 1.928 1.00 0.00 34 GLY A O 15
ATOM 11071 N N . SER A 1 35 ? 3.183 8.769 3.042 1.00 0.00 35 SER A N 15
ATOM 11072 C CA . SER A 1 35 ? 2.460 9.172 1.842 1.00 0.00 35 SER A CA 15
ATOM 11073 C C . SER A 1 35 ? 3.408 9.784 0.815 1.00 0.00 35 SER A C 15
ATOM 11074 O O . SER A 1 35 ? 3.659 10.989 0.827 1.00 0.00 35 SER A O 15
ATOM 11082 N N . ARG A 1 36 ? 3.932 8.944 -0.071 1.00 0.00 36 ARG A N 15
ATOM 11083 C CA . ARG A 1 36 ? 4.853 9.400 -1.105 1.00 0.00 36 ARG A CA 15
ATOM 11084 C C . ARG A 1 36 ? 4.427 8.889 -2.478 1.00 0.00 36 ARG A C 15
ATOM 11085 O O . ARG A 1 36 ? 4.326 9.659 -3.433 1.00 0.00 36 ARG A O 15
ATOM 11106 N N . SER A 1 37 ? 4.179 7.587 -2.568 1.00 0.00 37 SER A N 15
ATOM 11107 C CA . SER A 1 37 ? 3.768 6.972 -3.825 1.00 0.00 37 SER A CA 15
ATOM 11108 C C . SER A 1 37 ? 3.335 5.526 -3.607 1.00 0.00 37 SER A C 15
ATOM 11109 O O . SER A 1 37 ? 3.862 4.834 -2.735 1.00 0.00 37 SER A O 15
ATOM 11117 N N . ILE A 1 38 ? 2.371 5.077 -4.404 1.00 0.00 38 ILE A N 15
ATOM 11118 C CA . ILE A 1 38 ? 1.868 3.713 -4.299 1.00 0.00 38 ILE A CA 15
ATOM 11119 C C . ILE A 1 38 ? 3.013 2.707 -4.243 1.00 0.00 38 ILE A C 15
ATOM 11120 O O . ILE A 1 38 ? 2.849 1.593 -3.746 1.00 0.00 38 ILE A O 15
ATOM 11136 N N . GLU A 1 39 ? 4.172 3.108 -4.755 1.00 0.00 39 GLU A N 15
ATOM 11137 C CA . GLU A 1 39 ? 5.344 2.242 -4.762 1.00 0.00 39 GLU A CA 15
ATOM 11138 C C . GLU A 1 39 ? 5.944 2.126 -3.364 1.00 0.00 39 GLU A C 15
ATOM 11139 O O . GLU A 1 39 ? 6.164 1.025 -2.860 1.00 0.00 39 GLU A O 15
ATOM 11151 N N . ALA A 1 40 ? 6.205 3.271 -2.742 1.00 0.00 40 ALA A N 15
ATOM 11152 C CA . ALA A 1 40 ? 6.778 3.299 -1.402 1.00 0.00 40 ALA A CA 15
ATOM 11153 C C . ALA A 1 40 ? 6.113 2.265 -0.499 1.00 0.00 40 ALA A C 15
ATOM 11154 O O . ALA A 1 40 ? 6.783 1.409 0.077 1.00 0.00 40 ALA A O 15
ATOM 11161 N N . ALA A 1 41 ? 4.792 2.352 -0.380 1.00 0.00 41 ALA A N 15
ATOM 11162 C CA . ALA A 1 41 ? 4.037 1.423 0.451 1.00 0.00 41 ALA A CA 15
ATOM 11163 C C . ALA A 1 41 ? 4.397 -0.022 0.125 1.00 0.00 41 ALA A C 15
ATOM 11164 O O . ALA A 1 41 ? 4.799 -0.786 1.004 1.00 0.00 41 ALA A O 15
ATOM 11171 N N . LEU A 1 42 ? 4.250 -0.392 -1.142 1.00 0.00 42 LEU A N 15
ATOM 11172 C CA . LEU A 1 42 ? 4.559 -1.748 -1.584 1.00 0.00 42 LEU A CA 15
ATOM 11173 C C . LEU A 1 42 ? 5.985 -2.132 -1.206 1.00 0.00 42 LEU A C 15
ATOM 11174 O O . LEU A 1 42 ? 6.207 -3.120 -0.506 1.00 0.00 42 LEU A O 15
ATOM 11190 N N . GLU A 1 43 ? 6.949 -1.343 -1.671 1.00 0.00 43 GLU A N 15
ATOM 11191 C CA . GLU A 1 43 ? 8.354 -1.601 -1.380 1.00 0.00 43 GLU A CA 15
ATOM 11192 C C . GLU A 1 43 ? 8.524 -2.153 0.033 1.00 0.00 43 GLU A C 15
ATOM 11193 O O . GLU A 1 43 ? 9.208 -3.156 0.240 1.00 0.00 43 GLU A O 15
ATOM 11205 N N . TYR A 1 44 ? 7.898 -1.492 1.000 1.00 0.00 44 TYR A N 15
ATOM 11206 C CA . TYR A 1 44 ? 7.982 -1.914 2.393 1.00 0.00 44 TYR A CA 15
ATOM 11207 C C . TYR A 1 44 ? 7.427 -3.324 2.569 1.00 0.00 44 TYR A C 15
ATOM 11208 O O . TYR A 1 44 ? 8.127 -4.226 3.030 1.00 0.00 44 TYR A O 15
ATOM 11226 N N . ILE A 1 45 ? 6.164 -3.506 2.198 1.00 0.00 45 ILE A N 15
ATOM 11227 C CA . ILE A 1 45 ? 5.513 -4.805 2.313 1.00 0.00 45 ILE A CA 15
ATOM 11228 C C . ILE A 1 45 ? 6.359 -5.902 1.674 1.00 0.00 45 ILE A C 15
ATOM 11229 O O . ILE A 1 45 ? 6.513 -6.987 2.234 1.00 0.00 45 ILE A O 15
ATOM 11245 N N . SER A 1 46 ? 6.907 -5.610 0.499 1.00 0.00 46 SER A N 15
ATOM 11246 C CA . SER A 1 46 ? 7.737 -6.571 -0.218 1.00 0.00 46 SER A CA 15
ATOM 11247 C C . SER A 1 46 ? 9.035 -6.839 0.538 1.00 0.00 46 SER A C 15
ATOM 11248 O O . SER A 1 46 ? 9.475 -7.983 0.655 1.00 0.00 46 SER A O 15
ATOM 11256 N N . LYS A 1 47 ? 9.644 -5.775 1.051 1.00 0.00 47 LYS A N 15
ATOM 11257 C CA . LYS A 1 47 ? 10.891 -5.892 1.797 1.00 0.00 47 LYS A CA 15
ATOM 11258 C C . LYS A 1 47 ? 10.887 -7.143 2.670 1.00 0.00 47 LYS A C 15
ATOM 11259 O O . LYS A 1 47 ? 11.866 -7.887 2.708 1.00 0.00 47 LYS A O 15
ATOM 11278 N N . MET A 1 48 ? 9.779 -7.368 3.369 1.00 0.00 48 MET A N 15
ATOM 11279 C CA . MET A 1 48 ? 9.648 -8.531 4.239 1.00 0.00 48 MET A CA 15
ATOM 11280 C C . MET A 1 48 ? 10.156 -9.790 3.544 1.00 0.00 48 MET A C 15
ATOM 11281 O O . MET A 1 48 ? 11.043 -10.476 4.051 1.00 0.00 48 MET A O 15
ATOM 11295 N N . SER A 1 49 ? 9.588 -10.089 2.380 1.00 0.00 49 SER A N 15
ATOM 11296 C CA . SER A 1 49 ? 9.980 -11.268 1.617 1.00 0.00 49 SER A CA 15
ATOM 11297 C C . SER A 1 49 ? 10.402 -10.884 0.202 1.00 0.00 49 SER A C 15
ATOM 11298 O O . SER A 1 49 ? 9.616 -10.324 -0.561 1.00 0.00 49 SER A O 15
ATOM 11306 N N . GLY A 1 50 ? 11.649 -11.191 -0.142 1.00 0.00 50 GLY A N 15
ATOM 11307 C CA . GLY A 1 50 ? 12.154 -10.871 -1.464 1.00 0.00 50 GLY A CA 15
ATOM 11308 C C . GLY A 1 50 ? 12.672 -12.093 -2.197 1.00 0.00 50 GLY A C 15
ATOM 11309 O O . GLY A 1 50 ? 13.869 -12.380 -2.201 1.00 0.00 50 GLY A O 15
ATOM 11313 N N . PRO A 1 51 ? 11.757 -12.837 -2.836 1.00 0.00 51 PRO A N 15
ATOM 11314 C CA . PRO A 1 51 ? 12.104 -14.046 -3.587 1.00 0.00 51 PRO A CA 15
ATOM 11315 C C . PRO A 1 51 ? 12.882 -13.734 -4.861 1.00 0.00 51 PRO A C 15
ATOM 11316 O O . PRO A 1 51 ? 13.438 -14.631 -5.496 1.00 0.00 51 PRO A O 15
ATOM 11327 N N . SER A 1 52 ? 12.918 -12.458 -5.229 1.00 0.00 52 SER A N 15
ATOM 11328 C CA . SER A 1 52 ? 13.626 -12.028 -6.430 1.00 0.00 52 SER A CA 15
ATOM 11329 C C . SER A 1 52 ? 15.018 -11.509 -6.083 1.00 0.00 52 SER A C 15
ATOM 11330 O O . SER A 1 52 ? 16.013 -11.928 -6.674 1.00 0.00 52 SER A O 15
ATOM 11338 N N . SER A 1 53 ? 15.079 -10.594 -5.121 1.00 0.00 53 SER A N 15
ATOM 11339 C CA . SER A 1 53 ? 16.347 -10.013 -4.698 1.00 0.00 53 SER A CA 15
ATOM 11340 C C . SER A 1 53 ? 17.142 -11.003 -3.850 1.00 0.00 53 SER A C 15
ATOM 11341 O O . SER A 1 53 ? 16.577 -11.915 -3.248 1.00 0.00 53 SER A O 15
ATOM 11349 N N . GLY A 1 54 ? 18.457 -10.815 -3.809 1.00 0.00 54 GLY A N 15
ATOM 11350 C CA . GLY A 1 54 ? 19.309 -11.698 -3.033 1.00 0.00 54 GLY A CA 15
ATOM 11351 C C . GLY A 1 54 ? 20.210 -10.942 -2.077 1.00 0.00 54 GLY A C 15
ATOM 11352 O O . GLY A 1 54 ? 19.745 -10.396 -1.077 1.00 0.00 54 GLY A O 15
ATOM 11356 N N . GLY A 1 1 ? -7.470 12.075 20.809 1.00 0.00 1 GLY A N 16
ATOM 11357 C CA . GLY A 1 1 ? -8.273 12.854 21.732 1.00 0.00 1 GLY A CA 16
ATOM 11358 C C . GLY A 1 1 ? -8.628 14.221 21.181 1.00 0.00 1 GLY A C 16
ATOM 11359 O O . GLY A 1 1 ? -9.803 14.539 21.000 1.00 0.00 1 GLY A O 16
ATOM 11363 N N . SER A 1 2 ? -7.610 15.033 20.916 1.00 0.00 2 SER A N 16
ATOM 11364 C CA . SER A 1 2 ? -7.820 16.376 20.387 1.00 0.00 2 SER A CA 16
ATOM 11365 C C . SER A 1 2 ? -7.625 16.401 18.874 1.00 0.00 2 SER A C 16
ATOM 11366 O O . SER A 1 2 ? -6.724 15.751 18.342 1.00 0.00 2 SER A O 16
ATOM 11374 N N . SER A 1 3 ? -8.476 17.156 18.186 1.00 0.00 3 SER A N 16
ATOM 11375 C CA . SER A 1 3 ? -8.400 17.264 16.734 1.00 0.00 3 SER A CA 16
ATOM 11376 C C . SER A 1 3 ? -7.131 17.995 16.309 1.00 0.00 3 SER A C 16
ATOM 11377 O O . SER A 1 3 ? -6.753 19.004 16.903 1.00 0.00 3 SER A O 16
ATOM 11385 N N . GLY A 1 4 ? -6.475 17.477 15.274 1.00 0.00 4 GLY A N 16
ATOM 11386 C CA . GLY A 1 4 ? -5.255 18.092 14.786 1.00 0.00 4 GLY A CA 16
ATOM 11387 C C . GLY A 1 4 ? -4.289 17.080 14.203 1.00 0.00 4 GLY A C 16
ATOM 11388 O O . GLY A 1 4 ? -3.109 17.063 14.555 1.00 0.00 4 GLY A O 16
ATOM 11392 N N . SER A 1 5 ? -4.789 16.233 13.309 1.00 0.00 5 SER A N 16
ATOM 11393 C CA . SER A 1 5 ? -3.963 15.209 12.680 1.00 0.00 5 SER A CA 16
ATOM 11394 C C . SER A 1 5 ? -4.491 14.864 11.291 1.00 0.00 5 SER A C 16
ATOM 11395 O O . SER A 1 5 ? -5.698 14.879 11.052 1.00 0.00 5 SER A O 16
ATOM 11403 N N . SER A 1 6 ? -3.576 14.553 10.378 1.00 0.00 6 SER A N 16
ATOM 11404 C CA . SER A 1 6 ? -3.947 14.207 9.011 1.00 0.00 6 SER A CA 16
ATOM 11405 C C . SER A 1 6 ? -4.166 12.703 8.871 1.00 0.00 6 SER A C 16
ATOM 11406 O O . SER A 1 6 ? -5.177 12.259 8.330 1.00 0.00 6 SER A O 16
ATOM 11414 N N . GLY A 1 7 ? -3.208 11.924 9.364 1.00 0.00 7 GLY A N 16
ATOM 11415 C CA . GLY A 1 7 ? -3.313 10.479 9.285 1.00 0.00 7 GLY A CA 16
ATOM 11416 C C . GLY A 1 7 ? -2.797 9.932 7.969 1.00 0.00 7 GLY A C 16
ATOM 11417 O O . GLY A 1 7 ? -1.972 10.561 7.307 1.00 0.00 7 GLY A O 16
ATOM 11421 N N . VAL A 1 8 ? -3.284 8.754 7.588 1.00 0.00 8 VAL A N 16
ATOM 11422 C CA . VAL A 1 8 ? -2.866 8.122 6.342 1.00 0.00 8 VAL A CA 16
ATOM 11423 C C . VAL A 1 8 ? -3.761 8.546 5.183 1.00 0.00 8 VAL A C 16
ATOM 11424 O O . VAL A 1 8 ? -4.986 8.542 5.298 1.00 0.00 8 VAL A O 16
ATOM 11437 N N . ASN A 1 9 ? -3.141 8.911 4.066 1.00 0.00 9 ASN A N 16
ATOM 11438 C CA . ASN A 1 9 ? -3.881 9.339 2.885 1.00 0.00 9 ASN A CA 16
ATOM 11439 C C . ASN A 1 9 ? -4.884 8.272 2.456 1.00 0.00 9 ASN A C 16
ATOM 11440 O O . ASN A 1 9 ? -4.505 7.222 1.938 1.00 0.00 9 ASN A O 16
ATOM 11451 N N . ARG A 1 10 ? -6.165 8.550 2.676 1.00 0.00 10 ARG A N 16
ATOM 11452 C CA . ARG A 1 10 ? -7.223 7.614 2.313 1.00 0.00 10 ARG A CA 16
ATOM 11453 C C . ARG A 1 10 ? -7.278 7.415 0.801 1.00 0.00 10 ARG A C 16
ATOM 11454 O O . ARG A 1 10 ? -7.348 6.286 0.317 1.00 0.00 10 ARG A O 16
ATOM 11475 N N . GLN A 1 11 ? -7.245 8.520 0.063 1.00 0.00 11 GLN A N 16
ATOM 11476 C CA . GLN A 1 11 ? -7.292 8.466 -1.394 1.00 0.00 11 GLN A CA 16
ATOM 11477 C C . GLN A 1 11 ? -6.280 7.462 -1.935 1.00 0.00 11 GLN A C 16
ATOM 11478 O O . GLN A 1 11 ? -6.642 6.517 -2.634 1.00 0.00 11 GLN A O 16
ATOM 11492 N N . MET A 1 12 ? -5.010 7.675 -1.606 1.00 0.00 12 MET A N 16
ATOM 11493 C CA . MET A 1 12 ? -3.945 6.787 -2.059 1.00 0.00 12 MET A CA 16
ATOM 11494 C C . MET A 1 12 ? -4.285 5.331 -1.756 1.00 0.00 12 MET A C 16
ATOM 11495 O O . MET A 1 12 ? -4.138 4.458 -2.612 1.00 0.00 12 MET A O 16
ATOM 11509 N N . LEU A 1 13 ? -4.740 5.077 -0.534 1.00 0.00 13 LEU A N 16
ATOM 11510 C CA . LEU A 1 13 ? -5.101 3.726 -0.118 1.00 0.00 13 LEU A CA 16
ATOM 11511 C C . LEU A 1 13 ? -5.947 3.036 -1.184 1.00 0.00 13 LEU A C 16
ATOM 11512 O O . LEU A 1 13 ? -5.541 2.021 -1.750 1.00 0.00 13 LEU A O 16
ATOM 11528 N N . GLN A 1 14 ? -7.122 3.595 -1.452 1.00 0.00 14 GLN A N 16
ATOM 11529 C CA . GLN A 1 14 ? -8.024 3.033 -2.451 1.00 0.00 14 GLN A CA 16
ATOM 11530 C C . GLN A 1 14 ? -7.285 2.754 -3.756 1.00 0.00 14 GLN A C 16
ATOM 11531 O O . GLN A 1 14 ? -7.735 1.952 -4.574 1.00 0.00 14 GLN A O 16
ATOM 11545 N N . GLU A 1 15 ? -6.150 3.420 -3.942 1.00 0.00 15 GLU A N 16
ATOM 11546 C CA . GLU A 1 15 ? -5.350 3.242 -5.148 1.00 0.00 15 GLU A CA 16
ATOM 11547 C C . GLU A 1 15 ? -4.454 2.012 -5.031 1.00 0.00 15 GLU A C 16
ATOM 11548 O O . GLU A 1 15 ? -4.506 1.111 -5.868 1.00 0.00 15 GLU A O 16
ATOM 11560 N N . LEU A 1 16 ? -3.633 1.983 -3.987 1.00 0.00 16 LEU A N 16
ATOM 11561 C CA . LEU A 1 16 ? -2.725 0.864 -3.759 1.00 0.00 16 LEU A CA 16
ATOM 11562 C C . LEU A 1 16 ? -3.498 -0.440 -3.591 1.00 0.00 16 LEU A C 16
ATOM 11563 O O . LEU A 1 16 ? -3.075 -1.491 -4.071 1.00 0.00 16 LEU A O 16
ATOM 11579 N N . VAL A 1 17 ? -4.636 -0.363 -2.907 1.00 0.00 17 VAL A N 16
ATOM 11580 C CA . VAL A 1 17 ? -5.470 -1.537 -2.679 1.00 0.00 17 VAL A CA 16
ATOM 11581 C C . VAL A 1 17 ? -5.984 -2.110 -3.994 1.00 0.00 17 VAL A C 16
ATOM 11582 O O . VAL A 1 17 ? -6.103 -3.325 -4.149 1.00 0.00 17 VAL A O 16
ATOM 11595 N N . ASN A 1 18 ? -6.287 -1.228 -4.941 1.00 0.00 18 ASN A N 16
ATOM 11596 C CA . ASN A 1 18 ? -6.788 -1.646 -6.245 1.00 0.00 18 ASN A CA 16
ATOM 11597 C C . ASN A 1 18 ? -5.848 -2.661 -6.889 1.00 0.00 18 ASN A C 16
ATOM 11598 O O . ASN A 1 18 ? -6.291 -3.617 -7.524 1.00 0.00 18 ASN A O 16
ATOM 11609 N N . ALA A 1 19 ? -4.547 -2.445 -6.718 1.00 0.00 19 ALA A N 16
ATOM 11610 C CA . ALA A 1 19 ? -3.544 -3.342 -7.280 1.00 0.00 19 ALA A CA 16
ATOM 11611 C C . ALA A 1 19 ? -3.708 -4.757 -6.738 1.00 0.00 19 ALA A C 16
ATOM 11612 O O . ALA A 1 19 ? -3.635 -5.731 -7.486 1.00 0.00 19 ALA A O 16
ATOM 11619 N N . GLY A 1 20 ? -3.929 -4.864 -5.431 1.00 0.00 20 GLY A N 16
ATOM 11620 C CA . GLY A 1 20 ? -4.098 -6.165 -4.811 1.00 0.00 20 GLY A CA 16
ATOM 11621 C C . GLY A 1 20 ? -3.378 -6.271 -3.481 1.00 0.00 20 GLY A C 16
ATOM 11622 O O . GLY A 1 20 ? -2.816 -7.317 -3.154 1.00 0.00 20 GLY A O 16
ATOM 11626 N N . CYS A 1 21 ? -3.393 -5.187 -2.714 1.00 0.00 21 CYS A N 16
ATOM 11627 C CA . CYS A 1 21 ? -2.734 -5.162 -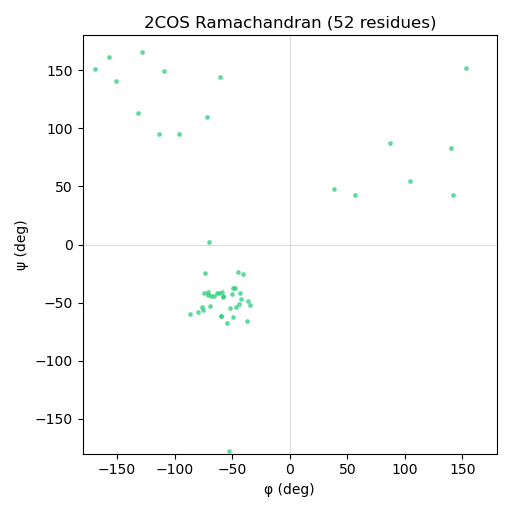1.413 1.00 0.00 21 CYS A CA 16
ATOM 11628 C C . CYS A 1 21 ? -3.754 -5.011 -0.289 1.00 0.00 21 CYS A C 16
ATOM 11629 O O . CYS A 1 21 ? -4.442 -3.995 -0.195 1.00 0.00 21 CYS A O 16
ATOM 11637 N N . ASP A 1 22 ? -3.848 -6.030 0.559 1.00 0.00 22 ASP A N 16
ATOM 11638 C CA . ASP A 1 22 ? -4.785 -6.011 1.676 1.00 0.00 22 ASP A CA 16
ATOM 11639 C C . ASP A 1 22 ? -4.803 -4.641 2.347 1.00 0.00 22 ASP A C 16
ATOM 11640 O O . ASP A 1 22 ? -3.754 -4.043 2.586 1.00 0.00 22 ASP A O 16
ATOM 11649 N N . GLN A 1 23 ? -6.001 -4.150 2.646 1.00 0.00 23 GLN A N 16
ATOM 11650 C CA . GLN A 1 23 ? -6.154 -2.849 3.288 1.00 0.00 23 GLN A CA 16
ATOM 11651 C C . GLN A 1 23 ? -5.495 -2.840 4.663 1.00 0.00 23 GLN A C 16
ATOM 11652 O O . GLN A 1 23 ? -4.576 -2.061 4.915 1.00 0.00 23 GLN A O 16
ATOM 11666 N N . GLU A 1 24 ? -5.970 -3.710 5.548 1.00 0.00 24 GLU A N 16
ATOM 11667 C CA . GLU A 1 24 ? -5.426 -3.799 6.898 1.00 0.00 24 GLU A CA 16
ATOM 11668 C C . GLU A 1 24 ? -3.911 -3.616 6.888 1.00 0.00 24 GLU A C 16
ATOM 11669 O O . GLU A 1 24 ? -3.365 -2.834 7.665 1.00 0.00 24 GLU A O 16
ATOM 11681 N N . MET A 1 25 ? -3.240 -4.344 6.001 1.00 0.00 25 MET A N 16
ATOM 11682 C CA . MET A 1 25 ? -1.788 -4.261 5.889 1.00 0.00 25 MET A CA 16
ATOM 11683 C C . MET A 1 25 ? -1.368 -2.965 5.203 1.00 0.00 25 MET A C 16
ATOM 11684 O O . MET A 1 25 ? -0.404 -2.320 5.612 1.00 0.00 25 MET A O 16
ATOM 11698 N N . ALA A 1 26 ? -2.100 -2.590 4.159 1.00 0.00 26 ALA A N 16
ATOM 11699 C CA . ALA A 1 26 ? -1.804 -1.370 3.418 1.00 0.00 26 ALA A CA 16
ATOM 11700 C C . ALA A 1 26 ? -1.729 -0.166 4.351 1.00 0.00 26 ALA A C 16
ATOM 11701 O O . ALA A 1 26 ? -0.678 0.458 4.492 1.00 0.00 26 ALA A O 16
ATOM 11708 N N . GLY A 1 27 ? -2.851 0.156 4.986 1.00 0.00 27 GLY A N 16
ATOM 11709 C CA . GLY A 1 27 ? -2.891 1.285 5.897 1.00 0.00 27 GLY A CA 16
ATOM 11710 C C . GLY A 1 27 ? -1.595 1.456 6.665 1.00 0.00 27 GLY A C 16
ATOM 11711 O O . GLY A 1 27 ? -1.059 2.560 6.754 1.00 0.00 27 GLY A O 16
ATOM 11715 N N . ARG A 1 28 ? -1.092 0.360 7.224 1.00 0.00 28 ARG A N 16
ATOM 11716 C CA . ARG A 1 28 ? 0.147 0.394 7.992 1.00 0.00 28 ARG A CA 16
ATOM 11717 C C . ARG A 1 28 ? 1.308 0.880 7.129 1.00 0.00 28 ARG A C 16
ATOM 11718 O O . ARG A 1 28 ? 1.904 1.921 7.402 1.00 0.00 28 ARG A O 16
ATOM 11739 N N . ALA A 1 29 ? 1.623 0.118 6.087 1.00 0.00 29 ALA A N 16
ATOM 11740 C CA . ALA A 1 29 ? 2.711 0.471 5.183 1.00 0.00 29 ALA A CA 16
ATOM 11741 C C . ALA A 1 29 ? 2.633 1.939 4.777 1.00 0.00 29 ALA A C 16
ATOM 11742 O O . ALA A 1 29 ? 3.611 2.678 4.891 1.00 0.00 29 ALA A O 16
ATOM 11749 N N . LEU A 1 30 ? 1.464 2.354 4.302 1.00 0.00 30 LEU A N 16
ATOM 11750 C CA . LEU A 1 30 ? 1.257 3.735 3.877 1.00 0.00 30 LEU A CA 16
ATOM 11751 C C . LEU A 1 30 ? 1.861 4.710 4.883 1.00 0.00 30 LEU A C 16
ATOM 11752 O O . LEU A 1 30 ? 2.615 5.611 4.516 1.00 0.00 30 LEU A O 16
ATOM 11768 N N . LYS A 1 31 ? 1.525 4.522 6.155 1.00 0.00 31 LYS A N 16
ATOM 11769 C CA . LYS A 1 31 ? 2.036 5.382 7.217 1.00 0.00 31 LYS A CA 16
ATOM 11770 C C . LYS A 1 31 ? 3.536 5.181 7.406 1.00 0.00 31 LYS A C 16
ATOM 11771 O O . LYS A 1 31 ? 4.309 6.138 7.367 1.00 0.00 31 LYS A O 16
ATOM 11790 N N . GLN A 1 32 ? 3.940 3.931 7.608 1.00 0.00 32 GLN A N 16
ATOM 11791 C CA . GLN A 1 32 ? 5.348 3.605 7.801 1.00 0.00 32 GLN A CA 16
ATOM 11792 C C . GLN A 1 32 ? 6.225 4.379 6.823 1.00 0.00 32 GLN A C 16
ATOM 11793 O O . GLN A 1 32 ? 7.069 5.180 7.228 1.00 0.00 32 GLN A O 16
ATOM 11807 N N . THR A 1 33 ? 6.022 4.135 5.532 1.00 0.00 33 THR A N 16
ATOM 11808 C CA . THR A 1 33 ? 6.795 4.807 4.496 1.00 0.00 33 THR A CA 16
ATOM 11809 C C . THR A 1 33 ? 6.611 6.319 4.566 1.00 0.00 33 THR A C 16
ATOM 11810 O O . THR A 1 33 ? 7.575 7.077 4.464 1.00 0.00 33 THR A O 16
ATOM 11821 N N . GLY A 1 34 ? 5.366 6.752 4.742 1.00 0.00 34 GLY A N 16
ATOM 11822 C CA . GLY A 1 34 ? 5.079 8.172 4.824 1.00 0.00 34 GLY A CA 16
ATOM 11823 C C . GLY A 1 34 ? 4.340 8.685 3.604 1.00 0.00 34 GLY A C 16
ATOM 11824 O O . GLY A 1 34 ? 4.667 9.747 3.073 1.00 0.00 34 GLY A O 16
ATOM 11828 N N . SER A 1 35 ? 3.343 7.930 3.156 1.00 0.00 35 SER A N 16
ATOM 11829 C CA . SER A 1 35 ? 2.560 8.312 1.987 1.00 0.00 35 SER A CA 16
ATOM 11830 C C . SER A 1 35 ? 3.435 9.010 0.951 1.00 0.00 35 SER A C 16
ATOM 11831 O O . SER A 1 35 ? 3.054 10.039 0.393 1.00 0.00 35 SER A O 16
ATOM 11839 N N . ARG A 1 36 ? 4.611 8.443 0.700 1.00 0.00 36 ARG A N 16
ATOM 11840 C CA . ARG A 1 36 ? 5.542 9.011 -0.267 1.00 0.00 36 ARG A CA 16
ATOM 11841 C C . ARG A 1 36 ? 5.097 8.706 -1.695 1.00 0.00 36 ARG A C 16
ATOM 11842 O O . ARG A 1 36 ? 5.039 9.597 -2.542 1.00 0.00 36 ARG A O 16
ATOM 11863 N N . SER A 1 37 ? 4.785 7.440 -1.954 1.00 0.00 37 SER A N 16
ATOM 11864 C CA . SER A 1 37 ? 4.350 7.016 -3.279 1.00 0.00 37 SER A CA 16
ATOM 11865 C C . SER A 1 37 ? 3.797 5.595 -3.240 1.00 0.00 37 SER A C 16
ATOM 11866 O O . SER A 1 37 ? 4.407 4.695 -2.662 1.00 0.00 37 SER A O 16
ATOM 11874 N N . ILE A 1 38 ? 2.637 5.401 -3.859 1.00 0.00 38 ILE A N 16
ATOM 11875 C CA . ILE A 1 38 ? 2.001 4.089 -3.897 1.00 0.00 38 ILE A CA 16
ATOM 11876 C C . ILE A 1 38 ? 3.030 2.986 -4.123 1.00 0.00 38 ILE A C 16
ATOM 11877 O O . ILE A 1 38 ? 2.958 1.923 -3.509 1.00 0.00 38 ILE A O 16
ATOM 11893 N N . GLU A 1 39 ? 3.987 3.249 -5.008 1.00 0.00 39 GLU A N 16
ATOM 11894 C CA . GLU A 1 39 ? 5.031 2.279 -5.314 1.00 0.00 39 GLU A CA 16
ATOM 11895 C C . GLU A 1 39 ? 5.905 2.016 -4.092 1.00 0.00 39 GLU A C 16
ATOM 11896 O O . GLU A 1 39 ? 6.183 0.867 -3.750 1.00 0.00 39 GLU A O 16
ATOM 11908 N N . ALA A 1 40 ? 6.334 3.089 -3.437 1.00 0.00 40 ALA A N 16
ATOM 11909 C CA . ALA A 1 40 ? 7.175 2.976 -2.252 1.00 0.00 40 ALA A CA 16
ATOM 11910 C C . ALA A 1 40 ? 6.575 2.002 -1.244 1.00 0.00 40 ALA A C 16
ATOM 11911 O O . ALA A 1 40 ? 7.226 1.043 -0.829 1.00 0.00 40 ALA A O 16
ATOM 11918 N N . ALA A 1 41 ? 5.330 2.254 -0.853 1.00 0.00 41 ALA A N 16
ATOM 11919 C CA . ALA A 1 41 ? 4.642 1.399 0.106 1.00 0.00 41 ALA A CA 16
ATOM 11920 C C . ALA A 1 41 ? 4.850 -0.075 -0.226 1.00 0.00 41 ALA A C 16
ATOM 11921 O O . ALA A 1 41 ? 5.244 -0.865 0.633 1.00 0.00 41 ALA A O 16
ATOM 11928 N N . LEU A 1 42 ? 4.583 -0.439 -1.475 1.00 0.00 42 LEU A N 16
ATOM 11929 C CA . LEU A 1 42 ? 4.740 -1.820 -1.920 1.00 0.00 42 LEU A CA 16
ATOM 11930 C C . LEU A 1 42 ? 6.145 -2.332 -1.619 1.00 0.00 42 LEU A C 16
ATOM 11931 O O . LEU A 1 42 ? 6.314 -3.368 -0.977 1.00 0.00 42 LEU A O 16
ATOM 11947 N N . GLU A 1 43 ? 7.150 -1.596 -2.086 1.00 0.00 43 GLU A N 16
ATOM 11948 C CA . GLU A 1 43 ? 8.541 -1.976 -1.865 1.00 0.00 43 GLU A CA 16
ATOM 11949 C C . GLU A 1 43 ? 8.759 -2.427 -0.423 1.00 0.00 43 GLU A C 16
ATOM 11950 O O . GLU A 1 43 ? 9.419 -3.435 -0.170 1.00 0.00 43 GLU A O 16
ATOM 11962 N N . TYR A 1 44 ? 8.201 -1.673 0.517 1.00 0.00 44 TYR A N 16
ATOM 11963 C CA . TYR A 1 44 ? 8.337 -1.991 1.933 1.00 0.00 44 TYR A CA 16
ATOM 11964 C C . TYR A 1 44 ? 7.763 -3.372 2.238 1.00 0.00 44 TYR A C 16
ATOM 11965 O O . TYR A 1 44 ? 8.423 -4.208 2.856 1.00 0.00 44 TYR A O 16
ATOM 11983 N N . ILE A 1 45 ? 6.530 -3.602 1.801 1.00 0.00 45 ILE A N 16
ATOM 11984 C CA . ILE A 1 45 ? 5.867 -4.881 2.025 1.00 0.00 45 ILE A CA 16
ATOM 11985 C C . ILE A 1 45 ? 6.712 -6.037 1.503 1.00 0.00 45 ILE A C 16
ATOM 11986 O O . ILE A 1 45 ? 6.957 -7.012 2.214 1.00 0.00 45 ILE A O 16
ATOM 12002 N N . SER A 1 46 ? 7.158 -5.922 0.256 1.00 0.00 46 SER A N 16
ATOM 12003 C CA . SER A 1 46 ? 7.975 -6.959 -0.363 1.00 0.00 46 SER A CA 16
ATOM 12004 C C . SER A 1 46 ? 9.253 -7.192 0.435 1.00 0.00 46 SER A C 16
ATOM 12005 O O . SER A 1 46 ? 9.617 -8.331 0.730 1.00 0.00 46 SER A O 16
ATOM 12013 N N . LYS A 1 47 ? 9.933 -6.104 0.783 1.00 0.00 47 LYS A N 16
ATOM 12014 C CA . LYS A 1 47 ? 11.171 -6.187 1.549 1.00 0.00 47 LYS A CA 16
ATOM 12015 C C . LYS A 1 47 ? 11.085 -7.285 2.604 1.00 0.00 47 LYS A C 16
ATOM 12016 O O . LYS A 1 47 ? 12.003 -8.093 2.749 1.00 0.00 47 LYS A O 16
ATOM 12035 N N . MET A 1 48 ? 9.977 -7.309 3.338 1.00 0.00 48 MET A N 16
ATOM 12036 C CA . MET A 1 48 ? 9.771 -8.311 4.378 1.00 0.00 48 MET A CA 16
ATOM 12037 C C . MET A 1 48 ? 9.183 -9.590 3.792 1.00 0.00 48 MET A C 16
ATOM 12038 O O . MET A 1 48 ? 9.626 -10.693 4.115 1.00 0.00 48 MET A O 16
ATOM 12052 N N . SER A 1 49 ? 8.184 -9.436 2.930 1.00 0.00 49 SER A N 16
ATOM 12053 C CA . SER A 1 49 ? 7.533 -10.580 2.302 1.00 0.00 49 SER A CA 16
ATOM 12054 C C . SER A 1 49 ? 8.545 -11.433 1.544 1.00 0.00 49 SER A C 16
ATOM 12055 O O . SER A 1 49 ? 8.810 -11.201 0.365 1.00 0.00 49 SER A O 16
ATOM 12063 N N . GLY A 1 50 ? 9.109 -12.422 2.231 1.00 0.00 50 GLY A N 16
ATOM 12064 C CA . GLY A 1 50 ? 10.086 -13.295 1.607 1.00 0.00 50 GLY A CA 16
ATOM 12065 C C . GLY A 1 50 ? 11.465 -13.153 2.220 1.00 0.00 50 GLY A C 16
ATOM 12066 O O . GLY A 1 50 ? 11.793 -13.795 3.219 1.00 0.00 50 GLY A O 16
ATOM 12070 N N . PRO A 1 51 ? 12.301 -12.296 1.615 1.00 0.00 51 PRO A N 16
ATOM 12071 C CA . PRO A 1 51 ? 13.666 -12.053 2.090 1.00 0.00 51 PRO A CA 16
ATOM 12072 C C . PRO A 1 51 ? 13.693 -11.297 3.414 1.00 0.00 51 PRO A C 16
ATOM 12073 O O . PRO A 1 51 ? 13.135 -10.206 3.529 1.00 0.00 51 PRO A O 16
ATOM 12084 N N . SER A 1 52 ? 14.346 -11.884 4.412 1.00 0.00 52 SER A N 16
ATOM 12085 C CA . SER A 1 52 ? 14.443 -11.268 5.730 1.00 0.00 52 SER A CA 16
ATOM 12086 C C . SER A 1 52 ? 15.897 -11.185 6.186 1.00 0.00 52 SER A C 16
ATOM 12087 O O . SER A 1 52 ? 16.710 -12.052 5.865 1.00 0.00 52 SER A O 16
ATOM 12095 N N . SER A 1 53 ? 16.216 -10.135 6.936 1.00 0.00 53 SER A N 16
ATOM 12096 C CA . SER A 1 53 ? 17.572 -9.935 7.433 1.00 0.00 53 SER A CA 16
ATOM 12097 C C . SER A 1 53 ? 18.027 -11.130 8.265 1.00 0.00 53 SER A C 16
ATOM 12098 O O . SER A 1 53 ? 18.998 -11.804 7.925 1.00 0.00 53 SER A O 16
ATOM 12106 N N . GLY A 1 54 ? 17.317 -11.386 9.360 1.00 0.00 54 GLY A N 16
ATOM 12107 C CA . GLY A 1 54 ? 17.662 -12.498 10.225 1.00 0.00 54 GLY A CA 16
ATOM 12108 C C . GLY A 1 54 ? 18.043 -13.742 9.446 1.00 0.00 54 GLY A C 16
ATOM 12109 O O . GLY A 1 54 ? 17.674 -14.855 9.821 1.00 0.00 54 GLY A O 16
ATOM 12113 N N . GLY A 1 1 ? 7.269 17.795 13.109 1.00 0.00 1 GLY A N 17
ATOM 12114 C CA . GLY A 1 1 ? 6.428 16.800 12.471 1.00 0.00 1 GLY A CA 17
ATOM 12115 C C . GLY A 1 1 ? 6.313 15.528 13.288 1.00 0.00 1 GLY A C 17
ATOM 12116 O O . GLY A 1 1 ? 7.036 15.344 14.267 1.00 0.00 1 GLY A O 17
ATOM 12120 N N . SER A 1 2 ? 5.402 14.648 12.885 1.00 0.00 2 SER A N 17
ATOM 12121 C CA . SER A 1 2 ? 5.191 13.389 13.591 1.00 0.00 2 SER A CA 17
ATOM 12122 C C . SER A 1 2 ? 5.284 13.590 15.100 1.00 0.00 2 SER A C 17
ATOM 12123 O O . SER A 1 2 ? 5.893 12.788 15.808 1.00 0.00 2 SER A O 17
ATOM 12131 N N . SER A 1 3 ? 4.676 14.667 15.586 1.00 0.00 3 SER A N 17
ATOM 12132 C CA . SER A 1 3 ? 4.692 14.977 17.011 1.00 0.00 3 SER A CA 17
ATOM 12133 C C . SER A 1 3 ? 3.352 14.639 17.656 1.00 0.00 3 SER A C 17
ATOM 12134 O O . SER A 1 3 ? 3.300 14.056 18.738 1.00 0.00 3 SER A O 17
ATOM 12142 N N . GLY A 1 4 ? 2.267 15.009 16.982 1.00 0.00 4 GLY A N 17
ATOM 12143 C CA . GLY A 1 4 ? 0.940 14.737 17.504 1.00 0.00 4 GLY A CA 17
ATOM 12144 C C . GLY A 1 4 ? 0.194 13.706 16.681 1.00 0.00 4 GLY A C 17
ATOM 12145 O O . GLY A 1 4 ? 0.750 12.668 16.321 1.00 0.00 4 GLY A O 17
ATOM 12149 N N . SER A 1 5 ? -1.070 13.991 16.383 1.00 0.00 5 SER A N 17
ATOM 12150 C CA . SER A 1 5 ? -1.896 13.078 15.602 1.00 0.00 5 SER A CA 17
ATOM 12151 C C . SER A 1 5 ? -1.575 13.192 14.115 1.00 0.00 5 SER A C 17
ATOM 12152 O O . SER A 1 5 ? -1.091 14.225 13.650 1.00 0.00 5 SER A O 17
ATOM 12160 N N . SER A 1 6 ? -1.849 12.124 13.373 1.00 0.00 6 SER A N 17
ATOM 12161 C CA . SER A 1 6 ? -1.587 12.102 11.938 1.00 0.00 6 SER A CA 17
ATOM 12162 C C . SER A 1 6 ? -2.600 11.221 11.214 1.00 0.00 6 SER A C 17
ATOM 12163 O O . SER A 1 6 ? -3.262 10.384 11.827 1.00 0.00 6 SER A O 17
ATOM 12171 N N . GLY A 1 7 ? -2.717 11.418 9.904 1.00 0.00 7 GLY A N 17
ATOM 12172 C CA . GLY A 1 7 ? -3.652 10.635 9.117 1.00 0.00 7 GLY A CA 17
ATOM 12173 C C . GLY A 1 7 ? -3.056 10.170 7.803 1.00 0.00 7 GLY A C 17
ATOM 12174 O O . GLY A 1 7 ? -2.389 10.938 7.109 1.00 0.00 7 GLY A O 17
ATOM 12178 N N . VAL A 1 8 ? -3.295 8.909 7.460 1.00 0.00 8 VAL A N 17
ATOM 12179 C CA . VAL A 1 8 ? -2.777 8.342 6.220 1.00 0.00 8 VAL A CA 17
ATOM 12180 C C . VAL A 1 8 ? -3.641 8.742 5.030 1.00 0.00 8 VAL A C 17
ATOM 12181 O O . VAL A 1 8 ? -4.869 8.726 5.108 1.00 0.00 8 VAL A O 17
ATOM 12194 N N . ASN A 1 9 ? -2.991 9.101 3.927 1.00 0.00 9 ASN A N 17
ATOM 12195 C CA . ASN A 1 9 ? -3.700 9.505 2.719 1.00 0.00 9 ASN A CA 17
ATOM 12196 C C . ASN A 1 9 ? -4.722 8.449 2.309 1.00 0.00 9 ASN A C 17
ATOM 12197 O O . ASN A 1 9 ? -4.416 7.543 1.534 1.00 0.00 9 ASN A O 17
ATOM 12208 N N . ARG A 1 10 ? -5.936 8.574 2.833 1.00 0.00 10 ARG A N 17
ATOM 12209 C CA . ARG A 1 10 ? -7.004 7.630 2.522 1.00 0.00 10 ARG A CA 17
ATOM 12210 C C . ARG A 1 10 ? -7.136 7.438 1.015 1.00 0.00 10 ARG A C 17
ATOM 12211 O O . ARG A 1 10 ? -7.638 6.413 0.553 1.00 0.00 10 ARG A O 17
ATOM 12232 N N . GLN A 1 11 ? -6.684 8.430 0.254 1.00 0.00 11 GLN A N 17
ATOM 12233 C CA . GLN A 1 11 ? -6.754 8.369 -1.201 1.00 0.00 11 GLN A CA 17
ATOM 12234 C C . GLN A 1 11 ? -5.691 7.428 -1.758 1.00 0.00 11 GLN A C 17
ATOM 12235 O O . GLN A 1 11 ? -5.951 6.663 -2.687 1.00 0.00 11 GLN A O 17
ATOM 12249 N N . MET A 1 12 ? -4.494 7.490 -1.185 1.00 0.00 12 MET A N 17
ATOM 12250 C CA . MET A 1 12 ? -3.391 6.642 -1.625 1.00 0.00 12 MET A CA 17
ATOM 12251 C C . MET A 1 12 ? -3.710 5.170 -1.387 1.00 0.00 12 MET A C 17
ATOM 12252 O O . MET A 1 12 ? -3.121 4.287 -2.013 1.00 0.00 12 MET A O 17
ATOM 12266 N N . LEU A 1 13 ? -4.644 4.910 -0.478 1.00 0.00 13 LEU A N 17
ATOM 12267 C CA . LEU A 1 13 ? -5.041 3.544 -0.157 1.00 0.00 13 LEU A CA 17
ATOM 12268 C C . LEU A 1 13 ? -5.941 2.968 -1.246 1.00 0.00 13 LEU A C 17
ATOM 12269 O O . LEU A 1 13 ? -5.592 1.982 -1.895 1.00 0.00 13 LEU A O 17
ATOM 12285 N N . GLN A 1 14 ? -7.098 3.592 -1.441 1.00 0.00 14 GLN A N 17
ATOM 12286 C CA . GLN A 1 14 ? -8.047 3.141 -2.452 1.00 0.00 14 GLN A CA 17
ATOM 12287 C C . GLN A 1 14 ? -7.330 2.782 -3.750 1.00 0.00 14 GLN A C 17
ATOM 12288 O O . GLN A 1 14 ? -7.840 2.005 -4.556 1.00 0.00 14 GLN A O 17
ATOM 12302 N N . GLU A 1 15 ? -6.145 3.352 -3.943 1.00 0.00 15 GLU A N 17
ATOM 12303 C CA . GLU A 1 15 ? -5.359 3.091 -5.143 1.00 0.00 15 GLU A CA 17
ATOM 12304 C C . GLU A 1 15 ? -4.561 1.799 -5.001 1.00 0.00 15 GLU A C 17
ATOM 12305 O O . GLU A 1 15 ? -4.806 0.823 -5.712 1.00 0.00 15 GLU A O 17
ATOM 12317 N N . LEU A 1 16 ? -3.605 1.799 -4.078 1.00 0.00 16 LEU A N 17
ATOM 12318 C CA . LEU A 1 16 ? -2.770 0.627 -3.842 1.00 0.00 16 LEU A CA 17
ATOM 12319 C C . LEU A 1 16 ? -3.625 -0.619 -3.637 1.00 0.00 16 LEU A C 17
ATOM 12320 O O . LEU A 1 16 ? -3.282 -1.705 -4.107 1.00 0.00 16 LEU A O 17
ATOM 12336 N N . VAL A 1 17 ? -4.742 -0.456 -2.935 1.00 0.00 17 VAL A N 17
ATOM 12337 C CA . VAL A 1 17 ? -5.648 -1.567 -2.670 1.00 0.00 17 VAL A CA 17
ATOM 12338 C C . VAL A 1 17 ? -6.284 -2.076 -3.959 1.00 0.00 17 VAL A C 17
ATOM 12339 O O . VAL A 1 17 ? -6.586 -3.261 -4.088 1.00 0.00 17 VAL A O 17
ATOM 12352 N N . ASN A 1 18 ? -6.483 -1.171 -4.912 1.00 0.00 18 ASN A N 17
ATOM 12353 C CA . ASN A 1 18 ? -7.083 -1.528 -6.192 1.00 0.00 18 ASN A CA 17
ATOM 12354 C C . ASN A 1 18 ? -6.233 -2.564 -6.921 1.00 0.00 18 ASN A C 17
ATOM 12355 O O . ASN A 1 18 ? -6.756 -3.423 -7.631 1.00 0.00 18 ASN A O 17
ATOM 12366 N N . ALA A 1 19 ? -4.919 -2.477 -6.740 1.00 0.00 19 ALA A N 17
ATOM 12367 C CA . ALA A 1 19 ? -3.996 -3.407 -7.378 1.00 0.00 19 ALA A CA 17
ATOM 12368 C C . ALA A 1 19 ? -4.205 -4.827 -6.862 1.00 0.00 19 ALA A C 17
ATOM 12369 O O . ALA A 1 19 ? -4.149 -5.790 -7.626 1.00 0.00 19 ALA A O 17
ATOM 12376 N N . GLY A 1 20 ? -4.445 -4.950 -5.560 1.00 0.00 20 GLY A N 17
ATOM 12377 C CA . GLY A 1 20 ? -4.657 -6.256 -4.964 1.00 0.00 20 GLY A CA 17
ATOM 12378 C C . GLY A 1 20 ? -3.879 -6.439 -3.676 1.00 0.00 20 GLY A C 17
ATOM 12379 O O . GLY A 1 20 ? -3.412 -7.538 -3.376 1.00 0.00 20 GLY A O 17
ATOM 12383 N N . CYS A 1 21 ? -3.738 -5.360 -2.914 1.00 0.00 21 CYS A N 17
ATOM 12384 C CA . CYS A 1 21 ? -3.009 -5.406 -1.651 1.00 0.00 21 CYS A CA 17
ATOM 12385 C C . CYS A 1 21 ? -3.956 -5.226 -0.470 1.00 0.00 21 CYS A C 17
ATOM 12386 O O . CYS A 1 21 ? -4.723 -4.264 -0.417 1.00 0.00 21 CYS A O 17
ATOM 12394 N N . ASP A 1 22 ? -3.899 -6.158 0.475 1.00 0.00 22 ASP A N 17
ATOM 12395 C CA . ASP A 1 22 ? -4.753 -6.103 1.656 1.00 0.00 22 ASP A CA 17
ATOM 12396 C C . ASP A 1 22 ? -4.973 -4.660 2.101 1.00 0.00 22 ASP A C 17
ATOM 12397 O O . ASP A 1 22 ? -4.108 -3.805 1.914 1.00 0.00 22 ASP A O 17
ATOM 12406 N N . GLN A 1 23 ? -6.135 -4.398 2.689 1.00 0.00 23 GLN A N 17
ATOM 12407 C CA . GLN A 1 23 ? -6.469 -3.059 3.158 1.00 0.00 23 GLN A CA 17
ATOM 12408 C C . GLN A 1 23 ? -5.853 -2.792 4.528 1.00 0.00 23 GLN A C 17
ATOM 12409 O O . GLN A 1 23 ? -5.109 -1.829 4.706 1.00 0.00 23 GLN A O 17
ATOM 12423 N N . GLU A 1 24 ? -6.169 -3.653 5.491 1.00 0.00 24 GLU A N 17
ATOM 12424 C CA . GLU A 1 24 ? -5.646 -3.508 6.844 1.00 0.00 24 GLU A CA 17
ATOM 12425 C C . GLU A 1 24 ? -4.141 -3.260 6.823 1.00 0.00 24 GLU A C 17
ATOM 12426 O O . GLU A 1 24 ? -3.654 -2.286 7.396 1.00 0.00 24 GLU A O 17
ATOM 12438 N N . MET A 1 25 ? -3.410 -4.150 6.159 1.00 0.00 25 MET A N 17
ATOM 12439 C CA . MET A 1 25 ? -1.960 -4.027 6.062 1.00 0.00 25 MET A CA 17
ATOM 12440 C C . MET A 1 25 ? -1.571 -2.779 5.276 1.00 0.00 25 MET A C 17
ATOM 12441 O O . MET A 1 25 ? -0.826 -1.931 5.768 1.00 0.00 25 MET A O 17
ATOM 12455 N N . ALA A 1 26 ? -2.080 -2.673 4.053 1.00 0.00 26 ALA A N 17
ATOM 12456 C CA . ALA A 1 26 ? -1.787 -1.527 3.200 1.00 0.00 26 ALA A CA 17
ATOM 12457 C C . ALA A 1 26 ? -1.660 -0.249 4.022 1.00 0.00 26 ALA A C 17
ATOM 12458 O O . ALA A 1 26 ? -0.643 0.440 3.963 1.00 0.00 26 ALA A O 17
ATOM 12465 N N . GLY A 1 27 ? -2.701 0.062 4.789 1.00 0.00 27 GLY A N 17
ATOM 12466 C CA . GLY A 1 27 ? -2.685 1.258 5.612 1.00 0.00 27 GLY A CA 17
ATOM 12467 C C . GLY A 1 27 ? -1.380 1.428 6.363 1.00 0.00 27 GLY A C 17
ATOM 12468 O O . GLY A 1 27 ? -0.708 2.450 6.229 1.00 0.00 27 GLY A O 17
ATOM 12472 N N . ARG A 1 28 ? -1.020 0.424 7.156 1.00 0.00 28 ARG A N 17
ATOM 12473 C CA . ARG A 1 28 ? 0.212 0.469 7.934 1.00 0.00 28 ARG A CA 17
ATOM 12474 C C . ARG A 1 28 ? 1.386 0.915 7.067 1.00 0.00 28 ARG A C 17
ATOM 12475 O O . ARG A 1 28 ? 2.035 1.921 7.353 1.00 0.00 28 ARG A O 17
ATOM 12496 N N . ALA A 1 29 ? 1.653 0.159 6.007 1.00 0.00 29 ALA A N 17
ATOM 12497 C CA . ALA A 1 29 ? 2.748 0.477 5.099 1.00 0.00 29 ALA A CA 17
ATOM 12498 C C . ALA A 1 29 ? 2.687 1.935 4.656 1.00 0.00 29 ALA A C 17
ATOM 12499 O O . ALA A 1 29 ? 3.688 2.651 4.704 1.00 0.00 29 ALA A O 17
ATOM 12506 N N . LEU A 1 30 ? 1.508 2.368 4.223 1.00 0.00 30 LEU A N 17
ATOM 12507 C CA . LEU A 1 30 ? 1.317 3.742 3.770 1.00 0.00 30 LEU A CA 17
ATOM 12508 C C . LEU A 1 30 ? 1.831 4.734 4.809 1.00 0.00 30 LEU A C 17
ATOM 12509 O O . LEU A 1 30 ? 2.501 5.710 4.473 1.00 0.00 30 LEU A O 17
ATOM 12525 N N . LYS A 1 31 ? 1.514 4.476 6.073 1.00 0.00 31 LYS A N 17
ATOM 12526 C CA . LYS A 1 31 ? 1.945 5.343 7.163 1.00 0.00 31 LYS A CA 17
ATOM 12527 C C . LYS A 1 31 ? 3.444 5.203 7.409 1.00 0.00 31 LYS A C 17
ATOM 12528 O O . LYS A 1 31 ? 4.185 6.184 7.354 1.00 0.00 31 LYS A O 17
ATOM 12547 N N . GLN A 1 32 ? 3.883 3.978 7.679 1.00 0.00 32 GLN A N 17
ATOM 12548 C CA . GLN A 1 32 ? 5.294 3.711 7.933 1.00 0.00 32 GLN A CA 17
ATOM 12549 C C . GLN A 1 32 ? 6.177 4.477 6.954 1.00 0.00 32 GLN A C 17
ATOM 12550 O O . GLN A 1 32 ? 7.021 5.279 7.358 1.00 0.00 32 GLN A O 17
ATOM 12564 N N . THR A 1 33 ? 5.979 4.225 5.663 1.00 0.00 33 THR A N 17
ATOM 12565 C CA . THR A 1 33 ? 6.758 4.890 4.627 1.00 0.00 33 THR A CA 17
ATOM 12566 C C . THR A 1 33 ? 6.544 6.399 4.660 1.00 0.00 33 THR A C 17
ATOM 12567 O O . THR A 1 33 ? 7.475 7.173 4.441 1.00 0.00 33 THR A O 17
ATOM 12578 N N . GLY A 1 34 ? 5.310 6.811 4.936 1.00 0.00 34 GLY A N 17
ATOM 12579 C CA . GLY A 1 34 ? 4.997 8.227 4.993 1.00 0.00 34 GLY A CA 17
ATOM 12580 C C . GLY A 1 34 ? 4.241 8.703 3.768 1.00 0.00 34 GLY A C 17
ATOM 12581 O O . GLY A 1 34 ? 4.727 9.554 3.023 1.00 0.00 34 GLY A O 17
ATOM 12585 N N . SER A 1 35 ? 3.050 8.153 3.558 1.00 0.00 35 SER A N 17
ATOM 12586 C CA . SER A 1 35 ? 2.228 8.523 2.412 1.00 0.00 35 SER A CA 17
ATOM 12587 C C . SER A 1 35 ? 3.097 8.834 1.198 1.00 0.00 35 SER A C 17
ATOM 12588 O O . SER A 1 35 ? 2.854 9.802 0.478 1.00 0.00 35 SER A O 17
ATOM 12596 N N . ARG A 1 36 ? 4.113 8.005 0.977 1.00 0.00 36 ARG A N 17
ATOM 12597 C CA . ARG A 1 36 ? 5.020 8.190 -0.148 1.00 0.00 36 ARG A CA 17
ATOM 12598 C C . ARG A 1 36 ? 4.477 7.511 -1.402 1.00 0.00 36 ARG A C 17
ATOM 12599 O O . ARG A 1 36 ? 3.475 6.798 -1.350 1.00 0.00 36 ARG A O 17
ATOM 12620 N N . SER A 1 37 ? 5.146 7.737 -2.528 1.00 0.00 37 SER A N 17
ATOM 12621 C CA . SER A 1 37 ? 4.728 7.151 -3.796 1.00 0.00 37 SER A CA 17
ATOM 12622 C C . SER A 1 37 ? 4.165 5.748 -3.587 1.00 0.00 37 SER A C 17
ATOM 12623 O O . SER A 1 37 ? 4.765 4.923 -2.897 1.00 0.00 37 SER A O 17
ATOM 12631 N N . ILE A 1 38 ? 3.009 5.486 -4.187 1.00 0.00 38 ILE A N 17
ATOM 12632 C CA . ILE A 1 38 ? 2.365 4.184 -4.068 1.00 0.00 38 ILE A CA 17
ATOM 12633 C C . ILE A 1 38 ? 3.388 3.056 -4.141 1.00 0.00 38 ILE A C 17
ATOM 12634 O O . ILE A 1 38 ? 3.374 2.138 -3.321 1.00 0.00 38 ILE A O 17
ATOM 12650 N N . GLU A 1 39 ? 4.277 3.132 -5.127 1.00 0.00 39 GLU A N 17
ATOM 12651 C CA . GLU A 1 39 ? 5.308 2.117 -5.306 1.00 0.00 39 GLU A CA 17
ATOM 12652 C C . GLU A 1 39 ? 6.105 1.919 -4.019 1.00 0.00 39 GLU A C 17
ATOM 12653 O O . GLU A 1 39 ? 6.342 0.789 -3.592 1.00 0.00 39 GLU A O 17
ATOM 12665 N N . ALA A 1 40 ? 6.515 3.025 -3.407 1.00 0.00 40 ALA A N 17
ATOM 12666 C CA . ALA A 1 40 ? 7.283 2.973 -2.170 1.00 0.00 40 ALA A CA 17
ATOM 12667 C C . ALA A 1 40 ? 6.691 1.958 -1.198 1.00 0.00 40 ALA A C 17
ATOM 12668 O O . ALA A 1 40 ? 7.342 0.978 -0.837 1.00 0.00 40 ALA A O 17
ATOM 12675 N N . ALA A 1 41 ? 5.454 2.199 -0.778 1.00 0.00 41 ALA A N 17
ATOM 12676 C CA . ALA A 1 41 ? 4.774 1.305 0.151 1.00 0.00 41 ALA A CA 17
ATOM 12677 C C . ALA A 1 41 ? 4.931 -0.151 -0.275 1.00 0.00 41 ALA A C 17
ATOM 12678 O O . ALA A 1 41 ? 5.476 -0.970 0.466 1.00 0.00 41 ALA A O 17
ATOM 12685 N N . LEU A 1 42 ? 4.448 -0.467 -1.472 1.00 0.00 42 LEU A N 17
ATOM 12686 C CA . LEU A 1 42 ? 4.534 -1.826 -1.997 1.00 0.00 42 LEU A CA 17
ATOM 12687 C C . LEU A 1 42 ? 5.958 -2.361 -1.892 1.00 0.00 42 LEU A C 17
ATOM 12688 O O . LEU A 1 42 ? 6.170 -3.525 -1.554 1.00 0.00 42 LEU A O 17
ATOM 12704 N N . GLU A 1 43 ? 6.931 -1.502 -2.182 1.00 0.00 43 GLU A N 17
ATOM 12705 C CA . GLU A 1 43 ? 8.335 -1.890 -2.118 1.00 0.00 43 GLU A CA 17
ATOM 12706 C C . GLU A 1 43 ? 8.754 -2.183 -0.681 1.00 0.00 43 GLU A C 17
ATOM 12707 O O . GLU A 1 43 ? 9.495 -3.131 -0.419 1.00 0.00 43 GLU A O 17
ATOM 12719 N N . TYR A 1 44 ? 8.277 -1.361 0.248 1.00 0.00 44 TYR A N 17
ATOM 12720 C CA . TYR A 1 44 ? 8.604 -1.529 1.659 1.00 0.00 44 TYR A CA 17
ATOM 12721 C C . TYR A 1 44 ? 8.100 -2.872 2.178 1.00 0.00 44 TYR A C 17
ATOM 12722 O O . TYR A 1 44 ? 8.835 -3.611 2.834 1.00 0.00 44 TYR A O 17
ATOM 12740 N N . ILE A 1 45 ? 6.843 -3.181 1.879 1.00 0.00 45 ILE A N 17
ATOM 12741 C CA . ILE A 1 45 ? 6.241 -4.435 2.314 1.00 0.00 45 ILE A CA 17
ATOM 12742 C C . ILE A 1 45 ? 7.079 -5.630 1.872 1.00 0.00 45 ILE A C 17
ATOM 12743 O O . ILE A 1 45 ? 7.244 -6.596 2.617 1.00 0.00 45 ILE A O 17
ATOM 12759 N N . SER A 1 46 ? 7.608 -5.556 0.655 1.00 0.00 46 SER A N 17
ATOM 12760 C CA . SER A 1 46 ? 8.428 -6.632 0.111 1.00 0.00 46 SER A CA 17
ATOM 12761 C C . SER A 1 46 ? 9.695 -6.822 0.941 1.00 0.00 46 SER A C 17
ATOM 12762 O O . SER A 1 46 ? 10.041 -7.941 1.321 1.00 0.00 46 SER A O 17
ATOM 12770 N N . LYS A 1 47 ? 10.383 -5.720 1.218 1.00 0.00 47 LYS A N 17
ATOM 12771 C CA . LYS A 1 47 ? 11.611 -5.762 2.003 1.00 0.00 47 LYS A CA 17
ATOM 12772 C C . LYS A 1 47 ? 11.341 -6.290 3.408 1.00 0.00 47 LYS A C 17
ATOM 12773 O O . LYS A 1 47 ? 11.975 -7.246 3.854 1.00 0.00 47 LYS A O 17
ATOM 12792 N N . MET A 1 48 ? 10.395 -5.663 4.100 1.00 0.00 48 MET A N 17
ATOM 12793 C CA . MET A 1 48 ? 10.040 -6.072 5.453 1.00 0.00 48 MET A CA 17
ATOM 12794 C C . MET A 1 48 ? 9.679 -7.554 5.496 1.00 0.00 48 MET A C 17
ATOM 12795 O O . MET A 1 48 ? 10.328 -8.341 6.184 1.00 0.00 48 MET A O 17
ATOM 12809 N N . SER A 1 49 ? 8.640 -7.927 4.756 1.00 0.00 49 SER A N 17
ATOM 12810 C CA . SER A 1 49 ? 8.190 -9.313 4.712 1.00 0.00 49 SER A CA 17
ATOM 12811 C C . SER A 1 49 ? 9.379 -10.268 4.664 1.00 0.00 49 SER A C 17
ATOM 12812 O O . SER A 1 49 ? 9.281 -11.421 5.083 1.00 0.00 49 SER A O 17
ATOM 12820 N N . GLY A 1 50 ? 10.503 -9.779 4.148 1.00 0.00 50 GLY A N 17
ATOM 12821 C CA . GLY A 1 50 ? 11.695 -10.601 4.053 1.00 0.00 50 GLY A CA 17
ATOM 12822 C C . GLY A 1 50 ? 12.181 -10.755 2.626 1.00 0.00 50 GLY A C 17
ATOM 12823 O O . GLY A 1 50 ? 11.860 -9.953 1.748 1.00 0.00 50 GLY A O 17
ATOM 12827 N N . PRO A 1 51 ? 12.976 -11.806 2.377 1.00 0.00 51 PRO A N 17
ATOM 12828 C CA . PRO A 1 51 ? 13.526 -12.086 1.048 1.00 0.00 51 PRO A CA 17
ATOM 12829 C C . PRO A 1 51 ? 12.454 -12.539 0.061 1.00 0.00 51 PRO A C 17
ATOM 12830 O O . PRO A 1 51 ? 12.579 -12.330 -1.145 1.00 0.00 51 PRO A O 17
ATOM 12841 N N . SER A 1 52 ? 11.401 -13.160 0.583 1.00 0.00 52 SER A N 17
ATOM 12842 C CA . SER A 1 52 ? 10.309 -13.645 -0.253 1.00 0.00 52 SER A CA 17
ATOM 12843 C C . SER A 1 52 ? 9.580 -12.485 -0.923 1.00 0.00 52 SER A C 17
ATOM 12844 O O . SER A 1 52 ? 9.354 -11.442 -0.309 1.00 0.00 52 SER A O 17
ATOM 12852 N N . SER A 1 53 ? 9.215 -12.674 -2.186 1.00 0.00 53 SER A N 17
ATOM 12853 C CA . SER A 1 53 ? 8.515 -11.642 -2.942 1.00 0.00 53 SER A CA 17
ATOM 12854 C C . SER A 1 53 ? 7.104 -11.433 -2.400 1.00 0.00 53 SER A C 17
ATOM 12855 O O . SER A 1 53 ? 6.302 -12.365 -2.350 1.00 0.00 53 SER A O 17
ATOM 12863 N N . GLY A 1 54 ? 6.809 -10.202 -1.993 1.00 0.00 54 GLY A N 17
ATOM 12864 C CA . GLY A 1 54 ? 5.496 -9.892 -1.459 1.00 0.00 54 GLY A CA 17
ATOM 12865 C C . GLY A 1 54 ? 5.104 -10.808 -0.316 1.00 0.00 54 GLY A C 17
ATOM 12866 O O . GLY A 1 54 ? 5.121 -10.403 0.846 1.00 0.00 54 GLY A O 17
ATOM 12870 N N . GLY A 1 1 ? -2.181 21.308 5.198 1.00 0.00 1 GLY A N 18
ATOM 12871 C CA . GLY A 1 1 ? -2.783 20.174 5.875 1.00 0.00 1 GLY A CA 18
ATOM 12872 C C . GLY A 1 1 ? -4.296 20.178 5.779 1.00 0.00 1 GLY A C 18
ATOM 12873 O O . GLY A 1 1 ? -4.856 20.410 4.708 1.00 0.00 1 GLY A O 18
ATOM 12877 N N . SER A 1 2 ? -4.959 19.918 6.901 1.00 0.00 2 SER A N 18
ATOM 12878 C CA . SER A 1 2 ? -6.417 19.887 6.938 1.00 0.00 2 SER A CA 18
ATOM 12879 C C . SER A 1 2 ? -6.921 19.740 8.370 1.00 0.00 2 SER A C 18
ATOM 12880 O O . SER A 1 2 ? -6.139 19.521 9.296 1.00 0.00 2 SER A O 18
ATOM 12888 N N . SER A 1 3 ? -8.233 19.862 8.545 1.00 0.00 3 SER A N 18
ATOM 12889 C CA . SER A 1 3 ? -8.843 19.746 9.864 1.00 0.00 3 SER A CA 18
ATOM 12890 C C . SER A 1 3 ? -9.941 18.687 9.864 1.00 0.00 3 SER A C 18
ATOM 12891 O O . SER A 1 3 ? -11.095 18.973 9.546 1.00 0.00 3 SER A O 18
ATOM 12899 N N . GLY A 1 4 ? -9.572 17.462 10.224 1.00 0.00 4 GLY A N 18
ATOM 12900 C CA . GLY A 1 4 ? -10.536 16.377 10.259 1.00 0.00 4 GLY A CA 18
ATOM 12901 C C . GLY A 1 4 ? -10.070 15.214 11.112 1.00 0.00 4 GLY A C 18
ATOM 12902 O O . GLY A 1 4 ? -10.137 15.270 12.340 1.00 0.00 4 GLY A O 18
ATOM 12906 N N . SER A 1 5 ? -9.598 14.157 10.461 1.00 0.00 5 SER A N 18
ATOM 12907 C CA . SER A 1 5 ? -9.123 12.972 11.167 1.00 0.00 5 SER A CA 18
ATOM 12908 C C . SER A 1 5 ? -7.652 12.710 10.861 1.00 0.00 5 SER A C 18
ATOM 12909 O O . SER A 1 5 ? -7.151 13.084 9.801 1.00 0.00 5 SER A O 18
ATOM 12917 N N . SER A 1 6 ? -6.965 12.064 11.798 1.00 0.00 6 SER A N 18
ATOM 12918 C CA . SER A 1 6 ? -5.550 11.754 11.632 1.00 0.00 6 SER A CA 18
ATOM 12919 C C . SER A 1 6 ? -5.347 10.265 11.371 1.00 0.00 6 SER A C 18
ATOM 12920 O O . SER A 1 6 ? -5.896 9.419 12.076 1.00 0.00 6 SER A O 18
ATOM 12928 N N . GLY A 1 7 ? -4.554 9.952 10.351 1.00 0.00 7 GLY A N 18
ATOM 12929 C CA . GLY A 1 7 ? -4.292 8.565 10.013 1.00 0.00 7 GLY A CA 18
ATOM 12930 C C . GLY A 1 7 ? -3.562 8.417 8.693 1.00 0.00 7 GLY A C 18
ATOM 12931 O O . GLY A 1 7 ? -2.700 9.229 8.357 1.00 0.00 7 GLY A O 18
ATOM 12935 N N . VAL A 1 8 ? -3.908 7.377 7.941 1.00 0.00 8 VAL A N 18
ATOM 12936 C CA . VAL A 1 8 ? -3.279 7.125 6.649 1.00 0.00 8 VAL A CA 18
ATOM 12937 C C . VAL A 1 8 ? -4.077 7.761 5.517 1.00 0.00 8 VAL A C 18
ATOM 12938 O O . VAL A 1 8 ? -5.296 7.902 5.606 1.00 0.00 8 VAL A O 18
ATOM 12951 N N . ASN A 1 9 ? -3.380 8.142 4.451 1.00 0.00 9 ASN A N 18
ATOM 12952 C CA . ASN A 1 9 ? -4.024 8.764 3.299 1.00 0.00 9 ASN A CA 18
ATOM 12953 C C . ASN A 1 9 ? -4.976 7.787 2.615 1.00 0.00 9 ASN A C 18
ATOM 12954 O O . ASN A 1 9 ? -4.578 6.690 2.222 1.00 0.00 9 ASN A O 18
ATOM 12965 N N . ARG A 1 10 ? -6.233 8.193 2.477 1.00 0.00 10 ARG A N 18
ATOM 12966 C CA . ARG A 1 10 ? -7.242 7.354 1.841 1.00 0.00 10 ARG A CA 18
ATOM 12967 C C . ARG A 1 10 ? -7.029 7.297 0.331 1.00 0.00 10 ARG A C 18
ATOM 12968 O O . ARG A 1 10 ? -7.209 6.251 -0.291 1.00 0.00 10 ARG A O 18
ATOM 12989 N N . GLN A 1 11 ? -6.646 8.430 -0.250 1.00 0.00 11 GLN A N 18
ATOM 12990 C CA . GLN A 1 11 ? -6.410 8.508 -1.687 1.00 0.00 11 GLN A CA 18
ATOM 12991 C C . GLN A 1 11 ? -5.339 7.512 -2.118 1.00 0.00 11 GLN A C 18
ATOM 12992 O O . GLN A 1 11 ? -5.461 6.866 -3.158 1.00 0.00 11 GLN A O 18
ATOM 13006 N N . MET A 1 12 ? -4.289 7.393 -1.312 1.00 0.00 12 MET A N 18
ATOM 13007 C CA . MET A 1 12 ? -3.197 6.474 -1.610 1.00 0.00 12 MET A CA 18
ATOM 13008 C C . MET A 1 12 ? -3.636 5.026 -1.415 1.00 0.00 12 MET A C 18
ATOM 13009 O O . MET A 1 12 ? -3.337 4.160 -2.238 1.00 0.00 12 MET A O 18
ATOM 13023 N N . LEU A 1 13 ? -4.346 4.770 -0.322 1.00 0.00 13 LEU A N 18
ATOM 13024 C CA . LEU A 1 13 ? -4.826 3.426 -0.019 1.00 0.00 13 LEU A CA 18
ATOM 13025 C C . LEU A 1 13 ? -5.814 2.949 -1.079 1.00 0.00 13 LEU A C 18
ATOM 13026 O O . LEU A 1 13 ? -5.588 1.935 -1.739 1.00 0.00 13 LEU A O 18
ATOM 13042 N N . GLN A 1 14 ? -6.907 3.688 -1.238 1.00 0.00 14 GLN A N 18
ATOM 13043 C CA . GLN A 1 14 ? -7.928 3.340 -2.219 1.00 0.00 14 GLN A CA 18
ATOM 13044 C C . GLN A 1 14 ? -7.297 3.015 -3.569 1.00 0.00 14 GLN A C 18
ATOM 13045 O O . GLN A 1 14 ? -7.897 2.327 -4.394 1.00 0.00 14 GLN A O 18
ATOM 13059 N N . GLU A 1 15 ? -6.085 3.515 -3.786 1.00 0.00 15 GLU A N 18
ATOM 13060 C CA . GLU A 1 15 ? -5.374 3.278 -5.037 1.00 0.00 15 GLU A CA 18
ATOM 13061 C C . GLU A 1 15 ? -4.593 1.968 -4.979 1.00 0.00 15 GLU A C 18
ATOM 13062 O O . GLU A 1 15 ? -4.833 1.053 -5.768 1.00 0.00 15 GLU A O 18
ATOM 13074 N N . LEU A 1 16 ? -3.657 1.885 -4.039 1.00 0.00 16 LEU A N 18
ATOM 13075 C CA . LEU A 1 16 ? -2.840 0.688 -3.878 1.00 0.00 16 LEU A CA 18
ATOM 13076 C C . LEU A 1 16 ? -3.714 -0.555 -3.743 1.00 0.00 16 LEU A C 18
ATOM 13077 O O . LEU A 1 16 ? -3.377 -1.622 -4.254 1.00 0.00 16 LEU A O 18
ATOM 13093 N N . VAL A 1 17 ? -4.840 -0.407 -3.053 1.00 0.00 17 VAL A N 18
ATOM 13094 C CA . VAL A 1 17 ? -5.765 -1.517 -2.853 1.00 0.00 17 VAL A CA 18
ATOM 13095 C C . VAL A 1 17 ? -6.346 -1.993 -4.180 1.00 0.00 17 VAL A C 18
ATOM 13096 O O . VAL A 1 17 ? -6.611 -3.180 -4.362 1.00 0.00 17 VAL A O 18
ATOM 13109 N N . ASN A 1 18 ? -6.540 -1.058 -5.105 1.00 0.00 18 ASN A N 18
ATOM 13110 C CA . ASN A 1 18 ? -7.090 -1.383 -6.416 1.00 0.00 18 ASN A CA 18
ATOM 13111 C C . ASN A 1 18 ? -6.300 -2.511 -7.073 1.00 0.00 18 ASN A C 18
ATOM 13112 O O . ASN A 1 18 ? -6.877 -3.431 -7.651 1.00 0.00 18 ASN A O 18
ATOM 13123 N N . ALA A 1 19 ? -4.977 -2.432 -6.979 1.00 0.00 19 ALA A N 18
ATOM 13124 C CA . ALA A 1 19 ? -4.108 -3.448 -7.561 1.00 0.00 19 ALA A CA 18
ATOM 13125 C C . ALA A 1 19 ? -4.411 -4.826 -6.983 1.00 0.00 19 ALA A C 18
ATOM 13126 O O . ALA A 1 19 ? -4.430 -5.822 -7.705 1.00 0.00 19 ALA A O 18
ATOM 13133 N N . GLY A 1 20 ? -4.645 -4.876 -5.675 1.00 0.00 20 GLY A N 18
ATOM 13134 C CA . GLY A 1 20 ? -4.943 -6.138 -5.022 1.00 0.00 20 GLY A CA 18
ATOM 13135 C C . GLY A 1 20 ? -4.142 -6.336 -3.751 1.00 0.00 20 GLY A C 18
ATOM 13136 O O . GLY A 1 20 ? -3.653 -7.434 -3.482 1.00 0.00 20 GLY A O 18
ATOM 13140 N N . CYS A 1 21 ? -4.006 -5.272 -2.968 1.00 0.00 21 CYS A N 18
ATOM 13141 C CA . CYS A 1 21 ? -3.256 -5.333 -1.718 1.00 0.00 21 CYS A CA 18
ATOM 13142 C C . CYS A 1 21 ? -4.192 -5.243 -0.517 1.00 0.00 21 CYS A C 18
ATOM 13143 O O . CYS A 1 21 ? -5.130 -4.445 -0.506 1.00 0.00 21 CYS A O 18
ATOM 13151 N N . ASP A 1 22 ? -3.933 -6.068 0.491 1.00 0.00 22 ASP A N 18
ATOM 13152 C CA . ASP A 1 22 ? -4.753 -6.083 1.697 1.00 0.00 22 ASP A CA 18
ATOM 13153 C C . ASP A 1 22 ? -4.842 -4.689 2.311 1.00 0.00 22 ASP A C 18
ATOM 13154 O O . ASP A 1 22 ? -3.824 -4.043 2.557 1.00 0.00 22 ASP A O 18
ATOM 13163 N N . GLN A 1 23 ? -6.066 -4.232 2.553 1.00 0.00 23 GLN A N 18
ATOM 13164 C CA . GLN A 1 23 ? -6.288 -2.914 3.136 1.00 0.00 23 GLN A CA 18
ATOM 13165 C C . GLN A 1 23 ? -5.684 -2.829 4.534 1.00 0.00 23 GLN A C 18
ATOM 13166 O O . GLN A 1 23 ? -5.037 -1.841 4.881 1.00 0.00 23 GLN A O 18
ATOM 13180 N N . GLU A 1 24 ? -5.901 -3.870 5.332 1.00 0.00 24 GLU A N 18
ATOM 13181 C CA . GLU A 1 24 ? -5.379 -3.911 6.692 1.00 0.00 24 GLU A CA 18
ATOM 13182 C C . GLU A 1 24 ? -3.878 -3.633 6.708 1.00 0.00 24 GLU A C 18
ATOM 13183 O O . GLU A 1 24 ? -3.435 -2.587 7.182 1.00 0.00 24 GLU A O 18
ATOM 13195 N N . MET A 1 25 ? -3.102 -4.577 6.187 1.00 0.00 25 MET A N 18
ATOM 13196 C CA . MET A 1 25 ? -1.651 -4.434 6.140 1.00 0.00 25 MET A CA 18
ATOM 13197 C C . MET A 1 25 ? -1.254 -3.183 5.363 1.00 0.00 25 MET A C 18
ATOM 13198 O O . MET A 1 25 ? -0.317 -2.479 5.739 1.00 0.00 25 MET A O 18
ATOM 13212 N N . ALA A 1 26 ? -1.970 -2.914 4.276 1.00 0.00 26 ALA A N 18
ATOM 13213 C CA . ALA A 1 26 ? -1.693 -1.747 3.448 1.00 0.00 26 ALA A CA 18
ATOM 13214 C C . ALA A 1 26 ? -1.436 -0.513 4.306 1.00 0.00 26 ALA A C 18
ATOM 13215 O O . ALA A 1 26 ? -0.318 -0.004 4.360 1.00 0.00 26 ALA A O 18
ATOM 13222 N N . GLY A 1 27 ? -2.482 -0.035 4.974 1.00 0.00 27 GLY A N 18
ATOM 13223 C CA . GLY A 1 27 ? -2.349 1.136 5.820 1.00 0.00 27 GLY A CA 18
ATOM 13224 C C . GLY A 1 27 ? -1.041 1.153 6.587 1.00 0.00 27 GLY A C 18
ATOM 13225 O O . GLY A 1 27 ? -0.266 2.104 6.485 1.00 0.00 27 GLY A O 18
ATOM 13229 N N . ARG A 1 28 ? -0.796 0.098 7.358 1.00 0.00 28 ARG A N 18
ATOM 13230 C CA . ARG A 1 28 ? 0.426 -0.003 8.147 1.00 0.00 28 ARG A CA 18
ATOM 13231 C C . ARG A 1 28 ? 1.631 0.483 7.348 1.00 0.00 28 ARG A C 18
ATOM 13232 O O . ARG A 1 28 ? 2.362 1.370 7.787 1.00 0.00 28 ARG A O 18
ATOM 13253 N N . ALA A 1 29 ? 1.832 -0.105 6.174 1.00 0.00 29 ALA A N 18
ATOM 13254 C CA . ALA A 1 29 ? 2.948 0.269 5.313 1.00 0.00 29 ALA A CA 18
ATOM 13255 C C . ALA A 1 29 ? 2.822 1.716 4.849 1.00 0.00 29 ALA A C 18
ATOM 13256 O O . ALA A 1 29 ? 3.752 2.510 5.000 1.00 0.00 29 ALA A O 18
ATOM 13263 N N . LEU A 1 30 ? 1.668 2.053 4.283 1.00 0.00 30 LEU A N 18
ATOM 13264 C CA . LEU A 1 30 ? 1.421 3.405 3.796 1.00 0.00 30 LEU A CA 18
ATOM 13265 C C . LEU A 1 30 ? 1.932 4.444 4.790 1.00 0.00 30 LEU A C 18
ATOM 13266 O O . LEU A 1 30 ? 2.609 5.401 4.412 1.00 0.00 30 LEU A O 18
ATOM 13282 N N . LYS A 1 31 ? 1.605 4.248 6.063 1.00 0.00 31 LYS A N 18
ATOM 13283 C CA . LYS A 1 31 ? 2.033 5.164 7.113 1.00 0.00 31 LYS A CA 18
ATOM 13284 C C . LYS A 1 31 ? 3.543 5.090 7.318 1.00 0.00 31 LYS A C 18
ATOM 13285 O O . LYS A 1 31 ? 4.211 6.115 7.446 1.00 0.00 31 LYS A O 18
ATOM 13304 N N . GLN A 1 32 ? 4.073 3.871 7.346 1.00 0.00 32 GLN A N 18
ATOM 13305 C CA . GLN A 1 32 ? 5.504 3.665 7.535 1.00 0.00 32 GLN A CA 18
ATOM 13306 C C . GLN A 1 32 ? 6.310 4.555 6.595 1.00 0.00 32 GLN A C 18
ATOM 13307 O O . GLN A 1 32 ? 7.211 5.277 7.025 1.00 0.00 32 GLN A O 18
ATOM 13321 N N . THR A 1 33 ? 5.983 4.499 5.308 1.00 0.00 33 THR A N 18
ATOM 13322 C CA . THR A 1 33 ? 6.677 5.298 4.306 1.00 0.00 33 THR A CA 18
ATOM 13323 C C . THR A 1 33 ? 6.328 6.776 4.443 1.00 0.00 33 THR A C 18
ATOM 13324 O O . THR A 1 33 ? 7.184 7.644 4.276 1.00 0.00 33 THR A O 18
ATOM 13335 N N . GLY A 1 34 ? 5.065 7.055 4.750 1.00 0.00 34 GLY A N 18
ATOM 13336 C CA . GLY A 1 34 ? 4.626 8.429 4.905 1.00 0.00 34 GLY A CA 18
ATOM 13337 C C . GLY A 1 34 ? 3.894 8.946 3.682 1.00 0.00 34 GLY A C 18
ATOM 13338 O O . GLY A 1 34 ? 4.136 10.066 3.232 1.00 0.00 34 GLY A O 18
ATOM 13342 N N . SER A 1 35 ? 2.998 8.127 3.140 1.00 0.00 35 SER A N 18
ATOM 13343 C CA . SER A 1 35 ? 2.233 8.505 1.958 1.00 0.00 35 SER A CA 18
ATOM 13344 C C . SER A 1 35 ? 3.131 9.175 0.921 1.00 0.00 35 SER A C 18
ATOM 13345 O O . SER A 1 35 ? 2.707 10.091 0.216 1.00 0.00 35 SER A O 18
ATOM 13353 N N . ARG A 1 36 ? 4.373 8.711 0.835 1.00 0.00 36 ARG A N 18
ATOM 13354 C CA . ARG A 1 36 ? 5.332 9.264 -0.113 1.00 0.00 36 ARG A CA 18
ATOM 13355 C C . ARG A 1 36 ? 4.948 8.906 -1.546 1.00 0.00 36 ARG A C 18
ATOM 13356 O O . ARG A 1 36 ? 4.647 9.783 -2.356 1.00 0.00 36 ARG A O 18
ATOM 13377 N N . SER A 1 37 ? 4.961 7.613 -1.851 1.00 0.00 37 SER A N 18
ATOM 13378 C CA . SER A 1 37 ? 4.618 7.139 -3.187 1.00 0.00 37 SER A CA 18
ATOM 13379 C C . SER A 1 37 ? 4.112 5.700 -3.140 1.00 0.00 37 SER A C 18
ATOM 13380 O O . SER A 1 37 ? 4.802 4.804 -2.655 1.00 0.00 37 SER A O 18
ATOM 13388 N N . ILE A 1 38 ? 2.902 5.489 -3.647 1.00 0.00 38 ILE A N 18
ATOM 13389 C CA . ILE A 1 38 ? 2.303 4.160 -3.664 1.00 0.00 38 ILE A CA 18
ATOM 13390 C C . ILE A 1 38 ? 3.344 3.092 -3.986 1.00 0.00 38 ILE A C 18
ATOM 13391 O O . ILE A 1 38 ? 3.385 2.041 -3.347 1.00 0.00 38 ILE A O 18
ATOM 13407 N N . GLU A 1 39 ? 4.183 3.371 -4.978 1.00 0.00 39 GLU A N 18
ATOM 13408 C CA . GLU A 1 39 ? 5.224 2.434 -5.383 1.00 0.00 39 GLU A CA 18
ATOM 13409 C C . GLU A 1 39 ? 6.094 2.040 -4.192 1.00 0.00 39 GLU A C 18
ATOM 13410 O O . GLU A 1 39 ? 6.395 0.864 -3.993 1.00 0.00 39 GLU A O 18
ATOM 13422 N N . ALA A 1 40 ? 6.495 3.033 -3.405 1.00 0.00 40 ALA A N 18
ATOM 13423 C CA . ALA A 1 40 ? 7.328 2.791 -2.234 1.00 0.00 40 ALA A CA 18
ATOM 13424 C C . ALA A 1 40 ? 6.516 2.174 -1.100 1.00 0.00 40 ALA A C 18
ATOM 13425 O O . ALA A 1 40 ? 7.075 1.635 -0.146 1.00 0.00 40 ALA A O 18
ATOM 13432 N N . ALA A 1 41 ? 5.194 2.256 -1.212 1.00 0.00 41 ALA A N 18
ATOM 13433 C CA . ALA A 1 41 ? 4.306 1.705 -0.197 1.00 0.00 41 ALA A CA 18
ATOM 13434 C C . ALA A 1 41 ? 4.181 0.192 -0.341 1.00 0.00 41 ALA A C 18
ATOM 13435 O O . ALA A 1 41 ? 3.894 -0.513 0.628 1.00 0.00 41 ALA A O 18
ATOM 13442 N N . LEU A 1 42 ? 4.397 -0.303 -1.555 1.00 0.00 42 LEU A N 18
ATOM 13443 C CA . LEU A 1 42 ? 4.308 -1.733 -1.825 1.00 0.00 42 LEU A CA 18
ATOM 13444 C C . LEU A 1 42 ? 5.647 -2.420 -1.572 1.00 0.00 42 LEU A C 18
ATOM 13445 O O . LEU A 1 42 ? 5.724 -3.389 -0.818 1.00 0.00 42 LEU A O 18
ATOM 13461 N N . GLU A 1 43 ? 6.697 -1.909 -2.206 1.00 0.00 43 GLU A N 18
ATOM 13462 C CA . GLU A 1 43 ? 8.033 -2.473 -2.048 1.00 0.00 43 GLU A CA 18
ATOM 13463 C C . GLU A 1 43 ? 8.418 -2.554 -0.573 1.00 0.00 43 GLU A C 18
ATOM 13464 O O . GLU A 1 43 ? 8.953 -3.563 -0.115 1.00 0.00 43 GLU A O 18
ATOM 13476 N N . TYR A 1 44 ? 8.143 -1.483 0.163 1.00 0.00 44 TYR A N 18
ATOM 13477 C CA . TYR A 1 44 ? 8.463 -1.430 1.585 1.00 0.00 44 TYR A CA 18
ATOM 13478 C C . TYR A 1 44 ? 7.988 -2.693 2.297 1.00 0.00 44 TYR A C 18
ATOM 13479 O O . TYR A 1 44 ? 8.738 -3.312 3.053 1.00 0.00 44 TYR A O 18
ATOM 13497 N N . ILE A 1 45 ? 6.739 -3.071 2.049 1.00 0.00 45 ILE A N 18
ATOM 13498 C CA . ILE A 1 45 ? 6.164 -4.260 2.664 1.00 0.00 45 ILE A CA 18
ATOM 13499 C C . ILE A 1 45 ? 7.049 -5.481 2.433 1.00 0.00 45 ILE A C 18
ATOM 13500 O O . ILE A 1 45 ? 7.426 -6.175 3.378 1.00 0.00 45 ILE A O 18
ATOM 13516 N N . SER A 1 46 ? 7.379 -5.735 1.171 1.00 0.00 46 SER A N 18
ATOM 13517 C CA . SER A 1 46 ? 8.218 -6.873 0.815 1.00 0.00 46 SER A CA 18
ATOM 13518 C C . SER A 1 46 ? 9.577 -6.782 1.503 1.00 0.00 46 SER A C 18
ATOM 13519 O O . SER A 1 46 ? 10.033 -7.737 2.133 1.00 0.00 46 SER A O 18
ATOM 13527 N N . LYS A 1 47 ? 10.220 -5.626 1.378 1.00 0.00 47 LYS A N 18
ATOM 13528 C CA . LYS A 1 47 ? 11.526 -5.406 1.987 1.00 0.00 47 LYS A CA 18
ATOM 13529 C C . LYS A 1 47 ? 11.598 -6.051 3.368 1.00 0.00 47 LYS A C 18
ATOM 13530 O O . LYS A 1 47 ? 12.574 -6.723 3.700 1.00 0.00 47 LYS A O 18
ATOM 13549 N N . MET A 1 48 ? 10.557 -5.843 4.168 1.00 0.00 48 MET A N 18
ATOM 13550 C CA . MET A 1 48 ? 10.502 -6.407 5.512 1.00 0.00 48 MET A CA 18
ATOM 13551 C C . MET A 1 48 ? 10.780 -7.906 5.484 1.00 0.00 48 MET A C 18
ATOM 13552 O O . MET A 1 48 ? 11.653 -8.398 6.199 1.00 0.00 48 MET A O 18
ATOM 13566 N N . SER A 1 49 ? 10.033 -8.627 4.654 1.00 0.00 49 SER A N 18
ATOM 13567 C CA . SER A 1 49 ? 10.197 -10.071 4.537 1.00 0.00 49 SER A CA 18
ATOM 13568 C C . SER A 1 49 ? 10.512 -10.467 3.098 1.00 0.00 49 SER A C 18
ATOM 13569 O O . SER A 1 49 ? 9.739 -10.189 2.182 1.00 0.00 49 SER A O 18
ATOM 13577 N N . GLY A 1 50 ? 11.655 -11.119 2.906 1.00 0.00 50 GLY A N 18
ATOM 13578 C CA . GLY A 1 50 ? 12.054 -11.543 1.576 1.00 0.00 50 GLY A CA 18
ATOM 13579 C C . GLY A 1 50 ? 13.414 -12.212 1.564 1.00 0.00 50 GLY A C 18
ATOM 13580 O O . GLY A 1 50 ? 14.098 -12.295 2.585 1.00 0.00 50 GLY A O 18
ATOM 13584 N N . PRO A 1 51 ? 13.824 -12.707 0.387 1.00 0.00 51 PRO A N 18
ATOM 13585 C CA . PRO A 1 51 ? 15.114 -13.383 0.218 1.00 0.00 51 PRO A CA 18
ATOM 13586 C C . PRO A 1 51 ? 16.291 -12.421 0.336 1.00 0.00 51 PRO A C 18
ATOM 13587 O O . PRO A 1 51 ? 17.447 -12.842 0.373 1.00 0.00 51 PRO A O 18
ATOM 13598 N N . SER A 1 52 ? 15.990 -11.128 0.395 1.00 0.00 52 SER A N 18
ATOM 13599 C CA . SER A 1 52 ? 17.024 -10.106 0.505 1.00 0.00 52 SER A CA 18
ATOM 13600 C C . SER A 1 52 ? 16.834 -9.274 1.770 1.00 0.00 52 SER A C 18
ATOM 13601 O O . SER A 1 52 ? 15.733 -8.807 2.059 1.00 0.00 52 SER A O 18
ATOM 13609 N N . SER A 1 53 ? 17.916 -9.094 2.521 1.00 0.00 53 SER A N 18
ATOM 13610 C CA . SER A 1 53 ? 17.869 -8.323 3.757 1.00 0.00 53 SER A CA 18
ATOM 13611 C C . SER A 1 53 ? 17.294 -6.932 3.507 1.00 0.00 53 SER A C 18
ATOM 13612 O O . SER A 1 53 ? 16.455 -6.449 4.266 1.00 0.00 53 SER A O 18
ATOM 13620 N N . GLY A 1 54 ? 17.754 -6.291 2.437 1.00 0.00 54 GLY A N 18
ATOM 13621 C CA . GLY A 1 54 ? 17.276 -4.962 2.105 1.00 0.00 54 GLY A CA 18
ATOM 13622 C C . GLY A 1 54 ? 18.407 -3.983 1.860 1.00 0.00 54 GLY A C 18
ATOM 13623 O O . GLY A 1 54 ? 19.181 -4.142 0.916 1.00 0.00 54 GLY A O 18
ATOM 13627 N N . GLY A 1 1 ? 0.476 24.816 12.315 1.00 0.00 1 GLY A N 19
ATOM 13628 C CA . GLY A 1 1 ? -0.438 24.790 11.188 1.00 0.00 1 GLY A CA 19
ATOM 13629 C C . GLY A 1 1 ? -1.646 23.910 11.442 1.00 0.00 1 GLY A C 19
ATOM 13630 O O . GLY A 1 1 ? -2.488 24.226 12.282 1.00 0.00 1 GLY A O 19
ATOM 13634 N N . SER A 1 2 ? -1.733 22.802 10.712 1.00 0.00 2 SER A N 19
ATOM 13635 C CA . SER A 1 2 ? -2.850 21.876 10.858 1.00 0.00 2 SER A CA 19
ATOM 13636 C C . SER A 1 2 ? -2.732 21.083 12.157 1.00 0.00 2 SER A C 19
ATOM 13637 O O . SER A 1 2 ? -1.632 20.748 12.595 1.00 0.00 2 SER A O 19
ATOM 13645 N N . SER A 1 3 ? -3.875 20.787 12.767 1.00 0.00 3 SER A N 19
ATOM 13646 C CA . SER A 1 3 ? -3.901 20.037 14.018 1.00 0.00 3 SER A CA 19
ATOM 13647 C C . SER A 1 3 ? -4.297 18.585 13.772 1.00 0.00 3 SER A C 19
ATOM 13648 O O . SER A 1 3 ? -5.478 18.261 13.659 1.00 0.00 3 SER A O 19
ATOM 13656 N N . GLY A 1 4 ? -3.297 17.712 13.689 1.00 0.00 4 GLY A N 19
ATOM 13657 C CA . GLY A 1 4 ? -3.560 16.303 13.457 1.00 0.00 4 GLY A CA 19
ATOM 13658 C C . GLY A 1 4 ? -2.287 15.496 13.294 1.00 0.00 4 GLY A C 19
ATOM 13659 O O . GLY A 1 4 ? -1.995 14.615 14.104 1.00 0.00 4 GLY A O 19
ATOM 13663 N N . SER A 1 5 ? -1.529 15.794 12.244 1.00 0.00 5 SER A N 19
ATOM 13664 C CA . SER A 1 5 ? -0.283 15.085 11.975 1.00 0.00 5 SER A CA 19
ATOM 13665 C C . SER A 1 5 ? -0.464 13.581 12.157 1.00 0.00 5 SER A C 19
ATOM 13666 O O . SER A 1 5 ? 0.414 12.898 12.683 1.00 0.00 5 SER A O 19
ATOM 13674 N N . SER A 1 6 ? -1.610 13.071 11.717 1.00 0.00 6 SER A N 19
ATOM 13675 C CA . SER A 1 6 ? -1.909 11.649 11.834 1.00 0.00 6 SER A CA 19
ATOM 13676 C C . SER A 1 6 ? -2.980 11.234 10.829 1.00 0.00 6 SER A C 19
ATOM 13677 O O . SER A 1 6 ? -3.717 12.071 10.310 1.00 0.00 6 SER A O 19
ATOM 13685 N N . GLY A 1 7 ? -3.058 9.935 10.560 1.00 0.00 7 GLY A N 19
ATOM 13686 C CA . GLY A 1 7 ? -4.041 9.430 9.618 1.00 0.00 7 GLY A CA 19
ATOM 13687 C C . GLY A 1 7 ? -3.424 9.046 8.288 1.00 0.00 7 GLY A C 19
ATOM 13688 O O . GLY A 1 7 ? -2.868 9.890 7.585 1.00 0.00 7 GLY A O 19
ATOM 13692 N N . VAL A 1 8 ? -3.521 7.766 7.940 1.00 0.00 8 VAL A N 19
ATOM 13693 C CA . VAL A 1 8 ? -2.968 7.271 6.685 1.00 0.00 8 VAL A CA 19
ATOM 13694 C C . VAL A 1 8 ? -3.772 7.777 5.493 1.00 0.00 8 VAL A C 19
ATOM 13695 O O . VAL A 1 8 ? -4.997 7.877 5.554 1.00 0.00 8 VAL A O 19
ATOM 13708 N N . ASN A 1 9 ? -3.074 8.095 4.407 1.00 0.00 9 ASN A N 19
ATOM 13709 C CA . ASN A 1 9 ? -3.724 8.591 3.199 1.00 0.00 9 ASN A CA 19
ATOM 13710 C C . ASN A 1 9 ? -4.820 7.635 2.739 1.00 0.00 9 ASN A C 19
ATOM 13711 O O . ASN A 1 9 ? -4.541 6.525 2.287 1.00 0.00 9 ASN A O 19
ATOM 13722 N N . ARG A 1 10 ? -6.069 8.075 2.858 1.00 0.00 10 ARG A N 19
ATOM 13723 C CA . ARG A 1 10 ? -7.208 7.259 2.455 1.00 0.00 10 ARG A CA 19
ATOM 13724 C C . ARG A 1 10 ? -7.346 7.230 0.936 1.00 0.00 10 ARG A C 19
ATOM 13725 O O . ARG A 1 10 ? -7.721 6.211 0.357 1.00 0.00 10 ARG A O 19
ATOM 13746 N N . GLN A 1 11 ? -7.042 8.356 0.298 1.00 0.00 11 GLN A N 19
ATOM 13747 C CA . GLN A 1 11 ? -7.134 8.460 -1.154 1.00 0.00 11 GLN A CA 19
ATOM 13748 C C . GLN A 1 11 ? -6.120 7.543 -1.830 1.00 0.00 11 GLN A C 19
ATOM 13749 O O . GLN A 1 11 ? -6.480 6.705 -2.656 1.00 0.00 11 GLN A O 19
ATOM 13763 N N . MET A 1 12 ? -4.850 7.709 -1.475 1.00 0.00 12 MET A N 19
ATOM 13764 C CA . MET A 1 12 ? -3.784 6.896 -2.047 1.00 0.00 12 MET A CA 19
ATOM 13765 C C . MET A 1 12 ? -4.040 5.412 -1.802 1.00 0.00 12 MET A C 19
ATOM 13766 O O . MET A 1 12 ? -3.872 4.586 -2.700 1.00 0.00 12 MET A O 19
ATOM 13780 N N . LEU A 1 13 ? -4.449 5.081 -0.582 1.00 0.00 13 LEU A N 19
ATOM 13781 C CA . LEU A 1 13 ? -4.728 3.696 -0.219 1.00 0.00 13 LEU A CA 19
ATOM 13782 C C . LEU A 1 13 ? -5.640 3.036 -1.249 1.00 0.00 13 LEU A C 19
ATOM 13783 O O . LEU A 1 13 ? -5.469 1.864 -1.582 1.00 0.00 13 LEU A O 19
ATOM 13799 N N . GLN A 1 14 ? -6.606 3.798 -1.751 1.00 0.00 14 GLN A N 19
ATOM 13800 C CA . GLN A 1 14 ? -7.543 3.288 -2.745 1.00 0.00 14 GLN A CA 19
ATOM 13801 C C . GLN A 1 14 ? -6.816 2.891 -4.025 1.00 0.00 14 GLN A C 19
ATOM 13802 O O . GLN A 1 14 ? -7.274 2.022 -4.766 1.00 0.00 14 GLN A O 19
ATOM 13816 N N . GLU A 1 15 ? -5.681 3.535 -4.279 1.00 0.00 15 GLU A N 19
ATOM 13817 C CA . GLU A 1 15 ? -4.892 3.249 -5.472 1.00 0.00 15 GLU A CA 19
ATOM 13818 C C . GLU A 1 15 ? -4.031 2.006 -5.270 1.00 0.00 15 GLU A C 19
ATOM 13819 O O . GLU A 1 15 ? -4.022 1.100 -6.105 1.00 0.00 15 GLU A O 19
ATOM 13831 N N . LEU A 1 16 ? -3.308 1.968 -4.156 1.00 0.00 16 LEU A N 19
ATOM 13832 C CA . LEU A 1 16 ? -2.443 0.836 -3.843 1.00 0.00 16 LEU A CA 19
ATOM 13833 C C . LEU A 1 16 ? -3.264 -0.425 -3.597 1.00 0.00 16 LEU A C 19
ATOM 13834 O O . LEU A 1 16 ? -2.847 -1.529 -3.950 1.00 0.00 16 LEU A O 19
ATOM 13850 N N . VAL A 1 17 ? -4.435 -0.254 -2.992 1.00 0.00 17 VAL A N 19
ATOM 13851 C CA . VAL A 1 17 ? -5.317 -1.379 -2.703 1.00 0.00 17 VAL A CA 19
ATOM 13852 C C . VAL A 1 17 ? -5.922 -1.946 -3.982 1.00 0.00 17 VAL A C 19
ATOM 13853 O O . VAL A 1 17 ? -6.025 -3.161 -4.146 1.00 0.00 17 VAL A O 19
ATOM 13866 N N . ASN A 1 18 ? -6.321 -1.058 -4.886 1.00 0.00 18 ASN A N 19
ATOM 13867 C CA . ASN A 1 18 ? -6.916 -1.471 -6.152 1.00 0.00 18 ASN A CA 19
ATOM 13868 C C . ASN A 1 18 ? -6.082 -2.563 -6.815 1.00 0.00 18 ASN A C 19
ATOM 13869 O O . ASN A 1 18 ? -6.622 -3.508 -7.389 1.00 0.00 18 ASN A O 19
ATOM 13880 N N . ALA A 1 19 ? -4.763 -2.426 -6.730 1.00 0.00 19 ALA A N 19
ATOM 13881 C CA . ALA A 1 19 ? -3.854 -3.402 -7.319 1.00 0.00 19 ALA A CA 19
ATOM 13882 C C . ALA A 1 19 ? -4.131 -4.803 -6.783 1.00 0.00 19 ALA A C 19
ATOM 13883 O O . ALA A 1 19 ? -4.235 -5.761 -7.547 1.00 0.00 19 ALA A O 19
ATOM 13890 N N . GLY A 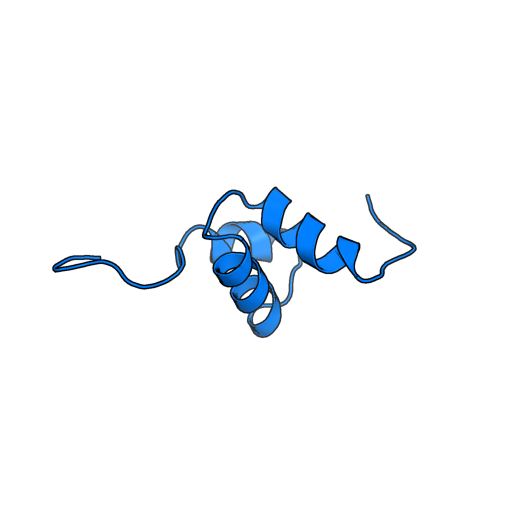1 20 ? -4.249 -4.914 -5.463 1.00 0.00 20 GLY A N 19
ATOM 13891 C CA . GLY A 1 20 ? -4.512 -6.202 -4.848 1.00 0.00 20 GLY A CA 19
ATOM 13892 C C . GLY A 1 20 ? -3.835 -6.349 -3.500 1.00 0.00 20 GLY A C 19
ATOM 13893 O O . GLY A 1 20 ? -3.271 -7.400 -3.192 1.00 0.00 20 GLY A O 19
ATOM 13897 N N . CYS A 1 21 ? -3.887 -5.294 -2.694 1.00 0.00 21 CYS A N 19
ATOM 13898 C CA . CYS A 1 21 ? -3.271 -5.310 -1.372 1.00 0.00 21 CYS A CA 19
ATOM 13899 C C . CYS A 1 21 ? -4.333 -5.307 -0.278 1.00 0.00 21 CYS A C 19
ATOM 13900 O O . CYS A 1 21 ? -5.426 -4.770 -0.461 1.00 0.00 21 CYS A O 19
ATOM 13908 N N . ASP A 1 22 ? -4.005 -5.910 0.859 1.00 0.00 22 ASP A N 19
ATOM 13909 C CA . ASP A 1 22 ? -4.931 -5.978 1.984 1.00 0.00 22 ASP A CA 19
ATOM 13910 C C . ASP A 1 22 ? -5.097 -4.608 2.635 1.00 0.00 22 ASP A C 19
ATOM 13911 O O . ASP A 1 22 ? -4.129 -4.019 3.115 1.00 0.00 22 ASP A O 19
ATOM 13920 N N . GLN A 1 23 ? -6.328 -4.109 2.645 1.00 0.00 23 GLN A N 19
ATOM 13921 C CA . GLN A 1 23 ? -6.620 -2.807 3.235 1.00 0.00 23 GLN A CA 19
ATOM 13922 C C . GLN A 1 23 ? -5.974 -2.677 4.611 1.00 0.00 23 GLN A C 19
ATOM 13923 O O . GLN A 1 23 ? -5.407 -1.637 4.944 1.00 0.00 23 GLN A O 19
ATOM 13937 N N . GLU A 1 24 ? -6.066 -3.739 5.405 1.00 0.00 24 GLU A N 19
ATOM 13938 C CA . GLU A 1 24 ? -5.491 -3.742 6.745 1.00 0.00 24 GLU A CA 19
ATOM 13939 C C . GLU A 1 24 ? -3.998 -3.433 6.698 1.00 0.00 24 GLU A C 19
ATOM 13940 O O . GLU A 1 24 ? -3.561 -2.363 7.120 1.00 0.00 24 GLU A O 19
ATOM 13952 N N . MET A 1 25 ? -3.220 -4.379 6.181 1.00 0.00 25 MET A N 19
ATOM 13953 C CA . MET A 1 25 ? -1.776 -4.208 6.077 1.00 0.00 25 MET A CA 19
ATOM 13954 C C . MET A 1 25 ? -1.432 -2.906 5.360 1.00 0.00 25 MET A C 19
ATOM 13955 O O . MET A 1 25 ? -0.731 -2.054 5.904 1.00 0.00 25 MET A O 19
ATOM 13969 N N . ALA A 1 26 ? -1.930 -2.761 4.136 1.00 0.00 26 ALA A N 19
ATOM 13970 C CA . ALA A 1 26 ? -1.677 -1.563 3.346 1.00 0.00 26 ALA A CA 19
ATOM 13971 C C . ALA A 1 26 ? -1.591 -0.327 4.235 1.00 0.00 26 ALA A C 19
ATOM 13972 O O . ALA A 1 26 ? -0.539 0.303 4.338 1.00 0.00 26 ALA A O 19
ATOM 13979 N N . GLY A 1 27 ? -2.705 0.015 4.876 1.00 0.00 27 GLY A N 19
ATOM 13980 C CA . GLY A 1 27 ? -2.733 1.175 5.747 1.00 0.00 27 GLY A CA 19
ATOM 13981 C C . GLY A 1 27 ? -1.439 1.354 6.516 1.00 0.00 27 GLY A C 19
ATOM 13982 O O . GLY A 1 27 ? -0.819 2.416 6.463 1.00 0.00 27 GLY A O 19
ATOM 13986 N N . ARG A 1 28 ? -1.031 0.314 7.235 1.00 0.00 28 ARG A N 19
ATOM 13987 C CA . ARG A 1 28 ? 0.195 0.362 8.022 1.00 0.00 28 ARG A CA 19
ATOM 13988 C C . ARG A 1 28 ? 1.378 0.788 7.158 1.00 0.00 28 ARG A C 19
ATOM 13989 O O . ARG A 1 28 ? 1.969 1.846 7.374 1.00 0.00 28 ARG A O 19
ATOM 14010 N N . ALA A 1 29 ? 1.719 -0.043 6.178 1.00 0.00 29 ALA A N 19
ATOM 14011 C CA . ALA A 1 29 ? 2.831 0.248 5.281 1.00 0.00 29 ALA A CA 19
ATOM 14012 C C . ALA A 1 29 ? 2.819 1.711 4.850 1.00 0.00 29 ALA A C 19
ATOM 14013 O O . ALA A 1 29 ? 3.837 2.400 4.928 1.00 0.00 29 ALA A O 19
ATOM 14020 N N . LEU A 1 30 ? 1.662 2.179 4.395 1.00 0.00 30 LEU A N 19
ATOM 14021 C CA . LEU A 1 30 ? 1.518 3.561 3.950 1.00 0.00 30 LEU A CA 19
ATOM 14022 C C . LEU A 1 30 ? 2.129 4.525 4.962 1.00 0.00 30 LEU A C 19
ATOM 14023 O O . LEU A 1 30 ? 3.017 5.311 4.630 1.00 0.00 30 LEU A O 19
ATOM 14039 N N . LYS A 1 31 ? 1.650 4.458 6.200 1.00 0.00 31 LYS A N 19
ATOM 14040 C CA . LYS A 1 31 ? 2.150 5.322 7.262 1.00 0.00 31 LYS A CA 19
ATOM 14041 C C . LYS A 1 31 ? 3.639 5.088 7.498 1.00 0.00 31 LYS A C 19
ATOM 14042 O O . LYS A 1 31 ? 4.428 6.032 7.520 1.00 0.00 31 LYS A O 19
ATOM 14061 N N . GLN A 1 32 ? 4.015 3.825 7.672 1.00 0.00 32 GLN A N 19
ATOM 14062 C CA . GLN A 1 32 ? 5.409 3.469 7.905 1.00 0.00 32 GLN A CA 19
ATOM 14063 C C . GLN A 1 32 ? 6.335 4.267 6.992 1.00 0.00 32 GLN A C 19
ATOM 14064 O O . GLN A 1 32 ? 7.200 5.007 7.461 1.00 0.00 32 GLN A O 19
ATOM 14078 N N . THR A 1 33 ? 6.148 4.110 5.685 1.00 0.00 33 THR A N 19
ATOM 14079 C CA . THR A 1 33 ? 6.967 4.815 4.707 1.00 0.00 33 THR A CA 19
ATOM 14080 C C . THR A 1 33 ? 6.746 6.321 4.787 1.00 0.00 33 THR A C 19
ATOM 14081 O O . THR A 1 33 ? 7.699 7.093 4.881 1.00 0.00 33 THR A O 19
ATOM 14092 N N . GLY A 1 34 ? 5.482 6.732 4.750 1.00 0.00 34 GLY A N 19
ATOM 14093 C CA . GLY A 1 34 ? 5.160 8.145 4.821 1.00 0.00 34 GLY A CA 19
ATOM 14094 C C . GLY A 1 34 ? 4.257 8.591 3.688 1.00 0.00 34 GLY A C 19
ATOM 14095 O O . GLY A 1 34 ? 4.596 9.506 2.937 1.00 0.00 34 GLY A O 19
ATOM 14099 N N . SER A 1 35 ? 3.103 7.942 3.562 1.00 0.00 35 SER A N 19
ATOM 14100 C CA . SER A 1 35 ? 2.151 8.274 2.508 1.00 0.00 35 SER A CA 19
ATOM 14101 C C . SER A 1 35 ? 2.876 8.690 1.232 1.00 0.00 35 SER A C 19
ATOM 14102 O O . SER A 1 35 ? 2.470 9.634 0.555 1.00 0.00 35 SER A O 19
ATOM 14110 N N . ARG A 1 36 ? 3.950 7.977 0.910 1.00 0.00 36 ARG A N 19
ATOM 14111 C CA . ARG A 1 36 ? 4.733 8.272 -0.284 1.00 0.00 36 ARG A CA 19
ATOM 14112 C C . ARG A 1 36 ? 4.139 7.582 -1.508 1.00 0.00 36 ARG A C 19
ATOM 14113 O O . ARG A 1 36 ? 3.174 6.826 -1.399 1.00 0.00 36 ARG A O 19
ATOM 14134 N N . SER A 1 37 ? 4.722 7.849 -2.672 1.00 0.00 37 SER A N 19
ATOM 14135 C CA . SER A 1 37 ? 4.247 7.257 -3.918 1.00 0.00 37 SER A CA 19
ATOM 14136 C C . SER A 1 37 ? 3.747 5.834 -3.688 1.00 0.00 37 SER A C 19
ATOM 14137 O O . SER A 1 37 ? 4.408 5.032 -3.027 1.00 0.00 37 SER A O 19
ATOM 14145 N N . ILE A 1 38 ? 2.577 5.529 -4.237 1.00 0.00 38 ILE A N 19
ATOM 14146 C CA . ILE A 1 38 ? 1.989 4.203 -4.093 1.00 0.00 38 ILE A CA 19
ATOM 14147 C C . ILE A 1 38 ? 3.049 3.114 -4.224 1.00 0.00 38 ILE A C 19
ATOM 14148 O O . ILE A 1 38 ? 3.094 2.180 -3.424 1.00 0.00 38 ILE A O 19
ATOM 14164 N N . GLU A 1 39 ? 3.900 3.243 -5.237 1.00 0.00 39 GLU A N 19
ATOM 14165 C CA . GLU A 1 39 ? 4.960 2.270 -5.471 1.00 0.00 39 GLU A CA 19
ATOM 14166 C C . GLU A 1 39 ? 5.748 2.005 -4.191 1.00 0.00 39 GLU A C 19
ATOM 14167 O O . GLU A 1 39 ? 5.832 0.869 -3.726 1.00 0.00 39 GLU A O 19
ATOM 14179 N N . ALA A 1 40 ? 6.323 3.062 -3.628 1.00 0.00 40 ALA A N 19
ATOM 14180 C CA . ALA A 1 40 ? 7.102 2.945 -2.402 1.00 0.00 40 ALA A CA 19
ATOM 14181 C C . ALA A 1 40 ? 6.389 2.066 -1.380 1.00 0.00 40 ALA A C 19
ATOM 14182 O O . ALA A 1 40 ? 6.986 1.154 -0.808 1.00 0.00 40 ALA A O 19
ATOM 14189 N N . ALA A 1 41 ? 5.110 2.346 -1.155 1.00 0.00 41 ALA A N 19
ATOM 14190 C CA . ALA A 1 41 ? 4.316 1.579 -0.204 1.00 0.00 41 ALA A CA 19
ATOM 14191 C C . ALA A 1 41 ? 4.477 0.081 -0.435 1.00 0.00 41 ALA A C 19
ATOM 14192 O O . ALA A 1 41 ? 4.470 -0.708 0.511 1.00 0.00 41 ALA A O 19
ATOM 14199 N N . LEU A 1 42 ? 4.623 -0.306 -1.697 1.00 0.00 42 LEU A N 19
ATOM 14200 C CA . LEU A 1 42 ? 4.786 -1.712 -2.053 1.00 0.00 42 LEU A CA 19
ATOM 14201 C C . LEU A 1 42 ? 6.171 -2.215 -1.660 1.00 0.00 42 LEU A C 19
ATOM 14202 O O . LEU A 1 42 ? 6.310 -3.028 -0.747 1.00 0.00 42 LEU A O 19
ATOM 14218 N N . GLU A 1 43 ? 7.193 -1.725 -2.355 1.00 0.00 43 GLU A N 19
ATOM 14219 C CA . GLU A 1 43 ? 8.567 -2.125 -2.077 1.00 0.00 43 GLU A CA 19
ATOM 14220 C C . GLU A 1 43 ? 8.793 -2.290 -0.577 1.00 0.00 43 GLU A C 19
ATOM 14221 O O . GLU A 1 43 ? 9.543 -3.164 -0.144 1.00 0.00 43 GLU A O 19
ATOM 14233 N N . TYR A 1 44 ? 8.139 -1.443 0.210 1.00 0.00 44 TYR A N 19
ATOM 14234 C CA . TYR A 1 44 ? 8.270 -1.492 1.661 1.00 0.00 44 TYR A CA 19
ATOM 14235 C C . TYR A 1 44 ? 7.861 -2.859 2.199 1.00 0.00 44 TYR A C 19
ATOM 14236 O O . TYR A 1 44 ? 8.658 -3.554 2.831 1.00 0.00 44 TYR A O 19
ATOM 14254 N N . ILE A 1 45 ? 6.614 -3.239 1.944 1.00 0.00 45 ILE A N 19
ATOM 14255 C CA . ILE A 1 45 ? 6.098 -4.524 2.401 1.00 0.00 45 ILE A CA 19
ATOM 14256 C C . ILE A 1 45 ? 7.096 -5.644 2.129 1.00 0.00 45 ILE A C 19
ATOM 14257 O O . ILE A 1 45 ? 7.495 -6.369 3.041 1.00 0.00 45 ILE A O 19
ATOM 14273 N N . SER A 1 46 ? 7.498 -5.780 0.869 1.00 0.00 46 SER A N 19
ATOM 14274 C CA . SER A 1 46 ? 8.448 -6.813 0.477 1.00 0.00 46 SER A CA 19
ATOM 14275 C C . SER A 1 46 ? 9.745 -6.688 1.270 1.00 0.00 46 SER A C 19
ATOM 14276 O O . SER A 1 46 ? 10.268 -7.675 1.788 1.00 0.00 46 SER A O 19
ATOM 14284 N N . LYS A 1 47 ? 10.261 -5.467 1.360 1.00 0.00 47 LYS A N 19
ATOM 14285 C CA . LYS A 1 47 ? 11.496 -5.209 2.090 1.00 0.00 47 LYS A CA 19
ATOM 14286 C C . LYS A 1 47 ? 11.560 -6.046 3.364 1.00 0.00 47 LYS A C 19
ATOM 14287 O O . LYS A 1 47 ? 12.599 -6.621 3.688 1.00 0.00 47 LYS A O 19
ATOM 14306 N N . MET A 1 48 ? 10.443 -6.111 4.081 1.00 0.00 48 MET A N 19
ATOM 14307 C CA . MET A 1 48 ? 10.372 -6.881 5.317 1.00 0.00 48 MET A CA 19
ATOM 14308 C C . MET A 1 48 ? 10.072 -8.348 5.028 1.00 0.00 48 MET A C 19
ATOM 14309 O O . MET A 1 48 ? 10.728 -9.242 5.562 1.00 0.00 48 MET A O 19
ATOM 14323 N N . SER A 1 49 ? 9.077 -8.588 4.180 1.00 0.00 49 SER A N 19
ATOM 14324 C CA . SER A 1 49 ? 8.687 -9.947 3.824 1.00 0.00 49 SER A CA 19
ATOM 14325 C C . SER A 1 49 ? 9.599 -10.506 2.736 1.00 0.00 49 SER A C 19
ATOM 14326 O O . SER A 1 49 ? 9.593 -10.031 1.601 1.00 0.00 49 SER A O 19
ATOM 14334 N N . GLY A 1 50 ? 10.383 -11.519 3.092 1.00 0.00 50 GLY A N 19
ATOM 14335 C CA . GLY A 1 50 ? 11.290 -12.126 2.136 1.00 0.00 50 GLY A CA 19
ATOM 14336 C C . GLY A 1 50 ? 12.324 -13.014 2.800 1.00 0.00 50 GLY A C 19
ATOM 14337 O O . GLY A 1 50 ? 12.412 -14.211 2.529 1.00 0.00 50 GLY A O 19
ATOM 14341 N N . PRO A 1 51 ? 13.132 -12.422 3.693 1.00 0.00 51 PRO A N 19
ATOM 14342 C CA . PRO A 1 51 ? 14.180 -13.149 4.416 1.00 0.00 51 PRO A CA 19
ATOM 14343 C C . PRO A 1 51 ? 13.608 -14.128 5.435 1.00 0.00 51 PRO A C 19
ATOM 14344 O O . PRO A 1 51 ? 14.351 -14.859 6.091 1.00 0.00 51 PRO A O 19
ATOM 14355 N N . SER A 1 52 ? 12.286 -14.138 5.563 1.00 0.00 52 SER A N 19
ATOM 14356 C CA . SER A 1 52 ? 11.615 -15.026 6.505 1.00 0.00 52 SER A CA 19
ATOM 14357 C C . SER A 1 52 ? 12.217 -14.892 7.901 1.00 0.00 52 SER A C 19
ATOM 14358 O O . SER A 1 52 ? 12.384 -15.880 8.615 1.00 0.00 52 SER A O 19
ATOM 14366 N N . SER A 1 53 ? 12.541 -13.660 8.282 1.00 0.00 53 SER A N 19
ATOM 14367 C CA . SER A 1 53 ? 13.128 -13.395 9.591 1.00 0.00 53 SER A CA 19
ATOM 14368 C C . SER A 1 53 ? 12.367 -14.133 10.687 1.00 0.00 53 SER A C 19
ATOM 14369 O O . SER A 1 53 ? 12.951 -14.568 11.679 1.00 0.00 53 SER A O 19
ATOM 14377 N N . GLY A 1 54 ? 11.057 -14.271 10.501 1.00 0.00 54 GLY A N 19
ATOM 14378 C CA . GLY A 1 54 ? 10.236 -14.957 11.481 1.00 0.00 54 GLY A CA 19
ATOM 14379 C C . GLY A 1 54 ? 9.672 -16.261 10.955 1.00 0.00 54 GLY A C 19
ATOM 14380 O O . GLY A 1 54 ? 10.416 -17.123 10.488 1.00 0.00 54 GLY A O 19
ATOM 14384 N N . GLY A 1 1 ? -4.900 22.754 1.181 1.00 0.00 1 GLY A N 20
ATOM 14385 C CA . GLY A 1 1 ? -4.253 22.845 2.477 1.00 0.00 1 GLY A CA 20
ATOM 14386 C C . GLY A 1 1 ? -2.754 22.630 2.393 1.00 0.00 1 GLY A C 20
ATOM 14387 O O . GLY A 1 1 ? -2.078 23.244 1.569 1.00 0.00 1 GLY A O 20
ATOM 14391 N N . SER A 1 2 ? -2.235 21.757 3.250 1.00 0.00 2 SER A N 20
ATOM 14392 C CA . SER A 1 2 ? -0.806 21.467 3.274 1.00 0.00 2 SER A CA 20
ATOM 14393 C C . SER A 1 2 ? -0.446 20.425 2.219 1.00 0.00 2 SER A C 20
ATOM 14394 O O . SER A 1 2 ? -0.997 19.324 2.205 1.00 0.00 2 SER A O 20
ATOM 14402 N N . SER A 1 3 ? 0.483 20.780 1.338 1.00 0.00 3 SER A N 20
ATOM 14403 C CA . SER A 1 3 ? 0.915 19.878 0.277 1.00 0.00 3 SER A CA 20
ATOM 14404 C C . SER A 1 3 ? 1.295 18.514 0.844 1.00 0.00 3 SER A C 20
ATOM 14405 O O . SER A 1 3 ? 2.175 18.407 1.697 1.00 0.00 3 SER A O 20
ATOM 14413 N N . GLY A 1 4 ? 0.623 17.472 0.364 1.00 0.00 4 GLY A N 20
ATOM 14414 C CA . GLY A 1 4 ? 0.903 16.128 0.834 1.00 0.00 4 GLY A CA 20
ATOM 14415 C C . GLY A 1 4 ? 0.994 16.050 2.345 1.00 0.00 4 GLY 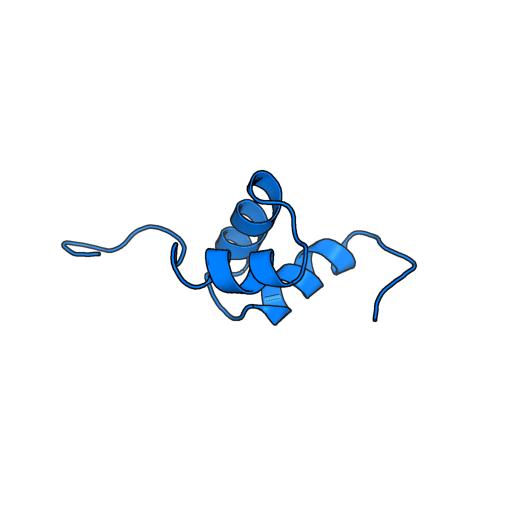A C 20
ATOM 14416 O O . GLY A 1 4 ? 2.087 16.073 2.910 1.00 0.00 4 GLY A O 20
ATOM 14420 N N . SER A 1 5 ? -0.158 15.958 3.001 1.00 0.00 5 SER A N 20
ATOM 14421 C CA . SER A 1 5 ? -0.205 15.882 4.457 1.00 0.00 5 SER A CA 20
ATOM 14422 C C . SER A 1 5 ? 0.406 14.574 4.952 1.00 0.00 5 SER A C 20
ATOM 14423 O O . SER A 1 5 ? -0.050 13.489 4.593 1.00 0.00 5 SER A O 20
ATOM 14431 N N . SER A 1 6 ? 1.440 14.687 5.779 1.00 0.00 6 SER A N 20
ATOM 14432 C CA . SER A 1 6 ? 2.117 13.515 6.321 1.00 0.00 6 SER A CA 20
ATOM 14433 C C . SER A 1 6 ? 1.119 12.398 6.613 1.00 0.00 6 SER A C 20
ATOM 14434 O O . SER A 1 6 ? 1.305 11.258 6.190 1.00 0.00 6 SER A O 20
ATOM 14442 N N . GLY A 1 7 ? 0.058 12.736 7.339 1.00 0.00 7 GLY A N 20
ATOM 14443 C CA . GLY A 1 7 ? -0.954 11.752 7.676 1.00 0.00 7 GLY A CA 20
ATOM 14444 C C . GLY A 1 7 ? -1.221 10.783 6.541 1.00 0.00 7 GLY A C 20
ATOM 14445 O O . GLY A 1 7 ? -1.279 11.180 5.377 1.00 0.00 7 GLY A O 20
ATOM 14449 N N . VAL A 1 8 ? -1.383 9.508 6.878 1.00 0.00 8 VAL A N 20
ATOM 14450 C CA . VAL A 1 8 ? -1.645 8.479 5.879 1.00 0.00 8 VAL A CA 20
ATOM 14451 C C . VAL A 1 8 ? -2.794 8.884 4.962 1.00 0.00 8 VAL A C 20
ATOM 14452 O O . VAL A 1 8 ? -3.958 8.853 5.358 1.00 0.00 8 VAL A O 20
ATOM 14465 N N . ASN A 1 9 ? -2.457 9.263 3.733 1.00 0.00 9 ASN A N 20
ATOM 14466 C CA . ASN A 1 9 ? -3.461 9.674 2.758 1.00 0.00 9 ASN A CA 20
ATOM 14467 C C . ASN A 1 9 ? -4.544 8.610 2.611 1.00 0.00 9 ASN A C 20
ATOM 14468 O O . ASN A 1 9 ? -4.319 7.436 2.904 1.00 0.00 9 ASN A O 20
ATOM 14479 N N . ARG A 1 10 ? -5.720 9.029 2.155 1.00 0.00 10 ARG A N 20
ATOM 14480 C CA . ARG A 1 10 ? -6.839 8.113 1.969 1.00 0.00 10 ARG A CA 20
ATOM 14481 C C . ARG A 1 10 ? -6.859 7.561 0.547 1.00 0.00 10 ARG A C 20
ATOM 14482 O O . ARG A 1 10 ? -6.801 6.349 0.341 1.00 0.00 10 ARG A O 20
ATOM 14503 N N . GLN A 1 11 ? -6.942 8.458 -0.430 1.00 0.00 11 GLN A N 20
ATOM 14504 C CA . GLN A 1 11 ? -6.972 8.060 -1.832 1.00 0.00 11 GLN A CA 20
ATOM 14505 C C . GLN A 1 11 ? -5.840 7.088 -2.146 1.00 0.00 11 GLN A C 20
ATOM 14506 O O . GLN A 1 11 ? -6.069 6.008 -2.690 1.00 0.00 11 GLN A O 20
ATOM 14520 N N . MET A 1 12 ? -4.618 7.478 -1.799 1.00 0.00 12 MET A N 20
ATOM 14521 C CA . MET A 1 12 ? -3.450 6.639 -2.043 1.00 0.00 12 MET A CA 20
ATOM 14522 C C . MET A 1 12 ? -3.730 5.191 -1.656 1.00 0.00 12 MET A C 20
ATOM 14523 O O . MET A 1 12 ? -3.237 4.260 -2.295 1.00 0.00 12 MET A O 20
ATOM 14537 N N . LEU A 1 13 ? -4.525 5.006 -0.608 1.00 0.00 13 LEU A N 20
ATOM 14538 C CA . LEU A 1 13 ? -4.871 3.670 -0.136 1.00 0.00 13 LEU A CA 20
ATOM 14539 C C . LEU A 1 13 ? -5.710 2.927 -1.171 1.00 0.00 13 LEU A C 20
ATOM 14540 O O . LEU A 1 13 ? -5.342 1.841 -1.618 1.00 0.00 13 LEU A O 20
ATOM 14556 N N . GLN A 1 14 ? -6.837 3.522 -1.549 1.00 0.00 14 GLN A N 20
ATOM 14557 C CA . GLN A 1 14 ? -7.727 2.917 -2.533 1.00 0.00 14 GLN A CA 20
ATOM 14558 C C . GLN A 1 14 ? -6.948 2.456 -3.760 1.00 0.00 14 GLN A C 20
ATOM 14559 O O . GLN A 1 14 ? -7.347 1.512 -4.442 1.00 0.00 14 GLN A O 20
ATOM 14573 N N . GLU A 1 15 ? -5.835 3.129 -4.036 1.00 0.00 15 GLU A N 20
ATOM 14574 C CA . GLU A 1 15 ? -5.002 2.789 -5.183 1.00 0.00 15 GLU A CA 20
ATOM 14575 C C . GLU A 1 15 ? -4.123 1.579 -4.877 1.00 0.00 15 GLU A C 20
ATOM 14576 O O . GLU A 1 15 ? -4.274 0.519 -5.485 1.00 0.00 15 GLU A O 20
ATOM 14588 N N . LEU A 1 16 ? -3.205 1.746 -3.932 1.00 0.00 16 LEU A N 20
ATOM 14589 C CA . LEU A 1 16 ? -2.301 0.669 -3.544 1.00 0.00 16 LEU A CA 20
ATOM 14590 C C . LEU A 1 16 ? -3.071 -0.622 -3.284 1.00 0.00 16 LEU A C 20
ATOM 14591 O O . LEU A 1 16 ? -2.608 -1.712 -3.618 1.00 0.00 16 LEU A O 20
ATOM 14607 N N . VAL A 1 17 ? -4.252 -0.490 -2.687 1.00 0.00 17 VAL A N 20
ATOM 14608 C CA . VAL A 1 17 ? -5.089 -1.645 -2.385 1.00 0.00 17 VAL A CA 20
ATOM 14609 C C . VAL A 1 17 ? -5.689 -2.236 -3.656 1.00 0.00 17 VAL A C 20
ATOM 14610 O O . VAL A 1 17 ? -5.837 -3.451 -3.777 1.00 0.00 17 VAL A O 20
ATOM 14623 N N . ASN A 1 18 ? -6.032 -1.367 -4.601 1.00 0.00 18 ASN A N 20
ATOM 14624 C CA . ASN A 1 18 ? -6.617 -1.803 -5.864 1.00 0.00 18 ASN A CA 20
ATOM 14625 C C . ASN A 1 18 ? -5.615 -2.619 -6.674 1.00 0.00 18 ASN A C 20
ATOM 14626 O O . ASN A 1 18 ? -5.993 -3.521 -7.421 1.00 0.00 18 ASN A O 20
ATOM 14637 N N . ALA A 1 19 ? -4.335 -2.295 -6.521 1.00 0.00 19 ALA A N 20
ATOM 14638 C CA . ALA A 1 19 ? -3.278 -2.999 -7.237 1.00 0.00 19 ALA A CA 20
ATOM 14639 C C . ALA A 1 19 ? -3.218 -4.466 -6.823 1.00 0.00 19 ALA A C 20
ATOM 14640 O O . ALA A 1 19 ? -2.993 -5.346 -7.652 1.00 0.00 19 ALA A O 20
ATOM 14647 N N . GLY A 1 20 ? -3.421 -4.721 -5.534 1.00 0.00 20 GLY A N 20
ATOM 14648 C CA . GLY A 1 20 ? -3.385 -6.083 -5.033 1.00 0.00 20 GLY A CA 20
ATOM 14649 C C . GLY A 1 20 ? -2.680 -6.190 -3.695 1.00 0.00 20 GLY A C 20
ATOM 14650 O O . GLY A 1 20 ? -1.957 -7.155 -3.443 1.00 0.00 20 GLY A O 20
ATOM 14654 N N . CYS A 1 21 ? -2.888 -5.197 -2.838 1.00 0.00 21 CYS A N 20
ATOM 14655 C CA . CYS A 1 21 ? -2.265 -5.183 -1.519 1.00 0.00 21 CYS A CA 20
ATOM 14656 C C . CYS A 1 21 ? -3.320 -5.153 -0.419 1.00 0.00 21 CYS A C 20
ATOM 14657 O O . CYS A 1 21 ? -4.245 -4.340 -0.454 1.00 0.00 21 CYS A O 20
ATOM 14665 N N . ASP A 1 22 ? -3.178 -6.045 0.555 1.00 0.00 22 ASP A N 20
ATOM 14666 C CA . ASP A 1 22 ? -4.120 -6.121 1.666 1.00 0.00 22 ASP A CA 20
ATOM 14667 C C . ASP A 1 22 ? -4.577 -4.728 2.087 1.00 0.00 22 ASP A C 20
ATOM 14668 O O . ASP A 1 22 ? -3.878 -3.741 1.862 1.00 0.00 22 ASP A O 20
ATOM 14677 N N . GLN A 1 23 ? -5.756 -4.657 2.698 1.00 0.00 23 GLN A N 20
ATOM 14678 C CA . GLN A 1 23 ? -6.307 -3.385 3.149 1.00 0.00 23 GLN A CA 20
ATOM 14679 C C . GLN A 1 23 ? -5.692 -2.966 4.480 1.00 0.00 23 GLN A C 20
ATOM 14680 O O . GLN A 1 23 ? -5.260 -1.826 4.643 1.00 0.00 23 GLN A O 20
ATOM 14694 N N . GLU A 1 24 ? -5.659 -3.897 5.429 1.00 0.00 24 GLU A N 20
ATOM 14695 C CA . GLU A 1 24 ? -5.098 -3.623 6.747 1.00 0.00 24 GLU A CA 20
ATOM 14696 C C . GLU A 1 24 ? -3.605 -3.323 6.652 1.00 0.00 24 GLU A C 20
ATOM 14697 O O . GLU A 1 24 ? -3.171 -2.196 6.889 1.00 0.00 24 GLU A O 20
ATOM 14709 N N . MET A 1 25 ? -2.824 -4.341 6.304 1.00 0.00 25 MET A N 20
ATOM 14710 C CA . MET A 1 25 ? -1.380 -4.186 6.176 1.00 0.00 25 MET A CA 20
ATOM 14711 C C . MET A 1 25 ? -1.033 -2.884 5.462 1.00 0.00 25 MET A C 20
ATOM 14712 O O . MET A 1 25 ? -0.112 -2.172 5.862 1.00 0.00 25 MET A O 20
ATOM 14726 N N . ALA A 1 26 ? -1.777 -2.578 4.404 1.00 0.00 26 ALA A N 20
ATOM 14727 C CA . ALA A 1 26 ? -1.549 -1.361 3.636 1.00 0.00 26 ALA A CA 20
ATOM 14728 C C . ALA A 1 26 ? -1.390 -0.154 4.554 1.00 0.00 26 ALA A C 20
ATOM 14729 O O . ALA A 1 26 ? -0.310 0.428 4.651 1.00 0.00 26 ALA A O 20
ATOM 14736 N N . GLY A 1 27 ? -2.475 0.219 5.227 1.00 0.00 27 GLY A N 20
ATOM 14737 C CA . GLY A 1 27 ? -2.435 1.356 6.128 1.00 0.00 27 GLY A CA 20
ATOM 14738 C C . GLY A 1 27 ? -1.152 1.413 6.933 1.00 0.00 27 GLY A C 20
ATOM 14739 O O . GLY A 1 27 ? -0.535 2.471 7.055 1.00 0.00 27 GLY A O 20
ATOM 14743 N N . ARG A 1 28 ? -0.749 0.272 7.483 1.00 0.00 28 ARG A N 20
ATOM 14744 C CA . ARG A 1 28 ? 0.468 0.198 8.283 1.00 0.00 28 ARG A CA 20
ATOM 14745 C C . ARG A 1 28 ? 1.676 0.671 7.480 1.00 0.00 28 ARG A C 20
ATOM 14746 O O . ARG A 1 28 ? 2.524 1.403 7.989 1.00 0.00 28 ARG A O 20
ATOM 14767 N N . ALA A 1 29 ? 1.747 0.248 6.222 1.00 0.00 29 ALA A N 20
ATOM 14768 C CA . ALA A 1 29 ? 2.849 0.629 5.348 1.00 0.00 29 ALA A CA 20
ATOM 14769 C C . ALA A 1 29 ? 2.792 2.114 5.008 1.00 0.00 29 ALA A C 20
ATOM 14770 O O . ALA A 1 29 ? 3.751 2.852 5.237 1.00 0.00 29 ALA A O 20
ATOM 14777 N N . LEU A 1 30 ? 1.662 2.547 4.459 1.00 0.00 30 LEU A N 20
ATOM 14778 C CA . LEU A 1 30 ? 1.479 3.946 4.086 1.00 0.00 30 LEU A CA 20
ATOM 14779 C C . LEU A 1 30 ? 1.990 4.873 5.185 1.00 0.00 30 LEU A C 20
ATOM 14780 O O . LEU A 1 30 ? 2.595 5.909 4.906 1.00 0.00 30 LEU A O 20
ATOM 14796 N N . LYS A 1 31 ? 1.744 4.494 6.434 1.00 0.00 31 LYS A N 20
ATOM 14797 C CA . LYS A 1 31 ? 2.181 5.288 7.575 1.00 0.00 31 LYS A CA 20
ATOM 14798 C C . LYS A 1 31 ? 3.688 5.163 7.781 1.00 0.00 31 LYS A C 20
ATOM 14799 O O . LYS A 1 31 ? 4.424 6.139 7.645 1.00 0.00 31 LYS A O 20
ATOM 14818 N N . GLN A 1 32 ? 4.137 3.955 8.108 1.00 0.00 32 GLN A N 20
ATOM 14819 C CA . GLN A 1 32 ? 5.556 3.704 8.331 1.00 0.00 32 GLN A CA 20
ATOM 14820 C C . GLN A 1 32 ? 6.403 4.362 7.246 1.00 0.00 32 GLN A C 20
ATOM 14821 O O . GLN A 1 32 ? 7.241 5.218 7.531 1.00 0.00 32 GLN A O 20
ATOM 14835 N N . THR A 1 33 ? 6.179 3.956 6.000 1.00 0.00 33 THR A N 20
ATOM 14836 C CA . THR A 1 33 ? 6.922 4.505 4.873 1.00 0.00 33 THR A CA 20
ATOM 14837 C C . THR A 1 33 ? 6.475 5.928 4.560 1.00 0.00 33 THR A C 20
ATOM 14838 O O . THR A 1 33 ? 7.297 6.800 4.281 1.00 0.00 33 THR A O 20
ATOM 14849 N N . GLY A 1 34 ? 5.166 6.157 4.610 1.00 0.00 34 GLY A N 20
ATOM 14850 C CA . GLY A 1 34 ? 4.633 7.478 4.330 1.00 0.00 34 GLY A CA 20
ATOM 14851 C C . GLY A 1 34 ? 3.901 7.538 3.004 1.00 0.00 34 GLY A C 20
ATOM 14852 O O . GLY A 1 34 ? 4.138 6.718 2.118 1.00 0.00 34 GLY A O 20
ATOM 14856 N N . SER A 1 35 ? 3.007 8.513 2.868 1.00 0.00 35 SER A N 20
ATOM 14857 C CA . SER A 1 35 ? 2.233 8.674 1.642 1.00 0.00 35 SER A CA 20
ATOM 14858 C C . SER A 1 35 ? 3.041 9.419 0.584 1.00 0.00 35 SER A C 20
ATOM 14859 O O . SER A 1 35 ? 2.570 10.397 0.003 1.00 0.00 35 SER A O 20
ATOM 14867 N N . ARG A 1 36 ? 4.260 8.949 0.339 1.00 0.00 36 ARG A N 20
ATOM 14868 C CA . ARG A 1 36 ? 5.134 9.571 -0.648 1.00 0.00 36 ARG A CA 20
ATOM 14869 C C . ARG A 1 36 ? 4.712 9.191 -2.064 1.00 0.00 36 ARG A C 20
ATOM 14870 O O . ARG A 1 36 ? 4.594 10.050 -2.938 1.00 0.00 36 ARG A O 20
ATOM 14891 N N . SER A 1 37 ? 4.485 7.900 -2.283 1.00 0.00 37 SER A N 20
ATOM 14892 C CA . SER A 1 37 ? 4.080 7.406 -3.594 1.00 0.00 37 SER A CA 20
ATOM 14893 C C . SER A 1 37 ? 3.482 6.007 -3.486 1.00 0.00 37 SER A C 20
ATOM 14894 O O . SER A 1 37 ? 4.061 5.119 -2.858 1.00 0.00 37 SER A O 20
ATOM 14902 N N . ILE A 1 38 ? 2.321 5.817 -4.103 1.00 0.00 38 ILE A N 20
ATOM 14903 C CA . ILE A 1 38 ? 1.645 4.526 -4.078 1.00 0.00 38 ILE A CA 20
ATOM 14904 C C . ILE A 1 38 ? 2.636 3.383 -4.271 1.00 0.00 38 ILE A C 20
ATOM 14905 O O . ILE A 1 38 ? 2.415 2.271 -3.794 1.00 0.00 38 ILE A O 20
ATOM 14921 N N . GLU A 1 39 ? 3.728 3.666 -4.973 1.00 0.00 39 GLU A N 20
ATOM 14922 C CA . GLU A 1 39 ? 4.754 2.661 -5.228 1.00 0.00 39 GLU A CA 20
ATOM 14923 C C . GLU A 1 39 ? 5.509 2.318 -3.948 1.00 0.00 39 GLU A C 20
ATOM 14924 O O . GLU A 1 39 ? 5.512 1.169 -3.506 1.00 0.00 39 GLU A O 20
ATOM 14936 N N . ALA A 1 40 ? 6.149 3.322 -3.357 1.00 0.00 40 ALA A N 20
ATOM 14937 C CA . ALA A 1 40 ? 6.906 3.127 -2.127 1.00 0.00 40 ALA A CA 20
ATOM 14938 C C . ALA A 1 40 ? 6.227 2.107 -1.220 1.00 0.00 40 ALA A C 20
ATOM 14939 O O . ALA A 1 40 ? 6.796 1.059 -0.913 1.00 0.00 40 ALA A O 20
ATOM 14946 N N . ALA A 1 41 ? 5.008 2.419 -0.793 1.00 0.00 41 ALA A N 20
ATOM 14947 C CA . ALA A 1 41 ? 4.252 1.529 0.078 1.00 0.00 41 ALA A CA 20
ATOM 14948 C C . ALA A 1 41 ? 4.488 0.068 -0.292 1.00 0.00 41 ALA A C 20
ATOM 14949 O O . ALA A 1 41 ? 5.014 -0.708 0.507 1.00 0.00 41 ALA A O 20
ATOM 14956 N N . LEU A 1 42 ? 4.095 -0.300 -1.506 1.00 0.00 42 LEU A N 20
ATOM 14957 C CA . LEU A 1 42 ? 4.263 -1.669 -1.982 1.00 0.00 42 LEU A CA 20
ATOM 14958 C C . LEU A 1 42 ? 5.586 -2.255 -1.499 1.00 0.00 42 LEU A C 20
ATOM 14959 O O . LEU A 1 42 ? 5.609 -3.272 -0.808 1.00 0.00 42 LEU A O 20
ATOM 14975 N N . GLU A 1 43 ? 6.685 -1.603 -1.866 1.00 0.00 43 GLU A N 20
ATOM 14976 C CA . GLU A 1 43 ? 8.012 -2.060 -1.469 1.00 0.00 43 GLU A CA 20
ATOM 14977 C C . GLU A 1 43 ? 7.991 -2.625 -0.052 1.00 0.00 43 GLU A C 20
ATOM 14978 O O . GLU A 1 43 ? 8.530 -3.702 0.207 1.00 0.00 43 GLU A O 20
ATOM 14990 N N . TYR A 1 44 ? 7.365 -1.891 0.862 1.00 0.00 44 TYR A N 20
ATOM 14991 C CA . TYR A 1 44 ? 7.276 -2.317 2.254 1.00 0.00 44 TYR A CA 20
ATOM 14992 C C . TYR A 1 44 ? 6.530 -3.643 2.371 1.00 0.00 44 TYR A C 20
ATOM 14993 O O . TYR A 1 44 ? 6.931 -4.528 3.127 1.00 0.00 44 TYR A O 20
ATOM 15011 N N . ILE A 1 45 ? 5.443 -3.771 1.618 1.00 0.00 45 ILE A N 20
ATOM 15012 C CA . ILE A 1 45 ? 4.641 -4.988 1.635 1.00 0.00 45 ILE A CA 20
ATOM 15013 C C . ILE A 1 45 ? 5.376 -6.140 0.958 1.00 0.00 45 ILE A C 20
ATOM 15014 O O . ILE A 1 45 ? 5.613 -7.182 1.569 1.00 0.00 45 ILE A O 20
ATOM 15030 N N . SER A 1 46 ? 5.735 -5.944 -0.306 1.00 0.00 46 SER A N 20
ATOM 15031 C CA . SER A 1 46 ? 6.442 -6.967 -1.068 1.00 0.00 46 SER A CA 20
ATOM 15032 C C . SER A 1 46 ? 7.671 -7.457 -0.308 1.00 0.00 46 SER A C 20
ATOM 15033 O O . SER A 1 46 ? 7.917 -8.660 -0.210 1.00 0.00 46 SER A O 20
ATOM 15041 N N . LYS A 1 47 ? 8.442 -6.517 0.227 1.00 0.00 47 LYS A N 20
ATOM 15042 C CA . LYS A 1 47 ? 9.646 -6.850 0.980 1.00 0.00 47 LYS A CA 20
ATOM 15043 C C . LYS A 1 47 ? 9.420 -8.082 1.850 1.00 0.00 47 LYS A C 20
ATOM 15044 O O . LYS A 1 47 ? 10.291 -8.944 1.958 1.00 0.00 47 LYS A O 20
ATOM 15063 N N . MET A 1 48 ? 8.246 -8.158 2.467 1.00 0.00 48 MET A N 20
ATOM 15064 C CA . MET A 1 48 ? 7.906 -9.286 3.326 1.00 0.00 48 MET A CA 20
ATOM 15065 C C . MET A 1 48 ? 7.337 -10.441 2.507 1.00 0.00 48 MET A C 20
ATOM 15066 O O . MET A 1 48 ? 7.837 -11.564 2.570 1.00 0.00 48 MET A O 20
ATOM 15080 N N . SER A 1 49 ? 6.290 -10.156 1.738 1.00 0.00 49 SER A N 20
ATOM 15081 C CA . SER A 1 49 ? 5.652 -11.172 0.910 1.00 0.00 49 SER A CA 20
ATOM 15082 C C . SER A 1 49 ? 6.034 -10.996 -0.557 1.00 0.00 49 SER A C 20
ATOM 15083 O O . SER A 1 49 ? 5.597 -10.052 -1.215 1.00 0.00 49 SER A O 20
ATOM 15091 N N . GLY A 1 50 ? 6.854 -11.912 -1.063 1.00 0.00 50 GLY A N 20
ATOM 15092 C CA . GLY A 1 50 ? 7.281 -11.841 -2.448 1.00 0.00 50 GLY A CA 20
ATOM 15093 C C . GLY A 1 50 ? 7.752 -13.180 -2.979 1.00 0.00 50 GLY A C 20
ATOM 15094 O O . GLY A 1 50 ? 7.675 -14.204 -2.300 1.00 0.00 50 GLY A O 20
ATOM 15098 N N . PRO A 1 51 ? 8.253 -13.184 -4.224 1.00 0.00 51 PRO A N 20
ATOM 15099 C CA . PRO A 1 51 ? 8.747 -14.402 -4.874 1.00 0.00 51 PRO A CA 20
ATOM 15100 C C . PRO A 1 51 ? 10.041 -14.910 -4.246 1.00 0.00 51 PRO A C 20
ATOM 15101 O O . PRO A 1 51 ? 10.564 -15.953 -4.638 1.00 0.00 51 PRO A O 20
ATOM 15112 N N . SER A 1 52 ? 10.551 -14.167 -3.269 1.00 0.00 52 SER A N 20
ATOM 15113 C CA . SER A 1 52 ? 11.786 -14.541 -2.589 1.00 0.00 52 SER A CA 20
ATOM 15114 C C . SER A 1 52 ? 11.901 -16.057 -2.469 1.00 0.00 52 SER A C 20
ATOM 15115 O O . SER A 1 52 ? 11.305 -16.668 -1.582 1.00 0.00 52 SER A O 20
ATOM 15123 N N . SER A 1 53 ? 12.674 -16.659 -3.367 1.00 0.00 53 SER A N 20
ATOM 15124 C CA . SER A 1 53 ? 12.866 -18.104 -3.365 1.00 0.00 53 SER A CA 20
ATOM 15125 C C . SER A 1 53 ? 14.284 -18.463 -2.933 1.00 0.00 53 SER A C 20
ATOM 15126 O O . SER A 1 53 ? 15.111 -17.586 -2.685 1.00 0.00 53 SER A O 20
ATOM 15134 N N . GLY A 1 54 ? 14.559 -19.762 -2.844 1.00 0.00 54 GLY A N 20
ATOM 15135 C CA . GLY A 1 54 ? 15.877 -20.215 -2.441 1.00 0.00 54 GLY A CA 20
ATOM 15136 C C . GLY A 1 54 ? 15.990 -21.727 -2.424 1.00 0.00 54 GLY A C 20
ATOM 15137 O O . GLY A 1 54 ? 15.668 -22.391 -3.408 1.00 0.00 54 GLY A O 20
#

Nearest PDB structures (foldseek):
  2cos-assembly1_A  TM=8.484E-01  e=2.476E-06  Mus musculus
  2dai-assembly1_A  TM=7.284E-01  e=5.691E-02  Homo sapiens
  2dag-assembly1_A  TM=7.220E-01  e=1.980E-01  Homo sapiens
  1vg5-assembly1_A  TM=6.836E-01  e=1.400E-01  Arabidopsis thaliana
  2lbc-assembly1_A  TM=7.244E-01  e=3.000E-01  Homo sapiens

Radius of gyration: 11.55 Å; Cα contacts (8 Å, |Δi|>4): 43; chains: 1; bounding box: 19×36×22 Å

Sequence (54 aa):
GSSGSSGVNRQMLQELVNAGCDQEMAGRALKQTGSRSIEAALEYISKMSGPSSGGSSGSSGVNRQMLQELVNAGCDQEMAGRALKQTGSRSIEAALEYISKMSGPSSGGSSGSSGVNRQMLQELVNAGCDQEMAGRALKQTGSRSIEAALEYISKMSGPSSGGSSGSSGVNRQMLQELVNAGCDQEMAGRALKQTGSRSIEAALEYISKMSGPSSGGSSGSSGVNRQMLQELVNAGCDQEMAGRALKQTGSRSIEAALEYISKMSGPSSGGSSGSSGVNRQMLQELVNAGCDQEMAGRALKQTGSRSIEAALEYISKMSGPSSGGSSGSSGVNRQMLQELVNAGCDQEMAGRALKQTGSRSIEAALEYISKMSGPSSGGSSGSSGVNRQMLQELVNAGCDQEMAGRALKQTGSRSIEAALEYISKMSGPSSGGSSGSSGVNRQMLQELVNAGCDQEMAGRALKQTGSRSIEAALEYISKMSGPSSGGSSGSSGVNRQMLQELVNAGCDQEMAGRALKQTGSRSIEAALEYISKMSGPSSGGSSGSSGVNRQMLQELVNAGCDQEMAGRALKQTGSRSIEAALEYISKMSGPSSGGSSGSSGVNRQMLQELVNAGCDQEMAGRALKQTGSRSIEAALEYISKMSGPSSGGSSGSSGVNRQMLQELVNAGCDQEMAGRALKQTGSRSIEAALEYISKMSGPSSGGSSGSSGVNRQMLQELVNAGCDQEMAGRALKQTGSRSIEAALEYISKMSGPSSGGSSGSSGVNRQMLQELVNAGCDQEMAGRALKQTGSRSIEAALEYISKMSGPSSGGSSGSSGVNRQMLQELVNAGCDQEMAGRALKQTGSRSIEAALEYISKMSGPSSGGSSGSSGVNRQMLQELVNAGCDQEMAGRALKQTGSRSIEAALEYISKMSGPSSGGSSGSSGVNRQMLQELVNAGCDQEMAGRALKQTGSRSIEAALEYISKMSGPSSGGSSGSSGVNRQMLQELVNAGCDQEMAGRALKQTGSRSIEAALEYISKMSGPSSGGSSGSSGVNRQMLQELVNAGCDQEMAGRALKQTGSRSIEAALEYISKMSGPSSG